Protein AF-0000000074493208 (afdb_homodimer)

Radius of gyration: 39.37 Å; Cα contacts (8 Å, |Δi|>4): 1127; chains: 2; bounding box: 110×113×107 Å

Organism: Spizellomyces punctatus (strain DAOM BR117) (NCBI:txid645134)

Sequence (1084 aa):
MPPMPVRPSSTSETPRVLSRLRLLETAEYGIGSDDWRLSAVFHRPGEMASHRLLVVFRGLTVCLAHPQCSKESNLWAALLGIAERLALVKQGESWKSSIPRNSNCDSLRQDKHSGKQSGVVPPSKSPRSPVLPPELLPHIFKFLPEQSDIHTCALVCRLWHRCAIPILYRTPNLLSVESTRCFLSLINQGANRTLWPYAEFVRRIHFPLPINGSLRGDNNNGCEMLRTAYTSLFRLVVLDRERSEGAAAHQLFFDLSARCSNLEAIEESFGMNNSAGLLTQTVLQNLLRSCRNVATLTYQVGIPPAQLTGACTLLLEFFEGEGQPIWRGISSDVIRGARSRVLEKCRMTLNRLSTCMFLEAQYLALSAQRLLDQYALMYYRGFAGATDLNLDFVVRAAEKEAKHPSIGVESKAPADADSIALVLQAVRLLFHQPMSHSMPEQPIIVTSFPTRAFLETALGIFPPSGINSETVELISEIIEQYERLDADQPEVDLWFRWFRDIVVWQRAGIEMEGVKELLRKSMARMEVFRGMQRRFGMVFIDMPPMPVRPSSTSETPRVLSRLRLLETAEYGIGSDDWRLSAVFHRPGEMASHRLLVVFRGLTVCLAHPQCSKESNLWAALLGIAERLALVKQGESWKSSIPRNSNCDSLRQDKHSGKQSGVVPPSKSPRSPVLPPELLPHIFKFLPEQSDIHTCALVCRLWHRCAIPILYRTPNLLSVESTRCFLSLINQGANRTLWPYAEFVRRIHFPLPINGSLRGDNNNGCEMLRTAYTSLFRLVVLDRERSEGAAAHQLFFDLSARCSNLEAIEESFGMNNSAGLLTQTVLQNLLRSCRNVATLTYQVGIPPAQLTGACTLLLEFFEGEGQPIWRGISSDVIRGARSRVLEKCRMTLNRLSTCMFLEAQYLALSAQRLLDQYALMYYRGFAGATDLNLDFVVRAAEKEAKHPSIGVESKAPADADSIALVLQAVRLLFHQPMSHSMPEQPIIVTSFPTRAFLETALGIFPPSGINSETVELISEIIEQYERLDADQPEVDLWFRWFRDIVVWQRAGIEMEGVKELLRKSMARMEVFRGMQRRFGMVFID

Solvent-accessible surface area (backbone atoms only — not comparable to full-atom values): 61295 Å² total; per-residue (Å²): 134,80,82,77,80,79,74,77,84,69,70,63,59,56,56,51,53,46,48,57,47,42,49,50,56,72,44,83,62,58,74,62,89,89,81,66,66,74,52,70,82,62,60,60,80,64,80,73,37,56,58,50,47,48,52,51,49,49,51,51,41,55,52,59,32,41,88,82,52,86,58,55,68,58,55,46,26,51,51,47,48,51,30,34,53,54,38,31,53,72,69,68,42,78,78,66,82,64,70,70,80,67,72,66,65,57,55,78,71,50,69,71,62,74,81,71,72,72,73,72,70,72,76,76,84,68,88,79,63,90,70,69,58,75,80,50,49,47,59,56,55,69,69,49,87,46,71,67,56,41,51,55,45,33,67,73,43,71,70,42,24,67,44,28,50,52,59,58,36,23,54,37,73,31,47,34,52,66,52,42,51,52,50,51,52,55,47,66,58,40,56,88,76,38,98,53,58,57,32,60,37,23,32,34,40,36,25,32,55,36,86,70,42,38,71,87,44,74,63,48,78,54,36,60,70,49,34,76,36,44,31,18,62,56,35,41,50,55,62,50,49,76,72,56,81,59,70,42,50,63,62,66,48,37,49,46,32,60,47,20,75,50,52,70,44,58,44,63,59,83,38,78,84,38,59,65,30,41,33,50,39,51,41,48,38,52,30,41,54,41,26,33,56,49,37,52,48,25,63,71,38,72,44,59,68,62,46,47,57,50,13,42,52,45,50,51,58,62,58,71,44,85,80,40,79,84,41,68,92,55,58,68,66,43,49,52,45,24,37,55,53,48,51,52,54,40,40,53,52,49,25,49,46,47,48,25,33,51,35,45,44,49,48,50,50,53,46,49,46,44,37,48,34,39,52,50,37,48,50,52,50,43,46,54,44,45,74,72,55,63,62,66,58,55,53,51,51,50,52,52,43,68,74,49,71,82,67,79,70,78,49,97,52,58,49,51,57,50,49,52,52,50,51,52,51,48,50,40,65,56,58,60,65,81,70,72,86,71,77,93,74,74,79,76,74,75,73,72,73,71,51,69,72,53,48,60,58,47,50,72,35,72,72,51,70,84,73,48,72,66,59,40,52,52,45,51,50,51,51,53,54,48,70,70,42,90,56,89,50,72,70,58,49,52,52,51,52,42,50,48,39,52,43,26,46,54,48,38,53,57,53,48,50,56,53,52,49,50,52,52,51,47,51,52,41,54,45,51,56,51,47,48,27,65,74,68,72,45,88,46,81,126,134,80,82,77,81,81,75,78,82,71,72,62,60,57,55,50,52,47,51,56,46,43,46,49,58,72,42,90,61,59,75,63,88,88,79,66,66,70,52,68,83,62,61,56,80,73,76,71,39,54,57,53,48,48,51,51,48,50,52,51,41,56,53,59,32,42,86,84,52,88,57,53,68,58,53,46,24,51,50,48,47,50,30,33,53,53,38,31,52,73,70,68,42,78,78,66,81,64,70,70,82,67,72,66,64,57,57,77,72,49,69,69,64,72,79,74,70,73,74,73,72,75,76,74,86,68,89,80,62,90,69,68,55,76,80,49,49,45,60,56,55,68,68,49,87,46,68,67,56,42,51,55,44,32,67,71,44,71,68,41,22,66,44,29,49,53,59,60,35,24,55,39,74,31,51,32,52,66,51,43,51,50,51,51,53,55,46,65,58,40,54,88,74,38,98,54,57,57,32,60,37,22,31,33,39,36,26,38,64,65,27,82,41,37,73,87,41,74,62,54,77,56,36,61,68,49,23,66,37,46,33,19,63,57,34,42,50,55,62,50,51,76,72,55,81,61,68,42,50,65,62,65,49,37,50,46,33,60,48,20,73,49,53,70,42,58,44,63,56,82,34,81,84,38,59,64,31,43,33,49,38,51,40,46,39,53,30,40,53,42,26,32,55,47,37,52,49,26,63,70,37,71,43,60,68,62,45,46,55,48,14,42,52,45,49,49,59,63,58,71,45,86,80,41,80,82,41,67,92,56,60,67,66,41,50,53,45,24,39,56,52,49,52,52,53,41,39,53,51,49,24,50,48,47,50,26,34,51,35,45,44,49,49,51,50,55,46,48,48,43,38,48,35,41,52,48,37,49,49,54,48,45,45,54,43,45,74,73,54,64,62,65,59,57,53,52,52,51,51,51,43,67,74,50,70,82,66,77,69,77,49,95,52,58,48,50,57,50,49,51,50,50,52,52,51,48,51,40,65,57,61,57,66,82,70,72,85,70,78,93,74,78,76,81,76,77,70,73,75,74,49,70,70,54,48,60,56,48,50,73,39,72,73,52,72,84,73,49,72,66,59,42,51,52,45,52,51,52,51,54,55,48,71,70,41,87,54,90,49,68,70,59,50,52,51,51,53,44,51,48,38,52,44,26,49,53,50,38,50,58,53,48,49,56,53,51,49,48,51,51,51,47,51,52,39,52,44,51,56,52,48,48,26,64,74,68,72,45,89,41,84,123

Structure (mmCIF, N/CA/C/O backbone):
data_AF-0000000074493208-model_v1
#
loop_
_entity.id
_entity.type
_entity.pdbx_description
1 polymer 'F-box domain-containing protein'
#
loop_
_atom_site.group_PDB
_atom_site.id
_atom_site.type_symbol
_atom_site.label_atom_id
_atom_site.label_alt_id
_atom_site.label_comp_id
_atom_site.label_asym_id
_atom_site.label_entity_id
_atom_site.label_seq_id
_atom_site.pdbx_PDB_ins_code
_atom_site.Cartn_x
_atom_site.Cartn_y
_atom_site.Cartn_z
_atom_site.occupancy
_atom_site.B_iso_or_equiv
_atom_site.auth_seq_id
_atom_site.auth_comp_id
_atom_site.auth_asym_id
_atom_site.auth_atom_id
_atom_site.pdbx_PDB_model_num
ATOM 1 N N . MET A 1 1 ? 62.969 -53.781 -17.5 1 23.3 1 MET A N 1
ATOM 2 C CA . MET A 1 1 ? 61.906 -54.219 -18.406 1 23.3 1 MET A CA 1
ATOM 3 C C . MET A 1 1 ? 60.594 -53.438 -18.141 1 23.3 1 MET A C 1
ATOM 5 O O . MET A 1 1 ? 60.125 -53.406 -17.016 1 23.3 1 MET A O 1
ATOM 9 N N . PRO A 1 2 ? 60.281 -52.344 -18.906 1 29.97 2 PRO A N 1
ATOM 10 C CA . PRO A 1 2 ? 59.375 -51.25 -18.625 1 29.97 2 PRO A CA 1
ATOM 11 C C . PRO A 1 2 ? 57.906 -51.688 -18.625 1 29.97 2 PRO A C 1
ATOM 13 O O . PRO A 1 2 ? 57.531 -52.594 -19.344 1 29.97 2 PRO A O 1
ATOM 16 N N . PRO A 1 3 ? 57.25 -51.688 -17.391 1 29.77 3 PRO A N 1
ATOM 17 C CA . PRO A 1 3 ? 55.969 -52.375 -17.203 1 29.77 3 PRO A CA 1
ATOM 18 C C . PRO A 1 3 ? 54.906 -51.969 -18.219 1 29.77 3 PRO A C 1
ATOM 20 O O . PRO A 1 3 ? 54.969 -50.844 -18.781 1 29.77 3 PRO A O 1
ATOM 23 N N . MET A 1 4 ? 54.438 -52.938 -19.062 1 26.2 4 MET A N 1
ATOM 24 C CA . MET A 1 4 ? 53.531 -52.844 -20.203 1 26.2 4 MET A CA 1
ATOM 25 C C . MET A 1 4 ? 52.281 -52.031 -19.859 1 26.2 4 MET A C 1
ATOM 27 O O . MET A 1 4 ? 51.781 -52.125 -18.75 1 26.2 4 MET A O 1
ATOM 31 N N . PRO A 1 5 ? 51.938 -50.938 -20.641 1 25.73 5 PRO A N 1
ATOM 32 C CA . PRO A 1 5 ? 50.875 -49.938 -20.531 1 25.73 5 PRO A CA 1
ATOM 33 C C . PRO A 1 5 ? 49.469 -50.562 -20.547 1 25.73 5 PRO A C 1
ATOM 35 O O . PRO A 1 5 ? 49.188 -51.438 -21.359 1 25.73 5 PRO A O 1
ATOM 38 N N . VAL A 1 6 ? 48.906 -50.938 -19.359 1 26.91 6 VAL A N 1
ATOM 39 C CA . VAL A 1 6 ? 47.594 -51.562 -19.172 1 26.91 6 VAL A CA 1
ATOM 40 C C . VAL A 1 6 ? 46.562 -50.781 -19.984 1 26.91 6 VAL A C 1
ATOM 42 O O . VAL A 1 6 ? 46.375 -49.562 -19.797 1 26.91 6 VAL A O 1
ATOM 45 N N . ARG A 1 7 ? 46.344 -51.219 -21.297 1 28.06 7 ARG A N 1
ATOM 46 C CA . ARG A 1 7 ? 45.375 -50.656 -22.25 1 28.06 7 ARG A CA 1
ATOM 47 C C . ARG A 1 7 ? 43.969 -50.594 -21.625 1 28.06 7 ARG A C 1
ATOM 49 O O . ARG A 1 7 ? 43.469 -51.594 -21.094 1 28.06 7 ARG A O 1
ATOM 56 N N . PRO A 1 8 ? 43.5 -49.406 -21.141 1 27.19 8 PRO A N 1
ATOM 57 C CA . PRO A 1 8 ? 42.219 -49.156 -20.438 1 27.19 8 PRO A CA 1
ATOM 58 C C . PRO A 1 8 ? 41.031 -49.719 -21.203 1 27.19 8 PRO A C 1
ATOM 60 O O . PRO A 1 8 ? 40.812 -49.375 -22.359 1 27.19 8 PRO A O 1
ATOM 63 N N . SER A 1 9 ? 40.719 -51.125 -21.141 1 26.72 9 SER A N 1
ATOM 64 C CA . SER A 1 9 ? 39.562 -51.812 -21.703 1 26.72 9 SER A CA 1
ATOM 65 C C . SER A 1 9 ? 38.281 -51.062 -21.406 1 26.72 9 SER A C 1
ATOM 67 O O . SER A 1 9 ? 37.719 -51.156 -20.312 1 26.72 9 SER A O 1
ATOM 69 N N . SER A 1 10 ? 38.156 -49.719 -21.625 1 29.19 10 SER A N 1
ATOM 70 C CA . SER A 1 10 ? 37.25 -48.625 -21.406 1 29.19 10 SER A CA 1
ATOM 71 C C . SER A 1 10 ? 35.906 -48.875 -22.047 1 29.19 10 SER A C 1
ATOM 73 O O . SER A 1 10 ? 34.938 -48.125 -21.875 1 29.19 10 SER A O 1
ATOM 75 N N . THR A 1 11 ? 35.812 -49.656 -23.203 1 32.41 11 THR A N 1
ATOM 76 C CA . THR A 1 11 ? 34.688 -49.688 -24.141 1 32.41 11 THR A CA 1
ATOM 77 C C . THR A 1 11 ? 33.5 -50.469 -23.562 1 32.41 11 THR A C 1
ATOM 79 O O . THR A 1 11 ? 32.406 -50.469 -24.109 1 32.41 11 THR A O 1
ATOM 82 N N . SER A 1 12 ? 33.781 -51.469 -22.672 1 32.22 12 SER A N 1
ATOM 83 C CA . SER A 1 12 ? 32.812 -52.531 -22.375 1 32.22 12 SER A CA 1
ATOM 84 C C . SER A 1 12 ? 31.672 -52 -21.516 1 32.22 12 SER A C 1
ATOM 86 O O . SER A 1 12 ? 30.688 -52.719 -21.281 1 32.22 12 SER A O 1
ATOM 88 N N . GLU A 1 13 ? 31.969 -51 -20.828 1 31.94 13 GLU A N 1
ATOM 89 C CA . GLU A 1 13 ? 30.984 -50.656 -19.812 1 31.94 13 GLU A CA 1
ATOM 90 C C . GLU A 1 13 ? 29.734 -50.062 -20.438 1 31.94 13 GLU A C 1
ATOM 92 O O . GLU A 1 13 ? 28.641 -50.125 -19.875 1 31.94 13 GLU A O 1
ATOM 97 N N . THR A 1 14 ? 29.891 -49.594 -21.688 1 34.44 14 THR A N 1
ATOM 98 C CA . THR A 1 14 ? 28.75 -48.969 -22.344 1 34.44 14 THR A CA 1
ATOM 99 C C . THR A 1 14 ? 27.688 -50 -22.703 1 34.44 14 THR A C 1
ATOM 101 O O . THR A 1 14 ? 26.5 -49.812 -22.484 1 34.44 14 THR A O 1
ATOM 104 N N . PRO A 1 15 ? 28.188 -51.094 -23.266 1 35.28 15 PRO A N 1
ATOM 105 C CA . PRO A 1 15 ? 27.172 -52.062 -23.656 1 35.28 15 PRO A CA 1
ATOM 106 C C . PRO A 1 15 ? 26.422 -52.656 -22.469 1 35.28 15 PRO A C 1
ATOM 108 O O . PRO A 1 15 ? 25.219 -52.938 -22.562 1 35.28 15 PRO A O 1
ATOM 111 N N . ARG A 1 16 ? 27.109 -52.812 -21.297 1 37.69 16 ARG A N 1
ATOM 112 C CA . ARG A 1 16 ? 26.453 -53.406 -20.141 1 37.69 16 ARG A CA 1
ATOM 113 C C . ARG A 1 16 ? 25.375 -52.5 -19.594 1 37.69 16 ARG A C 1
ATOM 115 O O . ARG A 1 16 ? 24.297 -52.938 -19.203 1 37.69 16 ARG A O 1
ATOM 122 N N . VAL A 1 17 ? 25.672 -51.25 -19.562 1 37.97 17 VAL A N 1
ATOM 123 C CA . VAL A 1 17 ? 24.656 -50.281 -19.141 1 37.97 17 VAL A CA 1
ATOM 124 C C . VAL A 1 17 ? 23.484 -50.312 -20.125 1 37.97 17 VAL A C 1
ATOM 126 O O . VAL A 1 17 ? 22.328 -50.344 -19.719 1 37.97 17 VAL A O 1
ATOM 129 N N . LEU A 1 18 ? 23.859 -50.406 -21.406 1 38.97 18 LEU A N 1
ATOM 130 C CA . LEU A 1 18 ? 22.828 -50.469 -22.438 1 38.97 18 LEU A CA 1
ATOM 131 C C . LEU A 1 18 ? 22.062 -51.812 -22.375 1 38.97 18 LEU A C 1
ATOM 133 O O . LEU A 1 18 ? 20.859 -51.844 -22.578 1 38.97 18 LEU A O 1
ATOM 137 N N . SER A 1 19 ? 22.781 -52.938 -22.188 1 38.69 19 SER A N 1
ATOM 138 C CA . SER A 1 19 ? 22.078 -54.188 -22.031 1 38.69 19 SER A CA 1
ATOM 139 C C . SER A 1 19 ? 21.188 -54.188 -20.797 1 38.69 19 SER A C 1
ATOM 141 O O . SER A 1 19 ? 20.078 -54.719 -20.828 1 38.69 19 SER A O 1
ATOM 143 N N . ARG A 1 20 ? 21.672 -53.594 -19.656 1 39.19 20 ARG A N 1
ATOM 144 C CA . ARG A 1 20 ? 20.844 -53.469 -18.469 1 39.19 20 ARG A CA 1
ATOM 145 C C . ARG A 1 20 ? 19.734 -52.469 -18.672 1 39.19 20 ARG A C 1
ATOM 147 O O . ARG A 1 20 ? 18.625 -52.594 -18.125 1 39.19 20 ARG A O 1
ATOM 154 N N . LEU A 1 21 ? 19.984 -51.531 -19.562 1 40.94 21 LEU A N 1
ATOM 155 C CA . LEU A 1 21 ? 18.922 -50.656 -20.016 1 40.94 21 LEU A CA 1
ATOM 156 C C . LEU A 1 21 ? 18.016 -51.375 -21.016 1 40.94 21 LEU A C 1
ATOM 158 O O . LEU A 1 21 ? 16.797 -51.125 -21.047 1 40.94 21 LEU A O 1
ATOM 162 N N . ARG A 1 22 ? 18.453 -52.188 -21.969 1 40.09 22 ARG A N 1
ATOM 163 C CA . ARG A 1 22 ? 17.625 -53.062 -22.781 1 40.09 22 ARG A CA 1
ATOM 164 C C . ARG A 1 22 ? 16.812 -54 -21.922 1 40.09 22 ARG A C 1
ATOM 166 O O . ARG A 1 22 ? 15.672 -54.344 -22.266 1 40.09 22 ARG A O 1
ATOM 173 N N . LEU A 1 23 ? 17.391 -54.656 -20.891 1 35.56 23 LEU A N 1
ATOM 174 C CA . LEU A 1 23 ? 16.594 -55.438 -19.938 1 35.56 23 LEU A CA 1
ATOM 175 C C . LEU A 1 23 ? 15.562 -54.531 -19.234 1 35.56 23 LEU A C 1
ATOM 177 O O . LEU A 1 23 ? 14.516 -55 -18.797 1 35.56 23 LEU A O 1
ATOM 181 N N . LEU A 1 24 ? 15.836 -53.344 -19.062 1 35.69 24 LEU A N 1
ATOM 182 C CA . LEU A 1 24 ? 14.75 -52.406 -18.75 1 35.69 24 LEU A CA 1
ATOM 183 C C . LEU A 1 24 ? 13.75 -52.344 -19.906 1 35.69 24 LEU A C 1
ATOM 185 O O . LEU A 1 24 ? 12.555 -52.125 -19.672 1 35.69 24 LEU A O 1
ATOM 189 N N . GLU A 1 25 ? 14.055 -52.438 -21.141 1 36.03 25 GLU A N 1
ATOM 190 C CA . GLU A 1 25 ? 13.133 -52.531 -22.281 1 36.03 25 GLU A CA 1
ATOM 191 C C . GLU A 1 25 ? 12.438 -53.906 -22.312 1 36.03 25 GLU A C 1
ATOM 193 O O . GLU A 1 25 ? 11.234 -53.969 -22.562 1 36.03 25 GLU A O 1
ATOM 198 N N . THR A 1 26 ? 13.016 -55.156 -22.625 1 33.78 26 THR A N 1
ATOM 199 C CA . THR A 1 26 ? 12.422 -56.469 -22.828 1 33.78 26 THR A CA 1
ATOM 200 C C . THR A 1 26 ? 11.875 -57.031 -21.516 1 33.78 26 THR A C 1
ATOM 202 O O . THR A 1 26 ? 11.117 -58 -21.516 1 33.78 26 THR A O 1
ATOM 205 N N . ALA A 1 27 ? 12.508 -57.188 -20.438 1 28.61 27 ALA A N 1
ATOM 206 C CA . ALA A 1 27 ? 11.609 -57.562 -19.359 1 28.61 27 ALA A CA 1
ATOM 207 C C . ALA A 1 27 ? 10.391 -56.656 -19.297 1 28.61 27 ALA A C 1
ATOM 209 O O . ALA A 1 27 ? 10.438 -55.531 -19.797 1 28.61 27 ALA A O 1
ATOM 210 N N . GLU A 1 28 ? 9.094 -57.156 -18.703 1 26 28 GLU A N 1
ATOM 211 C CA . GLU A 1 28 ? 7.75 -56.656 -18.422 1 26 28 GLU A CA 1
ATOM 212 C C . GLU A 1 28 ? 7.781 -55.219 -17.922 1 26 28 GLU A C 1
ATOM 214 O O . GLU A 1 28 ? 6.777 -54.688 -17.422 1 26 28 GLU A O 1
ATOM 219 N N . TYR A 1 29 ? 8.875 -54.562 -17.797 1 26.98 29 TYR A N 1
ATOM 220 C CA . TYR A 1 29 ? 8.469 -53.219 -17.375 1 26.98 29 TYR A CA 1
ATOM 221 C C . TYR A 1 29 ? 7.848 -52.438 -18.547 1 26.98 29 TYR A C 1
ATOM 223 O O . TYR A 1 29 ? 8.555 -52.031 -19.469 1 26.98 29 TYR A O 1
ATOM 231 N N . GLY A 1 30 ? 6.703 -52.906 -19.172 1 27.19 30 GLY A N 1
ATOM 232 C CA . GLY A 1 30 ? 5.527 -52.375 -19.844 1 27.19 30 GLY A CA 1
ATOM 233 C C . GLY A 1 30 ? 5.297 -50.875 -19.562 1 27.19 30 GLY A C 1
ATOM 234 O O . GLY A 1 30 ? 4.531 -50.531 -18.656 1 27.19 30 GLY A O 1
ATOM 235 N N . ILE A 1 31 ? 6.125 -50.062 -19.531 1 29.72 31 ILE A N 1
ATOM 236 C CA . ILE A 1 31 ? 5.691 -48.688 -19.547 1 29.72 31 ILE A CA 1
ATOM 237 C C . ILE A 1 31 ? 4.699 -48.469 -20.688 1 29.72 31 ILE A C 1
ATOM 239 O O . ILE A 1 31 ? 5.035 -47.812 -21.688 1 29.72 31 ILE A O 1
ATOM 243 N N . GLY A 1 32 ? 4.07 -49.406 -21.375 1 28.58 32 GLY A N 1
ATOM 244 C CA . GLY A 1 32 ? 2.852 -49.188 -22.125 1 28.58 32 GLY A CA 1
ATOM 245 C C . GLY A 1 32 ? 1.868 -48.281 -21.422 1 28.58 32 GLY A C 1
ATOM 246 O O . GLY A 1 32 ? 2.15 -47.781 -20.328 1 28.58 32 GLY A O 1
ATOM 247 N N . SER A 1 33 ? 0.493 -48.531 -21.609 1 29.3 33 SER A N 1
ATOM 248 C CA . SER A 1 33 ? -0.659 -47.781 -21.141 1 29.3 33 SER A CA 1
ATOM 249 C C . SER A 1 33 ? -0.493 -47.344 -19.672 1 29.3 33 SER A C 1
ATOM 251 O O . SER A 1 33 ? -0.602 -46.188 -19.344 1 29.3 33 SER A O 1
ATOM 253 N N . ASP A 1 34 ? -1.362 -48.156 -18.688 1 27.84 34 ASP A N 1
ATOM 254 C CA . ASP A 1 34 ? -1.93 -47.75 -17.406 1 27.84 34 ASP A CA 1
ATOM 255 C C . ASP A 1 34 ? -0.835 -47.531 -16.359 1 27.84 34 ASP A C 1
ATOM 257 O O . ASP A 1 34 ? -0.794 -46.5 -15.688 1 27.84 34 ASP A O 1
ATOM 261 N N . ASP A 1 35 ? -0.387 -48.781 -15.422 1 27.06 35 ASP A N 1
ATOM 262 C CA . ASP A 1 35 ? 0.113 -48.875 -14.055 1 27.06 35 ASP A CA 1
ATOM 263 C C . ASP A 1 35 ? 1.636 -48.75 -14.016 1 27.06 35 ASP A C 1
ATOM 265 O O . ASP A 1 35 ? 2.336 -49.781 -14.016 1 27.06 35 ASP A O 1
ATOM 269 N N . TRP A 1 36 ? 2.346 -48.281 -14.695 1 32.28 36 TRP A N 1
ATOM 270 C CA . TRP A 1 36 ? 3.766 -48.062 -14.445 1 32.28 36 TRP A CA 1
ATOM 271 C C . TRP A 1 36 ? 4.016 -47.75 -12.977 1 32.28 36 TRP A C 1
ATOM 273 O O . TRP A 1 36 ? 4.184 -46.562 -12.617 1 32.28 36 TRP A O 1
ATOM 283 N N . ARG A 1 37 ? 3.809 -48.656 -12.039 1 33.62 37 ARG A N 1
ATOM 284 C CA . ARG A 1 37 ? 4.047 -48.469 -10.609 1 33.62 37 ARG A CA 1
ATOM 285 C C . ARG A 1 37 ? 5.539 -48.375 -10.312 1 33.62 37 ARG A C 1
ATOM 287 O O . ARG A 1 37 ? 6.254 -49.375 -10.406 1 33.62 37 ARG A O 1
ATOM 294 N N . LEU A 1 38 ? 6.465 -47.438 -10.57 1 34.94 38 LEU A N 1
ATOM 295 C CA . LEU A 1 38 ? 7.621 -46.938 -9.844 1 34.94 38 LEU A CA 1
ATOM 296 C C . LEU A 1 38 ? 7.613 -47.438 -8.398 1 34.94 38 LEU A C 1
ATOM 298 O O . LEU A 1 38 ? 8.516 -47.094 -7.617 1 34.94 38 LEU A O 1
ATOM 302 N N . SER A 1 39 ? 6.656 -48.125 -7.945 1 32.78 39 SER A N 1
ATOM 303 C CA . SER A 1 39 ? 6.441 -48.656 -6.605 1 32.78 39 SER A CA 1
ATOM 304 C C . SER A 1 39 ? 7.508 -49.688 -6.25 1 32.78 39 SER A C 1
ATOM 306 O O . SER A 1 39 ? 7.906 -49.781 -5.086 1 32.78 39 SER A O 1
ATOM 308 N N . ALA A 1 40 ? 7.871 -50.562 -7.133 1 33.44 40 ALA A N 1
ATOM 309 C CA . ALA A 1 40 ? 8.727 -51.656 -6.703 1 33.44 40 ALA A CA 1
ATOM 310 C C . ALA A 1 40 ? 10.148 -51.156 -6.426 1 33.44 40 ALA A C 1
ATOM 312 O O . ALA A 1 40 ? 10.859 -51.75 -5.594 1 33.44 40 ALA A O 1
ATOM 313 N N . VAL A 1 41 ? 10.789 -50.406 -7.238 1 36.81 41 VAL A N 1
ATOM 314 C CA . VAL A 1 41 ? 12.109 -49.906 -6.902 1 36.81 41 VAL A CA 1
ATOM 315 C C . VAL A 1 41 ? 12.055 -49.156 -5.566 1 36.81 41 VAL A C 1
ATOM 317 O O . VAL A 1 41 ? 13.039 -49.125 -4.82 1 36.81 41 VAL A O 1
ATOM 320 N N . PHE A 1 42 ? 10.938 -48.5 -5.262 1 37.56 42 PHE A N 1
ATOM 321 C CA . PHE A 1 42 ? 10.789 -47.562 -4.145 1 37.56 42 PHE A CA 1
ATOM 322 C C . PHE A 1 42 ? 10.484 -48.312 -2.854 1 37.56 42 PHE A C 1
ATOM 324 O O . PHE A 1 42 ? 10.391 -47.719 -1.786 1 37.56 42 PHE A O 1
ATOM 331 N N . HIS A 1 43 ? 10.07 -49.5 -2.967 1 34.03 43 HIS A N 1
ATOM 332 C CA . HIS A 1 43 ? 9.602 -50.031 -1.695 1 34.03 43 HIS A CA 1
ATOM 333 C C . HIS A 1 43 ? 10.766 -50.281 -0.744 1 34.03 43 HIS A C 1
ATOM 335 O O . HIS A 1 43 ? 10.562 -50.688 0.404 1 34.03 43 HIS A O 1
ATOM 341 N N . ARG A 1 44 ? 12.07 -50.781 -1.25 1 33.69 44 ARG A N 1
ATOM 342 C CA . ARG A 1 44 ? 12.875 -51.188 -0.111 1 33.69 44 ARG A CA 1
ATOM 343 C C . ARG A 1 44 ? 13.555 -50 0.551 1 33.69 44 ARG A C 1
ATOM 345 O O . ARG A 1 44 ? 14.211 -49.188 -0.121 1 33.69 44 ARG A O 1
ATOM 352 N N . PRO A 1 45 ? 13.359 -49.656 1.778 1 38.41 45 PRO A N 1
ATOM 353 C CA . PRO A 1 45 ? 13.734 -48.531 2.615 1 38.41 45 PRO A CA 1
ATOM 354 C C . PRO A 1 45 ? 15.242 -48.25 2.596 1 38.41 45 PRO A C 1
ATOM 356 O O . PRO A 1 45 ? 15.664 -47.125 2.816 1 38.41 45 PRO A O 1
ATOM 359 N N . GLY A 1 46 ? 16.219 -49.188 3.111 1 37.38 46 GLY A N 1
ATOM 360 C CA . GLY A 1 46 ? 17.484 -49 3.795 1 37.38 46 GLY A CA 1
ATOM 361 C C . GLY A 1 46 ? 18.562 -48.406 2.898 1 37.38 46 GLY A C 1
ATOM 362 O O . GLY A 1 46 ? 18.281 -48.031 1.761 1 37.38 46 GLY A O 1
ATOM 363 N N . GLU A 1 47 ? 19.984 -48.531 3.344 1 44.09 47 GLU A N 1
ATOM 364 C CA . GLU A 1 47 ? 21.328 -48.219 2.848 1 44.09 47 GLU A CA 1
ATOM 365 C C . GLU A 1 47 ? 21.484 -48.625 1.388 1 44.09 47 GLU A C 1
ATOM 367 O O . GLU A 1 47 ? 22.109 -47.906 0.603 1 44.09 47 GLU A O 1
ATOM 372 N N . MET A 1 48 ? 21.094 -49.812 1.128 1 44.09 48 MET A N 1
ATOM 373 C CA . MET A 1 48 ? 21.203 -50.469 -0.16 1 44.09 48 MET A CA 1
ATOM 374 C C . MET A 1 48 ? 20.359 -49.781 -1.219 1 44.09 48 MET A C 1
ATOM 376 O O . MET A 1 48 ? 20.578 -49.969 -2.416 1 44.09 48 MET A O 1
ATOM 380 N N . ALA A 1 49 ? 19.469 -48.812 -0.71 1 56.97 49 ALA A N 1
ATOM 381 C CA . ALA A 1 49 ? 18.453 -48.156 -1.513 1 56.97 49 ALA A CA 1
ATOM 382 C C . ALA A 1 49 ? 19.016 -46.938 -2.227 1 56.97 49 ALA A C 1
ATOM 384 O O . ALA A 1 49 ? 18.719 -46.688 -3.404 1 56.97 49 ALA A O 1
ATOM 385 N N . SER A 1 50 ? 20.078 -46.406 -1.516 1 66.75 50 SER A N 1
ATOM 386 C CA . SER A 1 50 ? 20.656 -45.219 -2.121 1 66.75 50 SER A CA 1
ATOM 387 C C . SER A 1 50 ? 21.562 -45.562 -3.289 1 66.75 50 SER A C 1
ATOM 389 O O . SER A 1 50 ? 21.547 -44.906 -4.328 1 66.75 50 SER A O 1
ATOM 391 N N . HIS A 1 51 ? 22.328 -46.688 -3.062 1 70.19 51 HIS A N 1
ATOM 392 C CA . HIS A 1 51 ? 23.25 -47.094 -4.117 1 70.19 51 HIS A CA 1
ATOM 393 C C . HIS A 1 51 ? 22.5 -47.531 -5.363 1 70.19 51 HIS A C 1
ATOM 395 O O . HIS A 1 51 ? 22.875 -47.188 -6.484 1 70.19 51 HIS A O 1
ATOM 401 N N . ARG A 1 52 ? 21.422 -48.219 -5.082 1 71.44 52 ARG A N 1
ATOM 402 C CA . ARG A 1 52 ? 20.609 -48.656 -6.211 1 71.44 52 ARG A CA 1
ATOM 403 C C . ARG A 1 52 ? 20 -47.5 -6.953 1 71.44 52 ARG A C 1
ATOM 405 O O . ARG A 1 52 ? 19.953 -47.469 -8.188 1 71.44 52 ARG A O 1
ATOM 412 N N . LEU A 1 53 ? 19.625 -46.562 -6.152 1 77.5 53 LEU A N 1
ATOM 413 C CA . LEU A 1 53 ? 19.031 -45.375 -6.758 1 77.5 53 LEU A CA 1
ATOM 414 C C . LEU A 1 53 ? 20.047 -44.625 -7.617 1 77.5 53 LEU A C 1
ATOM 416 O O . LEU A 1 53 ? 19.703 -44.125 -8.688 1 77.5 53 LEU A O 1
ATOM 420 N N . LEU A 1 54 ? 21.281 -44.688 -7.207 1 79.69 54 LEU A N 1
ATOM 421 C CA . LEU A 1 54 ? 22.328 -43.969 -7.934 1 79.69 54 LEU A CA 1
ATOM 422 C C . LEU A 1 54 ? 22.641 -44.688 -9.25 1 79.69 54 LEU A C 1
ATOM 424 O O . LEU A 1 54 ? 22.906 -44.031 -10.258 1 79.69 54 LEU A O 1
ATOM 428 N N . VAL A 1 55 ? 22.547 -45.938 -9.219 1 75.56 55 VAL A N 1
ATOM 429 C CA . VAL A 1 55 ? 22.828 -46.719 -10.422 1 75.56 55 VAL A CA 1
ATOM 430 C C . VAL A 1 55 ? 21.734 -46.469 -11.461 1 75.56 55 VAL A C 1
ATOM 432 O O . VAL A 1 55 ? 22.031 -46.281 -12.648 1 75.56 55 VAL A O 1
ATOM 435 N N . VAL A 1 56 ? 20.531 -46.5 -10.945 1 77.62 56 VAL A N 1
ATOM 436 C CA . VAL A 1 56 ? 19.406 -46.219 -11.844 1 77.62 56 VAL A CA 1
ATOM 437 C C . VAL A 1 56 ? 19.5 -44.812 -12.391 1 77.62 56 VAL A C 1
ATOM 439 O O . VAL A 1 56 ? 19.234 -44.562 -13.578 1 77.62 56 VAL A O 1
ATOM 442 N N . PHE A 1 57 ? 19.922 -43.938 -11.531 1 86.44 57 PHE A N 1
ATOM 443 C CA . PHE A 1 57 ? 20.062 -42.562 -11.922 1 86.44 57 PHE A CA 1
ATOM 444 C C . PHE A 1 57 ? 21.094 -42.406 -13.031 1 86.44 57 PHE A C 1
ATOM 446 O O . PHE A 1 57 ? 20.859 -41.656 -14 1 86.44 57 PHE A O 1
ATOM 453 N N . ARG A 1 58 ? 22.156 -43.094 -12.922 1 82.75 58 ARG A N 1
ATOM 454 C CA . ARG A 1 58 ? 23.203 -43.062 -13.938 1 82.75 58 ARG A CA 1
ATOM 455 C C . ARG A 1 58 ? 22.703 -43.625 -15.266 1 82.75 58 ARG A C 1
ATOM 457 O O . ARG A 1 58 ? 22.953 -43.031 -16.312 1 82.75 58 ARG A O 1
ATOM 464 N N . GLY A 1 59 ? 21.938 -44.656 -15.117 1 80 59 GLY A N 1
ATOM 465 C CA . GLY A 1 59 ? 21.375 -45.281 -16.312 1 80 59 GLY A CA 1
ATOM 466 C C . GLY A 1 59 ? 20.406 -44.344 -17.047 1 80 59 GLY A C 1
ATOM 467 O O . GLY A 1 59 ? 20.453 -44.25 -18.281 1 80 59 GLY A O 1
ATOM 468 N N . LEU A 1 60 ? 19.562 -43.75 -16.266 1 83.44 60 LEU A N 1
ATOM 469 C CA . LEU A 1 60 ? 18.578 -42.844 -16.844 1 83.44 60 LEU A CA 1
ATOM 470 C C . LEU A 1 60 ? 19.266 -41.656 -17.516 1 83.44 60 LEU A C 1
ATOM 472 O O . LEU A 1 60 ? 18.797 -41.156 -18.531 1 83.44 60 LEU A O 1
ATOM 476 N N . THR A 1 61 ? 20.375 -41.219 -16.984 1 84.38 61 THR A N 1
ATOM 477 C CA . THR A 1 61 ? 21.109 -40.094 -17.531 1 84.38 61 THR A CA 1
ATOM 478 C C . THR A 1 61 ? 21.688 -40.438 -18.906 1 84.38 61 THR A C 1
ATOM 480 O O . THR A 1 61 ? 21.672 -39.594 -19.812 1 84.38 61 THR A O 1
ATOM 483 N N . VAL A 1 62 ? 22.125 -41.594 -19.062 1 80.5 62 VAL A N 1
ATOM 484 C CA . VAL A 1 62 ? 22.672 -42.062 -20.328 1 80.5 62 VAL A CA 1
ATOM 485 C C . VAL A 1 62 ? 21.562 -42.094 -21.391 1 80.5 62 VAL A C 1
ATOM 487 O O . VAL A 1 62 ? 21.766 -41.719 -22.531 1 80.5 62 VAL A O 1
ATOM 490 N N . CYS A 1 63 ? 20.406 -42.531 -20.922 1 78.44 63 CYS A N 1
ATOM 491 C CA . CYS A 1 63 ? 19.266 -42.594 -21.828 1 78.44 63 CYS A CA 1
ATOM 492 C C . CYS A 1 63 ? 18.828 -41.188 -22.266 1 78.44 63 CYS A C 1
ATOM 494 O O . CYS A 1 63 ? 18.422 -41 -23.422 1 78.44 63 CYS A O 1
ATOM 496 N N . LEU A 1 64 ? 18.938 -40.281 -21.391 1 83.38 64 LEU A N 1
ATOM 497 C CA . LEU A 1 64 ? 18.5 -38.938 -21.672 1 83.38 64 LEU A CA 1
ATOM 498 C C . LEU A 1 64 ? 19.406 -38.281 -22.703 1 83.38 64 LEU A C 1
ATOM 500 O O . LEU A 1 64 ? 18.969 -37.438 -23.484 1 83.38 64 LEU A O 1
ATOM 504 N N . ALA A 1 65 ? 20.625 -38.625 -22.734 1 81.06 65 ALA A N 1
ATOM 505 C CA . ALA A 1 65 ? 21.609 -38 -23.625 1 81.06 65 ALA A CA 1
ATOM 506 C C . ALA A 1 65 ? 21.422 -38.531 -25.062 1 81.06 65 ALA A C 1
ATOM 508 O O . ALA A 1 65 ? 21.922 -37.906 -26.016 1 81.06 65 ALA A O 1
ATOM 509 N N . HIS A 1 66 ? 20.641 -39.562 -25.203 1 73.12 66 HIS A N 1
ATOM 510 C CA . HIS A 1 66 ? 20.453 -40.125 -26.531 1 73.12 66 HIS A CA 1
ATOM 511 C C . HIS A 1 66 ? 19.469 -39.312 -27.359 1 73.12 66 HIS A C 1
ATOM 513 O O . HIS A 1 66 ? 18.406 -38.938 -26.859 1 73.12 66 HIS A O 1
ATOM 519 N N . PRO A 1 67 ? 19.844 -38.781 -28.531 1 63.69 67 PRO A N 1
ATOM 520 C CA . PRO A 1 67 ? 19 -37.906 -29.375 1 63.69 67 PRO A CA 1
ATOM 521 C C . PRO A 1 67 ? 17.672 -38.562 -29.75 1 63.69 67 PRO A C 1
ATOM 523 O O . PRO A 1 67 ? 16.672 -37.875 -29.953 1 63.69 67 PRO A O 1
ATOM 526 N N . GLN A 1 68 ? 17.531 -39.906 -30 1 59.38 68 GLN A N 1
ATOM 527 C CA . GLN A 1 68 ? 16.328 -40.594 -30.484 1 59.38 68 GLN A CA 1
ATOM 528 C C . GLN A 1 68 ? 15.414 -40.969 -29.344 1 59.38 68 GLN A C 1
ATOM 530 O O . GLN A 1 68 ? 14.672 -41.969 -29.453 1 59.38 68 GLN A O 1
ATOM 535 N N . CYS A 1 69 ? 15.5 -40.219 -28.312 1 56.28 69 CYS A N 1
ATOM 536 C CA . CYS A 1 69 ? 14.641 -40.656 -27.203 1 56.28 69 CYS A CA 1
ATOM 537 C C . CYS A 1 69 ? 13.195 -40.25 -27.453 1 56.28 69 CYS A C 1
ATOM 539 O O . CYS A 1 69 ? 12.883 -39.062 -27.516 1 56.28 69 CYS A O 1
ATOM 541 N N . SER A 1 70 ? 12.305 -41.156 -28.094 1 54.88 70 SER A N 1
ATOM 542 C CA . SER A 1 70 ? 10.914 -40.906 -28.469 1 54.88 70 SER A CA 1
ATOM 543 C C . SER A 1 70 ? 10.07 -40.562 -27.25 1 54.88 70 SER A C 1
ATOM 545 O O . SER A 1 70 ? 9.031 -39.906 -27.359 1 54.88 70 SER A O 1
ATOM 547 N N . LYS A 1 71 ? 10.516 -41.031 -26.016 1 66.75 71 LYS A N 1
ATOM 548 C CA . LYS A 1 71 ? 9.664 -40.781 -24.859 1 66.75 71 LYS A CA 1
ATOM 549 C C . LYS A 1 71 ? 10.375 -39.969 -23.797 1 66.75 71 LYS A C 1
ATOM 551 O O . LYS A 1 71 ? 10.516 -40.375 -22.656 1 66.75 71 LYS A O 1
ATOM 556 N N . GLU A 1 72 ? 10.734 -38.781 -24.094 1 73.62 72 GLU A N 1
ATOM 557 C CA . GLU A 1 72 ? 11.516 -37.875 -23.266 1 73.62 72 GLU A CA 1
ATOM 558 C C . GLU A 1 72 ? 10.742 -37.5 -22 1 73.62 72 GLU A C 1
ATOM 560 O O . GLU A 1 72 ? 11.328 -37.375 -20.922 1 73.62 72 GLU A O 1
ATOM 565 N N . SER A 1 73 ? 9.445 -37.469 -22.109 1 73.81 73 SER A N 1
ATOM 566 C CA . SER A 1 73 ? 8.633 -37.062 -20.969 1 73.81 73 SER A CA 1
ATOM 567 C C . SER A 1 73 ? 8.656 -38.094 -19.859 1 73.81 73 SER A C 1
ATOM 569 O O . SER A 1 73 ? 8.734 -37.781 -18.688 1 73.81 73 SER A O 1
ATOM 571 N N . ASN A 1 74 ? 8.672 -39.281 -20.281 1 72.62 74 ASN A N 1
ATOM 572 C CA . ASN A 1 74 ? 8.703 -40.344 -19.297 1 72.62 74 ASN A CA 1
ATOM 573 C C . ASN A 1 74 ? 10.062 -40.469 -18.625 1 72.62 74 ASN A C 1
ATOM 575 O O . ASN A 1 74 ? 10.156 -40.75 -17.438 1 72.62 74 ASN A O 1
ATOM 579 N N . LEU A 1 75 ? 11.07 -40.281 -19.422 1 78.12 75 LEU A N 1
ATOM 580 C CA . LEU A 1 75 ? 12.422 -40.344 -18.875 1 78.12 75 LEU A CA 1
ATOM 581 C C . LEU A 1 75 ? 12.641 -39.219 -17.859 1 78.12 75 LEU A C 1
ATOM 583 O O . LEU A 1 75 ? 13.25 -39.469 -16.812 1 78.12 75 LEU A O 1
ATOM 587 N N . TRP A 1 76 ? 12.062 -38.156 -18.188 1 82.38 76 TRP A N 1
ATOM 588 C CA . TRP A 1 76 ? 12.195 -37.031 -17.266 1 82.38 76 TRP A CA 1
ATOM 589 C C . TRP A 1 76 ? 11.461 -37.281 -15.961 1 82.38 76 TRP A C 1
ATOM 591 O O . TRP A 1 76 ? 11.984 -37 -14.883 1 82.38 76 TRP A O 1
ATOM 601 N N . ALA A 1 77 ? 10.312 -37.781 -16.078 1 80.25 77 ALA A N 1
ATOM 602 C CA . ALA A 1 77 ? 9.531 -38.094 -14.883 1 80.25 77 ALA A CA 1
ATOM 603 C C . ALA A 1 77 ? 10.273 -39.062 -13.984 1 80.25 77 ALA A C 1
ATOM 605 O O . ALA A 1 77 ? 10.281 -38.906 -12.766 1 80.25 77 ALA A O 1
ATOM 606 N N . ALA A 1 78 ? 10.922 -40 -14.625 1 80.31 78 ALA A N 1
ATOM 607 C CA . ALA A 1 78 ? 11.672 -41 -13.875 1 80.31 78 ALA A CA 1
ATOM 608 C C . ALA A 1 78 ? 12.891 -40.375 -13.203 1 80.31 78 ALA A C 1
ATOM 610 O O . ALA A 1 78 ? 13.188 -40.656 -12.047 1 80.31 78 ALA A O 1
ATOM 611 N N . LEU A 1 79 ? 13.562 -39.594 -13.961 1 85.56 79 LEU A N 1
ATOM 612 C CA . LEU A 1 79 ? 14.758 -38.938 -13.438 1 85.56 79 LEU A CA 1
ATOM 613 C C . LEU A 1 79 ? 14.406 -38.062 -12.242 1 85.56 79 LEU A C 1
ATOM 615 O O . LEU A 1 79 ? 15.102 -38.094 -11.219 1 85.56 79 LEU A O 1
ATOM 619 N N . LEU A 1 80 ? 13.336 -37.375 -12.383 1 87.56 80 LEU A N 1
ATOM 620 C CA . LEU A 1 80 ? 12.898 -36.5 -11.312 1 87.56 80 LEU A CA 1
ATOM 621 C C . LEU A 1 80 ? 12.461 -37.312 -10.086 1 87.56 80 LEU A C 1
ATOM 623 O O . LEU A 1 80 ? 12.688 -36.875 -8.953 1 87.56 80 LEU A O 1
ATOM 627 N N . GLY A 1 81 ? 11.812 -38.344 -10.32 1 83.19 81 GLY A N 1
ATOM 628 C CA . GLY A 1 81 ? 11.391 -39.188 -9.219 1 83.19 81 GLY A CA 1
ATOM 629 C C . GLY A 1 81 ? 12.547 -39.75 -8.406 1 83.19 81 GLY A C 1
ATOM 630 O O . GLY A 1 81 ? 12.484 -39.75 -7.172 1 83.19 81 GLY A O 1
ATOM 631 N N . ILE A 1 82 ? 13.555 -40.125 -9.07 1 83.81 82 ILE A N 1
ATOM 632 C CA . ILE A 1 82 ? 14.734 -40.625 -8.391 1 83.81 82 ILE A CA 1
ATOM 633 C C . ILE A 1 82 ? 15.438 -39.5 -7.645 1 83.81 82 ILE A C 1
ATOM 635 O O . ILE A 1 82 ? 15.891 -39.688 -6.512 1 83.81 82 ILE A O 1
ATOM 639 N N . ALA A 1 83 ? 15.539 -38.375 -8.312 1 87.56 83 ALA A N 1
ATOM 640 C CA . ALA A 1 83 ? 16.172 -37.25 -7.68 1 87.56 83 ALA A CA 1
ATOM 641 C C . ALA A 1 83 ? 15.445 -36.844 -6.402 1 87.56 83 ALA A C 1
ATOM 643 O O . ALA A 1 83 ? 16.078 -36.438 -5.418 1 87.56 83 ALA A O 1
ATOM 644 N N . GLU A 1 84 ? 14.148 -36.875 -6.426 1 86.69 84 GLU A N 1
ATOM 645 C CA . GLU A 1 84 ? 13.352 -36.562 -5.246 1 86.69 84 GLU A CA 1
ATOM 646 C C . GLU A 1 84 ? 13.695 -37.469 -4.086 1 86.69 84 GLU A C 1
ATOM 648 O O . GLU A 1 84 ? 13.852 -37.031 -2.947 1 86.69 84 GLU A O 1
ATOM 653 N N . ARG A 1 85 ? 13.82 -38.688 -4.352 1 81.12 85 ARG A N 1
ATOM 654 C CA . ARG A 1 85 ? 14.125 -39.688 -3.324 1 81.12 85 ARG A CA 1
ATOM 655 C C . ARG A 1 85 ? 15.531 -39.469 -2.771 1 81.12 85 ARG A C 1
ATOM 657 O O . ARG A 1 85 ? 15.75 -39.562 -1.562 1 81.12 85 ARG A O 1
ATOM 664 N N . LEU A 1 86 ? 16.391 -39.25 -3.68 1 83.06 86 LEU A N 1
ATOM 665 C CA . LEU A 1 86 ? 17.766 -39 -3.254 1 83.06 86 LEU A CA 1
ATOM 666 C C . LEU A 1 86 ? 17.844 -37.75 -2.398 1 83.06 86 LEU A C 1
ATOM 668 O O . LEU A 1 86 ? 18.609 -37.688 -1.437 1 83.06 86 LEU A O 1
ATOM 672 N N . ALA A 1 87 ? 17.062 -36.719 -2.754 1 85.88 87 ALA A N 1
ATOM 673 C CA . ALA A 1 87 ? 17.047 -35.469 -1.991 1 85.88 87 ALA A CA 1
ATOM 674 C C . ALA A 1 87 ? 16.484 -35.719 -0.588 1 85.88 87 ALA A C 1
ATOM 676 O O . ALA A 1 87 ? 16.984 -35.125 0.383 1 85.88 87 ALA A O 1
ATOM 677 N N . LEU A 1 88 ? 15.477 -36.5 -0.469 1 81.06 88 LEU A N 1
ATOM 678 C CA . LEU A 1 88 ? 14.875 -36.781 0.824 1 81.06 88 LEU A CA 1
ATOM 679 C C . LEU A 1 88 ? 15.852 -37.562 1.715 1 81.06 88 LEU A C 1
ATOM 681 O O . LEU A 1 88 ? 15.938 -37.281 2.918 1 81.06 88 LEU A O 1
ATOM 685 N N . VAL A 1 89 ? 16.578 -38.438 1.086 1 76.81 89 VAL A N 1
ATOM 686 C CA . VAL A 1 89 ? 17.578 -39.188 1.818 1 76.81 89 VAL A CA 1
ATOM 687 C C . VAL A 1 89 ? 18.672 -38.281 2.33 1 76.81 89 VAL A C 1
ATOM 689 O O . VAL A 1 89 ? 19.141 -38.406 3.461 1 76.81 89 VAL A O 1
ATOM 692 N N . LYS A 1 90 ? 19.031 -37.375 1.537 1 78.25 90 LYS A N 1
ATOM 693 C CA . LYS A 1 90 ? 20.062 -36.406 1.928 1 78.25 90 LYS A CA 1
ATOM 694 C C . LYS A 1 90 ? 19.594 -35.562 3.107 1 78.25 90 LYS A C 1
ATOM 696 O O . LYS A 1 90 ? 20.391 -35.188 3.967 1 78.25 90 LYS A O 1
ATOM 701 N N . GLN A 1 91 ? 18.312 -35.25 3.168 1 74.19 91 GLN A N 1
ATOM 702 C CA . GLN A 1 91 ? 17.75 -34.438 4.238 1 74.19 91 GLN A CA 1
ATOM 703 C C . GLN A 1 91 ? 17.438 -35.281 5.469 1 74.19 91 GLN A C 1
ATOM 705 O O . GLN A 1 91 ? 17.078 -34.719 6.52 1 74.19 91 GLN A O 1
ATOM 710 N N . GLY A 1 92 ? 17.672 -36.469 5.441 1 65.12 92 GLY A N 1
ATOM 711 C CA . GLY A 1 92 ? 17.406 -37.344 6.57 1 65.12 92 GLY A CA 1
ATOM 712 C C . GLY A 1 92 ? 15.953 -37.75 6.703 1 65.12 92 GLY A C 1
ATOM 713 O O . GLY A 1 92 ? 15.516 -38.188 7.77 1 65.12 92 GLY A O 1
ATOM 714 N N . GLU A 1 93 ? 15.172 -37.344 5.789 1 60.41 93 GLU A N 1
ATOM 715 C CA . GLU A 1 93 ? 13.742 -37.625 5.887 1 60.41 93 GLU A CA 1
ATOM 716 C C . GLU A 1 93 ? 13.406 -39 5.293 1 60.41 93 GLU A C 1
ATOM 718 O O . GLU A 1 93 ? 14.062 -39.438 4.359 1 60.41 93 GLU A O 1
ATOM 723 N N . SER A 1 94 ? 12.711 -39.781 6.102 1 50.66 94 SER A N 1
ATOM 724 C CA . SER A 1 94 ? 12.227 -41.062 5.594 1 50.66 94 SER A CA 1
ATOM 725 C C . SER A 1 94 ? 11.211 -40.875 4.477 1 50.66 94 SER A C 1
ATOM 727 O O . SER A 1 94 ? 10.352 -40 4.559 1 50.66 94 SER A O 1
ATOM 729 N N . TRP A 1 95 ? 11.586 -41.156 3.35 1 46.09 95 TRP A N 1
ATOM 730 C CA . TRP A 1 95 ? 10.688 -41.062 2.201 1 46.09 95 TRP A CA 1
ATOM 731 C C . TRP A 1 95 ? 9.43 -41.875 2.428 1 46.09 95 TRP A C 1
ATOM 733 O O . TRP A 1 95 ? 9.508 -43.094 2.656 1 46.09 95 TRP A O 1
ATOM 743 N N . LYS A 1 96 ? 8.43 -41.406 3.199 1 42.25 96 LYS A N 1
ATOM 744 C CA . LYS A 1 96 ? 7.148 -42.125 3.176 1 42.25 96 LYS A CA 1
ATOM 745 C C . LYS A 1 96 ? 6.43 -41.906 1.846 1 42.25 96 LYS A C 1
ATOM 747 O O . LYS A 1 96 ? 6.359 -40.781 1.344 1 42.25 96 LYS A O 1
ATOM 752 N N . SER A 1 97 ? 6.508 -42.75 0.937 1 37.44 97 SER A N 1
ATOM 753 C CA . SER A 1 97 ? 5.695 -42.688 -0.276 1 37.44 97 SER A CA 1
ATOM 754 C C . SER A 1 97 ? 4.293 -42.188 0.017 1 37.44 97 SER A C 1
ATOM 756 O O . SER A 1 97 ? 3.461 -42.906 0.571 1 37.44 97 SER A O 1
ATOM 758 N N . SER A 1 98 ? 4.188 -41.188 0.743 1 34.78 98 SER A N 1
ATOM 759 C CA . SER A 1 98 ? 2.807 -40.844 1.057 1 34.78 98 SER A CA 1
ATOM 760 C C . SER A 1 98 ? 1.995 -40.594 -0.212 1 34.78 98 SER A C 1
ATOM 762 O O . SER A 1 98 ? 0.872 -40.094 -0.151 1 34.78 98 SER A O 1
ATOM 764 N N . ILE A 1 99 ? 2.617 -40.375 -1.302 1 35.31 99 ILE A N 1
ATOM 765 C CA . ILE A 1 99 ? 1.598 -40.094 -2.303 1 35.31 99 ILE A CA 1
ATOM 766 C C . ILE A 1 99 ? 0.653 -41.281 -2.443 1 35.31 99 ILE A C 1
ATOM 768 O O . ILE A 1 99 ? 1.079 -42.375 -2.811 1 35.31 99 ILE A O 1
ATOM 772 N N . PRO A 1 100 ? -0.369 -41.469 -1.888 1 30.67 100 PRO A N 1
ATOM 773 C CA . PRO A 1 100 ? -1.331 -42.469 -2.312 1 30.67 100 PRO A CA 1
ATOM 774 C C . PRO A 1 100 ? -1.47 -42.562 -3.83 1 30.67 100 PRO A C 1
ATOM 776 O O . PRO A 1 100 ? -1.396 -41.531 -4.52 1 30.67 100 PRO A O 1
ATOM 779 N N . ARG A 1 101 ? -0.983 -43.625 -4.543 1 32.09 101 ARG A N 1
ATOM 780 C CA . ARG A 1 101 ? -1.37 -43.969 -5.914 1 32.09 101 ARG A CA 1
ATOM 781 C C . ARG A 1 101 ? -2.816 -43.562 -6.184 1 32.09 101 ARG A C 1
ATOM 783 O O . ARG A 1 101 ? -3.746 -44.281 -5.809 1 32.09 101 ARG A O 1
ATOM 790 N N . ASN A 1 102 ? -3.23 -42.438 -5.91 1 29.8 102 ASN A N 1
ATOM 791 C CA . ASN A 1 102 ? -4.598 -42.281 -6.395 1 29.8 102 ASN A CA 1
ATOM 792 C C . ASN A 1 102 ? -4.723 -42.688 -7.859 1 29.8 102 ASN A C 1
ATOM 794 O O . ASN A 1 102 ? -4.059 -42.125 -8.727 1 29.8 102 ASN A O 1
ATOM 798 N N . SER A 1 103 ? -4.93 -44 -8.227 1 29 103 SER A N 1
ATOM 799 C CA . SER A 1 103 ? -5.418 -44.688 -9.43 1 29 103 SER A CA 1
ATOM 800 C C . SER A 1 103 ? -6.23 -43.719 -10.305 1 29 103 SER A C 1
ATOM 802 O O . SER A 1 103 ? -6.43 -43.969 -11.492 1 29 103 SER A O 1
ATOM 804 N N . ASN A 1 104 ? -6.902 -42.781 -9.672 1 28.08 104 ASN A N 1
ATOM 805 C CA . ASN A 1 104 ? -7.973 -42.094 -10.398 1 28.08 104 ASN A CA 1
ATOM 806 C C . ASN A 1 104 ? -7.43 -41.062 -11.367 1 28.08 104 ASN A C 1
ATOM 808 O O . ASN A 1 104 ? -8.195 -40.281 -11.961 1 28.08 104 ASN A O 1
ATOM 812 N N . CYS A 1 105 ? -6.172 -40.75 -11.398 1 29.67 105 CYS A N 1
ATOM 813 C CA . CYS A 1 105 ? -5.867 -39.812 -12.477 1 29.67 105 CYS A CA 1
ATOM 814 C C . CYS A 1 105 ? -6.031 -40.469 -13.836 1 29.67 105 CYS A C 1
ATOM 816 O O . CYS A 1 105 ? -5.645 -39.906 -14.859 1 29.67 105 CYS A O 1
ATOM 818 N N . ASP A 1 106 ? -6.207 -41.75 -13.945 1 28.36 106 ASP A N 1
ATOM 819 C CA . ASP A 1 106 ? -6.605 -42.406 -15.188 1 28.36 106 ASP A CA 1
ATOM 820 C C . ASP A 1 106 ? -7.754 -41.656 -15.852 1 28.36 106 ASP A C 1
ATOM 822 O O . ASP A 1 106 ? -8.055 -41.875 -17.031 1 28.36 106 ASP A O 1
ATOM 826 N N . SER A 1 107 ? -8.586 -40.969 -15.016 1 29.8 107 SER A N 1
ATOM 827 C CA . SER A 1 107 ? -9.781 -40.344 -15.602 1 29.8 107 SER A CA 1
ATOM 828 C C . SER A 1 107 ? -9.422 -39.156 -16.469 1 29.8 107 SER A C 1
ATOM 830 O O . SER A 1 107 ? -10.281 -38.594 -17.141 1 29.8 107 SER A O 1
ATOM 832 N N . LEU A 1 108 ? -8.203 -38.438 -16.25 1 31.23 108 LEU A N 1
ATOM 833 C CA . LEU A 1 108 ? -8.016 -37.406 -17.25 1 31.23 108 LEU A CA 1
ATOM 834 C C . LEU A 1 108 ? -7.844 -38 -18.641 1 31.23 108 LEU A C 1
ATOM 836 O O . LEU A 1 108 ? -7.977 -37.312 -19.641 1 31.23 108 LEU A O 1
ATOM 840 N N . ARG A 1 109 ? -7.207 -39.219 -18.828 1 28.56 109 ARG A N 1
ATOM 841 C CA . ARG A 1 109 ? -7.109 -39.812 -20.156 1 28.56 109 ARG A CA 1
ATOM 842 C C . ARG A 1 109 ? -8.484 -40.219 -20.672 1 28.56 109 ARG A C 1
ATOM 844 O O . ARG A 1 109 ? -8.766 -40.094 -21.859 1 28.56 109 ARG A O 1
ATOM 851 N N . GLN A 1 110 ? -9.156 -41.219 -19.859 1 27.64 110 GLN A N 1
ATOM 852 C CA . GLN A 1 110 ? -10.18 -42.031 -20.484 1 27.64 110 GLN A CA 1
ATOM 853 C C . GLN A 1 110 ? -11.414 -41.219 -20.844 1 27.64 110 GLN A C 1
ATOM 855 O O . GLN A 1 110 ? -12.398 -41.75 -21.359 1 27.64 110 GLN A O 1
ATOM 860 N N . ASP A 1 111 ? -11.555 -40.062 -20.344 1 28.81 111 ASP A N 1
ATOM 861 C CA . ASP A 1 111 ? -12.969 -39.75 -20.578 1 28.81 111 ASP A CA 1
ATOM 862 C C . ASP A 1 111 ? -13.289 -39.75 -22.078 1 28.81 111 ASP A C 1
ATOM 864 O O . ASP A 1 111 ? -13.492 -38.719 -22.672 1 28.81 111 ASP A O 1
ATOM 868 N N . LYS A 1 112 ? -12.461 -40.469 -22.938 1 30.12 112 LYS A N 1
ATOM 869 C CA . LYS A 1 112 ? -13.336 -40.688 -24.094 1 30.12 112 LYS A CA 1
ATOM 870 C C . LYS A 1 112 ? -14.555 -41.531 -23.703 1 30.12 112 LYS A C 1
ATOM 872 O O . LYS A 1 112 ? -14.664 -42.688 -24.047 1 30.12 112 LYS A O 1
ATOM 877 N N . HIS A 1 113 ? -14.906 -41.625 -22.375 1 24.84 113 HIS A N 1
ATOM 878 C CA . HIS A 1 113 ? -16.078 -42.438 -22.141 1 24.84 113 HIS A CA 1
ATOM 879 C C . HIS A 1 113 ? -17.172 -42.188 -23.172 1 24.84 113 HIS A C 1
ATOM 881 O O . HIS A 1 113 ? -17.312 -41.031 -23.641 1 24.84 113 HIS A O 1
ATOM 887 N N . SER A 1 114 ? -17.547 -43.188 -23.859 1 25.84 114 SER A N 1
ATOM 888 C CA . SER A 1 114 ? -18.828 -43.531 -24.469 1 25.84 114 SER A CA 1
ATOM 889 C C . SER A 1 114 ? -19.984 -43.062 -23.609 1 25.84 114 SER A C 1
ATOM 891 O O . SER A 1 114 ? -19.953 -43.188 -22.375 1 25.84 114 SER A O 1
ATOM 893 N N . GLY A 1 115 ? -20.688 -42.031 -23.953 1 26.11 115 GLY A N 1
ATOM 894 C CA . GLY A 1 115 ? -21.984 -41.5 -23.562 1 26.11 115 GLY A CA 1
ATOM 895 C C . GLY A 1 115 ? -22.922 -42.562 -23.031 1 26.11 115 GLY A C 1
ATOM 896 O O . GLY A 1 115 ? -24.016 -42.781 -23.578 1 26.11 115 GLY A O 1
ATOM 897 N N . LYS A 1 116 ? -22.312 -43.719 -22.531 1 27.34 116 LYS A N 1
ATOM 898 C CA . LYS A 1 116 ? -23.453 -44.562 -22.203 1 27.34 116 LYS A CA 1
ATOM 899 C C . LYS A 1 116 ? -24.359 -43.875 -21.188 1 27.34 116 LYS A C 1
ATOM 901 O O . LYS A 1 116 ? -23.875 -43.25 -20.234 1 27.34 116 LYS A O 1
ATOM 906 N N . GLN A 1 117 ? -25.625 -43.656 -21.578 1 26.05 117 GLN A N 1
ATOM 907 C CA . GLN A 1 117 ? -26.922 -43.312 -21 1 26.05 117 GLN A CA 1
ATOM 908 C C . GLN A 1 117 ? -27.125 -44 -19.672 1 26.05 117 GLN A C 1
ATOM 910 O O . GLN A 1 117 ? -27.266 -45.25 -19.609 1 26.05 117 GLN A O 1
ATOM 915 N N . SER A 1 118 ? -26.25 -43.844 -18.688 1 27.38 118 SER A N 1
ATOM 916 C CA . SER A 1 118 ? -26.672 -44.406 -17.422 1 27.38 118 SER A CA 1
ATOM 917 C C . SER A 1 118 ? -28.203 -44.375 -17.297 1 27.38 118 SER A C 1
ATOM 919 O O . SER A 1 118 ? -28.828 -43.375 -17.594 1 27.38 118 SER A O 1
ATOM 921 N N . GLY A 1 119 ? -28.844 -45.469 -17.438 1 26.2 119 GLY A N 1
ATOM 922 C CA . GLY A 1 119 ? -30.25 -45.781 -17.297 1 26.2 119 GLY A CA 1
ATOM 923 C C . GLY A 1 119 ? -30.891 -45.156 -16.078 1 26.2 119 GLY A C 1
ATOM 924 O O . GLY A 1 119 ? -30.344 -45.219 -14.984 1 26.2 119 GLY A O 1
ATOM 925 N N . VAL A 1 120 ? -31.484 -43.906 -16.281 1 29.06 120 VAL A N 1
ATOM 926 C CA . VAL A 1 120 ? -32.5 -43.344 -15.406 1 29.06 120 VAL A CA 1
ATOM 927 C C . VAL A 1 120 ? -33.281 -44.469 -14.727 1 29.06 120 VAL A C 1
ATOM 929 O O . VAL A 1 120 ? -33.875 -45.312 -15.391 1 29.06 120 VAL A O 1
ATOM 932 N N . VAL A 1 121 ? -32.688 -45.031 -13.703 1 29.34 121 VAL A N 1
ATOM 933 C CA . VAL A 1 121 ? -33.562 -45.906 -12.93 1 29.34 121 VAL A CA 1
ATOM 934 C C . VAL A 1 121 ? -34.969 -45.312 -12.898 1 29.34 121 VAL A C 1
ATOM 936 O O . VAL A 1 121 ? -35.125 -44.125 -12.68 1 29.34 121 VAL A O 1
ATOM 939 N N . PRO A 1 122 ? -35.906 -45.875 -13.547 1 29.81 122 PRO A N 1
ATOM 940 C CA . PRO A 1 122 ? -37.312 -45.438 -13.57 1 29.81 122 PRO A CA 1
ATOM 941 C C . PRO A 1 122 ? -37.844 -45.125 -12.188 1 29.81 122 PRO A C 1
ATOM 943 O O . PRO A 1 122 ? -37.5 -45.781 -11.203 1 29.81 122 PRO A O 1
ATOM 946 N N . PRO A 1 123 ? -38.094 -43.781 -11.906 1 30.97 123 PRO A N 1
ATOM 947 C CA . PRO A 1 123 ? -38.781 -43.375 -10.672 1 30.97 123 PRO A CA 1
ATOM 948 C C . PRO A 1 123 ? -39.844 -44.375 -10.234 1 30.97 123 PRO A C 1
ATOM 950 O O . PRO A 1 123 ? -40.594 -44.906 -11.078 1 30.97 123 PRO A O 1
ATOM 953 N N . SER A 1 124 ? -39.562 -45.188 -9.398 1 30.03 124 SER A N 1
ATOM 954 C CA . SER A 1 124 ? -40.719 -45.906 -8.836 1 30.03 124 SER A CA 1
ATOM 955 C C . SER A 1 124 ? -41.875 -44.938 -8.562 1 30.03 124 SER A C 1
ATOM 957 O O . SER A 1 124 ? -41.656 -43.75 -8.344 1 30.03 124 SER A O 1
ATOM 959 N N . LYS A 1 125 ? -43.219 -45.25 -8.859 1 31.73 125 LYS A N 1
ATOM 960 C CA . LYS A 1 125 ? -44.562 -44.688 -8.906 1 31.73 125 LYS A CA 1
ATOM 961 C C . LYS A 1 125 ? -44.906 -44.031 -7.578 1 31.73 125 LYS A C 1
ATOM 963 O O . LYS A 1 125 ? -45.75 -44.562 -6.832 1 31.73 125 LYS A O 1
ATOM 968 N N . SER A 1 126 ? -44.062 -43.625 -6.645 1 32.19 126 SER A N 1
ATOM 969 C CA . SER A 1 126 ? -44.844 -43.25 -5.465 1 32.19 126 SER A CA 1
ATOM 970 C C . SER A 1 126 ? -45.781 -42.094 -5.77 1 32.19 126 SER A C 1
ATOM 972 O O . SER A 1 126 ? -45.562 -41.344 -6.738 1 32.19 126 SER A O 1
ATOM 974 N N . PRO A 1 127 ? -46.938 -41.719 -5.023 1 35.16 127 PRO A N 1
ATOM 975 C CA . PRO A 1 127 ? -48.062 -40.812 -5.219 1 35.16 127 PRO A CA 1
ATOM 976 C C . PRO A 1 127 ? -47.594 -39.375 -5.551 1 35.16 127 PRO A C 1
ATOM 978 O O . PRO A 1 127 ? -46.531 -38.969 -5.121 1 35.16 127 PRO A O 1
ATOM 981 N N . ARG A 1 128 ? -48.188 -38.688 -6.652 1 34.94 128 ARG A N 1
ATOM 982 C CA . ARG A 1 128 ? -48.031 -37.625 -7.637 1 34.94 128 ARG A CA 1
ATOM 983 C C . ARG A 1 128 ? -48.031 -36.25 -6.961 1 34.94 128 ARG A C 1
ATOM 985 O O . ARG A 1 128 ? -49.094 -35.656 -6.734 1 34.94 128 ARG A O 1
ATOM 992 N N . SER A 1 129 ? -47.562 -35.969 -5.773 1 37.09 129 SER A N 1
ATOM 993 C CA . SER A 1 129 ? -47.594 -34.5 -5.551 1 37.09 129 SER A CA 1
ATOM 994 C C . SER A 1 129 ? -47.094 -33.75 -6.781 1 37.09 129 SER A C 1
ATOM 996 O O . SER A 1 129 ? -46.344 -34.312 -7.59 1 37.09 129 SER A O 1
ATOM 998 N N . PRO A 1 130 ? -47.719 -32.656 -7.352 1 40.69 130 PRO A N 1
ATOM 999 C CA . PRO A 1 130 ? -47.312 -31.969 -8.578 1 40.69 130 PRO A CA 1
ATOM 1000 C C . PRO A 1 130 ? -45.812 -31.828 -8.703 1 40.69 130 PRO A C 1
ATOM 1002 O O . PRO A 1 130 ? -45.156 -31.203 -7.859 1 40.69 130 PRO A O 1
ATOM 1005 N N . VAL A 1 131 ? -45.094 -32.875 -8.953 1 46.72 131 VAL A N 1
ATOM 1006 C CA . VAL A 1 131 ? -43.656 -33 -9.148 1 46.72 131 VAL A CA 1
ATOM 1007 C C . VAL A 1 131 ? -43.156 -31.969 -10.164 1 46.72 131 VAL A C 1
ATOM 1009 O O . VAL A 1 131 ? -43.594 -31.969 -11.312 1 46.72 131 VAL A O 1
ATOM 1012 N N . LEU A 1 132 ? -42.938 -30.688 -9.75 1 54.91 132 LEU A N 1
ATOM 1013 C CA . LEU A 1 132 ? -42.25 -29.781 -10.656 1 54.91 132 LEU A CA 1
ATOM 1014 C C . LEU A 1 132 ? -41.188 -30.531 -11.484 1 54.91 132 LEU A C 1
ATOM 1016 O O . LEU A 1 132 ? -40.531 -31.422 -10.969 1 54.91 132 LEU A O 1
ATOM 1020 N N . PRO A 1 133 ? -41.406 -30.406 -12.844 1 61.56 133 PRO A N 1
ATOM 1021 C CA . PRO A 1 133 ? -40.344 -31.031 -13.656 1 61.56 133 PRO A CA 1
ATOM 1022 C C . PRO A 1 133 ? -38.969 -30.797 -13.086 1 61.56 133 PRO A C 1
ATOM 1024 O O . PRO A 1 133 ? -38.625 -29.672 -12.711 1 61.56 133 PRO A O 1
ATOM 1027 N N . PRO A 1 134 ? -38.375 -31.922 -12.727 1 64.88 134 PRO A N 1
ATOM 1028 C CA . PRO A 1 134 ? -37.031 -31.859 -12.133 1 64.88 134 PRO A CA 1
ATOM 1029 C C . PRO A 1 134 ? -36.094 -30.859 -12.836 1 64.88 134 PRO A C 1
ATOM 1031 O O . PRO A 1 134 ? -35.156 -30.344 -12.227 1 64.88 134 PRO A O 1
ATOM 1034 N N . GLU A 1 135 ? -36.562 -30.484 -14.102 1 69.88 135 GLU A N 1
ATOM 1035 C CA . GLU A 1 135 ? -35.719 -29.594 -14.883 1 69.88 135 GLU A CA 1
ATOM 1036 C C . GLU A 1 135 ? -35.844 -28.156 -14.383 1 69.88 135 GLU A C 1
ATOM 1038 O O . GLU A 1 135 ? -34.938 -27.344 -14.594 1 69.88 135 GLU A O 1
ATOM 1043 N N . LEU A 1 136 ? -36.969 -27.938 -13.672 1 74.31 136 LEU A N 1
ATOM 1044 C CA . LEU A 1 136 ? -37.219 -26.562 -13.273 1 74.31 136 LEU A CA 1
ATOM 1045 C C . LEU A 1 136 ? -36.625 -26.266 -11.906 1 74.31 136 LEU A C 1
ATOM 1047 O O . LEU A 1 136 ? -36.406 -25.109 -11.547 1 74.31 136 LEU A O 1
ATOM 1051 N N . LEU A 1 137 ? -36.438 -27.297 -11.211 1 75.56 137 LEU A N 1
ATOM 1052 C CA . LEU A 1 137 ? -36.031 -27.141 -9.82 1 75.56 137 LEU A CA 1
ATOM 1053 C C . LEU A 1 137 ? -34.719 -26.391 -9.727 1 75.56 137 LEU A C 1
ATOM 1055 O O . LEU A 1 137 ? -34.594 -25.438 -8.961 1 75.56 137 LEU A O 1
ATOM 1059 N N . PRO A 1 138 ? -33.75 -26.719 -10.578 1 78.5 138 PRO A N 1
ATOM 1060 C CA . PRO A 1 138 ? -32.469 -25.984 -10.508 1 78.5 138 PRO A CA 1
ATOM 1061 C C . PRO A 1 138 ? -32.656 -24.5 -10.781 1 78.5 138 PRO A C 1
ATOM 1063 O O . PRO A 1 138 ? -31.969 -23.672 -10.172 1 78.5 138 PRO A O 1
ATOM 1066 N N . HIS A 1 139 ? -33.594 -24.188 -11.531 1 78.69 139 HIS A N 1
ATOM 1067 C CA . HIS A 1 139 ? -33.844 -22.797 -11.867 1 78.69 139 HIS A CA 1
ATOM 1068 C C . HIS A 1 139 ? -34.469 -22.047 -10.688 1 78.69 139 HIS A C 1
ATOM 1070 O O . HIS A 1 139 ? -34.125 -20.875 -10.445 1 78.69 139 HIS A O 1
ATOM 1076 N N . ILE A 1 140 ? -35.312 -22.75 -10.062 1 78.81 140 ILE A N 1
ATOM 1077 C CA . ILE A 1 140 ? -35.969 -22.156 -8.906 1 78.81 140 ILE A CA 1
ATOM 1078 C C . ILE A 1 140 ? -34.969 -21.938 -7.785 1 78.81 140 ILE A C 1
ATOM 1080 O O . ILE A 1 140 ? -34.969 -20.891 -7.141 1 78.81 140 ILE A O 1
ATOM 1084 N N . PHE A 1 141 ? -34.156 -22.891 -7.617 1 83.62 141 PHE A N 1
ATOM 1085 C CA . PHE A 1 141 ? -33.219 -22.844 -6.508 1 83.62 141 PHE A CA 1
ATOM 1086 C C . PHE A 1 141 ? -32.188 -21.75 -6.723 1 83.62 141 PHE A C 1
ATOM 1088 O O . PHE A 1 141 ? -31.641 -21.203 -5.758 1 83.62 141 PHE A O 1
ATOM 1095 N N . LYS A 1 142 ? -31.969 -21.312 -7.957 1 79.38 142 LYS A N 1
ATOM 1096 C CA . LYS A 1 142 ? -31 -20.281 -8.289 1 79.38 142 LYS A CA 1
ATOM 1097 C C . LYS A 1 142 ? -31.469 -18.906 -7.785 1 79.38 142 LYS A C 1
ATOM 1099 O O . LYS A 1 142 ? -30.656 -18 -7.602 1 79.38 142 LYS A O 1
ATOM 1104 N N . PHE A 1 143 ? -32.719 -18.859 -7.477 1 78.12 143 PHE A N 1
ATOM 1105 C CA . PHE A 1 143 ? -33.281 -17.578 -7.074 1 78.12 143 PHE A CA 1
ATOM 1106 C C . PHE A 1 143 ? -33.312 -17.453 -5.559 1 78.12 143 PHE A C 1
ATOM 1108 O O . PHE A 1 143 ? -33.656 -16.406 -5.023 1 78.12 143 PHE A O 1
ATOM 1115 N N . LEU A 1 144 ? -32.875 -18.5 -4.973 1 77.56 144 LEU A N 1
ATOM 1116 C CA . LEU A 1 144 ? -32.812 -18.406 -3.518 1 77.56 144 LEU A CA 1
ATOM 1117 C C . LEU A 1 144 ? -31.609 -17.578 -3.086 1 77.56 144 LEU A C 1
ATOM 1119 O O . LEU A 1 144 ? -30.484 -17.844 -3.533 1 77.56 144 LEU A O 1
ATOM 1123 N N . PRO A 1 145 ? -31.75 -16.594 -2.334 1 75.19 145 PRO A N 1
ATOM 1124 C CA . PRO A 1 145 ? -30.719 -15.602 -2.049 1 75.19 145 PRO A CA 1
ATOM 1125 C C . PRO A 1 145 ? -29.609 -16.156 -1.153 1 75.19 145 PRO A C 1
ATOM 1127 O O . PRO A 1 145 ? -28.438 -15.773 -1.306 1 75.19 145 PRO A O 1
ATOM 1130 N N . GLU A 1 146 ? -30.031 -17.016 -0.158 1 82.12 146 GLU A N 1
ATOM 1131 C CA . GLU A 1 146 ? -29.047 -17.453 0.827 1 82.12 146 GLU A CA 1
ATOM 1132 C C . GLU A 1 146 ? -28.703 -18.922 0.641 1 82.12 146 GLU A C 1
ATOM 1134 O O . GLU A 1 146 ? -29.578 -19.734 0.317 1 82.12 146 GLU A O 1
ATOM 1139 N N . GLN A 1 147 ? -27.516 -19.25 0.828 1 84.5 147 GLN A N 1
ATOM 1140 C CA . GLN A 1 147 ? -27.047 -20.625 0.746 1 84.5 147 GLN A CA 1
ATOM 1141 C C . GLN A 1 147 ? -27.75 -21.516 1.765 1 84.5 147 GLN A C 1
ATOM 1143 O O . GLN A 1 147 ? -27.984 -22.703 1.511 1 84.5 147 GLN A O 1
ATOM 1148 N N . SER A 1 148 ? -28.094 -20.875 2.84 1 85.06 148 SER A N 1
ATOM 1149 C CA . SER A 1 148 ? -28.797 -21.625 3.877 1 85.06 148 SER A CA 1
ATOM 1150 C C . SER A 1 148 ? -30.156 -22.125 3.373 1 85.06 148 SER A C 1
ATOM 1152 O O . SER A 1 148 ? -30.578 -23.219 3.734 1 85.06 148 SER A O 1
ATOM 1154 N N . ASP A 1 149 ? -30.734 -21.359 2.518 1 86.69 149 ASP A N 1
ATOM 1155 C CA . ASP A 1 149 ? -32.031 -21.75 1.947 1 86.69 149 ASP A CA 1
ATOM 1156 C C . ASP A 1 149 ? -31.859 -22.938 0.997 1 86.69 149 ASP A C 1
ATOM 1158 O O . ASP A 1 149 ? -32.688 -23.859 1.001 1 86.69 149 ASP A O 1
ATOM 1162 N N . ILE A 1 150 ? -30.844 -22.922 0.256 1 88.56 150 ILE A N 1
ATOM 1163 C CA . ILE A 1 150 ? -30.594 -24 -0.686 1 88.56 150 ILE A CA 1
ATOM 1164 C C . ILE A 1 150 ? -30.266 -25.281 0.079 1 88.56 150 ILE A C 1
ATOM 1166 O O . ILE A 1 150 ? -30.672 -26.375 -0.322 1 88.56 150 ILE A O 1
ATOM 1170 N N . HIS A 1 151 ? -29.594 -25.109 1.131 1 89.31 151 HIS A N 1
ATOM 1171 C CA . HIS A 1 151 ? -29.266 -26.25 1.984 1 89.31 151 HIS A CA 1
ATOM 1172 C C . HIS A 1 151 ? -30.531 -26.891 2.551 1 89.31 151 HIS A C 1
ATOM 1174 O O . HIS A 1 151 ? -30.641 -28.125 2.582 1 89.31 151 HIS A O 1
ATOM 1180 N N . THR A 1 152 ? -31.344 -26.062 2.961 1 88.62 152 THR A N 1
ATOM 1181 C CA . THR A 1 152 ? -32.625 -26.562 3.496 1 88.62 152 THR A CA 1
ATOM 1182 C C . THR A 1 152 ? -33.375 -27.312 2.424 1 88.62 152 THR A C 1
ATOM 1184 O O . THR A 1 152 ? -34.031 -28.344 2.713 1 88.62 152 THR A O 1
ATOM 1187 N N . CYS A 1 153 ? -33.312 -26.859 1.271 1 87.31 153 CYS A N 1
ATOM 1188 C CA . CYS A 1 153 ? -33.969 -27.516 0.154 1 87.31 153 CYS A CA 1
ATOM 1189 C C . CYS A 1 153 ? -33.375 -28.875 -0.121 1 87.31 153 CYS A C 1
ATOM 1191 O O . CYS A 1 153 ? -34.062 -29.828 -0.472 1 87.31 153 CYS A O 1
ATOM 1193 N N . ALA A 1 154 ? -32.062 -29.016 0.077 1 89.38 154 ALA A N 1
ATOM 1194 C CA . ALA A 1 154 ? -31.328 -30.25 -0.194 1 89.38 154 ALA A CA 1
ATOM 1195 C C . ALA A 1 154 ? -31.734 -31.359 0.783 1 89.38 154 ALA A C 1
ATOM 1197 O O . ALA A 1 154 ? -31.562 -32.531 0.501 1 89.38 154 ALA A O 1
ATOM 1198 N N . LEU A 1 155 ? -32.406 -30.922 1.841 1 89.81 155 LEU A N 1
ATOM 1199 C CA . LEU A 1 155 ? -32.719 -31.875 2.895 1 89.81 155 LEU A CA 1
ATOM 1200 C C . LEU A 1 155 ? -34.156 -32.375 2.762 1 89.81 155 LEU A C 1
ATOM 1202 O O . LEU A 1 155 ? -34.625 -33.188 3.555 1 89.81 155 LEU A O 1
ATOM 1206 N N . VAL A 1 156 ? -34.906 -32 1.812 1 86.88 156 VAL A N 1
ATOM 1207 C CA . VAL A 1 156 ? -36.344 -32.281 1.702 1 86.88 156 VAL A CA 1
ATOM 1208 C C . VAL A 1 156 ? -36.531 -33.688 1.161 1 86.88 156 VAL A C 1
ATOM 1210 O O . VAL A 1 156 ? -37.25 -34.5 1.78 1 86.88 156 VAL A O 1
ATOM 1213 N N . CYS A 1 157 ? -35.938 -34 -0.036 1 87 157 CYS A N 1
ATOM 1214 C CA . CYS A 1 157 ? -36.062 -35.312 -0.663 1 87 157 CYS A CA 1
ATOM 1215 C C . CYS A 1 157 ? -34.906 -35.594 -1.618 1 87 157 CYS A C 1
ATOM 1217 O O . CYS A 1 157 ? -34.062 -34.719 -1.821 1 87 157 CYS A O 1
ATOM 1219 N N . ARG A 1 158 ? -34.969 -36.75 -2.17 1 85.94 158 ARG A N 1
ATOM 1220 C CA . ARG A 1 158 ? -33.844 -37.156 -3.004 1 85.94 158 ARG A CA 1
ATOM 1221 C C . ARG A 1 158 ? -33.781 -36.312 -4.277 1 85.94 158 ARG A C 1
ATOM 1223 O O . ARG A 1 158 ? -32.688 -35.969 -4.715 1 85.94 158 ARG A O 1
ATOM 1230 N N . LEU A 1 159 ? -34.812 -36.031 -4.832 1 84.56 159 LEU A N 1
ATOM 1231 C CA . LEU A 1 159 ? -34.844 -35.219 -6.059 1 84.56 159 LEU A CA 1
ATOM 1232 C C . LEU A 1 159 ? -34.312 -33.812 -5.809 1 84.56 159 LEU A C 1
ATOM 1234 O O . LEU A 1 159 ? -33.5 -33.312 -6.578 1 84.56 159 LEU A O 1
ATOM 1238 N N . TRP A 1 160 ? -34.781 -33.25 -4.77 1 86.56 160 TRP A N 1
ATOM 1239 C CA . TRP A 1 160 ? -34.344 -31.906 -4.41 1 86.56 160 TRP A CA 1
ATOM 1240 C C . TRP A 1 160 ? -32.875 -31.891 -4.07 1 86.56 160 TRP A C 1
ATOM 1242 O O . TRP A 1 160 ? -32.156 -30.953 -4.402 1 86.56 160 TRP A O 1
ATOM 1252 N N . HIS A 1 161 ? -32.531 -32.906 -3.506 1 88.75 161 HIS A N 1
ATOM 1253 C CA . HIS A 1 161 ? -31.141 -33.031 -3.143 1 88.75 161 HIS A CA 1
ATOM 1254 C C . HIS A 1 161 ? -30.25 -33.031 -4.379 1 88.75 161 HIS A C 1
ATOM 1256 O O . HIS A 1 161 ? -29.25 -32.312 -4.434 1 88.75 161 HIS A O 1
ATOM 1262 N N . ARG A 1 162 ? -30.609 -33.75 -5.32 1 87.56 162 ARG A N 1
ATOM 1263 C CA . ARG A 1 162 ? -29.844 -33.875 -6.559 1 87.56 162 ARG A CA 1
ATOM 1264 C C . ARG A 1 162 ? -29.766 -32.562 -7.297 1 87.56 162 ARG A C 1
ATOM 1266 O O . ARG A 1 162 ? -28.766 -32.25 -7.934 1 87.56 162 ARG A O 1
ATOM 1273 N N . CYS A 1 163 ? -30.781 -31.828 -7.113 1 86.81 163 CYS A N 1
ATOM 1274 C CA . CYS A 1 163 ? -30.844 -30.547 -7.824 1 86.81 163 CYS A CA 1
ATOM 1275 C C . CYS A 1 163 ? -30.141 -29.453 -7.031 1 86.81 163 CYS A C 1
ATOM 1277 O O . CYS A 1 163 ? -29.594 -28.516 -7.617 1 86.81 163 CYS A O 1
ATOM 1279 N N . ALA A 1 164 ? -30.109 -29.578 -5.777 1 89.06 164 ALA A N 1
ATOM 1280 C CA . ALA A 1 164 ? -29.625 -28.5 -4.902 1 89.06 164 ALA A CA 1
ATOM 1281 C C . ALA A 1 164 ? -28.109 -28.562 -4.742 1 89.06 164 ALA A C 1
ATOM 1283 O O . ALA A 1 164 ? -27.453 -27.531 -4.617 1 89.06 164 ALA A O 1
ATOM 1284 N N . ILE A 1 165 ? -27.547 -29.766 -4.797 1 89.44 165 ILE A N 1
ATOM 1285 C CA . ILE A 1 165 ? -26.156 -29.969 -4.434 1 89.44 165 ILE A CA 1
ATOM 1286 C C . ILE A 1 165 ? -25.25 -29.25 -5.438 1 89.44 165 ILE A C 1
ATOM 1288 O O . ILE A 1 165 ? -24.359 -28.5 -5.047 1 89.44 165 ILE A O 1
ATOM 1292 N N . PRO A 1 166 ? -25.516 -29.359 -6.762 1 89.94 166 PRO A N 1
ATOM 1293 C CA . PRO A 1 166 ? -24.656 -28.656 -7.707 1 89.94 166 PRO A CA 1
ATOM 1294 C C . PRO A 1 166 ? -24.734 -27.141 -7.543 1 89.94 166 PRO A C 1
ATOM 1296 O O . PRO A 1 166 ? -23.734 -26.438 -7.762 1 89.94 166 PRO A O 1
ATOM 1299 N N . ILE A 1 167 ? -25.812 -26.703 -7.043 1 89.56 167 ILE A N 1
ATOM 1300 C CA . ILE A 1 167 ? -26.016 -25.266 -6.867 1 89.56 167 ILE A CA 1
ATOM 1301 C C . ILE A 1 167 ? -25.297 -24.797 -5.605 1 89.56 167 ILE A C 1
ATOM 1303 O O . ILE A 1 167 ? -24.656 -23.734 -5.594 1 89.56 167 ILE A O 1
ATOM 1307 N N . LEU A 1 168 ? -25.422 -25.594 -4.621 1 89 168 LEU A N 1
ATOM 1308 C CA . LEU A 1 168 ? -24.844 -25.25 -3.328 1 89 168 LEU A CA 1
ATOM 1309 C C . LEU A 1 168 ? -23.312 -25.172 -3.428 1 89 168 LEU A C 1
ATOM 1311 O O . LEU A 1 168 ? -22.703 -24.328 -2.779 1 89 168 LEU A O 1
ATOM 1315 N N . TYR A 1 169 ? -22.75 -25.984 -4.285 1 91.75 169 TYR A N 1
ATOM 1316 C CA . TYR A 1 169 ? -21.297 -26.078 -4.309 1 91.75 169 TYR A CA 1
ATOM 1317 C C . TYR A 1 169 ? -20.719 -25.312 -5.496 1 91.75 169 TYR A C 1
ATOM 1319 O O . TYR A 1 169 ? -19.5 -25.266 -5.684 1 91.75 169 TYR A O 1
ATOM 1327 N N . ARG A 1 170 ? -21.516 -24.688 -6.195 1 91.81 170 ARG A N 1
ATOM 1328 C CA . ARG A 1 170 ? -21.047 -23.922 -7.348 1 91.81 170 ARG A CA 1
ATOM 1329 C C . ARG A 1 170 ? -20.234 -22.719 -6.902 1 91.81 170 ARG A C 1
ATOM 1331 O O . ARG A 1 170 ? -19.219 -22.391 -7.523 1 91.81 170 ARG A O 1
ATOM 1338 N N . THR A 1 171 ? -20.688 -22.047 -5.852 1 92.12 171 THR A N 1
ATOM 1339 C CA . THR A 1 171 ? -20 -20.891 -5.301 1 92.12 171 THR A CA 1
ATOM 1340 C C . THR A 1 171 ? -19.984 -20.938 -3.775 1 92.12 171 THR A C 1
ATOM 1342 O O . THR A 1 171 ? -20.594 -20.109 -3.111 1 92.12 171 THR A O 1
ATOM 1345 N N . PRO A 1 172 ? -19.203 -21.812 -3.25 1 91.19 172 PRO A N 1
ATOM 1346 C CA . PRO A 1 172 ? -19.172 -21.922 -1.789 1 91.19 172 PRO A CA 1
ATOM 1347 C C . PRO A 1 172 ? -18.625 -20.672 -1.12 1 91.19 172 PRO A C 1
ATOM 1349 O O . PRO A 1 172 ? -17.688 -20.047 -1.636 1 91.19 172 PRO A O 1
ATOM 1352 N N . ASN A 1 173 ? -19.281 -20.297 -0.008 1 89.25 173 ASN A N 1
ATOM 1353 C CA . ASN A 1 173 ? -18.828 -19.203 0.848 1 89.25 173 ASN A CA 1
ATOM 1354 C C . ASN A 1 173 ? -18.094 -19.719 2.082 1 89.25 173 ASN A C 1
ATOM 1356 O O . ASN A 1 173 ? -18.719 -20.297 2.98 1 89.25 173 ASN A O 1
ATOM 1360 N N . LEU A 1 174 ? -16.859 -19.453 2.146 1 90.5 174 LEU A N 1
ATOM 1361 C CA . LEU A 1 174 ? -16.047 -19.984 3.232 1 90.5 174 LEU A CA 1
ATOM 1362 C C . LEU A 1 174 ? -15.742 -18.906 4.273 1 90.5 174 LEU A C 1
ATOM 1364 O O . LEU A 1 174 ? -14.75 -18.188 4.164 1 90.5 174 LEU A O 1
ATOM 1368 N N . LEU A 1 175 ? -16.453 -18.875 5.352 1 84.94 175 LEU A N 1
ATOM 1369 C CA . LEU A 1 175 ? -16.547 -17.766 6.297 1 84.94 175 LEU A CA 1
ATOM 1370 C C . LEU A 1 175 ? -15.438 -17.859 7.344 1 84.94 175 LEU A C 1
ATOM 1372 O O . LEU A 1 175 ? -15.141 -16.875 8.031 1 84.94 175 LEU A O 1
ATOM 1376 N N . SER A 1 176 ? -14.898 -19.062 7.535 1 87.12 176 SER A N 1
ATOM 1377 C CA . SER A 1 176 ? -13.914 -19.25 8.594 1 87.12 176 SER A CA 1
ATOM 1378 C C . SER A 1 176 ? -12.82 -20.219 8.156 1 87.12 176 SER A C 1
ATOM 1380 O O . SER A 1 176 ? -12.961 -20.906 7.145 1 87.12 176 SER A O 1
ATOM 1382 N N . VAL A 1 177 ? -11.82 -20.188 8.961 1 88.5 177 VAL A N 1
ATOM 1383 C CA . VAL A 1 177 ? -10.711 -21.109 8.727 1 88.5 177 VAL A CA 1
ATOM 1384 C C . VAL A 1 177 ? -11.203 -22.562 8.859 1 88.5 177 VAL A C 1
ATOM 1386 O O . VAL A 1 177 ? -10.797 -23.422 8.086 1 88.5 177 VAL A O 1
ATOM 1389 N N . GLU A 1 178 ? -12.094 -22.719 9.758 1 88.19 178 GLU A N 1
ATOM 1390 C CA . GLU A 1 178 ? -12.641 -24.062 9.992 1 88.19 178 GLU A CA 1
ATOM 1391 C C . GLU A 1 178 ? -13.453 -24.531 8.797 1 88.19 178 GLU A C 1
ATOM 1393 O O . GLU A 1 178 ? -13.312 -25.672 8.359 1 88.19 178 GLU A O 1
ATOM 1398 N N . SER A 1 179 ? -14.266 -23.672 8.336 1 89.69 179 SER A N 1
ATOM 1399 C CA . SER A 1 179 ? -15.07 -24.047 7.176 1 89.69 179 SER A CA 1
ATOM 1400 C C . SER A 1 179 ? -14.195 -24.312 5.957 1 89.69 179 SER A C 1
ATOM 1402 O O . SER A 1 179 ? -14.492 -25.219 5.164 1 89.69 179 SER A O 1
ATOM 1404 N N . THR A 1 180 ? -13.125 -23.594 5.852 1 90.94 180 THR A N 1
ATOM 1405 C CA . THR A 1 180 ? -12.203 -23.797 4.738 1 90.94 180 THR A CA 1
ATOM 1406 C C . THR A 1 180 ? -11.508 -25.156 4.848 1 90.94 180 THR A C 1
ATOM 1408 O O . THR A 1 180 ? -11.383 -25.875 3.857 1 90.94 180 THR A O 1
ATOM 1411 N N . ARG A 1 181 ? -11.141 -25.484 5.98 1 91.12 181 ARG A N 1
ATOM 1412 C CA . ARG A 1 181 ? -10.477 -26.766 6.199 1 91.12 181 ARG A CA 1
ATOM 1413 C C . ARG A 1 181 ? -11.422 -27.922 5.918 1 91.12 181 ARG A C 1
ATOM 1415 O O . ARG A 1 181 ? -11.016 -28.922 5.324 1 91.12 181 ARG A O 1
ATOM 1422 N N . CYS A 1 182 ? -12.609 -27.766 6.281 1 91.75 182 CYS A N 1
ATOM 1423 C CA . CYS A 1 182 ? -13.617 -28.781 6.016 1 91.75 182 CYS A CA 1
ATOM 1424 C C . CYS A 1 182 ? -13.836 -28.953 4.516 1 91.75 182 CYS A C 1
ATOM 1426 O O . CYS A 1 182 ? -13.93 -30.078 4.02 1 91.75 182 CYS A O 1
ATOM 1428 N N . PHE A 1 183 ? -13.922 -27.844 3.889 1 93.38 183 PHE A N 1
ATOM 1429 C CA . PHE A 1 183 ? -14.117 -27.875 2.443 1 93.38 183 PHE A CA 1
ATOM 1430 C C . PHE A 1 183 ? -12.945 -28.562 1.752 1 93.38 183 PHE A C 1
ATOM 1432 O O . PHE A 1 183 ? -13.141 -29.391 0.863 1 93.38 183 PHE A O 1
ATOM 1439 N N . LEU A 1 184 ? -11.734 -28.234 2.189 1 91.06 184 LEU A N 1
ATOM 1440 C CA . LEU A 1 184 ? -10.539 -28.828 1.606 1 91.06 184 LEU A CA 1
ATOM 1441 C C . LEU A 1 184 ? -10.492 -30.328 1.854 1 91.06 184 LEU A C 1
ATOM 1443 O O . LEU A 1 184 ? -10.109 -31.094 0.971 1 91.06 184 LEU A O 1
ATOM 1447 N N . SER A 1 185 ? -10.898 -30.688 3.012 1 91 185 SER A N 1
ATOM 1448 C CA . SER A 1 185 ? -10.945 -32.125 3.334 1 91 185 SER A CA 1
ATOM 1449 C C . SER A 1 185 ? -11.93 -32.844 2.43 1 91 185 SER A C 1
ATOM 1451 O O . SER A 1 185 ? -11.664 -33.969 2.004 1 91 185 SER A O 1
ATOM 1453 N N . LEU A 1 186 ? -12.953 -32.188 2.146 1 90.38 186 LEU A N 1
ATOM 1454 C CA . LEU A 1 186 ? -13.984 -32.781 1.3 1 90.38 186 LEU A CA 1
ATOM 1455 C C . LEU A 1 186 ? -13.477 -32.969 -0.124 1 90.38 186 LEU A C 1
ATOM 1457 O O . LEU A 1 186 ? -13.625 -34.062 -0.698 1 90.38 186 LEU A O 1
ATOM 1461 N N . ILE A 1 187 ? -12.836 -31.984 -0.686 1 89.25 187 ILE A N 1
ATOM 1462 C CA . ILE A 1 187 ? -12.453 -32.062 -2.094 1 89.25 187 ILE A CA 1
ATOM 1463 C C . ILE A 1 187 ? -11.266 -33 -2.26 1 89.25 187 ILE A C 1
ATOM 1465 O O . ILE A 1 187 ? -11.055 -33.562 -3.336 1 89.25 187 ILE A O 1
ATOM 1469 N N . ASN A 1 188 ? -10.555 -33.188 -1.184 1 87.19 188 ASN A N 1
ATOM 1470 C CA . ASN A 1 188 ? -9.375 -34.062 -1.258 1 87.19 188 ASN A CA 1
ATOM 1471 C C . ASN A 1 188 ? -9.734 -35.531 -1.073 1 87.19 188 ASN A C 1
ATOM 1473 O O . ASN A 1 188 ? -8.914 -36.406 -1.333 1 87.19 188 ASN A O 1
ATOM 1477 N N . GLN A 1 189 ? -10.883 -35.844 -0.535 1 82.94 189 GLN A N 1
ATOM 1478 C CA . GLN A 1 189 ? -11.312 -37.219 -0.37 1 82.94 189 GLN A CA 1
ATOM 1479 C C . GLN A 1 189 ? -11.516 -37.906 -1.723 1 82.94 189 GLN A C 1
ATOM 1481 O O . GLN A 1 189 ? -11.398 -39.125 -1.836 1 82.94 189 GLN A O 1
ATOM 1486 N N . GLY A 1 190 ? -11.477 -37.312 -2.783 1 71.88 190 GLY A N 1
ATOM 1487 C CA . GLY A 1 190 ? -11.641 -37.875 -4.113 1 71.88 190 GLY A CA 1
ATOM 1488 C C . GLY A 1 190 ? -13.086 -38.156 -4.473 1 71.88 190 GLY A C 1
ATOM 1489 O O . GLY A 1 190 ? -13.93 -38.344 -3.588 1 71.88 190 GLY A O 1
ATOM 1490 N N . ALA A 1 191 ? -13.422 -38.219 -5.641 1 71.25 191 ALA A N 1
ATOM 1491 C CA . ALA A 1 191 ? -14.773 -38.375 -6.16 1 71.25 191 ALA A CA 1
ATOM 1492 C C . ALA A 1 191 ? -15.328 -39.75 -5.812 1 71.25 191 ALA A C 1
ATOM 1494 O O . ALA A 1 191 ? -16.547 -39.938 -5.66 1 71.25 191 ALA A O 1
ATOM 1495 N N . ASN A 1 192 ? -14.414 -40.688 -5.574 1 72.38 192 ASN A N 1
ATOM 1496 C CA . ASN A 1 192 ? -14.859 -42.062 -5.359 1 72.38 192 ASN A CA 1
ATOM 1497 C C . ASN A 1 192 ? -15.312 -42.312 -3.92 1 72.38 192 ASN A C 1
ATOM 1499 O O . ASN A 1 192 ? -15.961 -43.312 -3.617 1 72.38 192 ASN A O 1
ATOM 1503 N N . ARG A 1 193 ? -15.086 -41.406 -3.098 1 78.19 193 ARG A N 1
ATOM 1504 C CA . ARG A 1 193 ? -15.391 -41.594 -1.684 1 78.19 193 ARG A CA 1
ATOM 1505 C C . ARG A 1 193 ? -16.547 -40.688 -1.257 1 78.19 193 ARG A C 1
ATOM 1507 O O . ARG A 1 193 ? -16.953 -40.688 -0.097 1 78.19 193 ARG A O 1
ATOM 1514 N N . THR A 1 194 ? -16.953 -39.875 -2.264 1 83 194 THR A N 1
ATOM 1515 C CA . THR A 1 194 ? -18.047 -38.969 -1.934 1 83 194 THR A CA 1
ATOM 1516 C C . THR A 1 194 ? -19.297 -39.281 -2.744 1 83 194 THR A C 1
ATOM 1518 O O . THR A 1 194 ? -19.203 -39.938 -3.783 1 83 194 THR A O 1
ATOM 1521 N N . LEU A 1 195 ? -20.391 -39 -2.242 1 82.44 195 LEU A N 1
ATOM 1522 C CA . LEU A 1 195 ? -21.672 -39.281 -2.898 1 82.44 195 LEU A CA 1
ATOM 1523 C C . LEU A 1 195 ? -21.75 -38.531 -4.23 1 82.44 195 LEU A C 1
ATOM 1525 O O . LEU A 1 195 ? -22.359 -39.031 -5.184 1 82.44 195 LEU A O 1
ATOM 1529 N N . TRP A 1 196 ? -21.156 -37.344 -4.227 1 87.06 196 TRP A N 1
ATOM 1530 C CA . TRP A 1 196 ? -21.156 -36.469 -5.406 1 87.06 196 TRP A CA 1
ATOM 1531 C C . TRP A 1 196 ? -19.75 -36 -5.707 1 87.06 196 TRP A C 1
ATOM 1533 O O . TRP A 1 196 ? -18.891 -35.938 -4.816 1 87.06 196 TRP A O 1
ATOM 1543 N N . PRO A 1 197 ? -19.5 -35.781 -6.934 1 88.44 197 PRO A N 1
ATOM 1544 C CA . PRO A 1 197 ? -18.219 -35.125 -7.25 1 88.44 197 PRO A CA 1
ATOM 1545 C C . PRO A 1 197 ? -18.234 -33.656 -6.887 1 88.44 197 PRO A C 1
ATOM 1547 O O . PRO A 1 197 ? -18.203 -32.781 -7.777 1 88.44 197 PRO A O 1
ATOM 1550 N N . TYR A 1 198 ? -18.219 -33.344 -5.695 1 90.62 198 TYR A N 1
ATOM 1551 C CA . TYR A 1 198 ? -18.359 -32 -5.16 1 90.62 198 TYR A CA 1
ATOM 1552 C C . TYR A 1 198 ? -17.359 -31.047 -5.797 1 90.62 198 TYR A C 1
ATOM 1554 O O . TYR A 1 198 ? -17.719 -29.906 -6.16 1 90.62 198 TYR A O 1
ATOM 1562 N N . ALA A 1 199 ? -16.141 -31.422 -5.961 1 91.62 199 ALA A N 1
ATOM 1563 C CA . ALA A 1 199 ? -15.055 -30.594 -6.465 1 91.62 199 ALA A CA 1
ATOM 1564 C C . ALA A 1 199 ? -15.328 -30.125 -7.887 1 91.62 199 ALA A C 1
ATOM 1566 O O . ALA A 1 199 ? -14.961 -29.016 -8.266 1 91.62 199 ALA A O 1
ATOM 1567 N N . GLU A 1 200 ? -16.016 -30.906 -8.609 1 90.75 200 GLU A N 1
ATOM 1568 C CA . GLU A 1 200 ? -16.281 -30.594 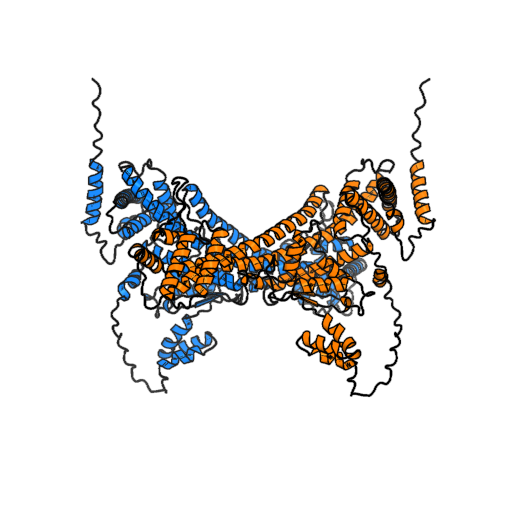-10.008 1 90.75 200 GLU A CA 1
ATOM 1569 C C . GLU A 1 200 ? -17.375 -29.547 -10.141 1 90.75 200 GLU A C 1
ATOM 1571 O O . GLU A 1 200 ? -17.516 -28.906 -11.188 1 90.75 200 GLU A O 1
ATOM 1576 N N . PHE A 1 201 ? -18.172 -29.406 -9.055 1 92.56 201 PHE A N 1
ATOM 1577 C CA . PHE A 1 201 ? -19.281 -28.453 -9.109 1 92.56 201 PHE A CA 1
ATOM 1578 C C . PHE A 1 201 ? -18.797 -27.047 -8.867 1 92.56 201 PHE A C 1
ATOM 1580 O O . PHE A 1 201 ? -19.484 -26.078 -9.188 1 92.56 201 PHE A O 1
ATOM 1587 N N . VAL A 1 202 ? -17.625 -26.922 -8.32 1 94.56 202 VAL A N 1
ATOM 1588 C CA . VAL A 1 202 ? -17.125 -25.625 -7.859 1 94.56 202 VAL A CA 1
ATOM 1589 C C . VAL A 1 202 ? -16.672 -24.781 -9.047 1 94.56 202 VAL A C 1
ATOM 1591 O O . VAL A 1 202 ? -15.883 -25.25 -9.875 1 94.56 202 VAL A O 1
ATOM 1594 N N . ARG A 1 203 ? -17.188 -23.578 -9.109 1 94.62 203 ARG A N 1
ATOM 1595 C CA . ARG A 1 203 ? -16.781 -22.656 -10.156 1 94.62 203 ARG A CA 1
ATOM 1596 C C . ARG A 1 203 ? -16.109 -21.422 -9.57 1 94.62 203 ARG A C 1
ATOM 1598 O O . ARG A 1 203 ? -15.18 -20.859 -10.164 1 94.62 203 ARG A O 1
ATOM 1605 N N . ARG A 1 204 ? -16.641 -21 -8.484 1 94.19 204 ARG A N 1
ATOM 1606 C CA . ARG A 1 204 ? -16.109 -19.844 -7.781 1 94.19 204 ARG A CA 1
ATOM 1607 C C . ARG A 1 204 ? -16.078 -20.078 -6.273 1 94.19 204 ARG A C 1
ATOM 1609 O O . ARG A 1 204 ? -17 -20.688 -5.719 1 94.19 204 ARG A O 1
ATOM 1616 N N . ILE A 1 205 ? -15.07 -19.625 -5.691 1 94.06 205 ILE A N 1
ATOM 1617 C CA . ILE A 1 205 ? -14.984 -19.719 -4.234 1 94.06 205 ILE A CA 1
ATOM 1618 C C . ILE A 1 205 ? -14.898 -18.312 -3.637 1 94.06 205 ILE A C 1
ATOM 1620 O O . ILE A 1 205 ? -14.078 -17.5 -4.062 1 94.06 205 ILE A O 1
ATOM 1624 N N . HIS A 1 206 ? -15.711 -18.078 -2.709 1 92 206 HIS A N 1
ATOM 1625 C CA . HIS A 1 206 ? -15.773 -16.766 -2.074 1 92 206 HIS A CA 1
ATOM 1626 C C . HIS A 1 206 ? -15.258 -16.812 -0.641 1 92 206 HIS A C 1
ATOM 1628 O O . HIS A 1 206 ? -15.711 -17.641 0.156 1 92 206 HIS A O 1
ATOM 1634 N N . PHE A 1 207 ? -14.305 -15.961 -0.375 1 91.75 207 PHE A N 1
ATOM 1635 C CA . PHE A 1 207 ? -13.758 -15.812 0.971 1 91.75 207 PHE A CA 1
ATOM 1636 C C . PHE A 1 207 ? -14.148 -14.461 1.567 1 91.75 207 PHE A C 1
ATOM 1638 O O . PHE A 1 207 ? -13.5 -13.453 1.308 1 91.75 207 PHE A O 1
ATOM 1645 N N . PRO A 1 208 ? -15.102 -14.422 2.436 1 86.94 208 PRO A N 1
ATOM 1646 C CA . PRO A 1 208 ? -15.547 -13.172 3.045 1 86.94 208 PRO A CA 1
ATOM 1647 C C . PRO A 1 208 ? -14.688 -12.75 4.234 1 86.94 208 PRO A C 1
ATOM 1649 O O . PRO A 1 208 ? -13.766 -13.469 4.621 1 86.94 208 PRO A O 1
ATOM 1652 N N . LEU A 1 209 ? -14.969 -11.531 4.738 1 84.56 209 LEU A N 1
ATOM 1653 C CA . LEU A 1 209 ? -14.375 -11.078 5.992 1 84.56 209 LEU A CA 1
ATOM 1654 C C . LEU A 1 209 ? -14.805 -11.969 7.152 1 84.56 209 LEU A C 1
ATOM 1656 O O . LEU A 1 209 ? -15.961 -12.398 7.223 1 84.56 209 LEU A O 1
ATOM 1660 N N . PRO A 1 210 ? -13.805 -12.328 7.961 1 76.5 210 PRO A N 1
ATOM 1661 C CA . PRO A 1 210 ? -14.18 -13.188 9.086 1 76.5 210 PRO A CA 1
ATOM 1662 C C . PRO A 1 210 ? -15.148 -12.508 10.047 1 76.5 210 PRO A C 1
ATOM 1664 O O . PRO A 1 210 ? -15.062 -11.297 10.258 1 76.5 210 PRO A O 1
ATOM 1667 N N . ILE A 1 211 ? -16.031 -13.273 10.547 1 71.94 211 ILE A N 1
ATOM 1668 C CA . ILE A 1 211 ? -17 -12.742 11.492 1 71.94 211 ILE A CA 1
ATOM 1669 C C . ILE A 1 211 ? -16.406 -12.727 12.898 1 71.94 211 ILE A C 1
ATOM 1671 O O . ILE A 1 211 ? -16.672 -11.812 13.68 1 71.94 211 ILE A O 1
ATOM 1675 N N . ASN A 1 212 ? -15.531 -13.758 13.086 1 73.75 212 ASN A N 1
ATOM 1676 C CA . ASN A 1 212 ? -14.922 -13.867 14.406 1 73.75 212 ASN A CA 1
ATOM 1677 C C . ASN A 1 212 ? -13.461 -14.305 14.312 1 73.75 212 ASN A C 1
ATOM 1679 O O . ASN A 1 212 ? -13.039 -14.852 13.289 1 73.75 212 ASN A O 1
ATOM 1683 N N . GLY A 1 213 ? -12.789 -13.852 15.32 1 77.38 213 GLY A N 1
ATOM 1684 C CA . GLY A 1 213 ? -11.422 -14.312 15.43 1 77.38 213 GLY A CA 1
ATOM 1685 C C . GLY A 1 213 ? -10.398 -13.258 15.055 1 77.38 213 GLY A C 1
ATOM 1686 O O . GLY A 1 213 ? -10.727 -12.305 14.344 1 77.38 213 GLY A O 1
ATOM 1687 N N . SER A 1 214 ? -9.242 -13.438 15.711 1 82.88 214 SER A N 1
ATOM 1688 C CA . SER A 1 214 ? -8.102 -12.594 15.367 1 82.88 214 SER A CA 1
ATOM 1689 C C . SER A 1 214 ? -7.18 -13.281 14.367 1 82.88 214 SER A C 1
ATOM 1691 O O . SER A 1 214 ? -7.461 -14.398 13.922 1 82.88 214 SER A O 1
ATOM 1693 N N . LEU A 1 215 ? -6.266 -12.68 13.891 1 83.44 215 LEU A N 1
ATOM 1694 C CA . LEU A 1 215 ? -5.328 -13.211 12.906 1 83.44 215 LEU A CA 1
ATOM 1695 C C . LEU A 1 215 ? -4.605 -14.438 13.453 1 83.44 215 LEU A C 1
ATOM 1697 O O . LEU A 1 215 ? -4.293 -15.367 12.703 1 83.44 215 LEU A O 1
ATOM 1701 N N . ARG A 1 216 ? -4.344 -14.453 14.828 1 76.81 216 ARG A N 1
ATOM 1702 C CA . ARG A 1 216 ? -3.551 -15.539 15.391 1 76.81 216 ARG A CA 1
ATOM 1703 C C . ARG A 1 216 ? -4.355 -16.328 16.422 1 76.81 216 ARG A C 1
ATOM 1705 O O . ARG A 1 216 ? -3.865 -17.328 16.969 1 76.81 216 ARG A O 1
ATOM 1712 N N . GLY A 1 217 ? -5.484 -15.852 16.672 1 72.31 217 GLY A N 1
ATOM 1713 C CA . GLY A 1 217 ? -6.223 -16.562 17.703 1 72.31 217 GLY A CA 1
ATOM 1714 C C . GLY A 1 217 ? -7.719 -16.312 17.641 1 72.31 217 GLY A C 1
ATOM 1715 O O . GLY A 1 217 ? -8.227 -15.781 16.656 1 72.31 217 GLY A O 1
ATOM 1716 N N . ASP A 1 218 ? -8.266 -16.812 18.688 1 66.88 218 ASP A N 1
ATOM 1717 C CA . ASP A 1 218 ? -9.719 -16.734 18.75 1 66.88 218 ASP A CA 1
ATOM 1718 C C . ASP A 1 218 ? -10.172 -15.492 19.516 1 66.88 218 ASP A C 1
ATOM 1720 O O . ASP A 1 218 ? -11.352 -15.141 19.5 1 66.88 218 ASP A O 1
ATOM 1724 N N . ASN A 1 219 ? -9.266 -14.828 20.031 1 66.06 219 ASN A N 1
ATOM 1725 C CA . ASN A 1 219 ? -9.656 -13.672 20.844 1 66.06 219 ASN A CA 1
ATOM 1726 C C . ASN A 1 219 ? -9.82 -12.422 19.984 1 66.06 219 ASN A C 1
ATOM 1728 O O . ASN A 1 219 ? -8.898 -12.031 19.266 1 66.06 219 ASN A O 1
ATOM 1732 N N . ASN A 1 220 ? -11.062 -11.898 19.984 1 65.06 220 ASN A N 1
ATOM 1733 C CA . ASN A 1 220 ? -11.43 -10.727 19.203 1 65.06 220 ASN A CA 1
ATOM 1734 C C . ASN A 1 220 ? -11.188 -9.43 19.969 1 65.06 220 ASN A C 1
ATOM 1736 O O . ASN A 1 220 ? -11.445 -8.344 19.453 1 65.06 220 ASN A O 1
ATOM 1740 N N . ASN A 1 221 ? -10.672 -9.531 21.078 1 66.06 221 ASN A N 1
ATOM 1741 C CA . ASN A 1 221 ? -10.656 -8.305 21.875 1 66.06 221 ASN A CA 1
ATOM 1742 C C . ASN A 1 221 ? -9.594 -7.328 21.359 1 66.06 221 ASN A C 1
ATOM 1744 O O . ASN A 1 221 ? -8.414 -7.672 21.297 1 66.06 221 ASN A O 1
ATOM 1748 N N . GLY A 1 222 ? -10.109 -6.133 20.938 1 64.44 222 GLY A N 1
ATOM 1749 C CA . GLY A 1 222 ? -9.281 -4.969 20.641 1 64.44 222 GLY A CA 1
ATOM 1750 C C . GLY A 1 222 ? -8.766 -4.957 19.219 1 64.44 222 GLY A C 1
ATOM 1751 O O . GLY A 1 222 ? -8.094 -4.008 18.797 1 64.44 222 GLY A O 1
ATOM 1752 N N . CYS A 1 223 ? -9.102 -6.023 18.516 1 75 223 CYS A N 1
ATOM 1753 C CA . CYS A 1 223 ? -8.562 -6.043 17.156 1 75 223 CYS A CA 1
ATOM 1754 C C . CYS A 1 223 ? -9.688 -6.031 16.125 1 75 223 CYS A C 1
ATOM 1756 O O . CYS A 1 223 ? -9.531 -6.543 15.016 1 75 223 CYS A O 1
ATOM 1758 N N . GLU A 1 224 ? -10.781 -5.5 16.531 1 79 224 GLU A N 1
ATOM 1759 C CA . GLU A 1 224 ? -11.953 -5.508 15.672 1 79 224 GLU A CA 1
ATOM 1760 C C . GLU A 1 224 ? -11.688 -4.75 14.375 1 79 224 GLU A C 1
ATOM 1762 O O . GLU A 1 224 ? -12.172 -5.141 13.305 1 79 224 GLU A O 1
ATOM 1767 N N . MET A 1 225 ? -10.914 -3.791 14.523 1 80.62 225 MET A N 1
ATOM 1768 C CA . MET A 1 225 ? -10.633 -2.959 13.352 1 80.62 225 MET A CA 1
ATOM 1769 C C . MET A 1 225 ? -9.805 -3.725 12.328 1 80.62 225 MET A C 1
ATOM 1771 O O . MET A 1 225 ? -9.961 -3.523 11.125 1 80.62 225 MET A O 1
ATOM 1775 N N . LEU A 1 226 ? -9.008 -4.582 12.852 1 86.69 226 LEU A N 1
ATOM 1776 C CA . LEU A 1 226 ? -8.164 -5.359 11.945 1 86.69 226 LEU A CA 1
ATOM 1777 C C . LEU A 1 226 ? -8.984 -6.422 11.219 1 86.69 226 LEU A C 1
ATOM 1779 O O . LEU A 1 226 ? -8.68 -6.77 10.07 1 86.69 226 LEU A O 1
ATOM 1783 N N . ARG A 1 227 ? -10.031 -6.789 11.82 1 84 227 ARG A N 1
ATOM 1784 C CA . ARG A 1 227 ? -10.852 -7.863 11.266 1 84 227 ARG A CA 1
ATOM 1785 C C . ARG A 1 227 ? -11.508 -7.434 9.961 1 84 227 ARG A C 1
ATOM 1787 O O . ARG A 1 227 ? -11.852 -8.273 9.125 1 84 227 ARG A O 1
ATOM 1794 N N . THR A 1 228 ? -11.555 -6.223 9.773 1 82.56 228 THR A N 1
ATOM 1795 C CA . THR A 1 228 ? -12.211 -5.695 8.586 1 82.56 228 THR A CA 1
ATOM 1796 C C . THR A 1 228 ? -11.242 -5.652 7.406 1 82.56 228 THR A C 1
ATOM 1798 O O . THR A 1 228 ? -11.633 -5.324 6.285 1 82.56 228 THR A O 1
ATOM 1801 N N . ALA A 1 229 ? -10.047 -6.098 7.688 1 86.38 229 ALA A N 1
ATOM 1802 C CA . ALA A 1 229 ? -9.039 -5.863 6.656 1 86.38 229 ALA A CA 1
ATOM 1803 C C . ALA A 1 229 ? -8.43 -7.176 6.172 1 86.38 229 ALA A C 1
ATOM 1805 O O . ALA A 1 229 ? -7.492 -7.176 5.371 1 86.38 229 ALA A O 1
ATOM 1806 N N . TYR A 1 230 ? -8.891 -8.273 6.66 1 87.94 230 TYR A N 1
ATOM 1807 C CA . TYR A 1 230 ? -8.359 -9.539 6.16 1 87.94 230 TYR A CA 1
ATOM 1808 C C . TYR A 1 230 ? -9.477 -10.555 5.965 1 87.94 230 TYR A C 1
ATOM 1810 O O . TYR A 1 230 ? -10.531 -10.453 6.59 1 87.94 230 TYR A O 1
ATOM 1818 N N . THR A 1 231 ? -9.219 -11.5 5.145 1 90.5 231 THR A N 1
ATOM 1819 C CA . THR A 1 231 ? -10.195 -12.539 4.848 1 90.5 231 THR A CA 1
ATOM 1820 C C . THR A 1 231 ? -9.82 -13.852 5.543 1 90.5 231 THR A C 1
ATOM 1822 O O . THR A 1 231 ? -8.727 -13.977 6.09 1 90.5 231 THR A O 1
ATOM 1825 N N . SER A 1 232 ? -10.758 -14.789 5.488 1 89.75 232 SER A N 1
ATOM 1826 C CA . SER A 1 232 ? -10.508 -16.109 6.035 1 89.75 232 SER A CA 1
ATOM 1827 C C . SER A 1 232 ? -9.375 -16.812 5.301 1 89.75 232 SER A C 1
ATOM 1829 O O . SER A 1 232 ? -8.625 -17.594 5.898 1 89.75 232 SER A O 1
ATOM 1831 N N . LEU A 1 233 ? -9.195 -16.531 4.047 1 91.81 233 LEU A N 1
ATOM 1832 C CA . LEU A 1 233 ? -8.109 -17.109 3.266 1 91.81 233 LEU A CA 1
ATOM 1833 C C . LEU A 1 233 ? -6.75 -16.656 3.797 1 91.81 233 LEU A C 1
ATOM 1835 O O . LEU A 1 233 ? -5.867 -17.484 4.039 1 91.81 233 LEU A O 1
ATOM 1839 N N . PHE A 1 234 ? -6.672 -15.336 3.957 1 92.44 234 PHE A N 1
ATOM 1840 C CA . PHE A 1 234 ? -5.422 -14.781 4.465 1 92.44 234 PHE A CA 1
ATOM 1841 C C . PHE A 1 234 ? -5.121 -15.32 5.859 1 92.44 234 PHE A C 1
ATOM 1843 O O . PHE A 1 234 ? -3.979 -15.672 6.164 1 92.44 234 PHE A O 1
ATOM 1850 N N . ARG A 1 235 ? -6.094 -15.359 6.672 1 89.69 235 ARG A N 1
ATOM 1851 C CA . ARG A 1 235 ? -5.926 -15.875 8.023 1 89.69 235 ARG A CA 1
ATOM 1852 C C . ARG A 1 235 ? -5.434 -17.312 8.008 1 89.69 235 ARG A C 1
ATOM 1854 O O . ARG A 1 235 ? -4.551 -17.688 8.789 1 89.69 235 ARG A O 1
ATOM 1861 N N . LEU A 1 236 ? -5.961 -18.109 7.141 1 89.81 236 LEU A N 1
ATOM 1862 C CA . LEU A 1 236 ? -5.551 -19.5 7.02 1 89.81 236 LEU A CA 1
ATOM 1863 C C . LEU A 1 236 ? -4.074 -19.609 6.645 1 89.81 236 LEU A C 1
ATOM 1865 O O . LEU A 1 236 ? -3.338 -20.406 7.219 1 89.81 236 LEU A O 1
ATOM 1869 N N . VAL A 1 237 ? -3.676 -18.828 5.699 1 90 237 VAL A N 1
ATOM 1870 C CA . VAL A 1 237 ? -2.295 -18.859 5.23 1 90 237 VAL A CA 1
ATOM 1871 C C . VAL A 1 237 ? -1.357 -18.422 6.352 1 90 237 VAL A C 1
ATOM 1873 O O . VAL A 1 237 ? -0.282 -19 6.535 1 90 237 VAL A O 1
ATOM 1876 N N . VAL A 1 238 ? -1.785 -17.469 7.094 1 88.31 238 VAL A N 1
ATOM 1877 C CA . VAL A 1 238 ? -0.981 -16.984 8.203 1 88.31 238 VAL A CA 1
ATOM 1878 C C . VAL A 1 238 ? -0.802 -18.094 9.242 1 88.31 238 VAL A C 1
ATOM 1880 O O . VAL A 1 238 ? 0.308 -18.312 9.727 1 88.31 238 VAL A O 1
ATOM 1883 N N . LEU A 1 239 ? -1.799 -18.734 9.539 1 85.75 239 LEU A N 1
ATOM 1884 C CA . LEU A 1 239 ? -1.771 -19.781 10.562 1 85.75 239 LEU A CA 1
ATOM 1885 C C . LEU A 1 239 ? -0.956 -20.984 10.094 1 85.75 239 LEU A C 1
ATOM 1887 O O . LEU A 1 239 ? -0.192 -21.547 10.875 1 85.75 239 LEU A O 1
ATOM 1891 N N . ASP A 1 240 ? -1.021 -21.328 8.797 1 84.69 240 ASP A N 1
ATOM 1892 C CA . ASP A 1 240 ? -0.371 -22.516 8.273 1 84.69 240 ASP A CA 1
ATOM 1893 C C . ASP A 1 240 ? 1.109 -22.266 7.996 1 84.69 240 ASP A C 1
ATOM 1895 O O . ASP A 1 240 ? 1.939 -23.156 8.156 1 84.69 240 ASP A O 1
ATOM 1899 N N . ARG A 1 241 ? 1.441 -21.188 7.445 1 77.75 241 ARG A N 1
ATOM 1900 C CA . ARG A 1 241 ? 2.805 -20.922 6.992 1 77.75 241 ARG A CA 1
ATOM 1901 C C . ARG A 1 241 ? 3.744 -20.734 8.18 1 77.75 241 ARG A C 1
ATOM 1903 O O . ARG A 1 241 ? 4.961 -20.891 8.047 1 77.75 241 ARG A O 1
ATOM 1910 N N . GLU A 1 242 ? 3.215 -20.438 9.172 1 67 242 GLU A N 1
ATOM 1911 C CA . GLU A 1 242 ? 4.066 -20.406 10.359 1 67 242 GLU A CA 1
ATOM 1912 C C . GLU A 1 242 ? 4.727 -21.766 10.586 1 67 242 GLU A C 1
ATOM 1914 O O . GLU A 1 242 ? 5.863 -21.844 11.055 1 67 242 GLU A O 1
ATOM 1919 N N . ARG A 1 243 ? 4.258 -22.75 9.898 1 63.41 243 ARG A N 1
ATOM 1920 C CA . ARG A 1 243 ? 4.699 -24.109 10.195 1 63.41 243 ARG A CA 1
ATOM 1921 C C . ARG A 1 243 ? 5.426 -24.734 9.008 1 63.41 243 ARG A C 1
ATOM 1923 O O . ARG A 1 243 ? 6.109 -25.75 9.148 1 63.41 243 ARG A O 1
ATOM 1930 N N . SER A 1 244 ? 5.289 -24.125 7.93 1 67.56 244 SER A N 1
ATOM 1931 C CA . SER A 1 244 ? 5.805 -24.781 6.73 1 67.56 244 SER A CA 1
ATOM 1932 C C . SER A 1 244 ? 7.094 -24.125 6.254 1 67.56 244 SER A C 1
ATOM 1934 O O . SER A 1 244 ? 7.234 -22.906 6.316 1 67.56 244 SER A O 1
ATOM 1936 N N . GLU A 1 245 ? 8.062 -24.906 5.973 1 64.88 245 GLU A N 1
ATOM 1937 C CA . GLU A 1 245 ? 9.367 -24.375 5.566 1 64.88 245 GLU A CA 1
ATOM 1938 C C . GLU A 1 245 ? 9.609 -24.594 4.074 1 64.88 245 GLU A C 1
ATOM 1940 O O . GLU A 1 245 ? 10.562 -24.062 3.508 1 64.88 245 GLU A O 1
ATOM 1945 N N . GLY A 1 246 ? 8.82 -25.141 3.346 1 72.5 246 GLY A N 1
ATOM 1946 C CA . GLY A 1 246 ? 9.156 -25.484 1.974 1 72.5 246 GLY A CA 1
ATOM 1947 C C . GLY A 1 246 ? 8.992 -24.328 1.009 1 72.5 246 GLY A C 1
ATOM 1948 O O . GLY A 1 246 ? 8.203 -23.406 1.261 1 72.5 246 GLY A O 1
ATOM 1949 N N . ALA A 1 247 ? 9.914 -24.312 -0.008 1 79.44 247 ALA A N 1
ATOM 1950 C CA . ALA A 1 247 ? 9.891 -23.266 -1.025 1 79.44 247 ALA A CA 1
ATOM 1951 C C . ALA A 1 247 ? 8.812 -23.531 -2.07 1 79.44 247 ALA A C 1
ATOM 1953 O O . ALA A 1 247 ? 9.117 -23.922 -3.201 1 79.44 247 ALA A O 1
ATOM 1954 N N . ALA A 1 248 ? 7.613 -23.547 -1.765 1 86.5 248 ALA A N 1
ATOM 1955 C CA . ALA A 1 248 ? 6.461 -23.719 -2.645 1 86.5 248 ALA A CA 1
ATOM 1956 C C . ALA A 1 248 ? 5.285 -22.859 -2.18 1 86.5 248 ALA A C 1
ATOM 1958 O O . ALA A 1 248 ? 5.25 -22.406 -1.03 1 86.5 248 ALA A O 1
ATOM 1959 N N . ALA A 1 249 ? 4.398 -22.578 -3.107 1 90.31 249 ALA A N 1
ATOM 1960 C CA . ALA A 1 249 ? 3.168 -21.891 -2.734 1 90.31 249 ALA A CA 1
ATOM 1961 C C . ALA A 1 249 ? 2.352 -22.719 -1.747 1 90.31 249 ALA A C 1
ATOM 1963 O O . ALA A 1 249 ? 2.633 -23.906 -1.539 1 90.31 249 ALA A O 1
ATOM 1964 N N . HIS A 1 250 ? 1.478 -22.109 -1.063 1 90.12 250 HIS A N 1
ATOM 1965 C CA . HIS A 1 250 ? 0.64 -22.797 -0.088 1 90.12 250 HIS A CA 1
ATOM 1966 C C . HIS A 1 250 ? -0.134 -23.938 -0.735 1 90.12 250 HIS A C 1
ATOM 1968 O O . HIS A 1 250 ? -0.657 -23.781 -1.842 1 90.12 250 HIS A O 1
ATOM 1974 N N . GLN A 1 251 ? -0.239 -25 -0.07 1 88.12 251 GLN A N 1
ATOM 1975 C CA . GLN A 1 251 ? -0.818 -26.234 -0.581 1 88.12 251 GLN A CA 1
ATOM 1976 C C . GLN A 1 251 ? -2.273 -26.031 -0.993 1 88.12 251 GLN A C 1
ATOM 1978 O O . GLN A 1 251 ? -2.762 -26.688 -1.912 1 88.12 251 GLN A O 1
ATOM 1983 N N . LEU A 1 252 ? -2.893 -25.156 -0.33 1 91.25 252 LEU A N 1
ATOM 1984 C CA . LEU A 1 252 ? -4.301 -24.891 -0.611 1 91.25 252 LEU A CA 1
ATOM 1985 C C . LEU A 1 252 ? -4.504 -24.547 -2.082 1 91.25 252 LEU A C 1
ATOM 1987 O O . LEU A 1 252 ? -5.465 -25.016 -2.703 1 91.25 252 LEU A O 1
ATOM 1991 N N . PHE A 1 253 ? -3.617 -23.828 -2.684 1 93.06 253 PHE A N 1
ATOM 1992 C CA . PHE A 1 253 ? -3.787 -23.375 -4.062 1 93.06 253 PHE A CA 1
ATOM 1993 C C . PHE A 1 253 ? -3.561 -24.531 -5.035 1 93.06 253 PHE A C 1
ATOM 1995 O O . PHE A 1 253 ? -4.223 -24.609 -6.07 1 93.06 253 PHE A O 1
ATOM 2002 N N . PHE A 1 254 ? -2.652 -25.344 -4.637 1 91.06 254 PHE A N 1
ATOM 2003 C CA . PHE A 1 254 ? -2.432 -26.531 -5.461 1 91.06 254 PHE A CA 1
ATOM 2004 C C . PHE A 1 254 ? -3.627 -27.469 -5.391 1 91.06 254 PHE A C 1
ATOM 2006 O O . PHE A 1 254 ? -4.07 -28 -6.414 1 91.06 254 PHE A O 1
ATOM 2013 N N . ASP A 1 255 ? -4.145 -27.656 -4.172 1 89.56 255 ASP A N 1
ATOM 2014 C CA . ASP A 1 255 ? -5.289 -28.531 -3.971 1 89.56 255 ASP A CA 1
ATOM 2015 C C . ASP A 1 255 ? -6.508 -28.047 -4.75 1 89.56 255 ASP A C 1
ATOM 2017 O O . ASP A 1 255 ? -7.172 -28.828 -5.434 1 89.56 255 ASP A O 1
ATOM 2021 N N . LEU A 1 256 ? -6.73 -26.797 -4.66 1 92.19 256 LEU A N 1
ATOM 2022 C CA . LEU A 1 256 ? -7.871 -26.219 -5.355 1 92.19 256 LEU A CA 1
ATOM 2023 C C . LEU A 1 256 ? -7.719 -26.359 -6.867 1 92.19 256 LEU A C 1
ATOM 2025 O O . LEU A 1 256 ? -8.68 -26.703 -7.562 1 92.19 256 LEU A O 1
ATOM 2029 N N . SER A 1 257 ? -6.523 -26.156 -7.336 1 90.5 257 SER A N 1
ATOM 2030 C CA . SER A 1 257 ? -6.266 -26.188 -8.773 1 90.5 257 SER A CA 1
ATOM 2031 C C . SER A 1 257 ? -6.312 -27.609 -9.312 1 90.5 257 SER A C 1
ATOM 2033 O O . SER A 1 257 ? -6.746 -27.844 -10.438 1 90.5 257 SER A O 1
ATOM 2035 N N . ALA A 1 258 ? -5.918 -28.5 -8.516 1 87.62 258 ALA A N 1
ATOM 2036 C CA . ALA A 1 258 ? -5.832 -29.891 -8.953 1 87.62 258 ALA A CA 1
ATOM 2037 C C . ALA A 1 258 ? -7.195 -30.578 -8.883 1 87.62 258 ALA A C 1
ATOM 2039 O O . ALA A 1 258 ? -7.547 -31.375 -9.758 1 87.62 258 ALA A O 1
ATOM 2040 N N . ARG A 1 259 ? -7.918 -30.234 -7.867 1 88 259 ARG A N 1
ATOM 2041 C CA . ARG A 1 259 ? -9.133 -31 -7.586 1 88 259 ARG A CA 1
ATOM 2042 C C . ARG A 1 259 ? -10.359 -30.328 -8.195 1 88 259 ARG A C 1
ATOM 2044 O O . ARG A 1 259 ? -11.297 -31.016 -8.617 1 88 259 ARG A O 1
ATOM 2051 N N . CYS A 1 260 ? -10.328 -29.047 -8.141 1 92 260 CYS A N 1
ATOM 2052 C CA . CYS A 1 260 ? -11.453 -28.312 -8.727 1 92 260 CYS A CA 1
ATOM 2053 C C . CYS A 1 260 ? -11.172 -27.953 -10.172 1 92 260 CYS A C 1
ATOM 2055 O O . CYS A 1 260 ? -10.797 -26.812 -10.469 1 92 260 CYS A O 1
ATOM 2057 N N . SER A 1 261 ? -11.461 -28.766 -11.07 1 87.5 261 SER A N 1
ATOM 2058 C CA . SER A 1 261 ? -11.102 -28.641 -12.477 1 87.5 261 SER A CA 1
ATOM 2059 C C . SER A 1 261 ? -11.844 -27.469 -13.125 1 87.5 261 SER A C 1
ATOM 2061 O O . SER A 1 261 ? -11.344 -26.859 -14.078 1 87.5 261 SER A O 1
ATOM 2063 N N . ASN A 1 262 ? -13.016 -27.141 -12.523 1 91.75 262 ASN A N 1
ATOM 2064 C CA . ASN A 1 262 ? -13.836 -26.109 -13.141 1 91.75 262 ASN A CA 1
ATOM 2065 C C . ASN A 1 262 ? -13.727 -24.781 -12.391 1 91.75 262 ASN A C 1
ATOM 2067 O O . ASN A 1 262 ? -14.477 -23.844 -12.664 1 91.75 262 ASN A O 1
ATOM 2071 N N . LEU A 1 263 ? -12.852 -24.766 -11.5 1 93.75 263 LEU A N 1
ATOM 2072 C CA . LEU A 1 263 ? -12.703 -23.547 -10.719 1 93.75 263 LEU A CA 1
ATOM 2073 C C . LEU A 1 263 ? -12.195 -22.406 -11.594 1 93.75 263 LEU A C 1
ATOM 2075 O O . LEU A 1 263 ? -11.156 -22.516 -12.234 1 93.75 263 LEU A O 1
ATOM 2079 N N . GLU A 1 264 ? -12.938 -21.344 -11.586 1 90.5 264 GLU A N 1
ATOM 2080 C CA . GLU A 1 264 ? -12.625 -20.219 -12.445 1 90.5 264 GLU A CA 1
ATOM 2081 C C . GLU A 1 264 ? -12.016 -19.062 -11.641 1 90.5 264 GLU A C 1
ATOM 2083 O O . GLU A 1 264 ? -11.164 -18.328 -12.148 1 90.5 264 GLU A O 1
ATOM 2088 N N . ALA A 1 265 ? -12.539 -18.906 -10.453 1 91.5 265 ALA A N 1
ATOM 2089 C CA . ALA A 1 265 ? -12.07 -17.719 -9.742 1 91.5 265 ALA A CA 1
ATOM 2090 C C . ALA A 1 265 ? -12.156 -17.906 -8.234 1 91.5 265 ALA A C 1
ATOM 2092 O O . ALA A 1 265 ? -13 -18.656 -7.746 1 91.5 265 ALA A O 1
ATOM 2093 N N . ILE A 1 266 ? -11.242 -17.281 -7.574 1 91.44 266 ILE A N 1
ATOM 2094 C CA . ILE A 1 266 ? -11.281 -17.062 -6.133 1 91.44 266 ILE A CA 1
ATOM 2095 C C . ILE A 1 266 ? -11.57 -15.594 -5.84 1 91.44 266 ILE A C 1
ATOM 2097 O O . ILE A 1 266 ? -10.906 -14.703 -6.375 1 91.44 266 ILE A O 1
ATOM 2101 N N . GLU A 1 267 ? -12.586 -15.367 -5.02 1 89.25 267 GLU A N 1
ATOM 2102 C CA . GLU A 1 267 ? -13.008 -13.992 -4.746 1 89.25 267 GLU A CA 1
ATOM 2103 C C . GLU A 1 267 ? -12.898 -13.672 -3.258 1 89.25 267 GLU A C 1
ATOM 2105 O O . GLU A 1 267 ? -13.172 -14.523 -2.412 1 89.25 267 GLU A O 1
ATOM 2110 N N . GLU A 1 268 ? -12.461 -12.406 -3.002 1 88.94 268 GLU A N 1
ATOM 2111 C CA . GLU A 1 268 ? -12.414 -11.898 -1.636 1 88.94 268 GLU A CA 1
ATOM 2112 C C . GLU A 1 268 ? -13.328 -10.68 -1.471 1 88.94 268 GLU A C 1
ATOM 2114 O O . GLU A 1 268 ? -13.602 -9.969 -2.439 1 88.94 268 GLU A O 1
ATOM 2119 N N . SER A 1 269 ? -13.938 -10.422 -0.253 1 77.5 269 SER A N 1
ATOM 2120 C CA . SER A 1 269 ? -14.906 -9.367 0.028 1 77.5 269 SER A CA 1
ATOM 2121 C C . SER A 1 269 ? -14.258 -7.992 -0.019 1 77.5 269 SER A C 1
ATOM 2123 O O . SER A 1 269 ? -14.938 -6.973 0.084 1 77.5 269 SER A O 1
ATOM 2125 N N . PHE A 1 270 ? -12.992 -7.688 0.038 1 68 270 PHE A N 1
ATOM 2126 C CA . PHE A 1 270 ? -12.508 -6.312 0.113 1 68 270 PHE A CA 1
ATOM 2127 C C . PHE A 1 270 ? -12.82 -5.559 -1.172 1 68 270 PHE A C 1
ATOM 2129 O O . PHE A 1 270 ? -12.523 -4.367 -1.286 1 68 270 PHE A O 1
ATOM 2136 N N . GLY A 1 271 ? -14 -5.977 -1.997 1 55.47 271 GLY A N 1
ATOM 2137 C CA . GLY A 1 271 ? -14.773 -5.301 -3.025 1 55.47 271 GLY A CA 1
ATOM 2138 C C . GLY A 1 271 ? -13.961 -4.98 -4.27 1 55.47 271 GLY A C 1
ATOM 2139 O O . GLY A 1 271 ? -12.789 -4.605 -4.172 1 55.47 271 GLY A O 1
ATOM 2140 N N . MET A 1 272 ? -14.414 -5.391 -5.379 1 55.19 272 MET A N 1
ATOM 2141 C CA . MET A 1 272 ? -14.062 -5.172 -6.777 1 55.19 272 MET A CA 1
ATOM 2142 C C . MET A 1 272 ? -14.117 -3.688 -7.125 1 55.19 272 MET A C 1
ATOM 2144 O O . MET A 1 272 ? -13.633 -3.275 -8.18 1 55.19 272 MET A O 1
ATOM 2148 N N . ASN A 1 273 ? -14.469 -2.939 -6.008 1 60.41 273 ASN A N 1
ATOM 2149 C CA . ASN A 1 273 ? -14.758 -1.587 -6.473 1 60.41 273 ASN A CA 1
ATOM 2150 C C . ASN A 1 273 ? -13.578 -0.649 -6.23 1 60.41 273 ASN A C 1
ATOM 2152 O O . ASN A 1 273 ? -13.688 0.559 -6.449 1 60.41 273 ASN A O 1
ATOM 2156 N N . ASN A 1 274 ? -12.461 -1.283 -5.742 1 73.44 274 ASN A N 1
ATOM 2157 C CA . ASN A 1 274 ? -11.281 -0.433 -5.617 1 73.44 274 ASN A CA 1
ATOM 2158 C C . ASN A 1 274 ? -10.055 -1.083 -6.254 1 73.44 274 ASN A C 1
ATOM 2160 O O . ASN A 1 274 ? -10.07 -2.271 -6.574 1 73.44 274 ASN A O 1
ATOM 2164 N N . SER A 1 275 ? -9.156 -0.255 -6.555 1 75.12 275 SER A N 1
ATOM 2165 C CA . SER A 1 275 ? -7.969 -0.709 -7.273 1 75.12 275 SER A CA 1
ATOM 2166 C C . SER A 1 275 ? -7.25 -1.814 -6.508 1 75.12 275 SER A C 1
ATOM 2168 O O . SER A 1 275 ? -6.781 -2.785 -7.102 1 75.12 275 SER A O 1
ATOM 2170 N N . ALA A 1 276 ? -7.316 -1.674 -5.211 1 80.38 276 ALA A N 1
ATOM 2171 C CA . ALA A 1 276 ? -6.633 -2.678 -4.398 1 80.38 276 ALA A CA 1
ATOM 2172 C C . ALA A 1 276 ? -7.363 -4.02 -4.457 1 80.38 276 ALA A C 1
ATOM 2174 O O . ALA A 1 276 ? -6.727 -5.074 -4.523 1 80.38 276 ALA A O 1
ATOM 2175 N N . GLY A 1 277 ? -8.648 -3.904 -4.473 1 84.44 277 GLY A N 1
ATOM 2176 C CA . GLY A 1 277 ? -9.445 -5.113 -4.582 1 84.44 277 GLY A CA 1
ATOM 2177 C C . GLY A 1 277 ? -9.297 -5.801 -5.926 1 84.44 277 GLY A C 1
ATOM 2178 O O . GLY A 1 277 ? -9.148 -7.023 -5.992 1 84.44 277 GLY A O 1
ATOM 2179 N N . LEU A 1 278 ? -9.305 -5.051 -6.926 1 85.88 278 LEU A N 1
ATOM 2180 C CA . LEU A 1 278 ? -9.156 -5.594 -8.273 1 85.88 278 LEU A CA 1
ATOM 2181 C C . LEU A 1 278 ? -7.785 -6.227 -8.453 1 85.88 278 LEU A C 1
ATOM 2183 O O . LEU A 1 278 ? -7.66 -7.273 -9.094 1 85.88 278 LEU A O 1
ATOM 2187 N N . LEU A 1 279 ? -6.848 -5.539 -7.973 1 89.56 279 LEU A N 1
ATOM 2188 C CA . LEU A 1 279 ? -5.488 -6.059 -8.062 1 89.56 279 LEU A CA 1
ATOM 2189 C C . LEU A 1 279 ? -5.367 -7.395 -7.336 1 89.56 279 LEU A C 1
ATOM 2191 O O . LEU A 1 279 ? -4.789 -8.344 -7.863 1 89.56 279 LEU A O 1
ATOM 2195 N N . THR A 1 280 ? -5.926 -7.461 -6.148 1 90.94 280 THR A N 1
ATOM 2196 C CA . THR A 1 280 ? -5.879 -8.688 -5.367 1 90.94 280 THR A CA 1
ATOM 2197 C C . THR A 1 280 ? -6.551 -9.836 -6.117 1 90.94 280 THR A C 1
ATOM 2199 O O . THR A 1 280 ? -6.02 -10.945 -6.18 1 90.94 280 THR A O 1
ATOM 2202 N N . GLN A 1 281 ? -7.633 -9.547 -6.719 1 90.44 281 GLN A N 1
ATOM 2203 C CA . GLN A 1 281 ? -8.359 -10.562 -7.477 1 90.44 281 GLN A CA 1
ATOM 2204 C C . GLN A 1 281 ? -7.543 -11.039 -8.68 1 90.44 281 GLN A C 1
ATOM 2206 O O . GLN A 1 281 ? -7.5 -12.234 -8.969 1 90.44 281 GLN A O 1
ATOM 2211 N N . THR A 1 282 ? -6.961 -10.102 -9.312 1 90.75 282 THR A N 1
ATOM 2212 C CA . THR A 1 282 ? -6.16 -10.438 -10.484 1 90.75 282 THR A CA 1
ATOM 2213 C C . THR A 1 282 ? -4.973 -11.312 -10.094 1 90.75 282 THR A C 1
ATOM 2215 O O . THR A 1 282 ? -4.656 -12.289 -10.773 1 90.75 282 THR A O 1
ATOM 2218 N N . VAL A 1 283 ? -4.355 -10.992 -9.023 1 93.12 283 VAL A N 1
ATOM 2219 C CA . VAL A 1 283 ? -3.205 -11.758 -8.539 1 93.12 283 VAL A CA 1
ATOM 2220 C C . VAL A 1 283 ? -3.643 -13.164 -8.164 1 93.12 283 VAL A C 1
ATOM 2222 O O . VAL A 1 283 ? -2.979 -14.148 -8.508 1 93.12 283 VAL A O 1
ATOM 2225 N N . LEU A 1 284 ? -4.777 -13.273 -7.551 1 93.5 284 LEU A N 1
ATOM 2226 C CA . LEU A 1 284 ? -5.281 -14.578 -7.129 1 93.5 284 LEU A CA 1
ATOM 2227 C C . LEU A 1 284 ? -5.625 -15.445 -8.336 1 93.5 284 LEU A C 1
ATOM 2229 O O . LEU A 1 284 ? -5.363 -16.656 -8.336 1 93.5 284 LEU A O 1
ATOM 2233 N N . GLN A 1 285 ? -6.148 -14.82 -9.305 1 92.25 285 GLN A N 1
ATOM 2234 C CA . GLN A 1 285 ? -6.484 -15.562 -10.508 1 92.25 285 GLN A CA 1
ATOM 2235 C C . GLN A 1 285 ? -5.227 -16.062 -11.219 1 92.25 285 GLN A C 1
ATOM 2237 O O . GLN A 1 285 ? -5.184 -17.203 -11.695 1 92.25 285 GLN A O 1
ATOM 2242 N N . ASN A 1 286 ? -4.258 -15.203 -11.289 1 92.44 286 ASN A N 1
ATOM 2243 C CA . ASN A 1 286 ? -2.996 -15.609 -11.891 1 92.44 286 ASN A CA 1
ATOM 2244 C C . ASN A 1 286 ? -2.309 -16.703 -11.078 1 92.44 286 ASN A C 1
ATOM 2246 O O . ASN A 1 286 ? -1.663 -17.594 -11.633 1 92.44 286 ASN A O 1
ATOM 2250 N N . LEU A 1 287 ? -2.455 -16.594 -9.805 1 93.94 287 LEU A N 1
ATOM 2251 C CA . LEU A 1 287 ? -1.896 -17.625 -8.922 1 93.94 287 LEU A CA 1
ATOM 2252 C C . LEU A 1 287 ? -2.559 -18.969 -9.164 1 93.94 287 LEU A C 1
ATOM 2254 O O . LEU A 1 287 ? -1.875 -19.984 -9.281 1 93.94 287 LEU A O 1
ATOM 2258 N N . LEU A 1 288 ? -3.854 -18.969 -9.32 1 93.06 288 LEU A N 1
ATOM 2259 C CA . LEU A 1 288 ? -4.594 -20.188 -9.578 1 93.06 288 LEU A CA 1
ATOM 2260 C C . LEU A 1 288 ? -4.172 -20.812 -10.914 1 93.06 288 LEU A C 1
ATOM 2262 O O . LEU A 1 288 ? -3.951 -22.016 -11 1 93.06 288 LEU A O 1
ATOM 2266 N N . ARG A 1 289 ? -4.027 -20 -11.812 1 89.12 289 ARG A N 1
ATOM 2267 C CA . ARG A 1 289 ? -3.627 -20.469 -13.133 1 89.12 289 ARG A CA 1
ATOM 2268 C C . ARG A 1 289 ? -2.221 -21.062 -13.102 1 89.12 289 ARG A C 1
ATOM 2270 O O . ARG A 1 289 ? -1.969 -22.109 -13.695 1 89.12 289 ARG A O 1
ATOM 2277 N N . SER A 1 290 ? -1.353 -20.375 -12.461 1 90.31 290 SER A N 1
ATOM 2278 C CA . SER A 1 290 ? 0.024 -20.844 -12.352 1 90.31 290 SER A CA 1
ATOM 2279 C C . SER A 1 290 ? 0.102 -22.141 -11.57 1 90.31 290 SER A C 1
ATOM 2281 O O . SER A 1 290 ? 0.881 -23.031 -11.914 1 90.31 290 SER A O 1
ATOM 2283 N N . CYS A 1 291 ? -0.666 -22.25 -10.555 1 92.69 291 CYS A N 1
ATOM 2284 C CA . CYS A 1 291 ? -0.67 -23.469 -9.75 1 92.69 291 CYS A CA 1
ATOM 2285 C C . CYS A 1 291 ? -1.272 -24.641 -10.523 1 92.69 291 CYS A C 1
ATOM 2287 O O . CYS A 1 291 ? -0.885 -25.797 -10.32 1 92.69 291 CYS A O 1
ATOM 2289 N N . ARG A 1 292 ? -2.184 -24.359 -11.367 1 90.19 292 ARG A N 1
ATOM 2290 C CA . ARG A 1 292 ? -2.758 -25.391 -12.211 1 90.19 292 ARG A CA 1
ATOM 2291 C C . ARG A 1 292 ? -1.707 -25.984 -13.156 1 90.19 292 ARG A C 1
ATOM 2293 O O . ARG A 1 292 ? -1.67 -27.188 -13.375 1 90.19 292 ARG A O 1
ATOM 2300 N N . ASN A 1 293 ? -0.882 -25.109 -13.633 1 87.19 293 ASN A N 1
ATOM 2301 C CA . ASN A 1 293 ? 0.207 -25.547 -14.492 1 87.19 293 ASN A CA 1
ATOM 2302 C C . ASN A 1 293 ? 1.176 -26.469 -13.734 1 87.19 293 ASN A C 1
ATOM 2304 O O . ASN A 1 293 ? 1.626 -27.469 -14.266 1 87.19 293 ASN A O 1
ATOM 2308 N N . VAL A 1 294 ? 1.41 -26.125 -12.539 1 89.69 294 VAL A N 1
ATOM 2309 C CA . VAL A 1 294 ? 2.324 -26.922 -11.727 1 89.69 294 VAL A CA 1
ATOM 2310 C C . VAL A 1 294 ? 1.65 -28.234 -11.32 1 89.69 294 VAL A C 1
ATOM 2312 O O . VAL A 1 294 ? 2.299 -29.281 -11.258 1 89.69 294 VAL A O 1
ATOM 2315 N N . ALA A 1 295 ? 0.413 -28.109 -11.055 1 86.44 295 ALA A N 1
ATOM 2316 C CA . ALA A 1 295 ? -0.329 -29.312 -10.68 1 86.44 295 ALA A CA 1
ATOM 2317 C C . ALA A 1 295 ? -0.337 -30.328 -11.82 1 86.44 295 ALA A C 1
ATOM 2319 O O . ALA A 1 295 ? -0.239 -31.531 -11.578 1 86.44 295 ALA A O 1
ATOM 2320 N N . THR A 1 296 ? -0.396 -29.844 -12.984 1 83.69 296 THR A N 1
ATOM 2321 C CA . THR A 1 296 ? -0.336 -30.734 -14.141 1 83.69 296 THR A CA 1
ATOM 2322 C C . THR A 1 296 ? 1.03 -31.406 -14.234 1 83.69 296 THR A C 1
ATOM 2324 O O . THR A 1 296 ? 1.121 -32.594 -14.516 1 83.69 296 THR A O 1
ATOM 2327 N N . LEU A 1 297 ? 1.977 -30.625 -13.953 1 82.81 297 LEU A N 1
ATOM 2328 C CA . LEU A 1 297 ? 3.334 -31.156 -13.969 1 82.81 297 LEU A CA 1
ATOM 2329 C C . LEU A 1 297 ? 3.523 -32.188 -12.867 1 82.81 297 LEU A C 1
ATOM 2331 O O . LEU A 1 297 ? 4.094 -33.25 -13.102 1 82.81 297 LEU A O 1
ATOM 2335 N N . THR A 1 298 ? 3.076 -31.875 -11.758 1 84.94 298 THR A N 1
ATOM 2336 C CA . THR A 1 298 ? 3.211 -32.75 -10.602 1 84.94 298 THR A CA 1
ATOM 2337 C C . THR A 1 298 ? 2.463 -34.062 -10.82 1 84.94 298 THR A C 1
ATOM 2339 O O . THR A 1 298 ? 2.902 -35.125 -10.367 1 84.94 298 THR A O 1
ATOM 2342 N N . TYR A 1 299 ? 1.426 -33.938 -11.492 1 76.38 299 TYR A N 1
ATOM 2343 C CA . TYR A 1 299 ? 0.661 -35.125 -11.805 1 76.38 299 TYR A CA 1
ATOM 2344 C C . TYR A 1 299 ? 1.421 -36.031 -12.789 1 76.38 299 TYR A C 1
ATOM 2346 O O . TYR A 1 299 ? 1.429 -37.25 -12.648 1 76.38 299 TYR A O 1
ATOM 2354 N N . GLN A 1 300 ? 2.102 -35.406 -13.672 1 73.25 300 GLN A N 1
ATOM 2355 C CA . GLN A 1 300 ? 2.846 -36.156 -14.688 1 73.25 300 GLN A CA 1
ATOM 2356 C C . GLN A 1 300 ? 4.082 -36.812 -14.094 1 73.25 300 GLN A C 1
ATOM 2358 O O . GLN A 1 300 ? 4.422 -37.938 -14.445 1 73.25 300 GLN A O 1
ATOM 2363 N N . VAL A 1 301 ? 4.629 -36.156 -13.141 1 78.19 301 VAL A N 1
ATOM 2364 C CA . VAL A 1 301 ? 5.895 -36.625 -12.602 1 78.19 301 VAL A CA 1
ATOM 2365 C C . VAL A 1 301 ? 5.645 -37.406 -11.305 1 78.19 301 VAL A C 1
ATOM 2367 O O . VAL A 1 301 ? 6.484 -38.219 -10.875 1 78.19 301 VAL A O 1
ATOM 2370 N N . GLY A 1 302 ? 4.516 -37.25 -10.695 1 78 302 GLY A N 1
ATOM 2371 C CA . GLY A 1 302 ? 4.168 -37.969 -9.477 1 78 302 GLY A CA 1
ATOM 2372 C C . GLY A 1 302 ? 4.895 -37.438 -8.25 1 78 302 GLY A C 1
ATOM 2373 O O . GLY A 1 302 ? 5.285 -38.219 -7.371 1 78 302 GLY A O 1
ATOM 2374 N N . ILE A 1 303 ? 5.371 -36.219 -8.273 1 85.31 303 ILE A N 1
ATOM 2375 C CA . ILE A 1 303 ? 6.078 -35.594 -7.172 1 85.31 303 ILE A CA 1
ATOM 2376 C C . ILE A 1 303 ? 5.289 -34.375 -6.676 1 85.31 303 ILE A C 1
ATOM 2378 O O . ILE A 1 303 ? 4.871 -33.531 -7.477 1 85.31 303 ILE A O 1
ATOM 2382 N N . PRO A 1 304 ? 5.094 -34.375 -5.355 1 84.12 304 PRO A N 1
ATOM 2383 C CA . PRO A 1 304 ? 4.414 -33.188 -4.836 1 84.12 304 PRO A CA 1
ATOM 2384 C C . PRO A 1 304 ? 5.191 -31.891 -5.09 1 84.12 304 PRO A C 1
ATOM 2386 O O . PRO A 1 304 ? 6.426 -31.906 -5.145 1 84.12 304 PRO A O 1
ATOM 2389 N N . PRO A 1 305 ? 4.469 -30.844 -5.246 1 86.38 305 PRO A N 1
ATOM 2390 C CA . PRO A 1 305 ? 5.109 -29.562 -5.555 1 86.38 305 PRO A CA 1
ATOM 2391 C C . PRO A 1 305 ? 6.141 -29.156 -4.504 1 86.38 305 PRO A C 1
ATOM 2393 O O . PRO A 1 305 ? 7.176 -28.578 -4.848 1 86.38 305 PRO A O 1
ATOM 2396 N N . ALA A 1 306 ? 5.926 -29.484 -3.309 1 82.56 306 ALA A N 1
ATOM 2397 C CA . ALA A 1 306 ? 6.82 -29.094 -2.225 1 82.56 306 ALA A CA 1
ATOM 2398 C C . ALA A 1 306 ? 8.188 -29.75 -2.369 1 82.56 306 ALA A C 1
ATOM 2400 O O . ALA A 1 306 ? 9.188 -29.234 -1.877 1 82.56 306 ALA A O 1
ATOM 2401 N N . GLN A 1 307 ? 8.258 -30.797 -3.104 1 87.62 307 GLN A N 1
ATOM 2402 C CA . GLN A 1 307 ? 9.492 -31.562 -3.199 1 87.62 307 GLN A CA 1
ATOM 2403 C C . GLN A 1 307 ? 10.195 -31.312 -4.531 1 87.62 307 GLN A C 1
ATOM 2405 O O . GLN A 1 307 ? 11.336 -31.734 -4.723 1 87.62 307 GLN A O 1
ATOM 2410 N N . LEU A 1 308 ? 9.516 -30.656 -5.367 1 89.62 308 LEU A N 1
ATOM 2411 C CA . LEU A 1 308 ? 10.055 -30.438 -6.703 1 89.62 308 LEU A CA 1
ATOM 2412 C C . LEU A 1 308 ? 11.297 -29.547 -6.648 1 89.62 308 LEU A C 1
ATOM 2414 O O . LEU A 1 308 ? 12.242 -29.75 -7.41 1 89.62 308 LEU A O 1
ATOM 2418 N N . THR A 1 309 ? 11.234 -28.594 -5.766 1 89.12 309 THR A N 1
ATOM 2419 C CA . THR A 1 309 ? 12.383 -27.703 -5.656 1 89.12 309 THR A CA 1
ATOM 2420 C C . THR A 1 309 ? 13.617 -28.469 -5.191 1 89.12 309 THR A C 1
ATOM 2422 O O . THR A 1 309 ? 14.719 -28.281 -5.719 1 89.12 309 THR A O 1
ATOM 2425 N N . GLY A 1 310 ? 13.414 -29.297 -4.262 1 88.69 310 GLY A N 1
ATOM 2426 C CA . GLY A 1 310 ? 14.523 -30.109 -3.775 1 88.69 310 GLY A CA 1
ATOM 2427 C C . GLY A 1 310 ? 15.062 -31.062 -4.82 1 88.69 310 GLY A C 1
ATOM 2428 O O . GLY A 1 310 ? 16.281 -31.25 -4.93 1 88.69 310 GLY A O 1
ATOM 2429 N N . ALA A 1 311 ? 14.219 -31.641 -5.598 1 91.19 311 ALA A N 1
ATOM 2430 C CA . ALA A 1 311 ? 14.617 -32.562 -6.656 1 91.19 311 ALA A CA 1
ATOM 2431 C C . ALA A 1 311 ? 15.43 -31.859 -7.73 1 91.19 311 ALA A C 1
ATOM 2433 O O . ALA A 1 311 ? 16.453 -32.375 -8.18 1 91.19 311 ALA A O 1
ATOM 2434 N N . CYS A 1 312 ? 14.953 -30.703 -8.086 1 92.5 312 CYS A N 1
ATOM 2435 C CA . CYS A 1 312 ? 15.672 -29.938 -9.102 1 92.5 312 CYS A CA 1
ATOM 2436 C C . CYS A 1 312 ? 17.047 -29.5 -8.594 1 92.5 312 CYS A C 1
ATOM 2438 O O . CYS A 1 312 ? 18.016 -29.531 -9.336 1 92.5 312 CYS A O 1
ATOM 2440 N N . THR A 1 313 ? 17.094 -29.109 -7.352 1 91 313 THR A N 1
ATOM 2441 C CA . THR A 1 313 ? 18.359 -28.688 -6.77 1 91 313 THR A CA 1
ATOM 2442 C C . THR A 1 313 ? 19.375 -29.828 -6.789 1 91 313 THR A C 1
ATOM 2444 O O . THR A 1 313 ? 20.531 -29.609 -7.129 1 91 313 THR A O 1
ATOM 2447 N N . LEU A 1 314 ? 18.938 -30.953 -6.469 1 91.31 314 LEU A N 1
ATOM 2448 C CA . LEU A 1 314 ? 19.828 -32.125 -6.461 1 91.31 314 LEU A CA 1
ATOM 2449 C C . LEU A 1 314 ? 20.312 -32.438 -7.871 1 91.31 314 LEU A C 1
ATOM 2451 O O . LEU A 1 314 ? 21.484 -32.781 -8.07 1 91.31 314 LEU A O 1
ATOM 2455 N N . LEU A 1 315 ? 19.406 -32.406 -8.797 1 92.38 315 LEU A N 1
ATOM 2456 C CA . LEU A 1 315 ? 19.766 -32.656 -10.188 1 92.38 315 LEU A CA 1
ATOM 2457 C C . LEU A 1 315 ? 20.828 -31.672 -10.664 1 92.38 315 LEU A C 1
ATOM 2459 O O . LEU A 1 315 ? 21.812 -32.062 -11.289 1 92.38 315 LEU A O 1
ATOM 2463 N N . LEU A 1 316 ? 20.578 -30.453 -10.32 1 92.19 316 LEU A N 1
ATOM 2464 C CA . LEU A 1 316 ? 21.516 -29.422 -10.742 1 92.19 316 LEU A CA 1
ATOM 2465 C C . LEU A 1 316 ? 22.875 -29.609 -10.07 1 92.19 316 LEU A C 1
ATOM 2467 O O . LEU A 1 316 ? 23.906 -29.359 -10.68 1 92.19 316 LEU A O 1
ATOM 2471 N N . GLU A 1 317 ? 22.859 -30.078 -8.883 1 90.81 317 GLU A N 1
ATOM 2472 C CA . GLU A 1 317 ? 24.094 -30.344 -8.164 1 90.81 317 GLU A CA 1
ATOM 2473 C C . GLU A 1 317 ? 24.859 -31.5 -8.805 1 90.81 317 GLU A C 1
ATOM 2475 O O . GLU A 1 317 ? 26.094 -31.453 -8.914 1 90.81 317 GLU A O 1
ATOM 2480 N N . PHE A 1 318 ? 24.188 -32.5 -9.25 1 90.06 318 PHE A N 1
ATOM 2481 C CA . PHE A 1 318 ? 24.797 -33.656 -9.859 1 90.06 318 PHE A CA 1
ATOM 2482 C C . PHE A 1 318 ? 25.469 -33.312 -11.188 1 90.06 318 PHE A C 1
ATOM 2484 O O . PHE A 1 318 ? 26.484 -33.906 -11.562 1 90.06 318 PHE A O 1
ATOM 2491 N N . PHE A 1 319 ? 24.906 -32.281 -11.812 1 91.31 319 PHE A N 1
ATOM 2492 C CA . PHE A 1 319 ? 25.406 -31.984 -13.156 1 91.31 319 PHE A CA 1
ATOM 2493 C C . PHE A 1 319 ? 26.266 -30.719 -13.141 1 91.31 319 PHE A C 1
ATOM 2495 O O . PHE A 1 319 ? 26.531 -30.141 -14.188 1 91.31 319 PHE A O 1
ATOM 2502 N N . GLU A 1 320 ? 26.562 -30.156 -12.016 1 86.19 320 GLU A N 1
ATOM 2503 C CA . GLU A 1 320 ? 27.438 -28.984 -11.898 1 86.19 320 GLU A CA 1
ATOM 2504 C C . GLU A 1 320 ? 28.828 -29.297 -12.438 1 86.19 320 GLU A C 1
ATOM 2506 O O . GLU A 1 320 ? 29.516 -28.406 -12.953 1 86.19 320 GLU A O 1
ATOM 2511 N N . GLY A 1 321 ? 29.281 -30.609 -12.328 1 79.69 321 GLY A N 1
ATOM 2512 C CA . GLY A 1 321 ? 30.625 -30.953 -12.773 1 79.69 321 GLY A CA 1
ATOM 2513 C C . GLY A 1 321 ? 30.703 -32.312 -13.453 1 79.69 321 GLY A C 1
ATOM 2514 O O . GLY A 1 321 ? 30 -33.25 -13.062 1 79.69 321 GLY A O 1
ATOM 2515 N N . GLU A 1 322 ? 31.453 -32.344 -14.531 1 76.81 322 GLU A N 1
ATOM 2516 C CA . GLU A 1 322 ? 31.625 -33.594 -15.266 1 76.81 322 GLU A CA 1
ATOM 2517 C C . GLU A 1 322 ? 32.5 -34.594 -14.484 1 76.81 322 GLU A C 1
ATOM 2519 O O . GLU A 1 322 ? 32.438 -35.781 -14.695 1 76.81 322 GLU A O 1
ATOM 2524 N N . GLY A 1 323 ? 33.219 -34 -13.5 1 74.31 323 GLY A N 1
ATOM 2525 C CA . GLY A 1 323 ? 34.156 -34.844 -12.789 1 74.31 323 GLY A CA 1
ATOM 2526 C C . GLY A 1 323 ? 33.625 -35.406 -11.492 1 74.31 323 GLY A C 1
ATOM 2527 O O . GLY A 1 323 ? 34.344 -35.969 -10.688 1 74.31 323 GLY A O 1
ATOM 2528 N N . GLN A 1 324 ? 32.406 -35.375 -11.328 1 82.25 324 GLN A N 1
ATOM 2529 C CA . GLN A 1 324 ? 31.812 -35.906 -10.102 1 82.25 324 GLN A CA 1
ATOM 2530 C C . GLN A 1 324 ? 31.906 -37.438 -10.047 1 82.25 324 GLN A C 1
ATOM 2532 O O . GLN A 1 324 ? 31.844 -38.094 -11.078 1 82.25 324 GLN A O 1
ATOM 2537 N N . PRO A 1 325 ? 32.094 -38 -8.859 1 80.94 325 PRO A N 1
ATOM 2538 C CA . PRO A 1 325 ? 32.25 -39.438 -8.703 1 80.94 325 PRO A CA 1
ATOM 2539 C C . PRO A 1 325 ? 31.062 -40.219 -9.25 1 80.94 325 PRO A C 1
ATOM 2541 O O . PRO A 1 325 ? 31.219 -41.375 -9.695 1 80.94 325 PRO A O 1
ATOM 2544 N N . ILE A 1 326 ? 29.969 -39.594 -9.336 1 81.75 326 ILE A N 1
ATOM 2545 C CA . ILE A 1 326 ? 28.766 -40.281 -9.766 1 81.75 326 ILE A CA 1
ATOM 2546 C C . ILE A 1 326 ? 28.828 -40.594 -11.266 1 81.75 326 ILE A C 1
ATOM 2548 O O . ILE A 1 326 ? 28.172 -41.5 -11.758 1 81.75 326 ILE A O 1
ATOM 2552 N N . TRP A 1 327 ? 29.719 -39.938 -11.93 1 85.44 327 TRP A N 1
ATOM 2553 C CA . TRP A 1 327 ? 29.75 -40.062 -13.383 1 85.44 327 TRP A CA 1
ATOM 2554 C C . TRP A 1 327 ? 30.953 -40.875 -13.828 1 85.44 327 TRP A C 1
ATOM 2556 O O . TRP A 1 327 ? 31.281 -40.906 -15.023 1 85.44 327 TRP A O 1
ATOM 2566 N N . ARG A 1 328 ? 31.547 -41.531 -12.883 1 79.75 328 ARG A N 1
ATOM 2567 C CA . ARG A 1 328 ? 32.688 -42.375 -13.242 1 79.75 328 ARG A CA 1
ATOM 2568 C C . ARG A 1 328 ? 32.281 -43.438 -14.25 1 79.75 328 ARG A C 1
ATOM 2570 O O . ARG A 1 328 ? 31.281 -44.125 -14.062 1 79.75 328 ARG A O 1
ATOM 2577 N N . GLY A 1 329 ? 32.938 -43.531 -15.383 1 75.25 329 GLY A N 1
ATOM 2578 C CA . GLY A 1 329 ? 32.688 -44.562 -16.375 1 75.25 329 GLY A CA 1
ATOM 2579 C C . GLY A 1 329 ? 31.797 -44.094 -17.5 1 75.25 329 GLY A C 1
ATOM 2580 O O . GLY A 1 329 ? 31.547 -44.844 -18.453 1 75.25 329 GLY A O 1
ATOM 2581 N N . ILE A 1 330 ? 31.266 -42.938 -17.359 1 82.56 330 ILE A N 1
ATOM 2582 C CA . ILE A 1 330 ? 30.391 -42.375 -18.391 1 82.56 330 ILE A CA 1
ATOM 2583 C C . ILE A 1 330 ? 31.141 -41.312 -19.188 1 82.56 330 ILE A C 1
ATOM 2585 O O . ILE A 1 330 ? 31.875 -40.5 -18.609 1 82.56 330 ILE A O 1
ATOM 2589 N N . SER A 1 331 ? 30.938 -41.375 -20.547 1 82.81 331 SER A N 1
ATOM 2590 C CA . SER A 1 331 ? 31.641 -40.438 -21.422 1 82.81 331 SER A CA 1
ATOM 2591 C C . SER A 1 331 ? 31.219 -39 -21.141 1 82.81 331 SER A C 1
ATOM 2593 O O . SER A 1 331 ? 30.062 -38.75 -20.828 1 82.81 331 SER A O 1
ATOM 2595 N N . SER A 1 332 ? 32.188 -38.125 -21.344 1 83.56 332 SER A N 1
ATOM 2596 C CA . SER A 1 332 ? 31.938 -36.688 -21.094 1 83.56 332 SER A CA 1
ATOM 2597 C C . SER A 1 332 ? 30.922 -36.156 -22.078 1 83.56 332 SER A C 1
ATOM 2599 O O . SER A 1 332 ? 30.172 -35.219 -21.766 1 83.56 332 SER A O 1
ATOM 2601 N N . ASP A 1 333 ? 30.859 -36.719 -23.219 1 85.31 333 ASP A N 1
ATOM 2602 C CA . ASP A 1 333 ? 29.922 -36.25 -24.234 1 85.31 333 ASP A CA 1
ATOM 2603 C C . ASP A 1 333 ? 28.484 -36.562 -23.844 1 85.31 333 ASP A C 1
ATOM 2605 O O . ASP A 1 333 ? 27.578 -35.75 -24.078 1 85.31 333 ASP A O 1
ATOM 2609 N N . VAL A 1 334 ? 28.344 -37.719 -23.25 1 83.06 334 VAL A N 1
ATOM 2610 C CA . VAL A 1 334 ? 27.031 -38.125 -22.812 1 83.06 334 VAL A CA 1
ATOM 2611 C C . VAL A 1 334 ? 26.562 -37.25 -21.656 1 83.06 334 VAL A C 1
ATOM 2613 O O . VAL A 1 334 ? 25.406 -36.844 -21.609 1 83.06 334 VAL A O 1
ATOM 2616 N N . ILE A 1 335 ? 27.484 -36.906 -20.797 1 86.5 335 ILE A N 1
ATOM 2617 C CA . ILE A 1 335 ? 27.156 -36.094 -19.641 1 86.5 335 ILE A CA 1
ATOM 2618 C C . ILE A 1 335 ? 26.797 -34.688 -20.094 1 86.5 335 ILE A C 1
ATOM 2620 O O . ILE A 1 335 ? 25.844 -34.062 -19.578 1 86.5 335 ILE A O 1
ATOM 2624 N N . ARG A 1 336 ? 27.531 -34.219 -21.031 1 88.62 336 ARG A N 1
ATOM 2625 C CA . ARG A 1 336 ? 27.25 -32.875 -21.547 1 88.62 336 ARG A CA 1
ATOM 2626 C C . ARG A 1 336 ? 25.891 -32.812 -22.234 1 88.62 336 ARG A C 1
ATOM 2628 O O . ARG A 1 336 ? 25.156 -31.844 -22.094 1 88.62 336 ARG A O 1
ATOM 2635 N N . GLY A 1 337 ? 25.594 -33.875 -22.984 1 85.94 337 GLY A N 1
ATOM 2636 C CA . GLY A 1 337 ? 24.281 -33.938 -23.625 1 85.94 337 GLY A CA 1
ATOM 2637 C C . GLY A 1 337 ? 23.141 -34 -22.625 1 85.94 337 GLY A C 1
ATOM 2638 O O . GLY A 1 337 ? 22.125 -33.344 -22.797 1 85.94 337 GLY A O 1
ATOM 2639 N N . ALA A 1 338 ? 23.312 -34.812 -21.625 1 87.06 338 ALA A N 1
ATOM 2640 C CA . ALA A 1 338 ? 22.281 -34.938 -20.594 1 87.06 338 ALA A CA 1
ATOM 2641 C C . ALA A 1 338 ? 22.156 -33.656 -19.781 1 87.06 338 ALA A C 1
ATOM 2643 O O . ALA A 1 338 ? 21.062 -33.281 -19.391 1 87.06 338 ALA A O 1
ATOM 2644 N N . ARG A 1 339 ? 23.297 -33.062 -19.5 1 89.88 339 ARG A N 1
ATOM 2645 C CA . ARG A 1 339 ? 23.312 -31.828 -18.719 1 89.88 339 ARG A CA 1
ATOM 2646 C C . ARG A 1 339 ? 22.484 -30.75 -19.375 1 89.88 339 ARG A C 1
ATOM 2648 O O . ARG A 1 339 ? 21.703 -30.047 -18.719 1 89.88 339 ARG A O 1
ATOM 2655 N N . SER A 1 340 ? 22.625 -30.562 -20.641 1 87.06 340 SER A N 1
ATOM 2656 C CA . SER A 1 340 ? 21.891 -29.531 -21.359 1 87.06 340 SER A CA 1
ATOM 2657 C C . SER A 1 340 ? 20.375 -29.75 -21.25 1 87.06 340 SER A C 1
ATOM 2659 O O . SER A 1 340 ? 19.625 -28.797 -21.031 1 87.06 340 SER A O 1
ATOM 2661 N N . ARG A 1 341 ? 19.984 -30.984 -21.312 1 86.06 341 ARG A N 1
ATOM 2662 C CA . ARG A 1 341 ? 18.562 -31.312 -21.234 1 86.06 341 ARG A CA 1
ATOM 2663 C C . ARG A 1 341 ? 18.047 -31.125 -19.812 1 86.06 341 ARG A C 1
ATOM 2665 O O . ARG A 1 341 ? 16.938 -30.609 -19.609 1 86.06 341 ARG A O 1
ATOM 2672 N N . VAL A 1 342 ? 18.828 -31.547 -18.875 1 89.81 342 VAL A N 1
ATOM 2673 C CA . VAL A 1 342 ? 18.438 -31.422 -17.469 1 89.81 342 VAL A CA 1
ATOM 2674 C C . VAL A 1 342 ? 18.344 -29.938 -17.078 1 89.81 342 VAL A C 1
ATOM 2676 O O . VAL A 1 342 ? 17.422 -29.531 -16.375 1 89.81 342 VAL A O 1
ATOM 2679 N N . LEU A 1 343 ? 19.312 -29.156 -17.531 1 89.31 343 LEU A N 1
ATOM 2680 C CA . LEU A 1 343 ? 19.297 -27.734 -17.234 1 89.31 343 LEU A CA 1
ATOM 2681 C C . LEU A 1 343 ? 18.062 -27.062 -17.797 1 89.31 343 LEU A C 1
ATOM 2683 O O . LEU A 1 343 ? 17.453 -26.219 -17.141 1 89.31 343 LEU A O 1
ATOM 2687 N N . GLU A 1 344 ? 17.703 -27.484 -18.938 1 85.19 344 GLU A N 1
ATOM 2688 C CA . GLU A 1 344 ? 16.531 -26.891 -19.578 1 85.19 344 GLU A CA 1
ATOM 2689 C C . GLU A 1 344 ? 15.25 -27.266 -18.844 1 85.19 344 GLU A C 1
ATOM 2691 O O . GLU A 1 344 ? 14.398 -26.422 -18.578 1 85.19 344 GLU A O 1
ATOM 2696 N N . LYS A 1 345 ? 15.117 -28.547 -18.516 1 87.19 345 LYS A N 1
ATOM 2697 C CA . LYS A 1 345 ? 13.914 -29.016 -17.844 1 87.19 345 LYS A CA 1
ATOM 2698 C C . LYS A 1 345 ? 13.828 -28.453 -16.422 1 87.19 345 LYS A C 1
ATOM 2700 O O . LYS A 1 345 ? 12.742 -28.125 -15.938 1 87.19 345 LYS A O 1
ATOM 2705 N N . CYS A 1 346 ? 14.969 -28.391 -15.75 1 90.88 346 CYS A N 1
ATOM 2706 C CA . CYS A 1 346 ? 14.992 -27.812 -14.422 1 90.88 346 CYS A CA 1
ATOM 2707 C C . CYS A 1 346 ? 14.656 -26.328 -14.469 1 90.88 346 CYS A C 1
ATOM 2709 O O . CYS A 1 346 ? 13.945 -25.812 -13.609 1 90.88 346 CYS A O 1
ATOM 2711 N N . ARG A 1 347 ? 15.188 -25.656 -15.453 1 88.69 347 ARG A N 1
ATOM 2712 C CA . ARG A 1 347 ? 14.891 -24.25 -15.617 1 88.69 347 ARG A CA 1
ATOM 2713 C C . ARG A 1 347 ? 13.391 -24 -15.758 1 88.69 347 ARG A C 1
ATOM 2715 O O . ARG A 1 347 ? 12.836 -23.109 -15.117 1 88.69 347 ARG A O 1
ATOM 2722 N N . MET A 1 348 ? 12.734 -24.812 -16.531 1 84.88 348 MET A N 1
ATOM 2723 C CA . MET A 1 348 ? 11.297 -24.672 -16.766 1 84.88 348 MET A CA 1
ATOM 2724 C C . MET A 1 348 ? 10.508 -24.969 -15.508 1 84.88 348 MET A C 1
ATOM 2726 O O . MET A 1 348 ? 9.555 -24.266 -15.18 1 84.88 348 MET A O 1
ATOM 2730 N N . THR A 1 349 ? 10.914 -26.016 -14.836 1 88.56 349 THR A N 1
ATOM 2731 C CA . THR A 1 349 ? 10.219 -26.422 -13.617 1 88.56 349 THR A CA 1
ATOM 2732 C C . THR A 1 349 ? 10.375 -25.359 -12.531 1 88.56 349 THR A C 1
ATOM 2734 O O . THR A 1 349 ? 9.406 -24.984 -11.883 1 88.56 349 THR A O 1
ATOM 2737 N N . LEU A 1 350 ? 11.586 -24.891 -12.406 1 89.56 350 LEU A N 1
ATOM 2738 C CA . LEU A 1 350 ? 11.859 -23.891 -11.383 1 89.56 350 LEU A CA 1
ATOM 2739 C C . LEU A 1 350 ? 11.18 -22.562 -11.719 1 89.56 350 LEU A C 1
ATOM 2741 O O . LEU A 1 350 ? 10.766 -21.828 -10.82 1 89.56 350 LEU A O 1
ATOM 2745 N N . ASN A 1 351 ? 11.094 -22.266 -12.961 1 87.56 351 ASN A N 1
ATOM 2746 C CA . ASN A 1 351 ? 10.375 -21.062 -13.383 1 87.56 351 ASN A CA 1
ATOM 2747 C C . ASN A 1 351 ? 8.906 -21.109 -12.977 1 87.56 351 ASN A C 1
ATOM 2749 O O . ASN A 1 351 ? 8.359 -20.125 -12.484 1 87.56 351 ASN A O 1
ATOM 2753 N N . ARG A 1 352 ? 8.312 -22.266 -13.195 1 88.19 352 ARG A N 1
ATOM 2754 C CA . ARG A 1 352 ? 6.91 -22.422 -12.828 1 88.19 352 ARG A CA 1
ATOM 2755 C C . ARG A 1 352 ? 6.719 -22.328 -11.32 1 88.19 352 ARG A C 1
ATOM 2757 O O . ARG A 1 352 ? 5.785 -21.688 -10.844 1 88.19 352 ARG A O 1
ATOM 2764 N N . LEU A 1 353 ? 7.617 -22.938 -10.625 1 90.44 353 LEU A N 1
ATOM 2765 C CA . LEU A 1 353 ? 7.527 -22.938 -9.164 1 90.44 353 LEU A CA 1
ATOM 2766 C C . LEU A 1 353 ? 7.762 -21.547 -8.609 1 90.44 353 LEU A C 1
ATOM 2768 O O . LEU A 1 353 ? 7.051 -21.109 -7.699 1 90.44 353 LEU A O 1
ATOM 2772 N N . SER A 1 354 ? 8.758 -20.906 -9.141 1 90.44 354 SER A N 1
ATOM 2773 C CA . SER A 1 354 ? 9.07 -19.562 -8.664 1 90.44 354 SER A CA 1
ATOM 2774 C C . SER A 1 354 ? 7.941 -18.594 -8.977 1 90.44 354 SER A C 1
ATOM 2776 O O . SER A 1 354 ? 7.66 -17.688 -8.188 1 90.44 354 SER A O 1
ATOM 2778 N N . THR A 1 355 ? 7.301 -18.766 -10.133 1 89.5 355 THR A N 1
ATOM 2779 C CA . THR A 1 355 ? 6.18 -17.922 -10.5 1 89.5 355 THR A CA 1
ATOM 2780 C C . THR A 1 355 ? 5.039 -18.062 -9.492 1 89.5 355 THR A C 1
ATOM 2782 O O . THR A 1 355 ? 4.449 -17.062 -9.07 1 89.5 355 THR A O 1
ATOM 2785 N N . CYS A 1 356 ? 4.73 -19.25 -9.086 1 91.69 356 CYS A N 1
ATOM 2786 C CA . CYS A 1 356 ? 3.711 -19.484 -8.07 1 91.69 356 CYS A CA 1
ATOM 2787 C C . CYS A 1 356 ? 4.086 -18.797 -6.762 1 91.69 356 CYS A C 1
ATOM 2789 O O . CYS A 1 356 ? 3.25 -18.156 -6.133 1 91.69 356 CYS A O 1
ATOM 2791 N N . MET A 1 357 ? 5.297 -18.922 -6.441 1 91.06 357 MET A N 1
ATOM 2792 C CA . MET A 1 357 ? 5.777 -18.375 -5.18 1 91.06 357 MET A CA 1
ATOM 2793 C C . MET A 1 357 ? 5.715 -16.844 -5.199 1 91.06 357 MET A C 1
ATOM 2795 O O . MET A 1 357 ? 5.344 -16.219 -4.199 1 91.06 357 MET A O 1
ATOM 2799 N N . PHE A 1 358 ? 6.078 -16.281 -6.285 1 89.94 358 PHE A N 1
ATOM 2800 C CA . PHE A 1 358 ? 6.078 -14.82 -6.402 1 89.94 358 PHE A CA 1
ATOM 2801 C C . PHE A 1 358 ? 4.652 -14.273 -6.359 1 89.94 358 PHE A C 1
ATOM 2803 O O . PHE A 1 358 ? 4.395 -13.242 -5.738 1 89.94 358 PHE A O 1
ATOM 2810 N N . LEU A 1 359 ? 3.785 -14.961 -7.047 1 92.88 359 LEU A N 1
ATOM 2811 C CA . LEU A 1 359 ? 2.391 -14.531 -7.047 1 92.88 359 LEU A CA 1
ATOM 2812 C C . LEU A 1 359 ? 1.78 -14.672 -5.656 1 92.88 359 LEU A C 1
ATOM 2814 O O . LEU A 1 359 ? 1.005 -13.812 -5.227 1 92.88 359 LEU A O 1
ATOM 2818 N N . GLU A 1 360 ? 2.125 -15.711 -4.965 1 93.62 360 GLU A N 1
ATOM 2819 C CA . GLU A 1 360 ? 1.659 -15.859 -3.59 1 93.62 360 GLU A CA 1
ATOM 2820 C C . GLU A 1 360 ? 2.207 -14.742 -2.701 1 93.62 360 GLU A C 1
ATOM 2822 O O . GLU A 1 360 ? 1.475 -14.172 -1.893 1 93.62 360 GLU A O 1
ATOM 2827 N N . ALA A 1 361 ? 3.492 -14.5 -2.846 1 91.81 361 ALA A N 1
ATOM 2828 C CA . ALA A 1 361 ? 4.113 -13.43 -2.068 1 91.81 361 ALA A CA 1
ATOM 2829 C C . ALA A 1 361 ? 3.432 -12.094 -2.334 1 91.81 361 ALA A C 1
ATOM 2831 O O . ALA A 1 361 ? 3.262 -11.281 -1.42 1 91.81 361 ALA A O 1
ATOM 2832 N N . GLN A 1 362 ? 3.094 -11.898 -3.578 1 91.75 362 GLN A N 1
ATOM 2833 C CA . GLN A 1 362 ? 2.389 -10.672 -3.924 1 91.75 362 GLN A CA 1
ATOM 2834 C C . GLN A 1 362 ? 1.018 -10.617 -3.258 1 91.75 362 GLN A C 1
ATOM 2836 O O . GLN A 1 362 ? 0.6 -9.562 -2.768 1 91.75 362 GLN A O 1
ATOM 2841 N N . TYR A 1 363 ? 0.304 -11.695 -3.227 1 94.5 363 TYR A N 1
ATOM 2842 C CA . TYR A 1 363 ? -0.979 -11.766 -2.539 1 94.5 363 TYR A CA 1
ATOM 2843 C C . TYR A 1 363 ? -0.825 -11.438 -1.059 1 94.5 363 TYR A C 1
ATOM 2845 O O . TYR A 1 363 ? -1.605 -10.664 -0.504 1 94.5 363 TYR A O 1
ATOM 2853 N N . LEU A 1 364 ? 0.157 -12 -0.492 1 93.38 364 LEU A N 1
ATOM 2854 C CA . LEU A 1 364 ? 0.396 -11.781 0.93 1 93.38 364 LEU A CA 1
ATOM 2855 C C . LEU A 1 364 ? 0.75 -10.328 1.201 1 93.38 364 LEU A C 1
ATOM 2857 O O . LEU A 1 364 ? 0.302 -9.75 2.195 1 93.38 364 LEU A O 1
ATOM 2861 N N . ALA A 1 365 ? 1.553 -9.766 0.347 1 92.12 365 ALA A N 1
ATOM 2862 C CA . ALA A 1 365 ? 1.949 -8.375 0.499 1 92.12 365 ALA A CA 1
ATOM 2863 C C . ALA A 1 365 ? 0.742 -7.445 0.39 1 92.12 365 ALA A C 1
ATOM 2865 O O . ALA A 1 365 ? 0.619 -6.48 1.152 1 92.12 365 ALA A O 1
ATOM 2866 N N . LEU A 1 366 ? -0.122 -7.723 -0.526 1 91.56 366 LEU A N 1
ATOM 2867 C CA . LEU A 1 366 ? -1.322 -6.91 -0.707 1 91.56 366 LEU A CA 1
ATOM 2868 C C . LEU A 1 366 ? -2.24 -7.023 0.506 1 91.56 366 LEU A C 1
ATOM 2870 O O . LEU A 1 366 ? -2.805 -6.023 0.957 1 91.56 366 LEU A O 1
ATOM 2874 N N . SER A 1 367 ? -2.406 -8.211 1.004 1 91.62 367 SER A N 1
ATOM 2875 C CA . SER A 1 367 ? -3.225 -8.414 2.193 1 91.62 367 SER A CA 1
ATOM 2876 C C . SER A 1 367 ? -2.619 -7.727 3.412 1 91.62 367 SER A C 1
ATOM 2878 O O . SER A 1 367 ? -3.334 -7.113 4.203 1 91.62 367 SER A O 1
ATOM 2880 N N . ALA A 1 368 ? -1.329 -7.828 3.539 1 91.56 368 ALA A N 1
ATOM 2881 C CA . ALA A 1 368 ? -0.629 -7.18 4.645 1 91.56 368 ALA A CA 1
ATOM 2882 C C . ALA A 1 368 ? -0.768 -5.664 4.566 1 91.56 368 ALA A C 1
A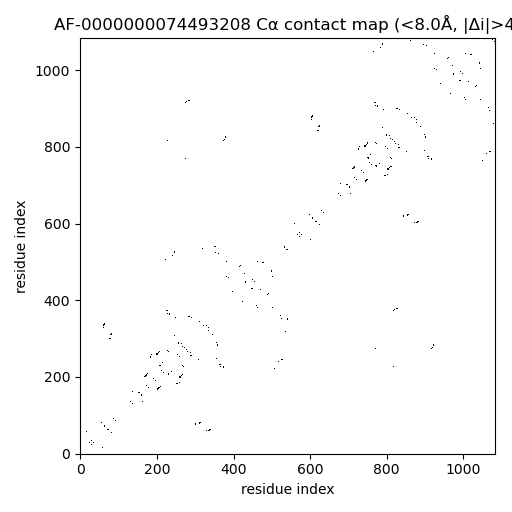TOM 2884 O O . ALA A 1 368 ? -0.848 -4.988 5.594 1 91.56 368 ALA A O 1
ATOM 2885 N N . GLN A 1 369 ? -0.769 -5.195 3.369 1 89.56 369 GLN A N 1
ATOM 2886 C CA . GLN A 1 369 ? -0.907 -3.754 3.184 1 89.56 369 GLN A CA 1
ATOM 2887 C C . GLN A 1 369 ? -2.252 -3.258 3.707 1 89.56 369 GLN A C 1
ATOM 2889 O O . GLN A 1 369 ? -2.334 -2.188 4.312 1 89.56 369 GLN A O 1
ATOM 2894 N N . ARG A 1 370 ? -3.264 -3.963 3.467 1 89.25 370 ARG A N 1
ATOM 2895 C CA . ARG A 1 370 ? -4.574 -3.588 3.984 1 89.25 370 ARG A CA 1
ATOM 2896 C C . ARG A 1 370 ? -4.57 -3.551 5.512 1 89.25 370 ARG A C 1
ATOM 2898 O O . ARG A 1 370 ? -5.184 -2.67 6.117 1 89.25 370 ARG A O 1
ATOM 2905 N N . LEU A 1 371 ? -3.936 -4.508 6.082 1 90.88 371 LEU A N 1
ATOM 2906 C CA . LEU A 1 371 ? -3.826 -4.551 7.539 1 90.88 371 LEU A CA 1
ATOM 2907 C C . LEU A 1 371 ? -3.012 -3.369 8.055 1 90.88 371 LEU A C 1
ATOM 2909 O O . LEU A 1 371 ? -3.361 -2.766 9.07 1 90.88 371 LEU A O 1
ATOM 2913 N N . LEU A 1 372 ? -1.96 -3.07 7.348 1 89.81 372 LEU A N 1
ATOM 2914 C CA . LEU A 1 372 ? -1.104 -1.956 7.738 1 89.81 372 LEU A CA 1
ATOM 2915 C C . LEU A 1 372 ? -1.859 -0.634 7.656 1 89.81 372 LEU A C 1
ATOM 2917 O O . LEU A 1 372 ? -1.637 0.265 8.469 1 89.81 372 LEU A O 1
ATOM 2921 N N . ASP A 1 373 ? -2.721 -0.536 6.652 1 89.88 373 ASP A N 1
ATOM 2922 C CA . ASP A 1 373 ? -3.555 0.657 6.551 1 89.88 373 ASP A CA 1
ATOM 2923 C C . ASP A 1 373 ? -4.426 0.828 7.793 1 89.88 373 ASP A C 1
ATOM 2925 O O . ASP A 1 373 ? -4.566 1.938 8.312 1 89.88 373 ASP A O 1
ATOM 2929 N N . GLN A 1 374 ? -4.984 -0.259 8.234 1 90.88 374 GLN A N 1
ATOM 2930 C CA . GLN A 1 374 ? -5.805 -0.204 9.438 1 90.88 374 GLN A CA 1
ATOM 2931 C C . GLN A 1 374 ? -4.961 0.132 10.664 1 90.88 374 GLN A C 1
ATOM 2933 O O . GLN A 1 374 ? -5.383 0.911 11.516 1 90.88 374 GLN A O 1
ATOM 2938 N N . TYR A 1 375 ? -3.854 -0.47 10.695 1 91.12 375 TYR A N 1
ATOM 2939 C CA . TYR A 1 375 ? -2.951 -0.213 11.812 1 91.12 375 TYR A CA 1
ATOM 2940 C C . TYR A 1 375 ? -2.529 1.251 11.852 1 91.12 375 TYR A C 1
ATOM 2942 O O . TYR A 1 375 ? -2.52 1.876 12.914 1 91.12 375 TYR A O 1
ATOM 2950 N N . ALA A 1 376 ? -2.24 1.802 10.719 1 90.19 376 ALA A N 1
ATOM 2951 C CA . ALA A 1 376 ? -1.874 3.211 10.617 1 90.19 376 ALA A CA 1
ATOM 2952 C C . ALA A 1 376 ? -3.041 4.113 11.016 1 90.19 376 ALA A C 1
ATOM 2954 O O . ALA A 1 376 ? -2.848 5.148 11.648 1 90.19 376 ALA A O 1
ATOM 2955 N N . LEU A 1 377 ? -4.211 3.688 10.609 1 91 377 LEU A N 1
ATOM 2956 C CA . LEU A 1 377 ? -5.402 4.441 10.992 1 91 377 LEU A CA 1
ATOM 2957 C C . LEU A 1 377 ? -5.535 4.52 12.508 1 91 377 LEU A C 1
ATOM 2959 O O . LEU A 1 377 ? -5.855 5.578 13.047 1 91 377 LEU A O 1
ATOM 2963 N N . MET A 1 378 ? -5.305 3.418 13.133 1 91 378 MET A N 1
ATOM 2964 C CA . MET A 1 378 ? -5.348 3.393 14.594 1 91 378 MET A CA 1
ATOM 2965 C C . MET A 1 378 ? -4.301 4.332 15.188 1 91 378 MET A C 1
ATOM 2967 O O . MET A 1 378 ? -4.57 5.031 16.172 1 91 378 MET A O 1
ATOM 2971 N N . TYR A 1 379 ? -3.154 4.359 14.555 1 90.44 379 TYR A N 1
ATOM 2972 C CA . TYR A 1 379 ? -2.076 5.23 15.008 1 90.44 379 TYR A CA 1
ATOM 2973 C C . TYR A 1 379 ? -2.488 6.695 14.93 1 90.44 379 TYR A C 1
ATOM 2975 O O . TYR A 1 379 ? -2.352 7.438 15.906 1 90.44 379 TYR A O 1
ATOM 2983 N N . TYR A 1 380 ? -3 7.102 13.805 1 89.69 380 TYR A N 1
ATOM 2984 C CA . TYR A 1 380 ? -3.307 8.516 13.594 1 89.69 380 TYR A CA 1
ATOM 2985 C C . TYR A 1 380 ? -4.527 8.938 14.398 1 89.69 380 TYR A C 1
ATOM 2987 O O . TYR A 1 380 ? -4.645 10.094 14.805 1 89.69 380 TYR A O 1
ATOM 2995 N N . ARG A 1 381 ? -5.406 7.969 14.641 1 88.38 381 ARG A N 1
ATOM 2996 C CA . ARG A 1 381 ? -6.523 8.25 15.539 1 88.38 381 ARG A CA 1
ATOM 2997 C C . ARG A 1 381 ? -6.031 8.516 16.953 1 88.38 381 ARG A C 1
ATOM 2999 O O . ARG A 1 381 ? -6.484 9.453 17.609 1 88.38 381 ARG A O 1
ATOM 3006 N N . GLY A 1 382 ? -5.152 7.617 17.406 1 89.31 382 GLY A N 1
ATOM 3007 C CA . GLY A 1 382 ? -4.555 7.828 18.719 1 89.31 382 GLY A CA 1
ATOM 3008 C C . GLY A 1 382 ? -3.758 9.117 18.812 1 89.31 382 GLY A C 1
ATOM 3009 O O . GLY A 1 382 ? -3.855 9.844 19.797 1 89.31 382 GLY A O 1
ATOM 3010 N N . PHE A 1 383 ? -3.072 9.406 17.766 1 87.75 383 PHE A N 1
ATOM 3011 C CA . PHE A 1 383 ? -2.27 10.625 17.703 1 87.75 383 PHE A CA 1
ATOM 3012 C C . PHE A 1 383 ? -3.156 11.859 17.766 1 87.75 383 PHE A C 1
ATOM 3014 O O . PHE A 1 383 ? -2.875 12.789 18.531 1 87.75 383 PHE A O 1
ATOM 3021 N N . ALA A 1 384 ? -4.207 11.891 17.031 1 85.5 384 ALA A N 1
ATOM 3022 C CA . ALA A 1 384 ? -5.129 13.023 17 1 85.5 384 ALA A CA 1
ATOM 3023 C C . ALA A 1 384 ? -5.926 13.133 18.297 1 85.5 384 ALA A C 1
ATOM 3025 O O . ALA A 1 384 ? -6.281 14.234 18.719 1 85.5 384 ALA A O 1
ATOM 3026 N N . GLY A 1 385 ? -6.219 11.984 18.875 1 87.94 385 GLY A N 1
ATOM 3027 C CA . GLY A 1 385 ? -7.027 11.969 20.078 1 87.94 385 GLY A CA 1
ATOM 3028 C C . GLY A 1 385 ? -6.371 12.688 21.25 1 87.94 385 GLY A C 1
ATOM 3029 O O . GLY A 1 385 ? -7.059 13.258 22.094 1 87.94 385 GLY A O 1
ATOM 3030 N N . ALA A 1 386 ? -5.098 12.758 21.281 1 87.31 386 ALA A N 1
ATOM 3031 C CA . ALA A 1 386 ? -4.363 13.406 22.359 1 87.31 386 ALA A CA 1
ATOM 3032 C C . ALA A 1 386 ? -4.566 14.914 22.344 1 87.31 386 ALA A C 1
ATOM 3034 O O . ALA A 1 386 ? -4.551 15.57 23.391 1 87.31 386 ALA A O 1
ATOM 3035 N N . THR A 1 387 ? -4.762 15.445 21.188 1 80.06 387 THR A N 1
ATOM 3036 C CA . THR A 1 387 ? -4.898 16.891 21.047 1 80.06 387 THR A CA 1
ATOM 3037 C C . THR A 1 387 ? -6.242 17.359 21.594 1 80.06 387 THR A C 1
ATOM 3039 O O . THR A 1 387 ? -6.406 18.531 21.922 1 80.06 387 THR A O 1
ATOM 3042 N N . ASP A 1 388 ? -7.219 16.484 21.688 1 84.12 388 ASP A N 1
ATOM 3043 C CA . ASP A 1 388 ? -8.562 16.828 22.125 1 84.12 388 ASP A CA 1
ATOM 3044 C C . ASP A 1 388 ? -8.688 16.75 23.656 1 84.12 388 ASP A C 1
ATOM 3046 O O . ASP A 1 388 ? -9.695 17.156 24.219 1 84.12 388 ASP A O 1
ATOM 3050 N N . LEU A 1 389 ? -7.641 16.266 24.266 1 91.56 389 LEU A N 1
ATOM 3051 C CA . LEU A 1 389 ? -7.703 16.062 25.703 1 91.56 389 LEU A CA 1
ATOM 3052 C C . LEU A 1 389 ? -7.516 17.375 26.453 1 91.56 389 LEU A C 1
ATOM 3054 O O . LEU A 1 389 ? -6.715 18.219 26.047 1 91.56 389 LEU A O 1
ATOM 3058 N N . ASN A 1 390 ? -8.352 17.547 27.438 1 91.25 390 ASN A N 1
ATOM 3059 C CA . ASN A 1 390 ? -8.242 18.719 28.297 1 91.25 390 ASN A CA 1
ATOM 3060 C C . ASN A 1 390 ? -7.273 18.484 29.453 1 91.25 390 ASN A C 1
ATOM 3062 O O . ASN A 1 390 ? -7.648 17.891 30.469 1 91.25 390 ASN A O 1
ATOM 3066 N N . LEU A 1 391 ? -6.168 19.062 29.422 1 91.06 391 LEU A N 1
ATOM 3067 C CA . LEU A 1 391 ? -5.117 18.844 30.406 1 91.06 391 LEU A CA 1
ATOM 3068 C C . LEU A 1 391 ? -5.449 19.562 31.719 1 91.06 391 LEU A C 1
ATOM 3070 O O . LEU A 1 391 ? -5.164 19.047 32.781 1 91.06 391 LEU A O 1
ATOM 3074 N N . ASP A 1 392 ? -6.113 20.672 31.562 1 91.88 392 ASP A N 1
ATOM 3075 C CA . ASP A 1 392 ? -6.449 21.438 32.781 1 91.88 392 ASP A CA 1
ATOM 3076 C C . ASP A 1 392 ? -7.418 20.656 33.656 1 91.88 392 ASP A C 1
ATOM 3078 O O . ASP A 1 392 ? -7.367 20.75 34.875 1 91.88 392 ASP A O 1
ATOM 3082 N N . PHE A 1 393 ? -8.156 19.891 33 1 92.56 393 PHE A N 1
ATOM 3083 C CA . PHE A 1 393 ? -9.141 19.094 33.719 1 92.56 393 PHE A CA 1
ATOM 3084 C C . PHE A 1 393 ? -8.461 18.094 34.656 1 92.56 393 PHE A C 1
ATOM 3086 O O . PHE A 1 393 ? -8.797 18.031 35.812 1 92.56 393 PHE A O 1
ATOM 3093 N N . VAL A 1 394 ? -7.469 17.406 34.156 1 92.19 394 VAL A N 1
ATOM 3094 C CA . VAL A 1 394 ? -6.828 16.344 34.938 1 92.19 394 VAL A CA 1
ATOM 3095 C C . VAL A 1 394 ? -5.875 16.953 35.969 1 92.19 394 VAL A C 1
ATOM 3097 O O . VAL A 1 394 ? -5.738 16.453 37.094 1 92.19 394 VAL A O 1
ATOM 3100 N N . VAL A 1 395 ? -5.273 18.078 35.625 1 91.56 395 VAL A N 1
ATOM 3101 C CA . VAL A 1 395 ? -4.34 18.719 36.562 1 91.56 395 VAL A CA 1
ATOM 3102 C C . VAL A 1 395 ? -5.105 19.297 37.75 1 91.56 395 VAL A C 1
ATOM 3104 O O . VAL A 1 395 ? -4.684 19.125 38.875 1 91.56 395 VAL A O 1
ATOM 3107 N N . ARG A 1 396 ? -6.23 19.875 37.469 1 91 396 ARG A N 1
ATOM 3108 C CA . ARG A 1 396 ? -7.059 20.406 38.531 1 91 396 ARG A CA 1
ATOM 3109 C C . ARG A 1 396 ? -7.594 19.297 39.438 1 91 396 ARG A C 1
ATOM 3111 O O . ARG A 1 396 ? -7.641 19.438 40.656 1 91 396 ARG A O 1
ATOM 3118 N N . ALA A 1 397 ? -8.008 18.25 38.781 1 91.31 397 ALA A N 1
ATOM 3119 C CA . ALA A 1 397 ? -8.539 17.109 39.562 1 91.31 397 ALA A CA 1
ATOM 3120 C C . ALA A 1 397 ? -7.461 16.5 40.438 1 91.31 397 ALA A C 1
ATOM 3122 O O . ALA A 1 397 ? -7.742 16.094 41.562 1 91.31 397 ALA A O 1
ATOM 3123 N N . ALA A 1 398 ? -6.25 16.469 39.969 1 90.12 398 ALA A N 1
ATOM 3124 C CA . ALA A 1 398 ? -5.137 15.922 40.75 1 90.12 398 ALA A CA 1
ATOM 3125 C C . ALA A 1 398 ? -4.777 16.828 41.906 1 90.12 398 ALA A C 1
ATOM 3127 O O . ALA A 1 398 ? -4.441 16.359 43 1 90.12 398 ALA A O 1
ATOM 3128 N N . GLU A 1 399 ? -4.844 18.125 41.688 1 87.88 399 GLU A N 1
ATOM 3129 C CA . GLU A 1 399 ? -4.574 19.078 42.75 1 87.88 399 GLU A CA 1
ATOM 3130 C C . GLU A 1 399 ? -5.629 18.984 43.844 1 87.88 399 GLU A C 1
ATOM 3132 O O . GLU A 1 399 ? -5.305 19.078 45.031 1 87.88 399 GLU A O 1
ATOM 3137 N N . LYS A 1 400 ? -6.812 18.781 43.469 1 85.5 400 LYS A N 1
ATOM 3138 C CA . LYS A 1 400 ? -7.898 18.641 44.406 1 85.5 400 LYS A CA 1
ATOM 3139 C C . LYS A 1 400 ? -7.738 17.359 45.25 1 85.5 400 LYS A C 1
ATOM 3141 O O . LYS A 1 400 ? -8.008 17.359 46.438 1 85.5 400 LYS A O 1
ATOM 3146 N N . GLU A 1 401 ? -7.328 16.359 44.562 1 83.62 401 GLU A N 1
ATOM 3147 C CA . GLU A 1 401 ? -7.109 15.086 45.25 1 83.62 401 GLU A CA 1
ATOM 3148 C C . GLU A 1 401 ? -5.977 15.195 46.25 1 83.62 401 GLU A C 1
ATOM 3150 O O . GLU A 1 401 ? -6.039 14.594 47.344 1 83.62 401 GLU A O 1
ATOM 3155 N N . ALA A 1 402 ? -4.906 15.875 45.906 1 80.81 402 ALA A N 1
ATOM 3156 C CA . ALA A 1 402 ? -3.75 16.031 46.781 1 80.81 402 ALA A CA 1
ATOM 3157 C C . ALA A 1 402 ? -4.105 16.859 48.031 1 80.81 402 ALA A C 1
ATOM 3159 O O . ALA A 1 402 ? -3.594 16.609 49.125 1 80.81 402 ALA A O 1
ATOM 3160 N N . LYS A 1 403 ? -4.91 17.844 47.875 1 79.75 403 LYS A N 1
ATOM 3161 C CA . LYS A 1 403 ? -5.312 18.688 49 1 79.75 403 LYS A CA 1
ATOM 3162 C C . LYS A 1 403 ? -6.281 17.969 49.906 1 79.75 403 LYS A C 1
ATOM 3164 O O . LYS A 1 403 ? -6.301 18.203 51.125 1 79.75 403 LYS A O 1
ATOM 3169 N N . HIS A 1 404 ? -7.121 17.188 49.406 1 69.56 404 HIS A N 1
ATOM 3170 C CA . HIS A 1 404 ? -8.109 16.5 50.219 1 69.56 404 HIS A CA 1
ATOM 3171 C C . HIS A 1 404 ? -7.965 14.992 50.125 1 69.56 404 HIS A C 1
ATOM 3173 O O . HIS A 1 404 ? -8.758 14.336 49.438 1 69.56 404 HIS A O 1
ATOM 3179 N N . PRO A 1 405 ? -6.734 14.422 50.531 1 57 405 PRO A N 1
ATOM 3180 C CA . PRO A 1 405 ? -6.57 12.977 50.375 1 57 405 PRO A CA 1
ATOM 3181 C C . PRO A 1 405 ? -7.762 12.188 50.938 1 57 405 PRO A C 1
ATOM 3183 O O . PRO A 1 405 ? -8.055 11.094 50.438 1 57 405 PRO A O 1
ATOM 3186 N N . SER A 1 406 ? -8.062 12.133 52.25 1 46.16 406 SER A N 1
ATOM 3187 C CA . SER A 1 406 ? -8.93 11.281 53.062 1 46.16 406 SER A CA 1
ATOM 3188 C C . SER A 1 406 ? -10.391 11.445 52.656 1 46.16 406 SER A C 1
ATOM 3190 O O . SER A 1 406 ? -11.266 10.766 53.188 1 46.16 406 SER A O 1
ATOM 3192 N N . ILE A 1 407 ? -11.031 12.766 52.5 1 40.97 407 ILE A N 1
ATOM 3193 C CA . ILE A 1 407 ? -12.422 12.984 52.875 1 40.97 407 ILE A CA 1
ATOM 3194 C C . ILE A 1 407 ? -13.336 12.305 51.844 1 40.97 407 ILE A C 1
ATOM 3196 O O . ILE A 1 407 ? -13.109 12.398 50.656 1 40.97 407 ILE A O 1
ATOM 3200 N N . GLY A 1 408 ? -14.156 11.344 52.281 1 39.88 408 GLY A N 1
ATOM 3201 C CA . GLY A 1 408 ? -15.414 10.812 51.781 1 39.88 408 GLY A CA 1
ATOM 3202 C C . GLY A 1 408 ? -16.188 11.812 50.969 1 39.88 408 GLY A C 1
ATOM 3203 O O . GLY A 1 408 ? -16.812 12.727 51.5 1 39.88 408 GLY A O 1
ATOM 3204 N N . VAL A 1 409 ? -15.688 12.266 50 1 39.09 409 VAL A N 1
ATOM 3205 C CA . VAL A 1 409 ? -16.438 13.211 49.188 1 39.09 409 VAL A CA 1
ATOM 3206 C C . VAL A 1 409 ? -17.891 12.773 49.094 1 39.09 409 VAL A C 1
ATOM 3208 O O . VAL A 1 409 ? -18.188 11.711 48.531 1 39.09 409 VAL A O 1
ATOM 3211 N N . GLU A 1 410 ? -18.609 13.094 49.938 1 42.31 410 GLU A N 1
ATOM 3212 C CA . GLU A 1 410 ? -20.062 13.117 49.812 1 42.31 410 GLU A CA 1
ATOM 3213 C C . GLU A 1 410 ? -20.5 13.766 48.5 1 42.31 410 GLU A C 1
ATOM 3215 O O . GLU A 1 410 ? -20.75 14.969 48.469 1 42.31 410 GLU A O 1
ATOM 3220 N N . SER A 1 411 ? -19.781 13.742 47.562 1 41.53 411 SER A N 1
ATOM 3221 C CA . SER A 1 411 ? -20.344 14.367 46.375 1 41.53 411 SER A CA 1
ATOM 3222 C C . SER A 1 411 ? -21.641 13.688 45.969 1 41.53 411 SER A C 1
ATOM 3224 O O . SER A 1 411 ? -21.828 12.492 46.188 1 41.53 411 SER A O 1
ATOM 3226 N N . LYS A 1 412 ? -22.562 14.383 45.75 1 50.19 412 LYS A N 1
ATOM 3227 C CA . LYS A 1 412 ? -23.922 14.078 45.312 1 50.19 412 LYS A CA 1
ATOM 3228 C C . LYS A 1 412 ? -23.922 13.07 44.156 1 50.19 412 LYS A C 1
ATOM 3230 O O . LYS A 1 412 ? -24.969 12.484 43.844 1 50.19 412 LYS A O 1
ATOM 3235 N N . ALA A 1 413 ? -22.75 13.016 43.438 1 60.84 413 ALA A N 1
ATOM 3236 C CA . ALA A 1 413 ? -22.797 11.984 42.406 1 60.84 413 ALA A CA 1
ATOM 3237 C C . ALA A 1 413 ? -21.562 11.094 42.469 1 60.84 413 ALA A C 1
ATOM 3239 O O . ALA A 1 413 ? -20.562 11.359 41.781 1 60.84 413 ALA A O 1
ATOM 3240 N N . PRO A 1 414 ? -21.375 10.188 43.312 1 68.25 414 PRO A N 1
ATOM 3241 C CA . PRO A 1 414 ? -20.266 9.273 43.594 1 68.25 414 PRO A CA 1
ATOM 3242 C C . PRO A 1 414 ? -19.688 8.641 42.344 1 68.25 414 PRO A C 1
ATOM 3244 O O . PRO A 1 414 ? -18.469 8.43 42.281 1 68.25 414 PRO A O 1
ATOM 3247 N N . ALA A 1 415 ? -20.516 8.594 41.375 1 73.31 415 ALA A N 1
ATOM 3248 C CA . ALA A 1 415 ? -20.047 7.957 40.156 1 73.31 415 ALA A CA 1
ATOM 3249 C C . ALA A 1 415 ? -19.078 8.859 39.406 1 73.31 415 ALA A C 1
ATOM 3251 O O . ALA A 1 415 ? -18.094 8.375 38.844 1 73.31 415 ALA A O 1
ATOM 3252 N N . ASP A 1 416 ? -19.312 10.07 39.562 1 77.12 416 ASP A N 1
ATOM 3253 C CA . ASP A 1 416 ? -18.453 11.016 38.844 1 77.12 416 ASP A CA 1
ATOM 3254 C C . ASP A 1 416 ? -17.094 11.117 39.531 1 77.12 416 ASP A C 1
ATOM 3256 O O . ASP A 1 416 ? -16.062 11.188 38.844 1 77.12 416 ASP A O 1
ATOM 3260 N N . ALA A 1 417 ? -17.172 11.109 40.812 1 79.44 417 ALA A N 1
ATOM 3261 C CA . ALA A 1 417 ? -15.906 11.164 41.562 1 79.44 417 ALA A CA 1
ATOM 3262 C C . ALA A 1 417 ? -15.07 9.914 41.281 1 79.44 417 ALA A C 1
ATOM 3264 O O . ALA A 1 417 ? -13.852 10.008 41.125 1 79.44 417 ALA A O 1
ATOM 3265 N N . ASP A 1 418 ? -15.82 8.906 41.188 1 85.88 418 ASP A N 1
ATOM 3266 C CA . ASP A 1 418 ? -15.117 7.652 40.938 1 85.88 418 ASP A CA 1
ATOM 3267 C C . ASP A 1 418 ? -14.516 7.633 39.531 1 85.88 418 ASP A C 1
ATOM 3269 O O . ASP A 1 418 ? -13.406 7.129 39.344 1 85.88 418 ASP A O 1
ATOM 3273 N N . SER A 1 419 ? -15.234 8.234 38.594 1 90.5 419 SER A N 1
ATOM 3274 C CA . SER A 1 419 ? -14.75 8.242 37.219 1 90.5 419 SER A CA 1
ATOM 3275 C C . SER A 1 419 ? -13.492 9.102 37.094 1 90.5 419 SER A C 1
ATOM 3277 O O . SER A 1 419 ? -12.562 8.742 36.375 1 90.5 419 SER A O 1
ATOM 3279 N N . ILE A 1 420 ? -13.477 10.164 37.812 1 91.56 420 ILE A N 1
ATOM 3280 C CA . ILE A 1 420 ? -12.312 11.047 37.781 1 91.56 420 ILE A CA 1
ATOM 3281 C C . ILE A 1 420 ? -11.117 10.352 38.438 1 91.56 420 ILE A C 1
ATOM 3283 O O . ILE A 1 420 ? -9.992 10.461 37.969 1 91.56 420 ILE A O 1
ATOM 3287 N N . ALA A 1 421 ? -11.414 9.648 39.469 1 90.81 421 ALA A N 1
ATOM 3288 C CA . ALA A 1 421 ? -10.352 8.906 40.156 1 90.81 421 ALA A CA 1
ATOM 3289 C C . ALA A 1 421 ? -9.734 7.863 39.219 1 90.81 421 ALA A C 1
ATOM 3291 O O . ALA A 1 421 ? -8.523 7.629 39.281 1 90.81 421 ALA A O 1
ATOM 3292 N N . LEU A 1 422 ? -10.57 7.309 38.438 1 93.31 422 LEU A N 1
ATOM 3293 C CA . LEU A 1 422 ? -10.094 6.301 37.5 1 93.31 422 LEU A CA 1
ATOM 3294 C C . LEU A 1 422 ? -9.203 6.93 36.438 1 93.31 422 LEU A C 1
ATOM 3296 O O . LEU A 1 422 ? -8.211 6.336 36.031 1 93.31 422 LEU A O 1
ATOM 3300 N N . VAL A 1 423 ? -9.602 8.094 35.969 1 94.44 423 VAL A N 1
ATOM 3301 C CA . VAL A 1 423 ? -8.797 8.797 34.969 1 94.44 423 VAL A CA 1
ATOM 3302 C C . VAL A 1 423 ? -7.41 9.086 35.562 1 94.44 423 VAL A C 1
ATOM 3304 O O . VAL A 1 423 ? -6.395 8.883 34.906 1 94.44 423 VAL A O 1
ATOM 3307 N N . LEU A 1 424 ? -7.41 9.555 36.812 1 92.44 424 LEU A N 1
ATOM 3308 C CA . LEU A 1 424 ? -6.148 9.906 37.438 1 92.44 424 LEU A CA 1
ATOM 3309 C C . LEU A 1 424 ? -5.277 8.672 37.625 1 92.44 424 LEU A C 1
ATOM 3311 O O . LEU A 1 424 ? -4.059 8.734 37.469 1 92.44 424 LEU A O 1
ATOM 3315 N N . GLN A 1 425 ? -5.93 7.621 37.969 1 91 425 GLN A N 1
ATOM 3316 C CA . GLN A 1 425 ? -5.199 6.367 38.125 1 91 425 GLN A CA 1
ATOM 3317 C C . GLN A 1 425 ? -4.559 5.93 36.812 1 91 425 GLN A C 1
ATOM 3319 O O . GLN A 1 425 ? -3.398 5.516 36.781 1 91 425 GLN A O 1
ATOM 3324 N N . ALA A 1 426 ? -5.293 6.008 35.719 1 92.88 426 ALA A N 1
ATOM 3325 C CA . ALA A 1 426 ? -4.797 5.613 34.406 1 92.88 426 ALA A CA 1
ATOM 3326 C C . ALA A 1 426 ? -3.643 6.512 33.969 1 92.88 426 ALA A C 1
ATOM 3328 O O . ALA A 1 426 ? -2.648 6.035 33.406 1 92.88 426 ALA A O 1
ATOM 3329 N N . VAL A 1 427 ? -3.764 7.781 34.219 1 92 427 VAL A N 1
ATOM 3330 C CA . VAL A 1 427 ? -2.734 8.734 33.812 1 92 427 VAL A CA 1
ATOM 3331 C C . VAL A 1 427 ? -1.451 8.469 34.594 1 92 427 VAL A C 1
ATOM 3333 O O . VAL A 1 427 ? -0.353 8.523 34.062 1 92 427 VAL A O 1
ATOM 3336 N N . ARG A 1 428 ? -1.591 8.156 35.875 1 89.06 428 ARG A N 1
ATOM 3337 C CA . ARG A 1 428 ? -0.432 7.836 36.719 1 89.06 428 ARG A CA 1
ATOM 3338 C C . ARG A 1 428 ? 0.279 6.586 36.188 1 89.06 428 ARG A C 1
ATOM 3340 O O . ARG A 1 428 ? 1.511 6.523 36.188 1 89.06 428 ARG A O 1
ATOM 3347 N N . LEU A 1 429 ? -0.542 5.676 35.812 1 87.44 429 LEU A N 1
ATOM 3348 C CA . LEU A 1 429 ? 0.012 4.422 35.312 1 87.44 429 LEU A CA 1
ATOM 3349 C C . LEU A 1 429 ? 0.742 4.625 34 1 87.44 429 LEU A C 1
ATOM 3351 O O . LEU A 1 429 ? 1.811 4.051 33.781 1 87.44 429 LEU A O 1
ATOM 3355 N N . LEU A 1 430 ? 0.225 5.453 33.094 1 88.88 430 LEU A N 1
ATOM 3356 C CA . LEU A 1 430 ? 0.753 5.645 31.75 1 88.88 430 LEU A CA 1
ATOM 3357 C C . LEU A 1 430 ? 2.025 6.484 31.781 1 88.88 430 LEU A C 1
ATOM 3359 O O . LEU A 1 430 ? 2.955 6.242 31 1 88.88 430 LEU A O 1
ATOM 3363 N N . PHE A 1 431 ? 2.051 7.484 32.531 1 85.12 431 PHE A N 1
ATOM 3364 C CA . PHE A 1 431 ? 3.146 8.445 32.5 1 85.12 431 PHE A CA 1
ATOM 3365 C C . PHE A 1 431 ? 3.979 8.367 33.781 1 85.12 431 PHE A C 1
ATOM 3367 O O . PHE A 1 431 ? 4.469 9.391 34.25 1 85.12 431 PHE A O 1
ATOM 3374 N N . HIS A 1 432 ? 4.199 7.094 34.219 1 72 432 HIS A N 1
ATOM 3375 C CA . HIS A 1 432 ? 4.984 6.922 35.438 1 7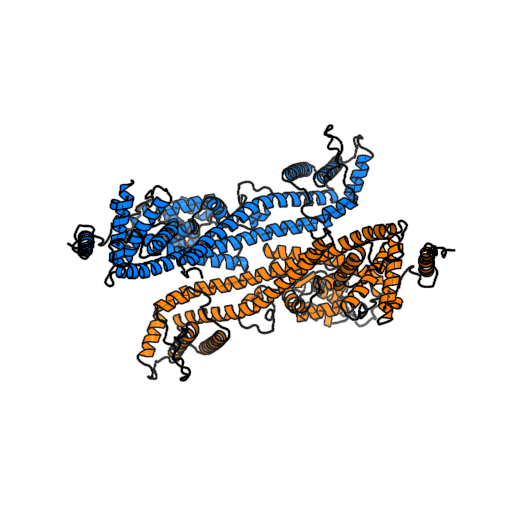2 432 HIS A CA 1
ATOM 3376 C C . HIS A 1 432 ? 6.422 7.387 35.219 1 72 432 HIS A C 1
ATOM 3378 O O . HIS A 1 432 ? 7.047 7.055 34.219 1 72 432 HIS A O 1
ATOM 3384 N N . GLN A 1 433 ? 6.82 8.586 35.594 1 53.88 433 GLN A N 1
ATOM 3385 C CA . GLN A 1 433 ? 8.195 9.078 35.594 1 53.88 433 GLN A CA 1
ATOM 3386 C C . GLN A 1 433 ? 9.047 8.273 36.594 1 53.88 433 GLN A C 1
ATOM 3388 O O . GLN A 1 433 ? 8.633 8.016 37.719 1 53.88 433 GLN A O 1
ATOM 3393 N N . PRO A 1 434 ? 10.008 7.504 35.969 1 44.75 434 PRO A N 1
ATOM 3394 C CA . PRO A 1 434 ? 10.891 6.879 36.969 1 44.75 434 PRO A CA 1
ATOM 3395 C C . PRO A 1 434 ? 11.305 7.84 38.062 1 44.75 434 PRO A C 1
ATOM 3397 O O . PRO A 1 434 ? 11.625 9 37.812 1 44.75 434 PRO A O 1
ATOM 3400 N N . MET A 1 435 ? 10.703 7.82 39.25 1 38.72 435 MET A N 1
ATOM 3401 C CA . MET A 1 435 ? 11.305 8.586 40.312 1 38.72 435 MET A CA 1
ATOM 3402 C C . MET A 1 435 ? 12.812 8.352 40.375 1 38.72 435 MET A C 1
ATOM 3404 O O . MET A 1 435 ? 13.289 7.258 40.062 1 38.72 435 MET A O 1
ATOM 3408 N N . SER A 1 436 ? 13.516 9.445 40.375 1 35.97 436 SER A N 1
ATOM 3409 C CA . SER A 1 436 ? 14.93 9.375 40.688 1 35.97 436 SER A CA 1
ATOM 3410 C C . SER A 1 436 ? 15.219 8.258 41.688 1 35.97 436 SER A C 1
ATOM 3412 O O . SER A 1 436 ? 14.312 7.801 42.406 1 35.97 436 SER A O 1
ATOM 3414 N N . HIS A 1 437 ? 16.5 8.078 42.062 1 35.47 437 HIS A N 1
ATOM 3415 C CA . HIS A 1 437 ? 17.312 7.137 42.844 1 35.47 437 HIS A CA 1
ATOM 3416 C C . HIS A 1 437 ? 16.781 6.996 44.281 1 35.47 437 HIS A C 1
ATOM 3418 O O . HIS A 1 437 ? 17.438 7.426 45.219 1 35.47 437 HIS A O 1
ATOM 3424 N N . SER A 1 438 ? 15.531 7.262 44.719 1 33.03 438 SER A N 1
ATOM 3425 C CA . SER A 1 438 ? 15.648 7.016 46.156 1 33.03 438 SER A CA 1
ATOM 3426 C C . SER A 1 438 ? 16.094 5.586 46.438 1 33.03 438 SER A C 1
ATOM 3428 O O . SER A 1 438 ? 15.984 4.711 45.562 1 33.03 438 SER A O 1
ATOM 3430 N N . MET A 1 439 ? 16.594 5.324 47.812 1 35.03 439 MET A N 1
ATOM 3431 C CA . MET A 1 439 ? 17.141 4.137 48.469 1 35.03 439 MET A CA 1
ATOM 3432 C C . MET A 1 439 ? 16.266 2.92 48.188 1 35.03 439 MET A C 1
ATOM 3434 O O . MET A 1 439 ? 15.055 3.053 48 1 35.03 439 MET A O 1
ATOM 3438 N N . PRO A 1 440 ? 16.859 1.633 48.156 1 37.53 440 PRO A N 1
ATOM 3439 C CA . PRO A 1 440 ? 16.422 0.257 47.906 1 37.53 440 PRO A CA 1
ATOM 3440 C C . PRO A 1 440 ? 15.07 -0.056 48.531 1 37.53 440 PRO A C 1
ATOM 3442 O O . PRO A 1 440 ? 14.398 -1.005 48.125 1 37.53 440 PRO A O 1
ATOM 3445 N N . GLU A 1 441 ? 14.875 0.323 49.906 1 37.5 441 GLU A N 1
ATOM 3446 C CA . GLU A 1 441 ? 13.992 -0.441 50.781 1 37.5 441 GLU A CA 1
ATOM 3447 C C . GLU A 1 441 ? 12.531 -0.244 50.375 1 37.5 441 GLU A C 1
ATOM 3449 O O . GLU A 1 441 ? 11.695 -1.117 50.625 1 37.5 441 GLU A O 1
ATOM 3454 N N . GLN A 1 442 ? 11.93 1.016 50.719 1 36.97 442 GLN A N 1
ATOM 3455 C CA . GLN A 1 442 ? 10.477 1.005 50.844 1 36.97 442 GLN A CA 1
ATOM 3456 C C . GLN A 1 442 ? 9.805 1.034 49.469 1 36.97 442 GLN A C 1
ATOM 3458 O O . GLN A 1 442 ? 10.195 1.811 48.594 1 36.97 442 GLN A O 1
ATOM 3463 N N . PRO A 1 443 ? 9.07 0.017 49.125 1 36.16 443 PRO A N 1
ATOM 3464 C CA . PRO A 1 443 ? 8.305 -0.233 47.906 1 36.16 443 PRO A CA 1
ATOM 3465 C C . PRO A 1 443 ? 7.484 0.977 47.438 1 36.16 443 PRO A C 1
ATOM 3467 O O . PRO A 1 443 ? 6.727 0.892 46.469 1 36.16 443 PRO A O 1
ATOM 3470 N N . ILE A 1 444 ? 7.301 2.082 48.375 1 40.75 444 ILE A N 1
ATOM 3471 C CA . ILE A 1 444 ? 6.055 2.811 48.156 1 40.75 444 ILE A CA 1
ATOM 3472 C C . ILE A 1 444 ? 6.062 3.459 46.781 1 40.75 444 ILE A C 1
ATOM 3474 O O . ILE A 1 444 ? 6.93 4.281 46.5 1 40.75 444 ILE A O 1
ATOM 3478 N N . ILE A 1 445 ? 5.52 2.941 45.719 1 41.41 445 ILE A N 1
ATOM 3479 C CA . ILE A 1 445 ? 5.188 3.395 44.375 1 41.41 445 ILE A CA 1
ATOM 3480 C C . ILE A 1 445 ? 4.484 4.75 44.438 1 41.41 445 ILE A C 1
ATOM 3482 O O . ILE A 1 445 ? 3.264 4.812 44.594 1 41.41 445 ILE A O 1
ATOM 3486 N N . VAL A 1 446 ? 4.488 5.602 45.5 1 47.09 446 VAL A N 1
ATOM 3487 C CA . VAL A 1 446 ? 3.607 6.766 45.438 1 47.09 446 VAL A CA 1
ATOM 3488 C C . VAL A 1 446 ? 3.895 7.566 44.156 1 47.09 446 VAL A C 1
ATOM 3490 O O . VAL A 1 446 ? 4.988 8.109 44 1 47.09 446 VAL A O 1
ATOM 3493 N N . THR A 1 447 ? 3.51 7.215 42.969 1 54.47 447 THR A N 1
ATOM 3494 C CA . THR A 1 447 ? 3.867 7.812 41.688 1 54.47 447 THR A CA 1
ATOM 3495 C C . THR A 1 447 ? 3.297 9.227 41.562 1 54.47 447 THR A C 1
ATOM 3497 O O . THR A 1 447 ? 2.105 9.438 41.812 1 54.47 447 THR A O 1
ATOM 3500 N N . SER A 1 448 ? 3.934 10.367 41.938 1 70 448 SER A N 1
ATOM 3501 C CA . SER A 1 448 ? 3.566 11.758 41.719 1 70 448 SER A CA 1
ATOM 3502 C C . SER A 1 448 ? 2.959 11.945 40.344 1 70 448 SER A C 1
ATOM 3504 O O . SER A 1 448 ? 3.289 11.211 39.406 1 70 448 SER A O 1
ATOM 3506 N N . PHE A 1 449 ? 1.722 12.727 40.5 1 84.44 449 PHE A N 1
ATOM 3507 C CA . PHE A 1 449 ? 1.054 13.039 39.25 1 84.44 449 PHE A CA 1
ATOM 3508 C C . PHE A 1 449 ? 1.94 13.906 38.375 1 84.44 449 PHE A C 1
ATOM 3510 O O . PHE A 1 449 ? 2.605 14.82 38.844 1 84.44 449 PHE A O 1
ATOM 3517 N N . PRO A 1 450 ? 2.037 13.602 37.188 1 83.88 450 PRO A N 1
ATOM 3518 C CA . PRO A 1 450 ? 2.898 14.359 36.281 1 83.88 450 PRO A CA 1
ATOM 3519 C C . PRO A 1 450 ? 2.488 15.82 36.125 1 83.88 450 PRO A C 1
ATOM 3521 O O . PRO A 1 450 ? 1.318 16.156 36.344 1 83.88 450 PRO A O 1
ATOM 3524 N N . THR A 1 451 ? 3.455 16.609 35.906 1 84.38 451 THR A N 1
ATOM 3525 C CA . THR A 1 451 ? 3.213 18.047 35.719 1 84.38 451 THR A CA 1
ATOM 3526 C C . THR A 1 451 ? 2.52 18.312 34.406 1 84.38 451 THR A C 1
ATOM 3528 O O . THR A 1 451 ? 2.521 17.469 33.5 1 84.38 451 THR A O 1
ATOM 3531 N N . ARG A 1 452 ? 1.882 19.469 34.344 1 84.75 452 ARG A N 1
ATOM 3532 C CA . ARG A 1 452 ? 1.207 19.859 33.094 1 84.75 452 ARG A CA 1
ATOM 3533 C C . ARG A 1 452 ? 2.186 19.906 31.938 1 84.75 452 ARG A C 1
ATOM 3535 O O . ARG A 1 452 ? 1.871 19.453 30.828 1 84.75 452 ARG A O 1
ATOM 3542 N N . ALA A 1 453 ? 3.342 20.484 32.188 1 75.38 453 ALA A N 1
ATOM 3543 C CA . ALA A 1 453 ? 4.352 20.609 31.156 1 75.38 453 ALA A CA 1
ATOM 3544 C C . ALA A 1 453 ? 4.789 19.234 30.641 1 75.38 453 ALA A C 1
ATOM 3546 O O . ALA A 1 453 ? 4.953 19.047 29.438 1 75.38 453 ALA A O 1
ATOM 3547 N N . PHE A 1 454 ? 4.914 18.359 31.531 1 78.12 454 PHE A N 1
ATOM 3548 C CA . PHE A 1 454 ? 5.305 17.016 31.156 1 78.12 454 PHE A CA 1
ATOM 3549 C C . PHE A 1 454 ? 4.215 16.344 30.328 1 78.12 454 PHE A C 1
ATOM 3551 O O . PHE A 1 454 ? 4.508 15.719 29.297 1 78.12 454 PHE A O 1
ATOM 3558 N N . LEU A 1 455 ? 3 16.5 30.734 1 86 455 LEU A N 1
ATOM 3559 C CA . LEU A 1 455 ? 1.883 15.875 30.031 1 86 455 LEU A CA 1
ATOM 3560 C C . LEU A 1 455 ? 1.716 16.438 28.641 1 86 455 LEU A C 1
ATOM 3562 O O . LEU A 1 455 ? 1.392 15.711 27.703 1 86 455 LEU A O 1
ATOM 3566 N N . GLU A 1 456 ? 1.965 17.672 28.531 1 79.38 456 GLU A N 1
ATOM 3567 C CA . GLU A 1 456 ? 1.869 18.312 27.219 1 79.38 456 GLU A CA 1
ATOM 3568 C C . GLU A 1 456 ? 2.869 17.719 26.234 1 79.38 456 GLU A C 1
ATOM 3570 O O . GLU A 1 456 ? 2.545 17.5 25.062 1 79.38 456 GLU A O 1
ATOM 3575 N N . THR A 1 457 ? 4.051 17.422 26.719 1 72.38 457 THR A N 1
ATOM 3576 C CA . THR A 1 457 ? 5.09 16.828 25.875 1 72.38 457 THR A CA 1
ATOM 3577 C C . THR A 1 457 ? 4.82 15.352 25.641 1 72.38 457 THR A C 1
ATOM 3579 O O . THR A 1 457 ? 4.957 14.859 24.531 1 72.38 457 THR A O 1
ATOM 3582 N N . ALA A 1 458 ? 4.438 14.727 26.672 1 79.31 458 ALA A N 1
ATOM 3583 C CA . ALA A 1 458 ? 4.246 13.281 26.609 1 79.31 458 ALA A CA 1
ATOM 3584 C C . ALA A 1 458 ? 3.074 12.922 25.703 1 79.31 458 ALA A C 1
ATOM 3586 O O . ALA A 1 458 ? 3.094 11.883 25.031 1 79.31 458 ALA A O 1
ATOM 3587 N N . LEU A 1 459 ? 2.068 13.789 25.656 1 84.94 459 LEU A N 1
ATOM 3588 C CA . LEU A 1 459 ? 0.878 13.523 24.859 1 84.94 459 LEU A CA 1
ATOM 3589 C C . LEU A 1 459 ? 1.145 13.797 23.391 1 84.94 459 LEU A C 1
ATOM 3591 O O . LEU A 1 459 ? 0.363 13.391 22.531 1 84.94 459 LEU A O 1
ATOM 3595 N N . GLY A 1 460 ? 2.27 14.414 23.125 1 76.06 460 GLY A N 1
ATOM 3596 C CA . GLY A 1 460 ? 2.629 14.68 21.734 1 76.06 460 GLY A CA 1
ATOM 3597 C C . GLY A 1 460 ? 3.213 13.461 21.031 1 76.06 460 GLY A C 1
ATOM 3598 O O . GLY A 1 460 ? 3.404 13.477 19.812 1 76.06 460 GLY A O 1
ATOM 3599 N N . ILE A 1 461 ? 3.43 12.414 21.875 1 77.31 461 ILE A N 1
ATOM 3600 C CA . ILE A 1 461 ? 4.016 11.195 21.344 1 77.31 461 ILE A CA 1
ATOM 3601 C C . ILE A 1 461 ? 3.012 10.047 21.453 1 77.31 461 ILE A C 1
ATOM 3603 O O . ILE A 1 461 ? 2.371 9.883 22.5 1 77.31 461 ILE A O 1
ATOM 3607 N N . PHE A 1 462 ? 2.842 9.391 20.391 1 85.81 462 PHE A N 1
ATOM 3608 C CA . PHE A 1 462 ? 1.969 8.227 20.438 1 85.81 462 PHE A CA 1
ATOM 3609 C C . PHE A 1 462 ? 2.691 6.988 19.922 1 85.81 462 PHE A C 1
ATOM 3611 O O . PHE A 1 462 ? 3.262 7.004 18.828 1 85.81 462 PHE A O 1
ATOM 3618 N N . PRO A 1 463 ? 2.6 5.844 20.516 1 83.31 463 PRO A N 1
ATOM 3619 C CA . PRO A 1 463 ? 2.064 5.672 21.875 1 83.31 463 PRO A CA 1
ATOM 3620 C C . PRO A 1 463 ? 2.98 6.25 22.953 1 83.31 463 PRO A C 1
ATOM 3622 O O . PRO A 1 463 ? 4.168 6.469 22.703 1 83.31 463 PRO A O 1
ATOM 3625 N N . PRO A 1 464 ? 2.268 6.551 24.109 1 82.5 464 PRO A N 1
ATOM 3626 C CA . PRO A 1 464 ? 3.115 7.121 25.156 1 82.5 464 PRO A CA 1
ATOM 3627 C C . PRO A 1 464 ? 4.336 6.258 25.469 1 82.5 464 PRO A C 1
ATOM 3629 O O . PRO A 1 464 ? 4.262 5.027 25.391 1 82.5 464 PRO A O 1
ATOM 3632 N N . SER A 1 465 ? 5.41 6.926 25.688 1 73.5 465 SER A N 1
ATOM 3633 C CA . SER A 1 465 ? 6.68 6.242 25.906 1 73.5 465 SER A CA 1
ATOM 3634 C C . SER A 1 465 ? 6.594 5.297 27.109 1 73.5 465 SER A C 1
ATOM 3636 O O . SER A 1 465 ? 5.957 5.613 28.109 1 73.5 465 SER A O 1
ATOM 3638 N N . GLY A 1 466 ? 7.094 4.238 27.031 1 68.69 466 GLY A N 1
ATOM 3639 C CA . GLY A 1 466 ? 7.234 3.33 28.156 1 68.69 466 GLY A CA 1
ATOM 3640 C C . GLY A 1 466 ? 6.062 2.379 28.297 1 68.69 466 GLY A C 1
ATOM 3641 O O . GLY A 1 466 ? 5.953 1.673 29.312 1 68.69 466 GLY A O 1
ATOM 3642 N N . ILE A 1 467 ? 5.141 2.395 27.391 1 78.06 467 ILE A N 1
ATOM 3643 C CA . ILE A 1 467 ? 3.975 1.522 27.484 1 78.06 467 ILE A CA 1
ATOM 3644 C C . ILE A 1 467 ? 4.395 0.072 27.266 1 78.06 467 ILE A C 1
ATOM 3646 O O . ILE A 1 467 ? 5.152 -0.225 26.344 1 78.06 467 ILE A O 1
ATOM 3650 N N . ASN A 1 468 ? 4.125 -0.793 28.25 1 79 468 ASN A N 1
ATOM 3651 C CA . ASN A 1 468 ? 4.363 -2.229 28.125 1 79 468 ASN A CA 1
ATOM 3652 C C . ASN A 1 468 ? 3.064 -3.021 28.219 1 79 468 ASN A C 1
ATOM 3654 O O . ASN A 1 468 ? 1.987 -2.443 28.375 1 79 468 ASN A O 1
ATOM 3658 N N . SER A 1 469 ? 3.125 -4.285 28.094 1 81.25 469 SER A N 1
ATOM 3659 C CA . SER A 1 469 ? 1.947 -5.141 28.016 1 81.25 469 SER A CA 1
ATOM 3660 C C . SER A 1 469 ? 1.21 -5.176 29.359 1 81.25 469 SER A C 1
ATOM 3662 O O . SER A 1 469 ? -0.021 -5.223 29.391 1 81.25 469 SER A O 1
ATOM 3664 N N . GLU A 1 470 ? 1.939 -5.102 30.406 1 84.06 470 GLU A N 1
ATOM 3665 C CA . GLU A 1 470 ? 1.322 -5.141 31.719 1 84.06 470 GLU A CA 1
ATOM 3666 C C . GLU A 1 470 ? 0.508 -3.875 31.984 1 84.06 470 GLU A C 1
ATOM 3668 O O . GLU A 1 470 ? -0.614 -3.949 32.5 1 84.06 470 GLU A O 1
ATOM 3673 N N . THR A 1 471 ? 1.113 -2.758 31.672 1 87.5 471 THR A N 1
ATOM 3674 C CA . THR A 1 471 ? 0.415 -1.491 31.859 1 87.5 471 THR A CA 1
ATOM 3675 C C . THR A 1 471 ? -0.867 -1.453 31.031 1 87.5 471 THR A C 1
ATOM 3677 O O . THR A 1 471 ? -1.891 -0.94 31.484 1 87.5 471 THR A O 1
ATOM 3680 N N . VAL A 1 472 ? -0.81 -2.014 29.906 1 88.81 472 VAL A N 1
ATOM 3681 C CA . VAL A 1 472 ? -1.959 -1.989 29.016 1 88.81 472 VAL A CA 1
ATOM 3682 C C . VAL A 1 472 ? -3.078 -2.859 29.578 1 88.81 472 VAL A C 1
ATOM 3684 O O . VAL A 1 472 ? -4.258 -2.514 29.469 1 88.81 472 VAL A O 1
ATOM 3687 N N . GLU A 1 473 ? -2.709 -3.941 30.156 1 88.88 473 GLU A N 1
ATOM 3688 C CA . GLU A 1 473 ? -3.723 -4.793 30.766 1 88.88 473 GLU A CA 1
ATOM 3689 C C . GLU A 1 473 ? -4.379 -4.098 31.953 1 88.88 473 GLU A C 1
ATOM 3691 O O . GLU A 1 473 ? -5.586 -4.227 32.156 1 88.88 473 GLU A O 1
ATOM 3696 N N . LEU A 1 474 ? -3.562 -3.41 32.688 1 91.88 474 LEU A N 1
ATOM 3697 C CA . LEU A 1 474 ? -4.109 -2.666 33.844 1 91.88 474 LEU A CA 1
ATOM 3698 C C . LEU A 1 474 ? -5.051 -1.568 33.344 1 91.88 474 LEU A C 1
ATOM 3700 O O . LEU A 1 474 ? -6.109 -1.351 33.938 1 91.88 474 LEU A O 1
ATOM 3704 N N . ILE A 1 475 ? -4.664 -0.951 32.281 1 93.19 475 ILE A N 1
ATOM 3705 C CA . ILE A 1 475 ? -5.512 0.095 31.734 1 93.19 475 ILE A CA 1
ATOM 3706 C C . ILE A 1 475 ? -6.812 -0.517 31.219 1 93.19 475 ILE A C 1
ATOM 3708 O O . ILE A 1 475 ? -7.887 0.075 31.359 1 93.19 475 ILE A O 1
ATOM 3712 N N . SER A 1 476 ? -6.703 -1.639 30.609 1 91.94 476 SER A N 1
ATOM 3713 C CA . SER A 1 476 ? -7.891 -2.328 30.109 1 91.94 476 SER A CA 1
ATOM 3714 C C . SER A 1 476 ? -8.859 -2.641 31.25 1 91.94 476 SER A C 1
ATOM 3716 O O . SER A 1 476 ? -10.078 -2.525 31.078 1 91.94 476 SER A O 1
ATOM 3718 N N . GLU A 1 477 ? -8.305 -2.998 32.375 1 93 477 GLU A N 1
ATOM 3719 C CA . GLU A 1 477 ? -9.133 -3.258 33.531 1 93 477 GLU A CA 1
ATOM 3720 C C . GLU A 1 477 ? -9.812 -1.981 34.031 1 93 477 GLU A C 1
ATOM 3722 O O . GLU A 1 477 ? -10.977 -2.006 34.438 1 93 477 GLU A O 1
ATOM 3727 N N . ILE A 1 478 ? -9.07 -0.913 34 1 94.38 478 ILE A N 1
ATOM 3728 C CA . ILE A 1 478 ? -9.609 0.372 34.438 1 94.38 478 ILE A CA 1
ATOM 3729 C C . ILE A 1 478 ? -10.742 0.788 33.5 1 94.38 478 ILE A C 1
ATOM 3731 O O . ILE A 1 478 ? -11.758 1.326 33.938 1 94.38 478 ILE A O 1
ATOM 3735 N N . ILE A 1 479 ? -10.594 0.541 32.25 1 93.81 479 ILE A N 1
ATOM 3736 C CA . ILE A 1 479 ? -11.625 0.867 31.25 1 93.81 479 ILE A CA 1
ATOM 3737 C C . ILE A 1 479 ? -12.883 0.058 31.547 1 93.81 479 ILE A C 1
ATOM 3739 O O . ILE A 1 479 ? -14 0.585 31.469 1 93.81 479 ILE A O 1
ATOM 3743 N N . GLU A 1 480 ? -12.664 -1.163 31.859 1 91.5 480 GLU A N 1
ATOM 3744 C CA . GLU A 1 480 ? -13.812 -2.012 32.188 1 91.5 480 GLU A CA 1
ATOM 3745 C C . GLU A 1 480 ? -14.547 -1.509 33.438 1 91.5 480 GLU A C 1
ATOM 3747 O O . GLU A 1 480 ? -15.773 -1.551 33.5 1 91.5 480 GLU A O 1
ATOM 3752 N N . GLN A 1 481 ? -13.789 -1.086 34.406 1 92.31 481 GLN A N 1
ATOM 3753 C CA . GLN A 1 481 ? -14.383 -0.524 35.625 1 92.31 481 GLN A CA 1
ATOM 3754 C C . GLN A 1 481 ? -15.195 0.729 35.281 1 92.31 481 GLN A C 1
ATOM 3756 O O . GLN A 1 481 ? -16.281 0.925 35.844 1 92.31 481 GLN A O 1
ATOM 3761 N N . TYR A 1 482 ? -14.656 1.521 34.406 1 93.56 482 TYR A N 1
ATOM 3762 C CA . TYR A 1 482 ? -15.352 2.74 34 1 93.56 482 TYR A CA 1
ATOM 3763 C C . TYR A 1 482 ? -16.656 2.416 33.312 1 93.56 482 TYR A C 1
ATOM 3765 O O . TYR A 1 482 ? -17.672 3.082 33.531 1 93.56 482 TYR A O 1
ATOM 3773 N N . GLU A 1 483 ? -16.578 1.446 32.406 1 90.38 483 GLU A N 1
ATOM 3774 C CA . GLU A 1 483 ? -17.766 1.079 31.656 1 90.38 483 GLU A CA 1
ATOM 3775 C C . GLU A 1 483 ? -18.875 0.583 32.562 1 90.38 483 GLU A C 1
ATOM 3777 O O . GLU A 1 483 ? -20.062 0.699 32.25 1 90.38 483 GLU A O 1
ATOM 3782 N N . ARG A 1 484 ? -18.438 0.174 33.719 1 89.75 484 ARG A N 1
ATOM 3783 C CA . ARG A 1 484 ? -19.422 -0.295 34.688 1 89.75 484 ARG A CA 1
ATOM 3784 C C . ARG A 1 484 ? -20.031 0.87 35.469 1 89.75 484 ARG A C 1
ATOM 3786 O O . ARG A 1 484 ? -21.094 0.742 36.062 1 89.75 484 ARG A O 1
ATOM 3793 N N . LEU A 1 485 ? -19.266 1.938 35.25 1 86.56 485 LEU A N 1
ATOM 3794 C CA . LEU A 1 485 ? -19.734 3.109 36 1 86.56 485 LEU A CA 1
ATOM 3795 C C . LEU A 1 485 ? -20.734 3.902 35.156 1 86.56 485 LEU A C 1
ATOM 3797 O O . LEU A 1 485 ? -20.625 3.957 33.938 1 86.56 485 LEU A O 1
ATOM 3801 N N . ASP A 1 486 ? -21.859 4.25 35.5 1 76.44 486 ASP A N 1
ATOM 3802 C CA . ASP A 1 486 ? -22.844 5.078 34.812 1 76.44 486 ASP A CA 1
ATOM 3803 C C . ASP A 1 486 ? -22.5 6.559 34.938 1 76.44 486 ASP A C 1
ATOM 3805 O O . ASP A 1 486 ? -23.234 7.316 35.562 1 76.44 486 ASP A O 1
ATOM 3809 N N . ALA A 1 487 ? -21.234 6.895 34.469 1 76.88 487 ALA A N 1
ATOM 3810 C CA . ALA A 1 487 ? -20.844 8.297 34.594 1 76.88 487 ALA A CA 1
ATOM 3811 C C . ALA A 1 487 ? -21.062 9.055 33.281 1 76.88 487 ALA A C 1
ATOM 3813 O O . ALA A 1 487 ? -21.016 8.469 32.219 1 76.88 487 ALA A O 1
ATOM 3814 N N . ASP A 1 488 ? -21.5 10.281 33.344 1 79 488 ASP A N 1
ATOM 3815 C CA . ASP A 1 488 ? -21.844 11.086 32.156 1 79 488 ASP A CA 1
ATOM 3816 C C . ASP A 1 488 ? -21 12.359 32.125 1 79 488 ASP A C 1
ATOM 3818 O O . ASP A 1 488 ? -21.531 13.469 32.125 1 79 488 ASP A O 1
ATOM 3822 N N . GLN A 1 489 ? -19.719 12.297 32.219 1 87.5 489 GLN A N 1
ATOM 3823 C CA . GLN A 1 489 ? -18.875 13.469 32.062 1 87.5 489 GLN A CA 1
ATOM 3824 C C . GLN A 1 489 ? -18.141 13.438 30.719 1 87.5 489 GLN A C 1
ATOM 3826 O O . GLN A 1 489 ? -17.328 12.547 30.469 1 87.5 489 GLN A O 1
ATOM 3831 N N . PRO A 1 490 ? -18.375 14.414 29.938 1 90.81 490 PRO A N 1
ATOM 3832 C CA . PRO A 1 490 ? -17.812 14.406 28.594 1 90.81 490 PRO A CA 1
ATOM 3833 C C . PRO A 1 490 ? -16.281 14.414 28.594 1 90.81 490 PRO A C 1
ATOM 3835 O O . PRO A 1 490 ? -15.656 13.758 27.75 1 90.81 490 PRO A O 1
ATOM 3838 N N . GLU A 1 491 ? -15.719 15.148 29.531 1 91.94 491 GLU A N 1
ATOM 3839 C CA . GLU A 1 491 ? -14.266 15.203 29.578 1 91.94 491 GLU A CA 1
ATOM 3840 C C . GLU A 1 491 ? -13.672 13.844 29.938 1 91.94 491 GLU A C 1
ATOM 3842 O O . GLU A 1 491 ? -12.633 13.453 29.391 1 91.94 491 GLU A O 1
ATOM 3847 N N . VAL A 1 492 ? -14.328 13.195 30.812 1 93.62 492 VAL A N 1
ATOM 3848 C CA . VAL A 1 492 ? -13.875 11.867 31.234 1 93.62 492 VAL A CA 1
ATOM 3849 C C . VAL A 1 492 ? -14.023 10.883 30.078 1 93.62 492 VAL A C 1
ATOM 3851 O O . VAL A 1 492 ? -13.156 10.039 29.859 1 93.62 492 VAL A O 1
ATOM 3854 N N . ASP A 1 493 ? -15.078 11.055 29.359 1 93.88 493 ASP A N 1
ATOM 3855 C CA . ASP A 1 493 ? -15.312 10.188 28.203 1 93.88 493 ASP A CA 1
ATOM 3856 C C . ASP A 1 493 ? -14.195 10.328 27.172 1 93.88 493 ASP A C 1
ATOM 3858 O O . ASP A 1 493 ? -13.789 9.344 26.562 1 93.88 493 ASP A O 1
ATOM 3862 N N . LEU A 1 494 ? -13.695 11.523 26.969 1 94.62 494 LEU A N 1
ATOM 3863 C CA . LEU A 1 494 ? -12.625 11.773 26 1 94.62 494 LEU A CA 1
ATOM 3864 C C . LEU A 1 494 ? -11.344 11.07 26.438 1 94.62 494 LEU A C 1
ATOM 3866 O O . LEU A 1 494 ? -10.633 10.492 25.609 1 94.62 494 LEU A O 1
ATOM 3870 N N . TRP A 1 495 ? -11.102 11.125 27.719 1 95.06 495 TRP A N 1
ATOM 3871 C CA . TRP A 1 495 ? -9.906 10.461 28.219 1 95.06 495 TRP A CA 1
ATOM 3872 C C . TRP A 1 495 ? -10.008 8.953 28.047 1 95.06 495 TRP A C 1
ATOM 3874 O O . TRP A 1 495 ? -9.055 8.305 27.609 1 95.06 495 TRP A O 1
ATOM 3884 N N . PHE A 1 496 ? -11.102 8.422 28.359 1 94.88 496 PHE A N 1
ATOM 3885 C CA . PHE A 1 496 ? -11.25 6.973 28.281 1 94.88 496 PHE A CA 1
ATOM 3886 C C . PHE A 1 496 ? -11.297 6.512 26.828 1 94.88 496 PHE A C 1
ATOM 3888 O O . PHE A 1 496 ? -10.836 5.414 26.5 1 94.88 496 PHE A O 1
ATOM 3895 N N . ARG A 1 497 ? -11.805 7.32 25.953 1 93.94 497 ARG A N 1
ATOM 3896 C CA . ARG A 1 497 ? -11.695 7.012 24.531 1 93.94 497 ARG A CA 1
ATOM 3897 C C . ARG A 1 497 ? -10.242 6.91 24.109 1 93.94 497 ARG A C 1
ATOM 3899 O O . ARG A 1 497 ? -9.867 6.012 23.344 1 93.94 497 ARG A O 1
ATOM 3906 N N . TRP A 1 498 ? -9.484 7.801 24.594 1 94.94 498 TRP A N 1
ATOM 3907 C CA . TRP A 1 498 ? -8.07 7.801 24.234 1 94.94 498 TRP A CA 1
ATOM 3908 C C . TRP A 1 498 ? -7.355 6.605 24.859 1 94.94 498 TRP A C 1
ATOM 3910 O O . TRP A 1 498 ? -6.48 6.004 24.234 1 94.94 498 TRP A O 1
ATOM 3920 N N . PHE A 1 499 ? -7.734 6.242 26.109 1 94.25 499 PHE A N 1
ATOM 3921 C CA . PHE A 1 499 ? -7.18 5.047 26.734 1 94.25 499 PHE A CA 1
ATOM 3922 C C . PHE A 1 499 ? -7.504 3.809 25.906 1 94.25 499 PHE A C 1
ATOM 3924 O O . PHE A 1 499 ? -6.664 2.924 25.75 1 94.25 499 PHE A O 1
ATOM 3931 N N . ARG A 1 500 ? -8.664 3.805 25.438 1 92.81 500 ARG A N 1
ATOM 3932 C CA . ARG A 1 500 ? -9.078 2.68 24.609 1 92.81 500 ARG A CA 1
ATOM 3933 C C . ARG A 1 500 ? -8.227 2.604 23.344 1 92.81 500 ARG A C 1
ATOM 3935 O O . ARG A 1 500 ? -7.852 1.513 22.906 1 92.81 500 ARG A O 1
ATOM 3942 N N . ASP A 1 501 ? -7.961 3.744 22.766 1 91.94 501 ASP A N 1
ATOM 3943 C CA . ASP A 1 501 ? -7.125 3.775 21.562 1 91.94 501 ASP A CA 1
ATOM 3944 C C . ASP A 1 501 ? -5.738 3.203 21.844 1 91.94 501 ASP A C 1
ATOM 3946 O O . ASP A 1 501 ? -5.145 2.545 20.984 1 91.94 501 ASP A O 1
ATOM 3950 N N . ILE A 1 502 ? -5.234 3.457 23.016 1 92.19 502 ILE A N 1
ATOM 3951 C CA . ILE A 1 502 ? -3.922 2.951 23.391 1 92.19 502 ILE A CA 1
ATOM 3952 C C . ILE A 1 502 ? -3.967 1.428 23.5 1 92.19 502 ILE A C 1
ATOM 3954 O O . ILE A 1 502 ? -3.072 0.738 23 1 92.19 502 ILE A O 1
ATOM 3958 N N . VAL A 1 503 ? -4.996 0.944 24.125 1 91.44 503 VAL A N 1
ATOM 3959 C CA . VAL A 1 503 ? -5.145 -0.496 24.312 1 91.44 503 VAL A CA 1
ATOM 3960 C C . VAL A 1 503 ? -5.277 -1.181 22.953 1 91.44 503 VAL A C 1
ATOM 3962 O O . VAL A 1 503 ? -4.609 -2.184 22.688 1 91.44 503 VAL A O 1
ATOM 3965 N N . VAL A 1 504 ? -6.105 -0.64 22.141 1 90.31 504 VAL A N 1
ATOM 3966 C CA . VAL A 1 504 ? -6.34 -1.202 20.812 1 90.31 504 VAL A CA 1
ATOM 3967 C C . VAL A 1 504 ? -5.043 -1.195 20.016 1 90.31 504 VAL A C 1
ATOM 3969 O O . VAL A 1 504 ? -4.73 -2.166 19.312 1 90.31 504 VAL A O 1
ATOM 3972 N N . TRP A 1 505 ? -4.293 -0.14 20.125 1 90.62 505 TRP A N 1
ATOM 3973 C CA . TRP A 1 505 ? -3.02 -0.021 19.422 1 90.62 505 TRP A CA 1
ATOM 3974 C C . TRP A 1 505 ? -2.059 -1.129 19.844 1 90.62 505 TRP A C 1
ATOM 3976 O O . TRP A 1 505 ? -1.428 -1.767 19 1 90.62 505 TRP A O 1
ATOM 3986 N N . GLN A 1 506 ? -1.97 -1.359 21.094 1 88.81 506 GLN A N 1
ATOM 3987 C CA . GLN A 1 506 ? -1.037 -2.357 21.609 1 88.81 506 GLN A CA 1
ATOM 3988 C C . GLN A 1 506 ? -1.46 -3.766 21.203 1 88.81 506 GLN A C 1
ATOM 3990 O O . GLN A 1 506 ? -0.624 -4.582 20.797 1 88.81 506 GLN A O 1
ATOM 3995 N N . ARG A 1 507 ? -2.662 -4.039 21.297 1 87.25 507 ARG A N 1
ATOM 3996 C CA . ARG A 1 507 ? -3.154 -5.367 20.953 1 87.25 507 ARG A CA 1
ATOM 3997 C C . ARG A 1 507 ? -3.01 -5.625 19.453 1 87.25 507 ARG A C 1
ATOM 3999 O O . ARG A 1 507 ? -2.66 -6.73 19.047 1 87.25 507 ARG A O 1
ATOM 4006 N N . ALA A 1 508 ? -3.336 -4.609 18.656 1 88.88 508 ALA A N 1
ATOM 4007 C CA . ALA A 1 508 ? -3.15 -4.727 17.203 1 88.88 508 ALA A CA 1
ATOM 4008 C C . ALA A 1 508 ? -1.682 -4.941 16.859 1 88.88 508 ALA A C 1
ATOM 4010 O O . ALA A 1 508 ? -1.362 -5.664 15.914 1 88.88 508 ALA A O 1
ATOM 4011 N N . GLY A 1 509 ? -0.815 -4.273 17.688 1 87.31 509 GLY A N 1
ATOM 4012 C CA . GLY A 1 509 ? 0.611 -4.441 17.453 1 87.31 509 GLY A CA 1
ATOM 4013 C C . GLY A 1 509 ? 1.076 -5.875 17.609 1 87.31 509 GLY A C 1
ATOM 4014 O O . GLY A 1 509 ? 1.922 -6.344 16.844 1 87.31 509 GLY A O 1
ATOM 4015 N N . ILE A 1 510 ? 0.492 -6.574 18.422 1 85.56 510 ILE A N 1
ATOM 4016 C CA . ILE A 1 510 ? 0.836 -7.977 18.641 1 85.56 510 ILE A CA 1
ATOM 4017 C C . ILE A 1 510 ? 0.391 -8.812 17.453 1 85.56 510 ILE A C 1
ATOM 4019 O O . ILE A 1 510 ? 1.123 -9.703 17 1 85.56 510 ILE A O 1
ATOM 4023 N N . GLU A 1 511 ? -0.752 -8.531 16.938 1 85.25 511 GLU A N 1
ATOM 4024 C CA . GLU A 1 511 ? -1.254 -9.25 15.773 1 85.25 511 GLU A CA 1
ATOM 4025 C C . GLU A 1 511 ? -0.385 -8.992 14.547 1 85.25 511 GLU A C 1
ATOM 4027 O O . GLU A 1 511 ? -0.154 -9.898 13.742 1 85.25 511 GLU A O 1
ATOM 4032 N N . MET A 1 512 ? 0.094 -7.82 14.445 1 88.44 512 MET A N 1
ATOM 4033 C CA . MET A 1 512 ? 0.876 -7.418 13.281 1 88.44 512 MET A CA 1
ATOM 4034 C C . MET A 1 512 ? 2.238 -8.102 13.273 1 88.44 512 MET A C 1
ATOM 4036 O O . MET A 1 512 ? 2.867 -8.234 12.227 1 88.44 512 MET A O 1
ATOM 4040 N N . GLU A 1 513 ? 2.664 -8.602 14.453 1 85.94 513 GLU A N 1
ATOM 4041 C CA . GLU A 1 513 ? 3.928 -9.328 14.508 1 85.94 513 GLU A CA 1
ATOM 4042 C C . GLU A 1 513 ? 3.857 -10.625 13.703 1 85.94 513 GLU A C 1
ATOM 4044 O O . GLU A 1 513 ? 4.824 -11.008 13.039 1 85.94 513 GLU A O 1
ATOM 4049 N N . GLY A 1 514 ? 2.736 -11.25 13.758 1 83.19 514 GLY A N 1
ATOM 4050 C CA . GLY A 1 514 ? 2.547 -12.453 12.953 1 83.19 514 GLY A CA 1
ATOM 4051 C C . GLY A 1 514 ? 2.604 -12.18 11.461 1 83.19 514 GLY A C 1
ATOM 4052 O O . GLY A 1 514 ? 3.172 -12.977 10.703 1 83.19 514 GLY A O 1
ATOM 4053 N N . VAL A 1 515 ? 2.088 -11.078 11.094 1 87.44 515 VAL A N 1
ATOM 4054 C CA . VAL A 1 515 ? 2.076 -10.703 9.688 1 87.44 515 VAL A CA 1
ATOM 4055 C C . VAL A 1 515 ? 3.496 -10.383 9.227 1 87.44 515 VAL A C 1
ATOM 4057 O O . VAL A 1 515 ? 3.9 -10.766 8.125 1 87.44 515 VAL A O 1
ATOM 4060 N N . LYS A 1 516 ? 4.211 -9.719 10.102 1 87.5 516 LYS A N 1
ATOM 4061 C CA . LYS A 1 516 ? 5.602 -9.398 9.797 1 87.5 516 LYS A CA 1
ATOM 4062 C C . LYS A 1 516 ? 6.426 -10.664 9.602 1 87.5 516 LYS A C 1
ATOM 4064 O O . LYS A 1 516 ? 7.238 -10.75 8.68 1 87.5 516 LYS A O 1
ATOM 4069 N N . GLU A 1 517 ? 6.145 -11.562 10.398 1 86.69 517 GLU A N 1
ATOM 4070 C CA . GLU A 1 517 ? 6.859 -12.836 10.312 1 86.69 517 GLU A CA 1
ATOM 4071 C C . GLU A 1 517 ? 6.512 -13.57 9.023 1 86.69 517 GLU A C 1
ATOM 4073 O O . GLU A 1 517 ? 7.391 -14.156 8.383 1 86.69 517 GLU A O 1
ATOM 4078 N N . LEU A 1 518 ? 5.312 -13.523 8.695 1 87.31 518 LEU A N 1
ATOM 4079 C CA . LEU A 1 518 ? 4.859 -14.164 7.469 1 87.31 518 LEU A CA 1
ATOM 4080 C C . LEU A 1 518 ? 5.547 -13.555 6.254 1 87.31 518 LEU A C 1
ATOM 4082 O O . LEU A 1 518 ? 6 -14.273 5.363 1 87.31 518 LEU A O 1
ATOM 4086 N N . LEU A 1 519 ? 5.641 -12.266 6.207 1 88.38 519 LEU A N 1
ATOM 4087 C CA . LEU A 1 519 ? 6.262 -11.586 5.078 1 88.38 519 LEU A CA 1
ATOM 4088 C C . LEU A 1 519 ? 7.758 -11.875 5.023 1 88.38 519 LEU A C 1
ATOM 4090 O O . LEU A 1 519 ? 8.32 -12.07 3.941 1 88.38 519 LEU A O 1
ATOM 4094 N N . ARG A 1 520 ? 8.344 -11.914 6.223 1 86.62 520 ARG A N 1
ATOM 4095 C CA . ARG A 1 520 ? 9.766 -12.242 6.285 1 86.62 520 ARG A CA 1
ATOM 4096 C C . ARG A 1 520 ? 10.031 -13.641 5.738 1 86.62 520 ARG A C 1
ATOM 4098 O O . ARG A 1 520 ? 10.953 -13.844 4.949 1 86.62 520 ARG A O 1
ATOM 4105 N N . LYS A 1 521 ? 9.25 -14.516 6.062 1 86.75 521 LYS A N 1
ATOM 4106 C CA . LYS A 1 521 ? 9.398 -15.898 5.605 1 86.75 521 LYS A CA 1
ATOM 4107 C C . LYS A 1 521 ? 9.133 -16.016 4.105 1 86.75 521 LYS A C 1
ATOM 4109 O O . LYS A 1 521 ? 9.797 -16.781 3.412 1 86.75 521 LYS A O 1
ATOM 4114 N N . SER A 1 522 ? 8.148 -15.312 3.678 1 86.81 522 SER A N 1
ATOM 4115 C CA . SER A 1 522 ? 7.844 -15.32 2.252 1 86.81 522 SER A CA 1
ATOM 4116 C C . SER A 1 522 ? 9.023 -14.797 1.433 1 86.81 522 SER A C 1
ATOM 4118 O O . SER A 1 522 ? 9.352 -15.352 0.385 1 86.81 522 SER A O 1
ATOM 4120 N N . MET A 1 523 ? 9.656 -13.781 1.92 1 84.94 523 MET A N 1
ATOM 4121 C CA . MET A 1 523 ? 10.82 -13.227 1.233 1 84.94 523 MET A CA 1
ATOM 4122 C C . MET A 1 523 ? 11.984 -14.203 1.262 1 84.94 523 MET A C 1
ATOM 4124 O O . MET A 1 523 ? 12.734 -14.312 0.289 1 84.94 523 MET A O 1
ATOM 4128 N N . ALA A 1 524 ? 12.078 -14.859 2.357 1 85.25 524 ALA A N 1
ATOM 4129 C CA . ALA A 1 524 ? 13.141 -15.852 2.475 1 85.25 524 ALA A CA 1
ATOM 4130 C C . ALA A 1 524 ? 12.953 -16.969 1.457 1 85.25 524 ALA A C 1
ATOM 4132 O O . ALA A 1 524 ? 13.93 -17.469 0.883 1 85.25 524 ALA A O 1
ATOM 4133 N N . ARG A 1 525 ? 11.789 -17.406 1.239 1 86.06 525 ARG A N 1
ATOM 4134 C CA . ARG A 1 525 ? 11.492 -18.453 0.265 1 86.06 525 ARG A CA 1
ATOM 4135 C C . ARG A 1 525 ? 11.82 -17.984 -1.15 1 86.06 525 ARG A C 1
ATOM 4137 O O . ARG A 1 525 ? 12.336 -18.75 -1.959 1 86.06 525 ARG A O 1
ATOM 4144 N N . MET A 1 526 ? 11.492 -16.75 -1.426 1 85.75 526 MET A N 1
ATOM 4145 C CA . MET A 1 526 ? 11.828 -16.203 -2.734 1 85.75 526 MET A CA 1
ATOM 4146 C C . MET A 1 526 ? 13.336 -16.141 -2.936 1 85.75 526 MET A C 1
ATOM 4148 O O . MET A 1 526 ? 13.828 -16.344 -4.047 1 85.75 526 MET A O 1
ATOM 4152 N N . GLU A 1 527 ? 13.969 -15.914 -1.793 1 85.12 527 GLU A N 1
ATOM 4153 C CA . GLU A 1 527 ? 15.43 -15.828 -1.859 1 85.12 527 GLU A CA 1
ATOM 4154 C C . GLU A 1 527 ? 16.047 -17.172 -2.197 1 85.12 527 GLU A C 1
ATOM 4156 O O . GLU A 1 527 ? 17.141 -17.234 -2.771 1 85.12 527 GLU A O 1
ATOM 4161 N N . VAL A 1 528 ? 15.383 -18.203 -1.883 1 86.44 528 VAL A N 1
ATOM 4162 C CA . VAL A 1 528 ? 15.859 -19.531 -2.242 1 86.44 528 VAL A CA 1
ATOM 4163 C C . VAL A 1 528 ? 15.953 -19.656 -3.76 1 86.44 528 VAL A C 1
ATOM 4165 O O . VAL A 1 528 ? 16.953 -20.156 -4.285 1 86.44 528 VAL A O 1
ATOM 4168 N N . PHE A 1 529 ? 15 -19.203 -4.465 1 87.62 529 PHE A N 1
ATOM 4169 C CA . PHE A 1 529 ? 14.992 -19.281 -5.918 1 87.62 529 PHE A CA 1
ATOM 4170 C C . PHE A 1 529 ? 16.047 -18.344 -6.512 1 87.62 529 PHE A C 1
ATOM 4172 O O . PHE A 1 529 ? 16.734 -18.703 -7.473 1 87.62 529 PHE A O 1
ATOM 4179 N N . ARG A 1 530 ? 16.172 -17.203 -5.887 1 86.12 530 ARG A N 1
ATOM 4180 C CA . ARG A 1 530 ? 17.219 -16.297 -6.352 1 86.12 530 ARG A CA 1
ATOM 4181 C C . ARG A 1 530 ? 18.609 -16.875 -6.125 1 86.12 530 ARG A C 1
ATOM 4183 O O . ARG A 1 530 ? 19.5 -16.719 -6.961 1 86.12 530 ARG A O 1
ATOM 4190 N N . GLY A 1 531 ? 18.734 -17.5 -4.973 1 84.62 531 GLY A N 1
ATOM 4191 C CA . GLY A 1 531 ? 19.984 -18.172 -4.676 1 84.62 531 GLY A CA 1
ATOM 4192 C C . GLY A 1 531 ? 20.328 -19.281 -5.664 1 84.62 531 GLY A C 1
ATOM 4193 O O . GLY A 1 531 ? 21.484 -19.438 -6.062 1 84.62 531 GLY A O 1
ATOM 4194 N N . MET A 1 532 ? 19.375 -19.984 -6.094 1 86.75 532 MET A N 1
ATOM 4195 C CA . MET A 1 532 ? 19.562 -21.047 -7.086 1 86.75 532 MET A CA 1
ATOM 4196 C C . MET A 1 532 ? 19.98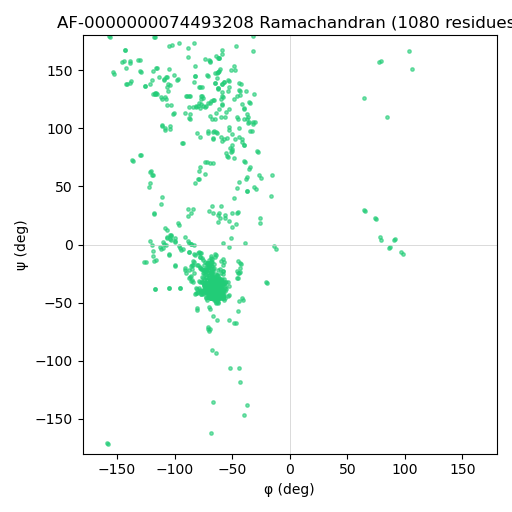4 -20.453 -8.422 1 86.75 532 MET A C 1
ATOM 4198 O O . MET A 1 532 ? 20.875 -21.016 -9.094 1 86.75 532 MET A O 1
ATOM 4202 N N . GLN A 1 533 ? 19.328 -19.359 -8.773 1 87.56 533 GLN A N 1
ATOM 4203 C CA . GLN A 1 533 ? 19.703 -18.688 -10.016 1 87.56 533 GLN A CA 1
ATOM 4204 C C . GLN A 1 533 ? 21.172 -18.266 -9.992 1 87.56 533 GLN A C 1
ATOM 4206 O O . GLN A 1 533 ? 21.891 -18.438 -10.977 1 87.56 533 GLN A O 1
ATOM 4211 N N . ARG A 1 534 ? 21.594 -17.766 -8.883 1 85.69 534 ARG A N 1
ATOM 4212 C CA . ARG A 1 534 ? 22.984 -17.312 -8.742 1 85.69 534 ARG A CA 1
ATOM 4213 C C . ARG A 1 534 ? 23.953 -18.484 -8.719 1 85.69 534 ARG A C 1
ATOM 4215 O O . ARG A 1 534 ? 24.984 -18.453 -9.383 1 85.69 534 ARG A O 1
ATOM 4222 N N . ARG A 1 535 ? 23.609 -19.5 -8.062 1 85.5 535 ARG A N 1
ATOM 4223 C CA . ARG A 1 535 ? 24.5 -20.656 -7.855 1 85.5 535 ARG A CA 1
ATOM 4224 C C . ARG A 1 535 ? 24.703 -21.422 -9.148 1 85.5 535 ARG A C 1
ATOM 4226 O O . ARG A 1 535 ? 25.812 -21.844 -9.461 1 85.5 535 ARG A O 1
ATOM 4233 N N . PHE A 1 536 ? 23.656 -21.547 -9.945 1 87.19 536 PHE A N 1
ATOM 4234 C CA . PHE A 1 536 ? 23.75 -22.422 -11.102 1 87.19 536 PHE A CA 1
ATOM 4235 C C . PHE A 1 536 ? 23.766 -21.609 -12.398 1 87.19 536 PHE A C 1
ATOM 4237 O O . PHE A 1 536 ? 23.734 -22.172 -13.492 1 87.19 536 PHE A O 1
ATOM 4244 N N . GLY A 1 537 ? 23.734 -20.234 -12.258 1 79.19 537 GLY A N 1
ATOM 4245 C CA . GLY A 1 537 ? 23.844 -19.375 -13.422 1 79.19 537 GLY A CA 1
ATOM 4246 C C . GLY A 1 537 ? 22.672 -19.5 -14.383 1 79.19 537 GLY A C 1
ATOM 4247 O O . GLY A 1 537 ? 22.875 -19.547 -15.602 1 79.19 537 GLY A O 1
ATOM 4248 N N . MET A 1 538 ? 21.562 -19.828 -13.875 1 81.31 538 MET A N 1
ATOM 4249 C CA . MET A 1 538 ? 20.359 -19.969 -14.695 1 81.31 538 MET A CA 1
ATOM 4250 C C . MET A 1 538 ? 19.406 -18.797 -14.461 1 81.31 538 MET A C 1
ATOM 4252 O O . MET A 1 538 ? 19.422 -18.188 -13.383 1 81.31 538 MET A O 1
ATOM 4256 N N . VAL A 1 539 ? 18.719 -18.344 -15.492 1 76.25 539 VAL A N 1
ATOM 4257 C CA . VAL A 1 539 ? 17.734 -17.266 -15.375 1 76.25 539 VAL A CA 1
ATOM 4258 C C . VAL A 1 539 ? 16.328 -17.828 -15.523 1 76.25 539 VAL A C 1
ATOM 4260 O O . VAL A 1 539 ? 15.922 -18.219 -16.625 1 76.25 539 VAL A O 1
ATOM 4263 N N . PHE A 1 540 ? 15.766 -18.016 -14.32 1 74.12 540 PHE A N 1
ATOM 4264 C CA . PHE A 1 540 ? 14.406 -18.531 -14.391 1 74.12 540 PHE A CA 1
ATOM 4265 C C . PHE A 1 540 ? 13.445 -17.625 -13.625 1 74.12 540 PHE A C 1
ATOM 4267 O O . PHE A 1 540 ? 12.227 -17.812 -13.672 1 74.12 540 PHE A O 1
ATOM 4274 N N . ILE A 1 541 ? 14.047 -16.688 -12.727 1 69 541 ILE A N 1
ATOM 4275 C CA . ILE A 1 541 ? 13.211 -15.727 -12.008 1 69 541 ILE A CA 1
ATOM 4276 C C . ILE A 1 541 ? 13.094 -14.445 -12.828 1 69 541 ILE A C 1
ATOM 4278 O O . ILE A 1 541 ? 14.102 -13.859 -13.234 1 69 541 ILE A O 1
ATOM 4282 N N . ASP A 1 542 ? 11.969 -14.133 -13.312 1 55.78 542 ASP A N 1
ATOM 4283 C CA . ASP A 1 542 ? 11.797 -12.898 -14.086 1 55.78 542 ASP A CA 1
ATOM 4284 C C . ASP A 1 542 ? 11.492 -11.719 -13.164 1 55.78 542 ASP A C 1
ATOM 4286 O O . ASP A 1 542 ? 10.812 -11.875 -12.148 1 55.78 542 ASP A O 1
ATOM 4290 N N . MET B 1 1 ? 62.469 48.594 35 1 23.66 1 MET B N 1
ATOM 4291 C CA . MET B 1 1 ? 61.188 48.75 35.688 1 23.66 1 MET B CA 1
ATOM 4292 C C . MET B 1 1 ? 60.031 48.25 34.844 1 23.66 1 MET B C 1
ATOM 4294 O O . MET B 1 1 ? 59.844 48.719 33.719 1 23.66 1 MET B O 1
ATOM 4298 N N . PRO B 1 2 ? 59.594 47.031 34.906 1 30.69 2 PRO B N 1
ATOM 4299 C CA . PRO B 1 2 ? 58.875 46.219 33.938 1 30.69 2 PRO B CA 1
ATOM 4300 C C . PRO B 1 2 ? 57.438 46.688 33.75 1 30.69 2 PRO B C 1
ATOM 4302 O O . PRO B 1 2 ? 56.844 47.281 34.656 1 30.69 2 PRO B O 1
ATOM 4305 N N . PRO B 1 3 ? 57 47.062 32.5 1 30.8 3 PRO B N 1
ATOM 4306 C CA . PRO B 1 3 ? 55.781 47.812 32.219 1 30.8 3 PRO B CA 1
ATOM 4307 C C . PRO B 1 3 ? 54.531 47.094 32.719 1 30.8 3 PRO B C 1
ATOM 4309 O O . PRO B 1 3 ? 54.5 45.875 32.875 1 30.8 3 PRO B O 1
ATOM 4312 N N . MET B 1 4 ? 53.719 47.75 33.656 1 26.59 4 MET B N 1
ATOM 4313 C CA . MET B 1 4 ? 52.562 47.344 34.438 1 26.59 4 MET B CA 1
ATOM 4314 C C . MET B 1 4 ? 51.438 46.812 33.562 1 26.59 4 MET B C 1
ATOM 4316 O O . MET B 1 4 ? 51.156 47.406 32.531 1 26.59 4 MET B O 1
ATOM 4320 N N . PRO B 1 5 ? 51.062 45.5 33.625 1 26.86 5 PRO B N 1
ATOM 4321 C CA . PRO B 1 5 ? 50.125 44.812 32.75 1 26.86 5 PRO B CA 1
ATOM 4322 C C . PRO B 1 5 ? 48.75 45.438 32.781 1 26.86 5 PRO B C 1
ATOM 4324 O O . PRO B 1 5 ? 48.281 45.938 33.812 1 26.86 5 PRO B O 1
ATOM 4327 N N . VAL B 1 6 ? 48.312 46.125 31.688 1 27.17 6 VAL B N 1
ATOM 4328 C CA . VAL B 1 6 ? 47.062 46.844 31.438 1 27.17 6 VAL B CA 1
ATOM 4329 C C . VAL B 1 6 ? 45.875 45.938 31.734 1 27.17 6 VAL B C 1
ATOM 4331 O O . VAL B 1 6 ? 45.781 44.844 31.203 1 27.17 6 VAL B O 1
ATOM 4334 N N . ARG B 1 7 ? 45.281 46.094 32.969 1 27.73 7 ARG B N 1
ATOM 4335 C CA . ARG B 1 7 ? 44.094 45.438 33.5 1 27.73 7 ARG B CA 1
ATOM 4336 C C . ARG B 1 7 ? 42.906 45.625 32.562 1 27.73 7 ARG B C 1
ATOM 4338 O O . ARG B 1 7 ? 42.562 46.75 32.219 1 27.73 7 ARG B O 1
ATOM 4345 N N . PRO B 1 8 ? 42.656 44.688 31.594 1 26.94 8 PRO B N 1
ATOM 4346 C CA . PRO B 1 8 ? 41.562 44.812 30.625 1 26.94 8 PRO B CA 1
ATOM 4347 C C . PRO B 1 8 ? 40.219 45.125 31.281 1 26.94 8 PRO B C 1
ATOM 4349 O O . PRO B 1 8 ? 39.875 44.562 32.312 1 26.94 8 PRO B O 1
ATOM 4352 N N . SER B 1 9 ? 39.812 46.531 31.359 1 26.48 9 SER B N 1
ATOM 4353 C CA . SER B 1 9 ? 38.562 47.125 31.797 1 26.48 9 SER B CA 1
ATOM 4354 C C . SER B 1 9 ? 37.344 46.375 31.234 1 26.48 9 SER B C 1
ATOM 4356 O O . SER B 1 9 ? 36.969 46.562 30.078 1 26.48 9 SER B O 1
ATOM 4358 N N . SER B 1 10 ? 37.219 45.125 31.406 1 29.22 10 SER B N 1
ATOM 4359 C CA . SER B 1 10 ? 36.281 44.062 30.953 1 29.22 10 SER B CA 1
ATOM 4360 C C . SER B 1 10 ? 34.844 44.406 31.344 1 29.22 10 SER B C 1
ATOM 4362 O O . SER B 1 10 ? 33.938 43.719 30.922 1 29.22 10 SER B O 1
ATOM 4364 N N . THR B 1 11 ? 34.625 45.156 32.469 1 32.53 11 THR B N 1
ATOM 4365 C CA . THR B 1 11 ? 33.312 45.219 33.156 1 32.53 11 THR B CA 1
ATOM 4366 C C . THR B 1 11 ? 32.375 46.094 32.375 1 32.53 11 THR B C 1
ATOM 4368 O O . THR B 1 11 ? 31.172 46.188 32.688 1 32.53 11 THR B O 1
ATOM 4371 N N . SER B 1 12 ? 32.906 47.125 31.594 1 31.7 12 SER B N 1
ATOM 4372 C CA . SER B 1 12 ? 32.094 48.25 31.125 1 31.7 12 SER B CA 1
ATOM 4373 C C . SER B 1 12 ? 31.156 47.812 30 1 31.7 12 SER B C 1
ATOM 4375 O O . SER B 1 12 ? 30.312 48.594 29.562 1 31.7 12 SER B O 1
ATOM 4377 N N . GLU B 1 13 ? 31.516 46.75 29.391 1 31.52 13 GLU B N 1
ATOM 4378 C CA . GLU B 1 13 ? 30.781 46.531 28.156 1 31.52 13 GLU B CA 1
ATOM 4379 C C . GLU B 1 13 ? 29.359 46.062 28.438 1 31.52 13 GLU B C 1
ATOM 4381 O O . GLU B 1 13 ? 28.453 46.25 27.625 1 31.52 13 GLU B O 1
ATOM 4386 N N . THR B 1 14 ? 29.156 45.594 29.656 1 34.19 14 THR B N 1
ATOM 4387 C CA . THR B 1 14 ? 27.828 45.062 29.969 1 34.19 14 THR B CA 1
ATOM 4388 C C . THR B 1 14 ? 26.812 46.188 30.109 1 34.19 14 THR B C 1
ATOM 4390 O O . THR B 1 14 ? 25.688 46.094 29.594 1 34.19 14 THR B O 1
ATOM 4393 N N . PRO B 1 15 ? 27.234 47.219 30.828 1 34.75 15 PRO B N 1
ATOM 4394 C CA . PRO B 1 15 ? 26.234 48.25 31 1 34.75 15 PRO B CA 1
ATOM 4395 C C . PRO B 1 15 ? 25.875 48.969 29.688 1 34.75 15 PRO B C 1
ATOM 4397 O O . PRO B 1 15 ? 24.734 49.375 29.484 1 34.75 15 PRO B O 1
ATOM 4400 N N . ARG B 1 16 ? 26.859 49.094 28.734 1 36.22 16 ARG B N 1
ATOM 4401 C CA . ARG B 1 16 ? 26.578 49.75 27.469 1 36.22 16 ARG B CA 1
ATOM 4402 C C . ARG B 1 16 ? 25.609 48.938 26.625 1 36.22 16 ARG B C 1
ATOM 4404 O O . ARG B 1 16 ? 24.734 49.5 25.969 1 36.22 16 ARG B O 1
ATOM 4411 N N . VAL B 1 17 ? 25.797 47.656 26.672 1 37.31 17 VAL B N 1
ATOM 4412 C CA . VAL B 1 17 ? 24.828 46.844 25.953 1 37.31 17 VAL B CA 1
ATOM 4413 C C . VAL B 1 17 ? 23.453 47 26.578 1 37.31 17 VAL B C 1
ATOM 4415 O O . VAL B 1 17 ? 22.453 47.156 25.891 1 37.31 17 VAL B O 1
ATOM 4418 N N . LEU B 1 18 ? 23.469 47.062 27.938 1 37.66 18 LEU B N 1
ATOM 4419 C CA . LEU B 1 18 ? 22.203 47.219 28.641 1 37.66 18 LEU B CA 1
ATOM 4420 C C . LEU B 1 18 ? 21.641 48.625 28.406 1 37.66 18 LEU B C 1
ATOM 4422 O O . LEU B 1 18 ? 20.422 48.812 28.266 1 37.66 18 LEU B O 1
ATOM 4426 N N . SER B 1 19 ? 22.484 49.656 28.484 1 36.91 19 SER B N 1
ATOM 4427 C CA . SER B 1 19 ? 22 51 28.203 1 36.91 19 SER B CA 1
ATOM 4428 C C . SER B 1 19 ? 21.5 51.125 26.75 1 36.91 19 SER B C 1
ATOM 4430 O O . SER B 1 19 ? 20.5 51.75 26.484 1 36.91 19 SER B O 1
ATOM 4432 N N . ARG B 1 20 ? 22.219 50.469 25.766 1 37.62 20 ARG B N 1
ATOM 4433 C CA . ARG B 1 20 ? 21.766 50.438 24.391 1 37.62 20 ARG B CA 1
ATOM 4434 C C . ARG B 1 20 ? 20.531 49.562 24.219 1 37.62 20 ARG B C 1
ATOM 4436 O O . ARG B 1 20 ? 19.672 49.812 23.391 1 37.62 20 ARG B O 1
ATOM 4443 N N . LEU B 1 21 ? 20.438 48.625 25.109 1 39.59 21 LEU B N 1
ATOM 4444 C CA . LEU B 1 21 ? 19.188 47.844 25.203 1 39.59 21 LEU B CA 1
ATOM 4445 C C . LEU B 1 21 ? 18.109 48.656 25.922 1 39.59 21 LEU B C 1
ATOM 4447 O O . LEU B 1 21 ? 16.938 48.562 25.578 1 39.59 21 LEU B O 1
ATOM 4451 N N . ARG B 1 22 ? 18.391 49.438 27 1 38.91 22 ARG B N 1
ATOM 4452 C CA . ARG B 1 22 ? 17.453 50.406 27.562 1 38.91 22 ARG B CA 1
ATOM 4453 C C . ARG B 1 22 ? 17.047 51.438 26.531 1 38.91 22 ARG B C 1
ATOM 4455 O O . ARG B 1 22 ? 15.906 51.906 26.531 1 38.91 22 ARG B O 1
ATOM 4462 N N . LEU B 1 23 ? 17.984 52.031 25.734 1 34.03 23 LEU B N 1
ATOM 4463 C CA . LEU B 1 23 ? 17.609 52.875 24.609 1 34.03 23 LEU B CA 1
ATOM 4464 C C . LEU B 1 23 ? 16.75 52.094 23.609 1 34.03 23 LEU B C 1
ATOM 4466 O O . LEU B 1 23 ? 15.938 52.688 22.891 1 34.03 23 LEU B O 1
ATOM 4470 N N . LEU B 1 24 ? 16.938 50.875 23.469 1 34.78 24 LEU B N 1
ATOM 4471 C CA . LEU B 1 24 ? 15.914 50.094 22.797 1 34.78 24 LEU B CA 1
ATOM 4472 C C . LEU B 1 24 ? 14.609 50.094 23.578 1 34.78 24 LEU B C 1
ATOM 4474 O O . LEU B 1 24 ? 13.523 50.031 23 1 34.78 24 LEU B O 1
ATOM 4478 N N . GLU B 1 25 ? 14.508 50.125 24.859 1 35.88 25 GLU B N 1
ATOM 4479 C CA . GLU B 1 25 ? 13.312 50.344 25.656 1 35.88 25 GLU B CA 1
ATOM 4480 C C . GLU B 1 25 ? 12.82 51.781 25.531 1 35.88 25 GLU B C 1
ATOM 4482 O O . GLU B 1 25 ? 11.617 52.031 25.391 1 35.88 25 GLU B O 1
ATOM 4487 N N . THR B 1 26 ? 13.422 52.938 26.109 1 33.34 26 THR B N 1
ATOM 4488 C CA . THR B 1 26 ? 12.984 54.312 26.188 1 33.34 26 THR B CA 1
ATOM 4489 C C . THR B 1 26 ? 13.039 54.969 24.797 1 33.34 26 THR B C 1
ATOM 4491 O O . THR B 1 26 ? 12.539 56.062 24.609 1 33.34 26 THR B O 1
ATOM 4494 N N . ALA B 1 27 ? 14.07 55 24.047 1 28.09 27 ALA B N 1
ATOM 4495 C CA . ALA B 1 27 ? 13.75 55.625 22.766 1 28.09 27 ALA B CA 1
ATOM 4496 C C . ALA B 1 27 ? 12.461 55.062 22.188 1 28.09 27 ALA B C 1
ATOM 4498 O O . ALA B 1 27 ? 12.023 53.969 22.578 1 28.09 27 ALA B O 1
ATOM 4499 N N . GLU B 1 28 ? 11.805 55.719 20.953 1 26.81 28 GLU B N 1
ATOM 4500 C CA . GLU B 1 28 ? 10.695 55.656 20 1 26.81 28 GLU B CA 1
ATOM 4501 C C . GLU B 1 28 ? 10.445 54.219 19.547 1 26.81 28 GLU B C 1
ATOM 4503 O O . GLU B 1 28 ? 9.508 53.938 18.797 1 26.81 28 GLU B O 1
ATOM 4508 N N . TYR B 1 29 ? 11.445 53.25 19.688 1 27.41 29 TYR B N 1
ATOM 4509 C CA . TYR B 1 29 ? 10.922 52 19.188 1 27.41 29 TYR B CA 1
ATOM 4510 C C . TYR B 1 29 ? 10.07 51.312 20.25 1 27.41 29 TYR B C 1
ATOM 4512 O O . TYR B 1 29 ? 10.586 50.75 21.219 1 27.41 29 TYR B O 1
ATOM 4520 N N . GLY B 1 30 ? 9.062 51.906 20.875 1 27.81 30 GLY B N 1
ATOM 4521 C CA . GLY B 1 30 ? 7.844 51.438 21.531 1 27.81 30 GLY B CA 1
ATOM 4522 C C . GLY B 1 30 ? 7.484 50.031 21.188 1 27.81 30 GLY B C 1
ATOM 4523 O O . GLY B 1 30 ? 6.801 49.781 20.188 1 27.81 30 GLY B O 1
ATOM 4524 N N . ILE B 1 31 ? 8.18 49.062 21.391 1 30.69 31 ILE B N 1
ATOM 4525 C CA . ILE B 1 31 ? 7.656 47.688 21.219 1 30.69 31 ILE B CA 1
ATOM 4526 C C . ILE B 1 31 ? 6.344 47.562 21.984 1 30.69 31 ILE B C 1
ATOM 4528 O O . ILE B 1 31 ? 6.281 46.812 22.984 1 30.69 31 ILE B O 1
ATOM 4532 N N . GLY B 1 32 ? 5.664 48.5 22.625 1 28.67 32 GLY B N 1
ATOM 4533 C CA . GLY B 1 32 ? 4.297 48.406 23.094 1 28.67 32 GLY B CA 1
ATOM 4534 C C . GLY B 1 32 ? 3.398 47.625 22.141 1 28.67 32 GLY B C 1
ATOM 4535 O O . GLY B 1 32 ? 3.877 47.031 21.188 1 28.67 32 GLY B O 1
ATOM 4536 N N . SER B 1 33 ? 2.109 48.188 21.938 1 29.19 33 SER B N 1
ATOM 4537 C CA . SER B 1 33 ? 0.945 47.656 21.25 1 29.19 33 SER B CA 1
ATOM 4538 C C . SER B 1 33 ? 1.338 47 19.922 1 29.19 33 SER B C 1
ATOM 4540 O O . SER B 1 33 ? 1.166 45.812 19.734 1 29.19 33 SER B O 1
ATOM 4542 N N . ASP B 1 34 ? 0.696 47.688 18.672 1 27.94 34 ASP B N 1
ATOM 4543 C CA . ASP B 1 34 ? 0.344 47.188 17.344 1 27.94 34 ASP B CA 1
ATOM 4544 C C . ASP B 1 34 ? 1.59 46.75 16.578 1 27.94 34 ASP B C 1
ATOM 4546 O O . ASP B 1 34 ? 1.653 45.656 16.031 1 27.94 34 ASP B O 1
ATOM 4550 N N . ASP B 1 35 ? 2.254 47.844 15.641 1 27.17 35 ASP B N 1
ATOM 4551 C CA . ASP B 1 35 ? 3.084 47.75 14.445 1 27.17 35 ASP B CA 1
ATOM 4552 C C . ASP B 1 35 ? 4.555 47.562 14.805 1 27.17 35 ASP B C 1
ATOM 4554 O O . ASP B 1 35 ? 5.301 48.531 14.961 1 27.17 35 ASP B O 1
ATOM 4558 N N . TRP B 1 36 ? 5.004 47.062 15.68 1 32.78 36 TRP B N 1
ATOM 4559 C CA . TRP B 1 36 ? 6.418 46.75 15.836 1 32.78 36 TRP B CA 1
ATOM 4560 C C . TRP B 1 36 ? 7.043 46.375 14.5 1 32.78 36 TRP B C 1
ATOM 4562 O O . TRP B 1 36 ? 7.254 45.188 14.227 1 32.78 36 TRP B O 1
ATOM 4572 N N . ARG B 1 37 ? 7.129 47.25 13.539 1 33.75 37 ARG B N 1
ATOM 4573 C CA . ARG B 1 37 ? 7.738 47.031 12.234 1 33.75 37 ARG B CA 1
ATOM 4574 C C . ARG B 1 37 ? 9.242 46.812 12.367 1 33.75 37 ARG B C 1
ATOM 4576 O O . ARG B 1 37 ? 9.977 47.781 12.672 1 33.75 37 ARG B O 1
ATOM 4583 N N . LEU B 1 38 ? 9.938 45.812 12.867 1 35.06 38 LEU B N 1
ATOM 4584 C CA . LEU B 1 38 ? 11.219 45.219 12.484 1 35.06 38 LEU B CA 1
ATOM 4585 C C . LEU B 1 38 ? 11.648 45.688 11.102 1 35.06 38 LEU B C 1
ATOM 4587 O O . LEU B 1 38 ? 12.688 45.25 10.594 1 35.06 38 LEU B O 1
ATOM 4591 N N . SER B 1 39 ? 10.914 46.469 10.453 1 32.75 39 SER B N 1
ATOM 4592 C CA . SER B 1 39 ? 11.141 47 9.109 1 32.75 39 SER B CA 1
ATOM 4593 C C . SER B 1 39 ? 12.398 47.844 9.055 1 32.75 39 SER B C 1
ATOM 4595 O O . SER B 1 39 ? 13.094 47.875 8.039 1 32.75 39 SER B O 1
ATOM 4597 N N . ALA B 1 40 ? 12.594 48.688 10.039 1 33.84 40 ALA B N 1
ATOM 4598 C CA . ALA B 1 40 ? 13.68 49.656 9.859 1 33.84 40 ALA B CA 1
ATOM 4599 C C . ALA B 1 40 ? 15.039 49 9.992 1 33.84 40 ALA B C 1
ATOM 4601 O O . ALA B 1 40 ? 16.031 49.438 9.406 1 33.84 40 ALA B O 1
ATOM 4602 N N . VAL B 1 41 ? 15.281 48.188 10.969 1 36.97 41 VAL B N 1
ATOM 4603 C CA . VAL B 1 41 ? 16.578 47.5 11.023 1 36.97 41 VAL B CA 1
ATOM 4604 C C . VAL B 1 41 ? 16.828 46.781 9.695 1 36.97 41 VAL B C 1
ATOM 4606 O O . VAL B 1 41 ? 17.969 46.594 9.297 1 36.97 41 VAL B O 1
ATOM 4609 N N . PHE B 1 42 ? 15.727 46.312 9.055 1 38 42 PHE B N 1
ATOM 4610 C CA . PHE B 1 42 ? 15.789 45.375 7.938 1 38 42 PHE B CA 1
ATOM 4611 C C . PHE B 1 42 ? 16 46.125 6.625 1 38 42 PHE B C 1
ATOM 4613 O O . PHE B 1 42 ? 16.156 45.5 5.57 1 38 42 PHE B O 1
ATOM 4620 N N . HIS B 1 43 ? 15.672 47.344 6.676 1 34.09 43 HIS B N 1
ATOM 4621 C CA . HIS B 1 43 ? 15.648 47.906 5.328 1 34.09 43 HIS B CA 1
ATOM 4622 C C . HIS B 1 43 ? 17.062 48.031 4.762 1 34.09 43 HIS B C 1
ATOM 4624 O O . HIS B 1 43 ? 17.234 48.5 3.631 1 34.09 43 HIS B O 1
ATOM 4630 N N . ARG B 1 44 ? 18.172 48.219 5.676 1 33.81 44 ARG B N 1
ATOM 4631 C CA . ARG B 1 44 ? 19.312 48.562 4.844 1 33.81 44 ARG B CA 1
ATOM 4632 C C . ARG B 1 44 ? 19.969 47.312 4.27 1 33.81 44 ARG B C 1
ATOM 4634 O O . ARG B 1 44 ? 20.125 46.312 4.969 1 33.81 44 ARG B O 1
ATOM 4641 N N . PRO B 1 45 ? 20.422 47.25 3.025 1 37.28 45 PRO B N 1
ATOM 4642 C CA . PRO B 1 45 ? 20.906 46.156 2.207 1 37.28 45 PRO B CA 1
ATOM 4643 C C . PRO B 1 45 ? 22 45.344 2.893 1 37.28 45 PRO B C 1
ATOM 4645 O O . PRO B 1 45 ? 21.906 44.125 3.018 1 37.28 45 PRO B O 1
ATOM 4648 N N . GLY B 1 46 ? 23.453 45.562 2.354 1 38.22 46 GLY B N 1
ATOM 4649 C CA . GLY B 1 46 ? 24.641 44.781 2.061 1 38.22 46 GLY B CA 1
ATOM 4650 C C . GLY B 1 46 ? 25.297 44.188 3.303 1 38.22 46 GLY B C 1
ATOM 4651 O O . GLY B 1 46 ? 24.688 43.406 4.035 1 38.22 46 GLY B O 1
ATOM 4652 N N . GLU B 1 47 ? 26.797 44.312 3.367 1 44.75 47 GLU B N 1
ATOM 4653 C CA . GLU B 1 47 ? 27.875 43.875 4.262 1 44.75 47 GLU B CA 1
ATOM 4654 C C . GLU B 1 47 ? 27.641 44.375 5.684 1 44.75 47 GLU B C 1
ATOM 4656 O O . GLU B 1 47 ? 27.875 43.656 6.652 1 44.75 47 GLU B O 1
ATOM 4661 N N . MET B 1 48 ? 27.344 45.625 5.766 1 43.72 48 MET B N 1
ATOM 4662 C CA . MET B 1 48 ? 27.188 46.375 7.02 1 43.72 48 MET B CA 1
ATOM 4663 C C . MET B 1 48 ? 25.969 45.844 7.793 1 43.72 48 MET B C 1
ATOM 4665 O O . MET B 1 48 ? 25.906 46 9.016 1 43.72 48 MET B O 1
ATOM 4669 N N . ALA B 1 49 ? 25.125 45.094 6.996 1 56.59 49 ALA B N 1
ATOM 4670 C CA . ALA B 1 49 ? 23.828 44.656 7.508 1 56.59 49 ALA B CA 1
ATOM 4671 C C . ALA B 1 49 ? 23.984 43.375 8.336 1 56.59 49 ALA B C 1
ATOM 4673 O O . ALA B 1 49 ? 23.359 43.25 9.398 1 56.59 49 ALA B O 1
ATOM 4674 N N . SER B 1 50 ? 25.109 42.719 7.934 1 67.06 50 SER B N 1
ATOM 4675 C CA . SER B 1 50 ? 25.312 41.469 8.664 1 67.06 50 SER B CA 1
ATOM 4676 C C . SER B 1 50 ? 25.906 41.719 10.047 1 67.06 50 SER B C 1
ATOM 4678 O O . SER B 1 50 ? 25.5 41.094 11.023 1 67.06 50 SER B O 1
ATOM 4680 N N . HIS B 1 51 ? 26.844 42.75 10.062 1 70.5 51 HIS B N 1
ATOM 4681 C CA . HIS B 1 51 ? 27.484 43.031 11.336 1 70.5 51 HIS B CA 1
ATOM 4682 C C . HIS B 1 51 ? 26.484 43.625 12.336 1 70.5 51 HIS B C 1
ATOM 4684 O O . HIS B 1 51 ? 26.484 43.25 13.508 1 70.5 51 HIS B O 1
ATOM 4690 N N . ARG B 1 52 ? 25.641 44.438 11.758 1 71.75 52 ARG B N 1
ATOM 4691 C CA . ARG B 1 52 ? 24.625 45.031 12.625 1 71.75 52 ARG B CA 1
ATOM 4692 C C . ARG B 1 52 ? 23.656 43.969 13.141 1 71.75 52 ARG B C 1
ATOM 4694 O O . ARG B 1 52 ? 23.266 44 14.305 1 71.75 52 ARG B O 1
ATOM 4701 N N . LEU B 1 53 ? 23.406 43.062 12.242 1 77.38 53 LEU B N 1
ATOM 4702 C CA . LEU B 1 53 ? 22.5 42 12.633 1 77.38 53 LEU B CA 1
ATOM 4703 C C . LEU B 1 53 ? 23.109 41.156 13.734 1 77.38 53 LEU B C 1
ATOM 4705 O O . LEU B 1 53 ? 22.406 40.719 14.656 1 77.38 53 LEU B O 1
ATOM 4709 N N . LEU B 1 54 ? 24.406 41.031 13.695 1 80.25 54 LEU B N 1
ATOM 4710 C CA . LEU B 1 54 ? 25.078 40.188 14.688 1 80.25 54 LEU B CA 1
ATOM 4711 C C . LEU B 1 54 ? 25.109 40.875 16.047 1 80.25 54 LEU B C 1
ATOM 4713 O O . LEU B 1 54 ? 24.984 40.219 17.078 1 80.25 54 LEU B O 1
ATOM 4717 N N . VAL B 1 55 ? 25.234 42.125 16 1 76 55 VAL B N 1
ATOM 4718 C CA . VAL B 1 55 ? 25.281 42.875 17.25 1 76 55 VAL B CA 1
ATOM 4719 C C . VAL B 1 55 ? 23.906 42.844 17.922 1 76 55 VAL B C 1
ATOM 4721 O O . VAL B 1 55 ? 23.828 42.656 19.141 1 76 55 VAL B O 1
ATOM 4724 N N . VAL B 1 56 ? 22.906 43 17.094 1 77.81 56 VAL B N 1
ATOM 4725 C CA . VAL B 1 56 ? 21.547 42.938 17.625 1 77.81 56 VAL B CA 1
ATOM 4726 C C . VAL B 1 56 ? 21.266 41.531 18.172 1 77.81 56 VAL B C 1
ATOM 4728 O O . VAL B 1 56 ? 20.656 41.375 19.219 1 77.81 56 VAL B O 1
ATOM 4731 N N . PHE B 1 57 ? 21.781 40.625 17.453 1 86.56 57 PHE B N 1
ATOM 4732 C CA . PHE B 1 57 ? 21.609 39.219 17.844 1 86.56 57 PHE B CA 1
ATOM 4733 C C . PHE B 1 57 ? 22.25 38.969 19.203 1 86.56 57 PHE B C 1
ATOM 4735 O O . PHE B 1 57 ? 21.641 38.312 20.062 1 86.56 57 PHE B O 1
ATOM 4742 N N . ARG B 1 58 ? 23.391 39.469 19.406 1 83.19 58 ARG B N 1
ATOM 4743 C CA . ARG B 1 58 ? 24.094 39.344 20.672 1 83.19 58 ARG B CA 1
ATOM 4744 C C . ARG B 1 58 ? 23.328 40 21.812 1 83.19 58 ARG B C 1
ATOM 4746 O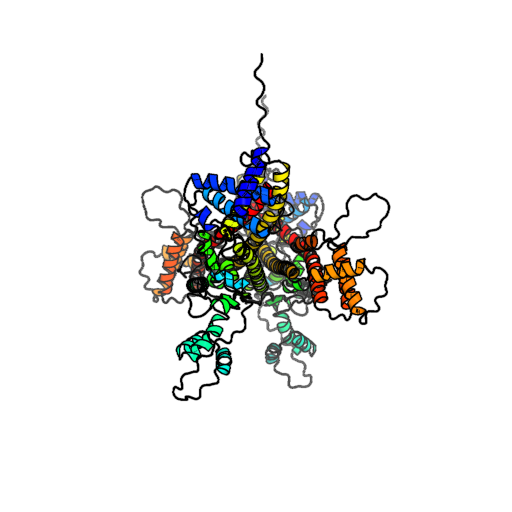 O . ARG B 1 58 ? 23.188 39.406 22.891 1 83.19 58 ARG B O 1
ATOM 4753 N N . GLY B 1 59 ? 22.797 41.125 21.484 1 80.38 59 GLY B N 1
ATOM 4754 C CA . GLY B 1 59 ? 22.016 41.844 22.484 1 80.38 59 GLY B CA 1
ATOM 4755 C C . GLY B 1 59 ? 20.766 41.094 22.891 1 80.38 59 GLY B C 1
ATOM 4756 O O . GLY B 1 59 ? 20.438 41.031 24.078 1 80.38 59 GLY B O 1
ATOM 4757 N N . LEU B 1 60 ? 20.094 40.594 21.906 1 83.5 60 LEU B N 1
ATOM 4758 C CA . LEU B 1 60 ? 18.859 39.844 22.172 1 83.5 60 LEU B CA 1
ATOM 4759 C C . LEU B 1 60 ? 19.141 38.594 22.984 1 83.5 60 LEU B C 1
ATOM 4761 O O . LEU B 1 60 ? 18.328 38.219 23.828 1 83.5 60 LEU B O 1
ATOM 4765 N N . THR B 1 61 ? 20.266 38 22.781 1 84.5 61 THR B N 1
ATOM 4766 C CA . THR B 1 61 ? 20.641 36.812 23.516 1 84.5 61 THR B CA 1
ATOM 4767 C C . THR B 1 61 ? 20.844 37.094 25 1 84.5 61 THR B C 1
ATOM 4769 O O . THR B 1 61 ? 20.453 36.312 25.859 1 84.5 61 THR B O 1
ATOM 4772 N N . VAL B 1 62 ? 21.406 38.188 25.281 1 80.75 62 VAL B N 1
ATOM 4773 C CA . VAL B 1 62 ? 21.625 38.594 26.656 1 80.75 62 VAL B CA 1
ATOM 4774 C C . VAL B 1 62 ? 20.297 38.844 27.359 1 80.75 62 VAL B C 1
ATOM 4776 O O . VAL B 1 62 ? 20.109 38.5 28.516 1 80.75 62 VAL B O 1
ATOM 4779 N N . CYS B 1 63 ? 19.391 39.406 26.578 1 78.88 63 CYS B N 1
ATOM 4780 C CA . CYS B 1 63 ? 18.062 39.688 27.141 1 78.88 63 CYS B CA 1
ATOM 4781 C C . CYS B 1 63 ? 17.328 38.375 27.422 1 78.88 63 CYS B C 1
ATOM 4783 O O . CYS B 1 63 ? 16.594 38.281 28.406 1 78.88 63 CYS B O 1
ATOM 4785 N N . LEU B 1 64 ? 17.516 37.438 26.609 1 83.25 64 LEU B N 1
ATOM 4786 C CA . LEU B 1 64 ? 16.828 36.188 26.734 1 83.25 64 LEU B CA 1
ATOM 4787 C C . LEU B 1 64 ? 17.312 35.438 27.969 1 83.25 64 LEU B C 1
ATOM 4789 O O . LEU B 1 64 ? 16.547 34.688 28.578 1 83.25 64 LEU B O 1
ATOM 4793 N N . ALA B 1 65 ? 18.5 35.625 28.344 1 81.44 65 ALA B N 1
ATOM 4794 C CA . ALA B 1 65 ? 19.094 34.906 29.484 1 81.44 65 ALA B CA 1
ATOM 4795 C C . ALA B 1 65 ? 18.578 35.469 30.812 1 81.44 65 ALA B C 1
ATOM 4797 O O . ALA B 1 65 ? 18.688 34.812 31.844 1 81.44 65 ALA B O 1
ATOM 4798 N N . HIS B 1 66 ? 17.953 36.594 30.75 1 73.19 66 HIS B N 1
ATOM 4799 C CA . HIS B 1 66 ? 17.484 37.219 31.984 1 73.19 66 HIS B CA 1
ATOM 4800 C C . HIS B 1 66 ? 16.172 36.594 32.438 1 73.19 66 HIS B C 1
ATOM 4802 O O . HIS B 1 66 ? 15.25 36.406 31.641 1 73.19 66 HIS B O 1
ATOM 4808 N N . PRO B 1 67 ? 16.094 35.969 33.625 1 64.25 67 PRO B N 1
ATOM 4809 C CA . PRO B 1 67 ? 14.914 35.281 34.156 1 64.25 67 PRO B CA 1
ATOM 4810 C C . PRO B 1 67 ? 13.664 36.156 34.156 1 64.25 67 PRO B C 1
ATOM 4812 O O . PRO B 1 67 ? 12.547 35.625 34.031 1 64.25 67 PRO B O 1
ATOM 4815 N N . GLN B 1 68 ? 13.695 37.5 34.406 1 59.75 68 GLN B N 1
ATOM 4816 C CA . GLN B 1 68 ? 12.531 38.344 34.562 1 59.75 68 GLN B CA 1
ATOM 4817 C C . GLN B 1 68 ? 12.047 38.906 33.25 1 59.75 68 GLN B C 1
ATOM 4819 O O . GLN B 1 68 ? 11.438 39.969 33.188 1 59.75 68 GLN B O 1
ATOM 4824 N N . CYS B 1 69 ? 12.289 38.125 32.25 1 56.66 69 CYS B N 1
ATOM 4825 C CA . CYS B 1 69 ? 11.836 38.688 30.969 1 56.66 69 CYS B CA 1
ATOM 4826 C C . CYS B 1 69 ? 10.344 38.469 30.781 1 56.66 69 CYS B C 1
ATOM 4828 O O . CYS B 1 69 ? 9.875 37.344 30.703 1 56.66 69 CYS B O 1
ATOM 4830 N N . SER B 1 70 ? 9.453 39.5 31.141 1 55.56 70 SER B N 1
ATOM 4831 C CA . SER B 1 70 ? 7.992 39.469 31.078 1 55.56 70 SER B CA 1
ATOM 4832 C C . SER B 1 70 ? 7.5 39.188 29.656 1 55.56 70 SER B C 1
ATOM 4834 O O . SER B 1 70 ? 6.398 38.688 29.469 1 55.56 70 SER B O 1
ATOM 4836 N N . LYS B 1 71 ? 8.328 39.531 28.609 1 68.31 71 LYS B N 1
ATOM 4837 C CA . LYS B 1 71 ? 7.828 39.375 27.25 1 68.31 71 LYS B CA 1
ATOM 4838 C C . LYS B 1 71 ? 8.703 38.438 26.453 1 68.31 71 LYS B C 1
ATOM 4840 O O . LYS B 1 71 ? 9.203 38.781 25.375 1 68.31 71 LYS B O 1
ATOM 4845 N N . GLU B 1 72 ? 8.812 37.219 26.828 1 74.62 72 GLU B N 1
ATOM 4846 C CA . GLU B 1 72 ? 9.672 36.188 26.25 1 74.62 72 GLU B CA 1
ATOM 4847 C C . GLU B 1 72 ? 9.25 35.875 24.812 1 74.62 72 GLU B C 1
ATOM 4849 O O . GLU B 1 72 ? 10.094 35.656 23.953 1 74.62 72 GLU B O 1
ATOM 4854 N N . SER B 1 73 ? 7.973 36 24.562 1 74.31 73 SER B N 1
ATOM 4855 C CA . SER B 1 73 ? 7.469 35.656 23.234 1 74.31 73 SER B CA 1
ATOM 4856 C C . SER B 1 73 ? 7.941 36.688 22.188 1 74.31 73 SER B C 1
ATOM 4858 O O . SER B 1 73 ? 8.305 36.312 21.078 1 74.31 73 SER B O 1
ATOM 4860 N N . ASN B 1 74 ? 8.008 37.844 22.594 1 73.44 74 ASN B N 1
ATOM 4861 C CA . ASN B 1 74 ? 8.453 38.875 21.672 1 73.44 74 ASN B CA 1
ATOM 4862 C C . ASN B 1 74 ? 9.961 38.781 21.422 1 73.44 74 ASN B C 1
ATOM 4864 O O . ASN B 1 74 ? 10.414 39.031 20.312 1 73.44 74 ASN B O 1
ATOM 4868 N N . LEU B 1 75 ? 10.672 38.5 22.484 1 78.44 75 LEU B N 1
ATOM 4869 C CA . LEU B 1 75 ? 12.117 38.375 22.344 1 78.44 75 LEU B CA 1
ATOM 4870 C C . LEU B 1 75 ? 12.461 37.188 21.422 1 78.44 75 LEU B C 1
ATOM 4872 O O . LEU B 1 75 ? 13.367 37.312 20.594 1 78.44 75 LEU B O 1
ATOM 4876 N N . TRP B 1 76 ? 11.664 36.219 21.562 1 82.56 76 TRP B N 1
ATOM 4877 C CA . TRP B 1 76 ? 11.891 35.062 20.719 1 82.56 76 TRP B CA 1
ATOM 4878 C C . TRP B 1 76 ? 11.602 35.375 19.266 1 82.56 76 TRP B C 1
ATOM 4880 O O . TRP B 1 76 ? 12.359 34.969 18.375 1 82.56 76 TRP B O 1
ATOM 4890 N N . ALA B 1 77 ? 10.531 36 19.047 1 80.88 77 ALA B N 1
ATOM 4891 C CA . ALA B 1 77 ? 10.164 36.375 17.688 1 80.88 77 ALA B CA 1
ATOM 4892 C C . ALA B 1 77 ? 11.258 37.219 17.031 1 80.88 77 ALA B C 1
ATOM 4894 O O . ALA B 1 77 ? 11.586 37.031 15.859 1 80.88 77 ALA B O 1
ATOM 4895 N N . ALA B 1 78 ? 11.82 38.094 17.828 1 80.38 78 ALA B N 1
ATOM 4896 C CA . ALA B 1 78 ? 12.875 38.938 17.328 1 80.38 78 ALA B CA 1
ATOM 4897 C C . ALA B 1 78 ? 14.141 38.156 17.031 1 80.38 78 ALA B C 1
ATOM 4899 O O . ALA B 1 78 ? 14.781 38.344 15.992 1 80.38 78 ALA B O 1
ATOM 4900 N N . LEU B 1 79 ? 14.469 37.344 17.953 1 85.44 79 LEU B N 1
ATOM 4901 C CA . LEU B 1 79 ? 15.664 36.5 17.781 1 85.44 79 LEU B CA 1
ATOM 4902 C C . LEU B 1 79 ? 15.547 35.625 16.531 1 85.44 79 LEU B C 1
ATOM 4904 O O . LEU B 1 79 ? 16.484 35.531 15.75 1 85.44 79 LEU B O 1
ATOM 4908 N N . LEU B 1 80 ? 14.391 35.094 16.375 1 87.44 80 LEU B N 1
ATOM 4909 C CA . LEU B 1 80 ? 14.148 34.219 15.234 1 87.44 80 LEU B CA 1
ATOM 4910 C C . LEU B 1 80 ? 14.172 35.031 13.938 1 87.44 80 LEU B C 1
ATOM 4912 O O . LEU B 1 80 ? 14.633 34.531 12.906 1 87.44 80 LEU B O 1
ATOM 4916 N N . GLY B 1 81 ? 13.641 36.156 13.953 1 83.38 81 GLY B N 1
ATOM 4917 C CA . GLY B 1 81 ? 13.656 37 12.781 1 83.38 81 GLY B CA 1
ATOM 4918 C C . GLY B 1 81 ? 15.062 37.375 12.328 1 83.38 81 GLY B C 1
ATOM 4919 O O . GLY B 1 81 ? 15.352 37.344 11.125 1 83.38 81 GLY B O 1
ATOM 4920 N N . ILE B 1 82 ? 15.891 37.625 13.258 1 83.75 82 ILE B N 1
ATOM 4921 C CA . ILE B 1 82 ? 17.266 37.969 12.93 1 83.75 82 ILE B CA 1
ATOM 4922 C C . ILE B 1 82 ? 17.984 36.719 12.414 1 83.75 82 ILE B C 1
ATOM 4924 O O . ILE B 1 82 ? 18.766 36.812 11.453 1 83.75 82 ILE B O 1
ATOM 4928 N N . ALA B 1 83 ? 17.75 35.625 13.086 1 87.56 83 ALA B N 1
ATOM 4929 C CA . ALA B 1 83 ? 18.359 34.375 12.648 1 87.56 83 ALA B CA 1
ATOM 4930 C C . ALA B 1 83 ? 17.969 34.031 11.211 1 87.56 83 ALA B C 1
ATOM 4932 O O . ALA B 1 83 ? 18.781 33.531 10.445 1 87.56 83 ALA B O 1
ATOM 4933 N N . GLU B 1 84 ? 16.734 34.25 10.867 1 86.88 84 GLU B N 1
ATOM 4934 C CA . GLU B 1 84 ? 16.25 34 9.508 1 86.88 84 GLU B CA 1
ATOM 4935 C C . GLU B 1 84 ? 17.047 34.844 8.5 1 86.88 84 GLU B C 1
ATOM 4937 O O . GLU B 1 84 ? 17.453 34.312 7.453 1 86.88 84 GLU B O 1
ATOM 4942 N N . ARG B 1 85 ? 17.25 36.031 8.789 1 81.5 85 ARG B N 1
ATOM 4943 C CA . ARG B 1 85 ? 17.969 36.938 7.895 1 81.5 85 ARG B CA 1
ATOM 4944 C C . ARG B 1 85 ? 19.438 36.531 7.754 1 81.5 85 ARG B C 1
ATOM 4946 O O . ARG B 1 85 ? 19.984 36.562 6.656 1 81.5 85 ARG B O 1
ATOM 4953 N N . LEU B 1 86 ? 19.953 36.219 8.883 1 83.06 86 LEU B N 1
ATOM 4954 C CA . LEU B 1 86 ? 21.344 35.75 8.852 1 83.06 86 LEU B CA 1
ATOM 4955 C C . LEU B 1 86 ? 21.484 34.469 8.047 1 83.06 86 LEU B C 1
ATOM 4957 O O . LEU B 1 86 ? 22.484 34.281 7.34 1 83.06 86 LEU B O 1
ATOM 4961 N N . ALA B 1 87 ? 20.484 33.594 8.164 1 86.19 87 ALA B N 1
ATOM 4962 C CA . ALA B 1 87 ? 20.516 32.344 7.418 1 86.19 87 ALA B CA 1
ATOM 4963 C C . ALA B 1 87 ? 20.406 32.594 5.918 1 86.19 87 ALA B C 1
ATOM 4965 O O . ALA B 1 87 ? 21.062 31.922 5.121 1 86.19 87 ALA B O 1
ATOM 4966 N N . LEU B 1 88 ? 19.594 33.5 5.523 1 81.62 88 LEU B N 1
ATOM 4967 C CA . LEU B 1 88 ? 19.422 33.844 4.113 1 81.62 88 LEU B CA 1
ATOM 4968 C C . LEU B 1 88 ? 20.703 34.406 3.537 1 81.62 88 LEU B C 1
ATOM 4970 O O . LEU B 1 88 ? 21.078 34.094 2.408 1 81.62 88 LEU B O 1
ATOM 4974 N N . VAL B 1 89 ? 21.344 35.25 4.348 1 77.62 89 VAL B N 1
ATOM 4975 C CA . VAL B 1 89 ? 22.609 35.844 3.932 1 77.62 89 VAL B CA 1
ATOM 4976 C C . VAL B 1 89 ? 23.656 34.75 3.74 1 77.62 89 VAL B C 1
ATOM 4978 O O . VAL B 1 89 ? 24.438 34.781 2.785 1 77.62 89 VAL B O 1
ATOM 4981 N N . LYS B 1 90 ? 23.672 33.844 4.598 1 79.12 90 LYS B N 1
ATOM 4982 C CA . LYS B 1 90 ? 24.625 32.75 4.504 1 79.12 90 LYS B CA 1
ATOM 4983 C C . LYS B 1 90 ? 24.391 31.922 3.232 1 79.12 90 LYS B C 1
ATOM 4985 O O . LYS B 1 90 ? 25.344 31.422 2.635 1 79.12 90 LYS B O 1
ATOM 4990 N N . GLN B 1 91 ? 23.141 31.812 2.811 1 75.62 91 GLN B N 1
ATOM 4991 C CA . GLN B 1 91 ? 22.797 31.031 1.622 1 75.62 91 GLN B CA 1
ATOM 4992 C C . GLN B 1 91 ? 22.938 31.875 0.358 1 75.62 91 GLN B C 1
ATOM 4994 O O . GLN B 1 91 ? 22.828 31.359 -0.755 1 75.62 91 GLN B O 1
ATOM 4999 N N . GLY B 1 92 ? 23.312 33.031 0.485 1 66.81 92 GLY B N 1
ATOM 5000 C CA . GLY B 1 92 ? 23.5 33.906 -0.662 1 66.81 92 GLY B CA 1
ATOM 5001 C C . GLY B 1 92 ? 22.188 34.469 -1.193 1 66.81 92 GLY B C 1
ATOM 5002 O O . GLY B 1 92 ? 22.125 34.906 -2.344 1 66.81 92 GLY B O 1
ATOM 5003 N N . GLU B 1 93 ? 21.156 34.219 -0.519 1 62.62 93 GLU B N 1
ATOM 5004 C CA . GLU B 1 93 ? 19.859 34.688 -0.995 1 62.62 93 GLU B CA 1
ATOM 5005 C C . GLU B 1 93 ? 19.562 36.094 -0.471 1 62.62 93 GLU B C 1
ATOM 5007 O O . GLU B 1 93 ? 20.016 36.469 0.611 1 62.62 93 GLU B O 1
ATOM 5012 N N . SER B 1 94 ? 19.219 36.969 -1.413 1 53.25 94 SER B N 1
ATOM 5013 C CA . SER B 1 94 ? 18.812 38.281 -1.004 1 53.25 94 SER B CA 1
ATOM 5014 C C . SER B 1 94 ? 17.5 38.281 -0.244 1 53.25 94 SER B C 1
ATOM 5016 O O . SER B 1 94 ? 16.594 37.5 -0.592 1 53.25 94 SER B O 1
ATOM 5018 N N . TRP B 1 95 ? 17.547 38.5 0.956 1 48.12 95 TRP B N 1
ATOM 5019 C CA . TRP B 1 95 ? 16.344 38.562 1.77 1 48.12 95 TRP B CA 1
ATOM 5020 C C . TRP B 1 95 ? 15.344 39.562 1.194 1 48.12 95 TRP B C 1
ATOM 5022 O O . TRP B 1 95 ? 15.664 40.75 1.046 1 48.12 95 TRP B O 1
ATOM 5032 N N . LYS B 1 96 ? 14.656 39.219 0.117 1 43.19 96 LYS B N 1
ATOM 5033 C CA . LYS B 1 96 ? 13.555 40.125 -0.235 1 43.19 96 LYS B CA 1
ATOM 5034 C C . LYS B 1 96 ? 12.453 40.094 0.82 1 43.19 96 LYS B C 1
ATOM 5036 O O . LYS B 1 96 ? 12.055 39 1.265 1 43.19 96 LYS B O 1
ATOM 5041 N N . SER B 1 97 ? 12.391 40.938 1.731 1 38.91 97 SER B N 1
ATOM 5042 C CA . SER B 1 97 ? 11.258 41.031 2.652 1 38.91 97 SER B CA 1
ATOM 5043 C C . SER B 1 97 ? 9.938 40.75 1.95 1 38.91 97 SER B C 1
ATOM 5045 O O . SER B 1 97 ? 9.43 41.562 1.192 1 38.91 97 SER B O 1
ATOM 5047 N N . SER B 1 98 ? 9.867 39.781 1.193 1 35.31 98 SER B N 1
ATOM 5048 C CA . SER B 1 98 ? 8.586 39.625 0.513 1 35.31 98 SER B CA 1
ATOM 5049 C C . SER B 1 98 ? 7.434 39.531 1.512 1 35.31 98 SER B C 1
ATOM 5051 O O . SER B 1 98 ? 6.316 39.156 1.145 1 35.31 98 SER B O 1
ATOM 5053 N N . ILE B 1 99 ? 7.684 39.312 2.73 1 35.78 99 ILE B N 1
ATOM 5054 C CA . ILE B 1 99 ? 6.402 39.188 3.416 1 35.78 99 ILE B CA 1
ATOM 5055 C C . ILE B 1 99 ? 5.57 40.438 3.209 1 35.78 99 ILE B C 1
ATOM 5057 O O . ILE B 1 99 ? 5.969 41.531 3.621 1 35.78 99 ILE B O 1
ATOM 5061 N N . PRO B 1 100 ? 4.789 40.656 2.34 1 31.25 100 PRO B N 1
ATOM 5062 C CA . PRO B 1 100 ? 3.848 41.75 2.43 1 31.25 100 PRO B CA 1
ATOM 5063 C C . PRO B 1 100 ? 3.299 41.969 3.842 1 31.25 100 PRO B C 1
ATOM 5065 O O . PRO B 1 100 ? 3.072 40.969 4.562 1 31.25 100 PRO B O 1
ATOM 5068 N N . ARG B 1 101 ? 3.646 43.031 4.621 1 32.94 101 ARG B N 1
ATOM 5069 C CA . ARG B 1 101 ? 2.916 43.5 5.801 1 32.94 101 ARG B CA 1
ATOM 5070 C C . ARG B 1 101 ? 1.426 43.188 5.668 1 32.94 101 ARG B C 1
ATOM 5072 O O . ARG B 1 101 ? 0.691 43.938 5.02 1 32.94 101 ARG B O 1
ATOM 5079 N N . ASN B 1 102 ? 1.035 42.094 5.332 1 29.95 102 ASN B N 1
ATOM 5080 C CA . ASN B 1 102 ? -0.42 42.031 5.43 1 29.95 102 ASN B CA 1
ATOM 5081 C C . ASN B 1 102 ? -0.907 42.531 6.793 1 29.95 102 ASN B C 1
ATOM 5083 O O . ASN B 1 102 ? -0.565 41.938 7.82 1 29.95 102 ASN B O 1
ATOM 5087 N N . SER B 1 103 ? -1.071 43.812 7.082 1 28.94 103 SER B N 1
ATOM 5088 C CA . SER B 1 103 ? -1.817 44.562 8.102 1 28.94 103 SER B CA 1
ATOM 5089 C C . SER B 1 103 ? -2.926 43.719 8.703 1 28.94 103 SER B C 1
ATOM 5091 O O . SER B 1 103 ? -3.41 44 9.797 1 28.94 103 SER B O 1
ATOM 5093 N N . ASN B 1 104 ? -3.494 42.844 7.891 1 28.38 104 ASN B N 1
ATOM 5094 C CA . ASN B 1 104 ? -4.789 42.281 8.273 1 28.38 104 ASN B CA 1
ATOM 5095 C C . ASN B 1 104 ? -4.648 41.188 9.328 1 28.38 104 ASN B C 1
ATOM 5097 O O . ASN B 1 104 ? -5.625 40.531 9.68 1 28.38 104 ASN B O 1
ATOM 5101 N N . CYS B 1 105 ? -3.49 40.75 9.688 1 29.81 105 CYS B N 1
ATOM 5102 C CA . CYS B 1 105 ? -3.59 39.812 10.797 1 29.81 105 CYS B CA 1
ATOM 5103 C C . CYS B 1 105 ? -4.027 40.5 12.07 1 29.81 105 CYS B C 1
ATOM 5105 O O . CYS B 1 105 ? -3.996 39.906 13.156 1 29.81 105 CYS B O 1
ATOM 5107 N N . ASP B 1 106 ? -4.055 41.812 12.164 1 28.44 106 ASP B N 1
ATOM 5108 C CA . ASP B 1 106 ? -4.688 42.531 13.266 1 28.44 106 ASP B CA 1
ATOM 5109 C C . ASP B 1 106 ? -6.059 41.938 13.594 1 28.44 106 ASP B C 1
ATOM 5111 O O . ASP B 1 106 ? -6.609 42.188 14.664 1 28.44 106 ASP B O 1
ATOM 5115 N N . SER B 1 107 ? -6.723 41.344 12.547 1 29.98 107 SER B N 1
ATOM 5116 C CA . SER B 1 107 ? -8.094 40.875 12.781 1 29.98 107 SER B CA 1
ATOM 5117 C C . SER B 1 107 ? -8.117 39.625 13.656 1 29.98 107 SER B C 1
ATOM 5119 O O . SER B 1 107 ? -9.188 39.188 14.07 1 29.98 107 SER B O 1
ATOM 5121 N N . LEU B 1 108 ? -6.984 38.781 13.734 1 31.48 108 LEU B N 1
ATOM 5122 C CA . LEU B 1 108 ? -7.176 37.719 14.703 1 31.48 108 LEU B CA 1
ATOM 5123 C C . LEU B 1 108 ? -7.285 38.281 16.125 1 31.48 108 LEU B C 1
ATOM 5125 O O . LEU B 1 108 ? -7.668 37.562 17.047 1 31.48 108 LEU B O 1
ATOM 5129 N N . ARG B 1 109 ? -6.594 39.406 16.5 1 28.86 109 ARG B N 1
ATOM 5130 C CA . ARG B 1 109 ? -6.777 40 17.828 1 28.86 109 ARG B CA 1
ATOM 5131 C C . ARG B 1 109 ? -8.211 40.5 18.016 1 28.86 109 ARG B C 1
ATOM 5133 O O . ARG B 1 109 ? -8.773 40.375 19.094 1 28.86 109 ARG B O 1
ATOM 5140 N N . GLN B 1 110 ? -8.586 41.594 17.125 1 27.42 110 GLN B N 1
ATOM 5141 C CA . GLN B 1 110 ? -9.664 42.5 17.5 1 27.42 110 GLN B CA 1
ATOM 5142 C C . GLN B 1 110 ? -11.016 41.812 17.453 1 27.42 110 GLN B C 1
ATOM 5144 O O . GLN B 1 110 ? -12.055 42.438 17.703 1 27.42 110 GLN B O 1
ATOM 5149 N N . ASP B 1 111 ? -11.148 40.688 16.891 1 28.41 111 ASP B N 1
ATOM 5150 C CA . ASP B 1 111 ? -12.594 40.562 16.766 1 28.41 111 ASP B CA 1
ATOM 5151 C C . ASP B 1 111 ? -13.281 40.562 18.125 1 28.41 111 ASP B C 1
ATOM 5153 O O . ASP B 1 111 ? -13.68 39.5 18.625 1 28.41 111 ASP B O 1
ATOM 5157 N N . LYS B 1 112 ? -12.672 41.219 19.203 1 29.8 112 LYS B N 1
ATOM 5158 C CA . LYS B 1 112 ? -13.82 41.625 20.016 1 29.8 112 LYS B CA 1
ATOM 5159 C C . LYS B 1 112 ? -14.75 42.531 19.25 1 29.8 112 LYS B C 1
ATOM 5161 O O . LYS B 1 112 ? -14.586 43.75 19.281 1 29.8 112 LYS B O 1
ATOM 5166 N N . HIS B 1 113 ? -14.93 42.406 17.938 1 25.33 113 HIS B N 1
ATOM 5167 C CA . HIS B 1 113 ? -15.945 43.25 17.312 1 25.33 113 HIS B CA 1
ATOM 5168 C C . HIS B 1 113 ? -17.141 43.438 18.234 1 25.33 113 HIS B C 1
ATOM 5170 O O . HIS B 1 113 ? -17.625 42.469 18.844 1 25.33 113 HIS B O 1
ATOM 5176 N N . SER B 1 114 ? -17.266 44.531 18.812 1 25.19 114 SER B N 1
ATOM 5177 C CA . SER B 1 114 ? -18.531 45.25 19.016 1 25.19 114 SER B CA 1
ATOM 5178 C C . SER B 1 114 ? -19.5 45 17.875 1 25.19 114 SER B C 1
ATOM 5180 O O . SER B 1 114 ? -19.094 44.969 16.703 1 25.19 114 SER B O 1
ATOM 5182 N N . GLY B 1 115 ? -20.531 44.219 18.031 1 25.88 115 GLY B N 1
ATOM 5183 C CA . GLY B 1 115 ? -21.781 43.969 17.312 1 25.88 115 GLY B CA 1
ATOM 5184 C C . GLY B 1 115 ? -22.25 45.156 16.5 1 25.88 115 GLY B C 1
ATOM 5185 O O . GLY B 1 115 ? -23.438 45.5 16.516 1 25.88 115 GLY B O 1
ATOM 5186 N N . LYS B 1 116 ? -21.312 46.125 16.219 1 27.2 116 LYS B N 1
ATOM 5187 C CA . LYS B 1 116 ? -22.125 47.156 15.562 1 27.2 116 LYS B CA 1
ATOM 5188 C C . LYS B 1 116 ? -22.766 46.625 14.289 1 27.2 116 LYS B C 1
ATOM 5190 O O . LYS B 1 116 ? -22.125 45.906 13.516 1 27.2 116 LYS B O 1
ATOM 5195 N N . GLN B 1 117 ? -24.094 46.594 14.289 1 25.8 117 GLN B N 1
ATOM 5196 C CA . GLN B 1 117 ? -25.188 46.469 13.344 1 25.8 117 GLN B CA 1
ATOM 5197 C C . GLN B 1 117 ? -24.891 47.188 12.039 1 25.8 117 GLN B C 1
ATOM 5199 O O . GLN B 1 117 ? -24.812 48.406 12.008 1 25.8 117 GLN B O 1
ATOM 5204 N N . SER B 1 118 ? -23.828 46.844 11.367 1 27.88 118 SER B N 1
ATOM 5205 C CA . SER B 1 118 ? -23.766 47.469 10.055 1 27.88 118 S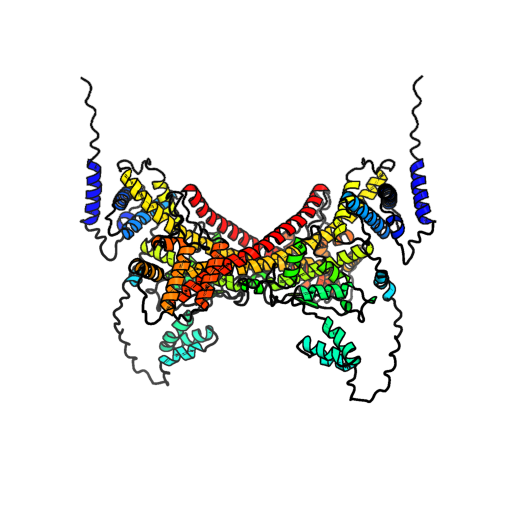ER B CA 1
ATOM 5206 C C . SER B 1 118 ? -25.156 47.688 9.484 1 27.88 118 SER B C 1
ATOM 5208 O O . SER B 1 118 ? -26.016 46.812 9.547 1 27.88 118 SER B O 1
ATOM 5210 N N . GLY B 1 119 ? -25.625 48.844 9.5 1 26.17 119 GLY B N 1
ATOM 5211 C CA . GLY B 1 119 ? -26.859 49.406 8.961 1 26.17 119 GLY B CA 1
ATOM 5212 C C . GLY B 1 119 ? -27.188 48.875 7.57 1 26.17 119 GLY B C 1
ATOM 5213 O O . GLY B 1 119 ? -26.328 48.906 6.676 1 26.17 119 GLY B O 1
ATOM 5214 N N . VAL B 1 120 ? -27.922 47.719 7.512 1 29.02 120 VAL B N 1
ATOM 5215 C CA . VAL B 1 120 ? -28.688 47.312 6.344 1 29.02 120 VAL B CA 1
ATOM 5216 C C . VAL B 1 120 ? -29.141 48.562 5.566 1 29.02 120 VAL B C 1
ATOM 5218 O O . VAL B 1 120 ? -29.812 49.438 6.113 1 29.02 120 VAL B O 1
ATOM 5221 N N . VAL B 1 121 ? -28.219 49.062 4.793 1 29.19 121 VAL B N 1
ATOM 5222 C CA . VAL B 1 121 ? -28.734 50.094 3.879 1 29.19 121 VAL B CA 1
ATOM 5223 C C . VAL B 1 121 ? -30.141 49.688 3.412 1 29.19 121 VAL B C 1
ATOM 5225 O O . VAL B 1 121 ? -30.391 48.531 3.094 1 29.19 121 VAL B O 1
ATOM 5228 N N . PRO B 1 122 ? -31.156 50.375 3.793 1 29.17 122 PRO B N 1
ATOM 5229 C CA . PRO B 1 122 ? -32.562 50.156 3.402 1 29.17 122 PRO B CA 1
ATOM 5230 C C . PRO B 1 122 ? -32.719 49.906 1.903 1 29.17 122 PRO B C 1
ATOM 5232 O O . PRO B 1 122 ? -32.031 50.531 1.097 1 29.17 122 PRO B O 1
ATOM 5235 N N . PRO B 1 123 ? -33.031 48.625 1.51 1 30.84 123 PRO B N 1
ATOM 5236 C CA . PRO B 1 123 ? -33.406 48.312 0.118 1 30.84 123 PRO B CA 1
ATOM 5237 C C . PRO B 1 123 ? -34.156 49.469 -0.544 1 30.84 123 PRO B C 1
ATOM 5239 O O . PRO B 1 123 ? -35.062 50.031 0.072 1 30.84 123 PRO B O 1
ATOM 5242 N N . SER B 1 124 ? -33.562 50.219 -1.243 1 29.89 124 SER B N 1
ATOM 5243 C CA . SER B 1 124 ? -34.406 51.094 -2.074 1 29.89 124 SER B CA 1
ATOM 5244 C C . SER B 1 124 ? -35.562 50.281 -2.703 1 29.89 124 SER B C 1
ATOM 5246 O O . SER B 1 124 ? -35.438 49.094 -2.906 1 29.89 124 SER B O 1
ATOM 5248 N N . LYS B 1 125 ? -36.906 50.781 -2.797 1 31.28 125 LYS B N 1
ATOM 5249 C CA . LYS B 1 125 ? -38.25 50.375 -3.143 1 31.28 125 LYS B CA 1
ATOM 5250 C C . LYS B 1 125 ? -38.312 49.812 -4.551 1 31.28 125 LYS B C 1
ATOM 5252 O O . LYS B 1 125 ? -38.844 50.438 -5.473 1 31.28 125 LYS B O 1
ATOM 5257 N N . SER B 1 126 ? -37.344 49.25 -5.242 1 31.98 126 SER B N 1
ATOM 5258 C CA . SER B 1 126 ? -37.781 49 -6.613 1 31.98 126 SER B CA 1
ATOM 5259 C C . SER B 1 126 ? -38.906 48 -6.648 1 31.98 126 SER B C 1
ATOM 5261 O O . SER B 1 126 ? -39.094 47.219 -5.703 1 31.98 126 SER B O 1
ATOM 5263 N N . PRO B 1 127 ? -39.812 47.781 -7.723 1 34.97 127 PRO B N 1
ATOM 5264 C CA . PRO B 1 127 ? -41.062 47.031 -7.914 1 34.97 127 PRO B CA 1
ATOM 5265 C C . PRO B 1 127 ? -40.969 45.562 -7.508 1 34.97 127 PRO B C 1
ATOM 5267 O O . PRO B 1 127 ? -39.875 45 -7.547 1 34.97 127 PRO B O 1
ATOM 5270 N N . ARG B 1 128 ? -42.031 44.969 -6.746 1 34.94 128 ARG B N 1
ATOM 5271 C CA . ARG B 1 128 ? -42.406 43.906 -5.801 1 34.94 128 ARG B CA 1
ATOM 5272 C C . ARG B 1 128 ? -42.375 42.531 -6.461 1 34.94 128 ARG B C 1
ATOM 5274 O O . ARG B 1 128 ? -43.344 42.094 -7.051 1 34.94 128 ARG B O 1
ATOM 5281 N N . SER B 1 129 ? -41.625 42.156 -7.441 1 36.5 129 SER B N 1
ATOM 5282 C CA . SER B 1 129 ? -41.75 40.719 -7.715 1 36.5 129 SER B CA 1
ATOM 5283 C C . SER B 1 129 ? -41.75 39.906 -6.422 1 36.5 129 SER B C 1
ATOM 5285 O O . SER B 1 129 ? -41.188 40.344 -5.41 1 36.5 129 SER B O 1
ATOM 5287 N N . PRO B 1 130 ? -42.656 38.906 -6.094 1 40.53 130 PRO B N 1
ATOM 5288 C CA . PRO B 1 130 ? -42.719 38.156 -4.832 1 40.53 130 PRO B CA 1
ATOM 5289 C C . PRO B 1 130 ? -41.344 37.812 -4.27 1 40.53 130 PRO B C 1
ATOM 5291 O O . PRO B 1 130 ? -40.594 37.094 -4.91 1 40.53 130 PRO B O 1
ATOM 5294 N N . VAL B 1 131 ? -40.594 38.719 -3.779 1 46.25 131 VAL B N 1
ATOM 5295 C CA . VAL B 1 131 ? -39.25 38.656 -3.18 1 46.25 131 VAL B CA 1
ATOM 5296 C C . VAL B 1 131 ? -39.25 37.594 -2.094 1 46.25 131 VAL B C 1
ATOM 5298 O O . VAL B 1 131 ? -40 37.656 -1.117 1 46.25 131 VAL B O 1
ATOM 5301 N N . LEU B 1 132 ? -39.062 36.25 -2.449 1 54.84 132 LEU B N 1
ATOM 5302 C CA . LEU B 1 132 ? -38.812 35.281 -1.4 1 54.84 132 LEU B CA 1
ATOM 5303 C C . LEU B 1 132 ? -37.969 35.906 -0.292 1 54.84 132 LEU B C 1
ATOM 5305 O O . LEU B 1 132 ? -37.062 36.688 -0.562 1 54.84 132 LEU B O 1
ATOM 5309 N N . PRO B 1 133 ? -38.562 35.844 0.942 1 61.66 133 PRO B N 1
ATOM 5310 C CA . PRO B 1 133 ? -37.719 36.312 2.033 1 61.66 133 PRO B CA 1
ATOM 5311 C C . PRO B 1 133 ? -36.281 35.875 1.889 1 61.66 133 PRO B C 1
ATOM 5313 O O . PRO B 1 133 ? -36 34.688 1.595 1 61.66 133 PRO B O 1
ATOM 5316 N N . PRO B 1 134 ? -35.438 36.906 1.753 1 65 134 PRO B N 1
ATOM 5317 C CA . PRO B 1 134 ? -34 36.625 1.56 1 65 134 PRO B CA 1
ATOM 5318 C C . PRO B 1 134 ? -33.469 35.531 2.479 1 65 134 PRO B C 1
ATOM 5320 O O . PRO B 1 134 ? -32.5 34.875 2.148 1 65 134 PRO B O 1
ATOM 5323 N N . GLU B 1 135 ? -34.312 35.25 3.539 1 69.62 135 GLU B N 1
ATOM 5324 C CA . GLU B 1 135 ? -33.875 34.25 4.508 1 69.62 135 GLU B CA 1
ATOM 5325 C C . GLU B 1 135 ? -34.062 32.844 3.963 1 69.62 135 GLU B C 1
ATOM 5327 O O . GLU B 1 135 ? -33.375 31.891 4.41 1 69.62 135 GLU B O 1
ATOM 5332 N N . LEU B 1 136 ? -34.969 32.781 2.959 1 74.5 136 LEU B N 1
ATOM 5333 C CA . LEU B 1 136 ? -35.312 31.422 2.477 1 74.5 136 LEU B CA 1
ATOM 5334 C C . LEU B 1 136 ? -34.375 31.016 1.332 1 74.5 136 LEU B C 1
ATOM 5336 O O . LEU B 1 136 ? -34.25 29.828 1.034 1 74.5 136 LEU B O 1
ATOM 5340 N N . LEU B 1 137 ? -33.875 32 0.719 1 75.62 137 LEU B N 1
ATOM 5341 C CA . LEU B 1 137 ? -33.125 31.734 -0.5 1 75.62 137 LEU B CA 1
ATOM 5342 C C . LEU B 1 137 ? -31.938 30.812 -0.225 1 75.62 137 LEU B C 1
ATOM 5344 O O . LEU B 1 137 ? -31.75 29.828 -0.936 1 75.62 137 LEU B O 1
ATOM 5348 N N . PRO B 1 138 ? -31.219 31.016 0.872 1 78.56 138 PRO B N 1
ATOM 5349 C CA . PRO B 1 138 ? -30.109 30.109 1.153 1 78.56 138 PRO B CA 1
ATOM 5350 C C . PRO B 1 138 ? -30.562 28.656 1.35 1 78.56 138 PRO B C 1
ATOM 5352 O O . PRO B 1 138 ? -29.875 27.734 0.941 1 78.56 138 PRO B O 1
ATOM 5355 N N . HIS B 1 139 ? -31.719 28.516 1.797 1 78.88 139 HIS B N 1
ATOM 5356 C CA . HIS B 1 139 ? -32.25 27.172 2.021 1 78.88 139 HIS B CA 1
ATOM 5357 C C . HIS B 1 139 ? -32.625 26.5 0.705 1 78.88 139 HIS B C 1
ATOM 5359 O O . HIS B 1 139 ? -32.406 25.297 0.552 1 78.88 139 HIS B O 1
ATOM 5365 N N . ILE B 1 140 ? -33.188 27.312 -0.122 1 79.25 140 ILE B N 1
ATOM 5366 C CA . ILE B 1 140 ? -33.562 26.781 -1.425 1 79.25 140 ILE B CA 1
ATOM 5367 C C . ILE B 1 140 ? -32.312 26.391 -2.211 1 79.25 140 ILE B C 1
ATOM 5369 O O . ILE B 1 140 ? -32.25 25.328 -2.842 1 79.25 140 ILE B O 1
ATOM 5373 N N . PHE B 1 141 ? -31.359 27.219 -2.143 1 83.75 141 PHE B N 1
ATOM 5374 C CA . PHE B 1 141 ? -30.141 27 -2.934 1 83.75 141 PHE B CA 1
ATOM 5375 C C . PHE B 1 141 ? -29.391 25.766 -2.451 1 83.75 141 PHE B C 1
ATOM 5377 O O . PHE B 1 141 ? -28.688 25.125 -3.227 1 83.75 141 PHE B O 1
ATOM 5384 N N . LYS B 1 142 ? -29.594 25.359 -1.216 1 79.5 142 LYS B N 1
ATOM 5385 C CA . LYS B 1 142 ? -28.922 24.203 -0.641 1 79.5 142 LYS B CA 1
ATOM 5386 C C . LYS B 1 142 ? -29.422 22.906 -1.278 1 79.5 142 LYS B C 1
ATOM 5388 O O . LYS B 1 142 ? -28.734 21.875 -1.236 1 79.5 142 LYS B O 1
ATOM 5393 N N . PHE B 1 143 ? -30.531 23.016 -1.917 1 78.31 143 PHE B N 1
ATOM 5394 C CA . PHE B 1 143 ? -31.141 21.812 -2.48 1 78.31 143 PHE B CA 1
ATOM 5395 C C . PHE B 1 143 ? -30.75 21.656 -3.945 1 78.31 143 PHE B C 1
ATOM 5397 O O . PHE B 1 143 ? -31.109 20.656 -4.578 1 78.31 143 PHE B O 1
ATOM 5404 N N . LEU B 1 144 ? -30.047 22.625 -4.371 1 78.12 144 LEU B N 1
ATOM 5405 C CA . LEU B 1 144 ? -29.578 22.469 -5.746 1 78.12 144 LEU B CA 1
ATOM 5406 C C . LEU B 1 144 ? -28.438 21.469 -5.836 1 78.12 144 LEU B C 1
ATOM 5408 O O . LEU B 1 144 ? -27.453 21.578 -5.086 1 78.12 144 LEU B O 1
ATOM 5412 N N . PRO B 1 145 ? -28.516 20.5 -6.621 1 75.62 145 PRO B N 1
ATOM 5413 C CA . PRO B 1 145 ? -27.594 19.359 -6.613 1 75.62 145 PRO B CA 1
ATOM 5414 C C . PRO B 1 145 ? -26.219 19.719 -7.156 1 75.62 145 PRO B C 1
ATOM 5416 O O . PRO B 1 145 ? -25.203 19.203 -6.68 1 75.62 145 PRO B O 1
ATOM 5419 N N . GLU B 1 146 ? -26.219 20.609 -8.219 1 82.25 146 GLU B N 1
ATOM 5420 C CA . GLU B 1 146 ? -24.938 20.875 -8.883 1 82.25 146 GLU B CA 1
ATOM 5421 C C . GLU B 1 146 ? -24.453 22.297 -8.57 1 82.25 146 GLU B C 1
ATOM 5423 O O . GLU B 1 146 ? -25.25 23.234 -8.484 1 82.25 146 GLU B O 1
ATOM 5428 N N . GLN B 1 147 ? -23.234 22.422 -8.398 1 84.81 147 GLN B N 1
ATOM 5429 C CA . GLN B 1 147 ? -22.594 23.719 -8.148 1 84.81 147 GLN B CA 1
ATOM 5430 C C . GLN B 1 147 ? -22.828 24.672 -9.312 1 84.81 147 GLN B C 1
ATOM 5432 O O . GLN B 1 147 ? -22.938 25.891 -9.117 1 84.81 147 GLN B O 1
ATOM 5437 N N . SER B 1 148 ? -22.953 24.078 -10.461 1 85.62 148 SER B N 1
ATOM 5438 C CA . SER B 1 148 ? -23.219 24.891 -11.641 1 85.62 148 SER B CA 1
ATOM 5439 C C . SER B 1 148 ? -24.562 25.594 -11.539 1 85.62 148 SER B C 1
ATOM 5441 O O . SER B 1 148 ? -24.703 26.734 -11.992 1 85.62 148 SER B O 1
ATOM 5443 N N . ASP B 1 149 ? -25.453 24.938 -10.891 1 87.12 149 ASP B N 1
ATOM 5444 C CA . ASP B 1 149 ? -26.781 25.531 -10.711 1 87.12 149 ASP B CA 1
ATOM 5445 C C . ASP B 1 149 ? -26.719 26.703 -9.734 1 87.12 149 ASP B C 1
ATOM 5447 O O . ASP B 1 149 ? -27.359 27.734 -9.953 1 87.12 149 ASP B O 1
ATOM 5451 N N . ILE B 1 150 ? -25.984 26.547 -8.742 1 88.88 150 ILE B N 1
ATOM 5452 C CA . ILE B 1 150 ? -25.844 27.594 -7.746 1 88.88 150 ILE B CA 1
ATOM 5453 C C . ILE B 1 150 ? -25.125 28.797 -8.359 1 88.88 150 ILE B C 1
ATOM 5455 O O . ILE B 1 150 ? -25.469 29.953 -8.07 1 88.88 150 ILE B O 1
ATOM 5459 N N . HIS B 1 151 ? -24.203 28.5 -9.188 1 89.62 151 HIS B N 1
ATOM 5460 C CA . HIS B 1 151 ? -23.469 29.547 -9.891 1 89.62 151 HIS B CA 1
ATOM 5461 C C . HIS B 1 151 ? -24.406 30.359 -10.781 1 89.62 151 HIS B C 1
ATOM 5463 O O . HIS B 1 151 ? -24.312 31.594 -10.828 1 89.62 151 HIS B O 1
ATOM 5469 N N . THR B 1 152 ? -25.203 29.641 -11.414 1 89.19 152 THR B N 1
ATOM 5470 C CA . THR B 1 152 ? -26.172 30.297 -12.281 1 89.19 152 THR B CA 1
ATOM 5471 C C . THR B 1 152 ? -27.094 31.203 -11.461 1 89.19 152 THR B C 1
ATOM 5473 O O . THR B 1 152 ? -27.453 32.281 -11.898 1 89.19 152 THR B O 1
ATOM 5476 N N . CYS B 1 153 ? -27.422 30.766 -10.344 1 87.69 153 CYS B N 1
ATOM 5477 C CA . CYS B 1 153 ? -28.266 31.547 -9.453 1 87.69 153 CYS B CA 1
ATOM 5478 C C . CYS B 1 153 ? -27.562 32.812 -8.984 1 87.69 153 CYS B C 1
ATOM 5480 O O . CYS B 1 153 ? -28.188 33.875 -8.828 1 87.69 153 CYS B O 1
ATOM 5482 N N . ALA B 1 154 ? -26.25 32.719 -8.805 1 89.75 154 ALA B N 1
ATOM 5483 C CA . ALA B 1 154 ? -25.453 33.844 -8.312 1 89.75 154 ALA B CA 1
ATOM 5484 C C . ALA B 1 154 ? -25.406 34.969 -9.344 1 89.75 154 ALA B C 1
ATOM 5486 O O . ALA B 1 154 ? -25.156 36.125 -9 1 89.75 154 ALA B O 1
ATOM 5487 N N . LEU B 1 155 ? -25.781 34.656 -10.555 1 90.38 155 LEU B N 1
ATOM 5488 C CA . LEU B 1 155 ? -25.656 35.625 -11.641 1 90.38 155 LEU B CA 1
ATOM 5489 C C . LEU B 1 155 ? -26.984 36.312 -11.922 1 90.38 155 LEU B C 1
ATOM 5491 O O . LEU B 1 155 ? -27.062 37.156 -12.797 1 90.38 155 LEU B O 1
ATOM 5495 N N . VAL B 1 156 ? -28 36.062 -11.219 1 87.44 156 VAL B N 1
ATOM 5496 C CA . VAL B 1 156 ? -29.344 36.562 -11.523 1 87.44 156 VAL B CA 1
ATOM 5497 C C . VAL B 1 156 ? -29.484 38 -11.039 1 87.44 156 VAL B C 1
ATOM 5499 O O . VAL B 1 156 ? -29.859 38.875 -11.82 1 87.44 156 VAL B O 1
ATOM 5502 N N . CYS B 1 157 ? -29.203 38.25 -9.703 1 87.44 157 CYS B N 1
ATOM 5503 C CA . CYS B 1 157 ? -29.297 39.594 -9.117 1 87.44 157 CYS B CA 1
ATOM 5504 C C . CYS B 1 157 ? -28.438 39.719 -7.867 1 87.44 157 CYS B C 1
ATOM 5506 O O . CYS B 1 157 ? -27.812 38.719 -7.445 1 87.44 157 CYS B O 1
ATOM 5508 N N . ARG B 1 158 ? -28.484 40.875 -7.332 1 86.5 158 ARG B N 1
ATOM 5509 C CA . ARG B 1 158 ? -27.609 41.156 -6.207 1 86.5 158 ARG B CA 1
ATOM 5510 C C . ARG B 1 158 ? -28.016 40.344 -4.98 1 86.5 158 ARG B C 1
ATOM 5512 O O . ARG B 1 158 ? -27.156 39.844 -4.246 1 86.5 158 ARG B O 1
ATOM 5519 N N . LEU B 1 159 ? -29.219 40.219 -4.746 1 84.94 159 LEU B N 1
ATOM 5520 C CA . LEU B 1 159 ? -29.703 39.469 -3.592 1 84.94 159 LEU B CA 1
ATOM 5521 C C . LEU B 1 159 ? -29.344 38 -3.707 1 84.94 159 LEU B C 1
ATOM 5523 O O . LEU B 1 159 ? -28.859 37.375 -2.746 1 84.94 159 LEU B O 1
ATOM 5527 N N . TRP B 1 160 ? -29.578 37.469 -4.852 1 86.94 160 TRP B N 1
ATOM 5528 C CA . TRP B 1 160 ? -29.25 36.062 -5.094 1 86.94 160 TRP B CA 1
ATOM 5529 C C . TRP B 1 160 ? -27.75 35.812 -4.996 1 86.94 160 TRP B C 1
ATOM 5531 O O . TRP B 1 160 ? -27.312 34.781 -4.496 1 86.94 160 TRP B O 1
ATOM 5541 N N . HIS B 1 161 ? -27.141 36.75 -5.438 1 89.12 161 HIS B N 1
ATOM 5542 C CA . HIS B 1 161 ? -25.688 36.656 -5.383 1 89.12 161 HIS B CA 1
ATOM 5543 C C . HIS B 1 161 ? -25.203 36.562 -3.939 1 89.12 161 HIS B C 1
ATOM 5545 O O . HIS B 1 161 ? -24.375 35.719 -3.615 1 89.12 161 HIS B O 1
ATOM 5551 N N . ARG B 1 162 ? -25.703 37.375 -3.131 1 87.75 162 ARG B N 1
ATOM 5552 C CA . ARG B 1 162 ? -25.312 37.406 -1.725 1 87.75 162 ARG B CA 1
ATOM 5553 C C . ARG B 1 162 ? -25.656 36.094 -1.02 1 87.75 162 ARG B C 1
ATOM 5555 O O . ARG B 1 162 ? -24.922 35.656 -0.126 1 87.75 162 ARG B O 1
ATOM 5562 N N . CYS B 1 163 ? -26.656 35.5 -1.496 1 87 163 CYS B N 1
ATOM 5563 C CA . CYS B 1 163 ? -27.109 34.281 -0.858 1 87 163 CYS B CA 1
ATOM 5564 C C . CYS B 1 163 ? -26.375 33.062 -1.428 1 87 163 CYS B C 1
ATOM 5566 O O . CYS B 1 163 ? -26.156 32.094 -0.726 1 87 163 CYS B O 1
ATOM 5568 N N . ALA B 1 164 ? -25.984 33.156 -2.629 1 89.44 164 ALA B N 1
ATOM 5569 C CA . ALA B 1 164 ? -25.422 32 -3.344 1 89.44 164 ALA B CA 1
ATOM 5570 C C . ALA B 1 164 ? -23.938 31.859 -3.057 1 89.44 164 ALA B C 1
ATOM 5572 O O . ALA B 1 164 ? -23.422 30.734 -2.996 1 89.44 164 ALA B O 1
ATOM 5573 N N . ILE B 1 165 ? -23.25 32.938 -2.82 1 89.69 165 ILE B N 1
ATOM 5574 C CA . ILE B 1 165 ? -21.781 32.938 -2.758 1 89.69 165 ILE B CA 1
ATOM 5575 C C . ILE B 1 165 ? -21.328 32.125 -1.548 1 89.69 165 ILE B C 1
ATOM 5577 O O . ILE B 1 165 ? -20.484 31.25 -1.672 1 89.69 165 ILE B O 1
ATOM 5581 N N . PRO B 1 166 ? -21.938 32.312 -0.354 1 90.19 166 PRO B N 1
ATOM 5582 C CA . PRO B 1 166 ? -21.5 31.516 0.789 1 90.19 166 PRO B CA 1
ATOM 5583 C C . PRO B 1 166 ? -21.75 30.016 0.586 1 90.19 166 PRO B C 1
ATOM 5585 O O . PRO B 1 166 ? -20.984 29.188 1.073 1 90.19 166 PRO B O 1
ATOM 5588 N N . ILE B 1 167 ? -22.703 29.75 -0.21 1 89.88 167 ILE B N 1
ATOM 5589 C CA . ILE B 1 167 ? -23.047 28.344 -0.458 1 89.88 167 ILE B CA 1
ATOM 5590 C C . ILE B 1 167 ? -22.078 27.75 -1.468 1 89.88 167 ILE B C 1
ATOM 5592 O O . ILE B 1 167 ? -21.625 26.609 -1.312 1 89.88 167 ILE B O 1
ATOM 5596 N N . LEU B 1 168 ? -21.797 28.531 -2.434 1 89.38 168 LEU B N 1
ATOM 5597 C CA . LEU B 1 168 ? -20.906 28.078 -3.506 1 89.38 168 LEU B CA 1
ATOM 5598 C C . LEU B 1 168 ? -19.516 27.781 -2.971 1 89.38 168 LEU B C 1
ATOM 5600 O O . LEU B 1 168 ? -18.859 26.844 -3.43 1 89.38 168 LEU B O 1
ATOM 5604 N N . TYR B 1 169 ? -19.094 28.516 -1.981 1 92 169 TYR B N 1
ATOM 5605 C CA . TYR B 1 169 ? -17.719 28.406 -1.536 1 92 169 TYR B CA 1
ATOM 5606 C C . TYR B 1 169 ? -17.625 27.609 -0.242 1 92 169 TYR B C 1
ATOM 5608 O O . TYR B 1 169 ? -16.531 27.391 0.292 1 92 169 TYR B O 1
ATOM 5616 N N . ARG B 1 170 ? -18.672 27.109 0.188 1 92 170 ARG B N 1
ATOM 5617 C CA . ARG B 1 170 ? -18.672 26.312 1.411 1 92 170 ARG B CA 1
ATOM 5618 C C . ARG B 1 170 ? -17.938 25 1.21 1 92 170 ARG B C 1
ATOM 5620 O O . ARG B 1 170 ? -17.203 24.547 2.092 1 92 170 ARG B O 1
ATOM 5627 N N . THR B 1 171 ? -18.172 24.375 0.066 1 92.25 171 THR B N 1
ATOM 5628 C CA . THR B 1 171 ? -17.516 23.109 -0.28 1 92.25 171 THR B CA 1
ATOM 5629 C C . THR B 1 171 ? -17.047 23.125 -1.734 1 92.25 171 THR B C 1
ATOM 5631 O O . THR B 1 171 ? -17.562 22.359 -2.559 1 92.25 171 THR B O 1
ATOM 5634 N N . PRO B 1 172 ? -16.031 23.875 -1.989 1 91.12 172 PRO B N 1
ATOM 5635 C CA . PRO B 1 172 ? -15.57 23.938 -3.377 1 91.12 172 PRO B CA 1
ATOM 5636 C C . PRO B 1 172 ? -15.047 22.594 -3.877 1 91.12 172 PRO B C 1
ATOM 5638 O O . PRO B 1 172 ? -14.398 21.859 -3.123 1 91.12 172 PRO B O 1
ATOM 5641 N N . ASN B 1 173 ? -15.398 22.281 -5.141 1 89.19 173 ASN B N 1
ATOM 5642 C CA . ASN B 1 173 ? -14.898 21.109 -5.844 1 89.19 173 ASN B CA 1
ATOM 5643 C C . ASN B 1 173 ? -13.781 21.469 -6.82 1 89.19 173 ASN B C 1
ATOM 5645 O O . ASN B 1 173 ? -14.031 22.094 -7.855 1 89.19 173 ASN B O 1
ATOM 5649 N N . LEU B 1 174 ? -12.625 21.031 -6.523 1 90.12 174 LEU B N 1
ATOM 5650 C CA . LEU B 1 174 ? -11.469 21.406 -7.324 1 90.12 174 LEU B CA 1
ATOM 5651 C C . LEU B 1 174 ? -11.047 20.266 -8.234 1 90.12 174 LEU B C 1
ATOM 5653 O O . LEU B 1 174 ? -10.258 19.406 -7.832 1 90.12 174 LEU B O 1
ATOM 5657 N N . LEU B 1 175 ? -11.367 20.297 -9.5 1 84.31 175 LEU B N 1
ATOM 5658 C CA . LEU B 1 175 ? -11.328 19.188 -10.438 1 84.31 175 LEU B CA 1
ATOM 5659 C C . LEU B 1 175 ? -9.977 19.109 -11.141 1 84.31 175 LEU B C 1
ATOM 5661 O O . LEU B 1 175 ? -9.633 18.094 -11.742 1 84.31 175 LEU B O 1
ATOM 5665 N N . SER B 1 176 ? -9.25 20.219 -11.125 1 86.81 176 SER B N 1
ATOM 5666 C CA . SER B 1 176 ? -7.988 20.266 -11.859 1 86.81 176 SER B CA 1
ATOM 5667 C C . SER B 1 176 ? -6.941 21.078 -11.109 1 86.81 176 SER B C 1
ATOM 5669 O O . SER B 1 176 ? -7.266 21.812 -10.18 1 86.81 176 SER B O 1
ATOM 5671 N N . VAL B 1 177 ? -5.758 20.906 -11.609 1 88.19 177 VAL B N 1
ATOM 5672 C CA . VAL B 1 177 ? -4.648 21.672 -11.047 1 88.19 177 VAL B CA 1
ATOM 5673 C C . VAL B 1 177 ? -4.879 23.156 -11.289 1 88.19 177 VAL B C 1
ATOM 5675 O O . VAL B 1 177 ? -4.594 23.984 -10.414 1 88.19 177 VAL B O 1
ATOM 5678 N N . GLU B 1 178 ? -5.453 23.422 -12.414 1 87.94 178 GLU B N 1
ATOM 5679 C CA . GLU B 1 178 ? -5.719 24.812 -12.766 1 87.94 178 GLU B CA 1
ATOM 5680 C C . GLU B 1 178 ? -6.766 25.438 -11.836 1 87.94 178 GLU B C 1
ATOM 5682 O O . GLU B 1 178 ? -6.594 26.562 -11.359 1 87.94 178 GLU B O 1
ATOM 5687 N N . SER B 1 179 ? -7.773 24.703 -11.633 1 89.31 179 SER B N 1
ATOM 5688 C CA . SER B 1 179 ? -8.82 25.203 -10.742 1 89.31 179 SER B CA 1
ATOM 5689 C C . SER B 1 179 ? -8.297 25.375 -9.32 1 89.31 179 SER B C 1
ATOM 5691 O O . SER B 1 179 ? -8.68 26.312 -8.617 1 89.31 179 SER B O 1
ATOM 5693 N N . THR B 1 180 ? -7.418 24.5 -8.945 1 90.38 180 THR B N 1
ATOM 5694 C CA . THR B 1 180 ? -6.82 24.578 -7.617 1 90.38 180 THR B CA 1
ATOM 5695 C C . THR B 1 180 ? -5.941 25.828 -7.496 1 90.38 180 THR B C 1
ATOM 5697 O O . THR B 1 180 ? -6.008 26.547 -6.496 1 90.38 180 THR B O 1
ATOM 5700 N N . ARG B 1 181 ? -5.219 26.094 -8.469 1 91 181 ARG B N 1
ATOM 5701 C CA . ARG B 1 181 ? -4.348 27.266 -8.469 1 91 181 ARG B CA 1
ATOM 5702 C C . ARG B 1 181 ? -5.164 28.547 -8.445 1 91 181 ARG B C 1
ATOM 5704 O O . ARG B 1 181 ? -4.812 29.5 -7.746 1 91 181 ARG B O 1
ATOM 5711 N N . CYS B 1 182 ? -6.211 28.547 -9.133 1 91.69 182 CYS B N 1
ATOM 5712 C CA . CYS B 1 182 ? -7.098 29.703 -9.148 1 91.69 182 CYS B CA 1
ATOM 5713 C C . CYS B 1 182 ? -7.711 29.953 -7.773 1 91.69 182 CYS B C 1
ATOM 5715 O O . CYS B 1 182 ? -7.781 31.078 -7.309 1 91.69 182 CYS B O 1
ATOM 5717 N N . PHE B 1 183 ? -8.125 28.875 -7.219 1 93.12 183 PHE B N 1
ATOM 5718 C CA . PHE B 1 183 ? -8.719 28.969 -5.887 1 93.12 183 PHE B CA 1
ATOM 5719 C C . PHE B 1 183 ? -7.707 29.5 -4.879 1 93.12 183 PHE B C 1
ATOM 5721 O O . PHE B 1 183 ? -8.023 30.375 -4.07 1 93.12 183 PHE B O 1
ATOM 5728 N N . LEU B 1 184 ? -6.484 29 -4.957 1 91.12 184 LEU B N 1
ATOM 5729 C CA . LEU B 1 184 ? -5.43 29.422 -4.043 1 91.12 184 LEU B CA 1
ATOM 5730 C C . LEU B 1 184 ? -5.102 30.906 -4.246 1 91.12 184 LEU B C 1
ATOM 5732 O O . LEU B 1 184 ? -4.875 31.625 -3.277 1 91.12 184 LEU B O 1
ATOM 5736 N N . SER B 1 185 ? -5.098 31.297 -5.461 1 91 185 SER B N 1
ATOM 5737 C CA . SER B 1 185 ? -4.852 32.688 -5.762 1 91 185 SER B CA 1
ATOM 5738 C C . SER B 1 185 ? -5.938 33.594 -5.172 1 91 185 SER B C 1
ATOM 5740 O O . SER B 1 185 ? -5.652 34.688 -4.668 1 91 185 SER B O 1
ATOM 5742 N N . LEU B 1 186 ? -7.082 33.094 -5.207 1 90.44 186 LEU B N 1
ATOM 5743 C CA . LEU B 1 186 ? -8.219 33.844 -4.688 1 90.44 186 LEU B CA 1
ATOM 5744 C C . LEU B 1 186 ? -8.117 34 -3.174 1 90.44 186 LEU B C 1
ATOM 5746 O O . LEU B 1 186 ? -8.273 35.125 -2.654 1 90.44 186 LEU B O 1
ATOM 5750 N N . ILE B 1 187 ? -7.812 32.938 -2.479 1 89 187 ILE B N 1
ATOM 5751 C CA . ILE B 1 187 ? -7.84 33 -1.021 1 89 187 ILE B CA 1
ATOM 5752 C C . ILE B 1 187 ? -6.625 33.781 -0.514 1 89 187 ILE B C 1
ATOM 5754 O O . ILE B 1 187 ? -6.66 34.344 0.578 1 89 187 ILE B O 1
ATOM 5758 N N . ASN B 1 188 ? -5.621 33.844 -1.348 1 87.19 188 ASN B N 1
ATOM 5759 C CA . ASN B 1 188 ? -4.402 34.531 -0.933 1 87.19 188 ASN B CA 1
ATOM 5760 C C . ASN B 1 188 ? -4.48 36.031 -1.198 1 87.19 188 ASN B C 1
ATOM 5762 O O . ASN B 1 188 ? -3.656 36.812 -0.701 1 87.19 188 ASN B O 1
ATOM 5766 N N . GLN B 1 189 ? -5.363 36.469 -2.047 1 83 189 GLN B N 1
ATOM 5767 C CA . GLN B 1 189 ? -5.531 37.906 -2.314 1 83 189 GLN B CA 1
ATOM 5768 C C . GLN B 1 189 ? -6.012 38.656 -1.069 1 83 189 GLN B C 1
ATOM 5770 O O . GLN B 1 189 ? -5.746 39.844 -0.908 1 83 189 GLN B O 1
ATOM 5775 N N . GLY B 1 190 ? -6.375 38.094 -0.051 1 71.88 190 GLY B N 1
ATOM 5776 C CA . GLY B 1 190 ? -6.828 38.719 1.182 1 71.88 190 GLY B CA 1
ATOM 5777 C C . GLY B 1 190 ? -8.266 39.188 1.111 1 71.88 190 GLY B C 1
ATOM 5778 O O . GLY B 1 190 ? -8.781 39.469 0.027 1 71.88 190 GLY B O 1
ATOM 5779 N N . ALA B 1 191 ? -8.898 39.344 2.139 1 71.38 191 ALA B N 1
ATOM 5780 C CA . ALA B 1 191 ? -10.305 39.719 2.244 1 71.38 191 ALA B CA 1
ATOM 5781 C C . ALA B 1 191 ? -10.531 41.156 1.773 1 71.38 191 ALA B C 1
ATOM 5783 O O . ALA B 1 191 ? -11.617 41.469 1.28 1 71.38 191 ALA B O 1
ATOM 5784 N N . ASN B 1 192 ? -9.461 41.938 1.826 1 72.69 192 ASN B N 1
ATOM 5785 C CA . ASN B 1 192 ? -9.625 43.344 1.513 1 72.69 192 ASN B CA 1
ATOM 5786 C C . ASN B 1 192 ? -9.594 43.594 0.007 1 72.69 192 ASN B C 1
ATOM 5788 O O . ASN B 1 192 ? -9.984 44.656 -0.457 1 72.69 192 ASN B O 1
ATOM 5792 N N . ARG B 1 193 ? -9.289 42.656 -0.717 1 78.56 193 ARG B N 1
ATOM 5793 C CA . ARG B 1 193 ? -9.148 42.844 -2.158 1 78.56 193 ARG B CA 1
ATOM 5794 C C . ARG B 1 193 ? -10.242 42.094 -2.912 1 78.56 193 ARG B C 1
ATOM 5796 O O . ARG B 1 193 ? -10.289 42.125 -4.145 1 78.56 193 ARG B O 1
ATOM 5803 N N . THR B 1 194 ? -11.039 41.406 -2.08 1 83.06 194 THR B N 1
ATOM 5804 C CA . THR B 1 194 ? -12.102 40.625 -2.719 1 83.06 194 THR B CA 1
ATOM 5805 C C . THR B 1 194 ? -13.477 41.156 -2.301 1 83.06 194 THR B C 1
ATOM 5807 O O . THR B 1 194 ? -13.602 41.844 -1.278 1 83.06 194 THR B O 1
ATOM 5810 N N . LEU B 1 195 ? -14.398 41 -3.094 1 83 195 LEU B N 1
ATOM 5811 C CA . LEU B 1 195 ? -15.766 41.469 -2.834 1 83 195 LEU B CA 1
ATOM 5812 C C . LEU B 1 195 ? -16.328 40.781 -1.593 1 83 195 LEU B C 1
ATOM 5814 O O . LEU B 1 195 ? -17.125 41.375 -0.856 1 83 195 LEU B O 1
ATOM 5818 N N . TRP B 1 196 ? -15.938 39.5 -1.433 1 87.44 196 TRP B N 1
ATOM 5819 C CA . TRP B 1 196 ? -16.391 38.688 -0.312 1 87.44 196 TRP B CA 1
ATOM 5820 C C . TRP B 1 196 ? -15.219 38.031 0.382 1 87.44 196 TRP B C 1
ATOM 5822 O O . TRP B 1 196 ? -14.164 37.812 -0.223 1 87.44 196 TRP B O 1
ATOM 5832 N N . PRO B 1 197 ? -15.367 37.844 1.621 1 88.62 197 PRO B N 1
ATOM 5833 C CA . PRO B 1 197 ? -14.352 37 2.283 1 88.62 197 PRO B CA 1
ATOM 5834 C C . PRO B 1 197 ? -14.461 35.531 1.915 1 88.62 197 PRO B C 1
ATOM 5836 O O . PRO B 1 197 ? -14.82 34.719 2.76 1 88.62 197 PRO B O 1
ATOM 5839 N N . TYR B 1 198 ? -14.141 35.188 0.779 1 90.69 198 TYR B N 1
ATOM 5840 C CA . TYR B 1 198 ? -14.32 33.875 0.207 1 90.69 198 TYR B CA 1
ATOM 5841 C C . TYR B 1 198 ? -13.695 32.812 1.097 1 90.69 198 TYR B C 1
ATOM 5843 O O . TYR B 1 198 ? -14.289 31.75 1.33 1 90.69 198 TYR B O 1
ATOM 5851 N N . ALA B 1 199 ? -12.531 33 1.603 1 91.69 199 ALA B N 1
ATOM 5852 C CA . ALA B 1 199 ? -11.758 32.062 2.389 1 91.69 199 ALA B CA 1
ATOM 5853 C C . ALA B 1 199 ? -12.5 31.672 3.666 1 91.69 199 ALA B C 1
ATOM 5855 O O . ALA B 1 199 ? -12.422 30.531 4.113 1 91.69 199 ALA B O 1
ATOM 5856 N N . GLU B 1 200 ? -13.234 32.562 4.18 1 90.81 200 GLU B N 1
ATOM 5857 C CA . GLU B 1 200 ? -13.945 32.344 5.438 1 90.81 200 GLU B CA 1
ATOM 5858 C C . GLU B 1 200 ? -15.172 31.453 5.23 1 90.81 200 GLU B C 1
ATOM 5860 O O . GLU B 1 200 ? -15.68 30.859 6.184 1 90.81 200 GLU B O 1
ATOM 5865 N N . PHE B 1 201 ? -15.641 31.406 3.957 1 92.56 201 PHE B N 1
ATOM 5866 C CA . PHE B 1 201 ? -16.844 30.625 3.672 1 92.56 201 PHE B CA 1
ATOM 5867 C C . PHE B 1 201 ? -16.5 29.141 3.561 1 92.56 201 PHE B C 1
ATOM 5869 O O . PHE B 1 201 ? -17.375 28.281 3.668 1 92.56 201 PHE B O 1
ATOM 5876 N N . VAL B 1 202 ? -15.25 28.828 3.381 1 94.62 202 VAL B N 1
ATOM 5877 C CA . VAL B 1 202 ? -14.836 27.469 3.055 1 94.62 202 VAL B CA 1
ATOM 5878 C C . VAL B 1 202 ? -14.867 26.609 4.312 1 94.62 202 VAL B C 1
ATOM 5880 O O . VAL B 1 202 ? -14.281 26.969 5.336 1 94.62 202 VAL B O 1
ATOM 5883 N N . ARG B 1 203 ? -15.547 25.5 4.203 1 94.69 203 ARG B N 1
ATOM 5884 C CA . ARG B 1 203 ? -15.602 24.547 5.309 1 94.69 203 ARG B CA 1
ATOM 5885 C C . ARG B 1 203 ? -14.977 23.219 4.918 1 94.69 203 ARG B C 1
ATOM 5887 O O . ARG B 1 203 ? -14.344 22.562 5.746 1 94.69 203 ARG B O 1
ATOM 5894 N N . ARG B 1 204 ? -15.219 22.844 3.727 1 94.19 204 ARG B N 1
ATOM 5895 C CA . ARG B 1 204 ? -14.688 21.594 3.186 1 94.19 204 ARG B CA 1
ATOM 5896 C C . ARG B 1 204 ? -14.203 21.781 1.753 1 94.19 204 ARG B C 1
ATOM 5898 O O . ARG B 1 204 ? -14.828 22.5 0.969 1 94.19 204 ARG B O 1
ATOM 5905 N N . ILE B 1 205 ? -13.141 21.203 1.484 1 93.88 205 ILE B N 1
ATOM 5906 C CA . ILE B 1 205 ? -12.633 21.234 0.117 1 93.88 205 ILE B CA 1
ATOM 5907 C C . ILE B 1 205 ? -12.594 19.812 -0.452 1 93.88 205 ILE B C 1
ATOM 5909 O O . ILE B 1 205 ? -12.062 18.906 0.178 1 93.88 205 ILE B O 1
ATOM 5913 N N . HIS B 1 206 ? -13.141 19.672 -1.581 1 91.56 206 HIS B N 1
ATOM 5914 C CA . HIS B 1 206 ? -13.242 18.359 -2.213 1 91.56 206 HIS B CA 1
ATOM 5915 C C . HIS B 1 206 ? -12.359 18.281 -3.457 1 91.56 206 HIS B C 1
ATOM 5917 O O . HIS B 1 206 ? -12.445 19.141 -4.336 1 91.56 206 HIS B O 1
ATOM 5923 N N . PHE B 1 207 ? -11.531 17.25 -3.471 1 90.88 207 PHE B N 1
ATOM 5924 C CA . PHE B 1 207 ? -10.711 16.938 -4.637 1 90.88 207 PHE B CA 1
ATOM 5925 C C . PHE B 1 207 ? -11.188 15.648 -5.297 1 90.88 207 PHE B C 1
ATOM 5927 O O . PHE B 1 207 ? -10.789 14.555 -4.895 1 90.88 207 PHE B O 1
ATOM 5934 N N . PRO B 1 208 ? -11.891 15.688 -6.344 1 83.12 208 PRO B N 1
ATOM 5935 C CA . PRO B 1 208 ? -12.539 14.508 -6.926 1 83.12 208 PRO B CA 1
ATOM 5936 C C . PRO B 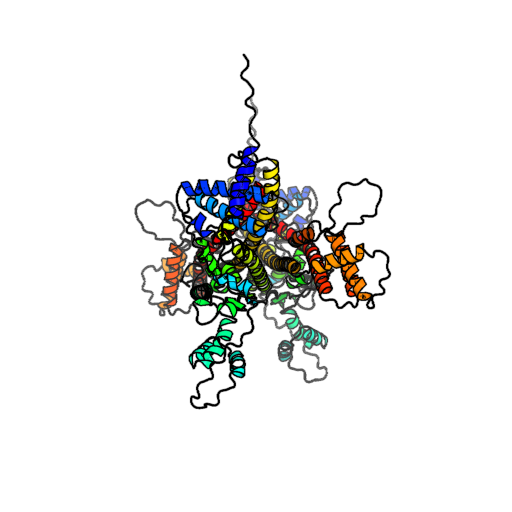1 208 ? -11.633 13.766 -7.91 1 83.12 208 PRO B C 1
ATOM 5938 O O . PRO B 1 208 ? -10.617 14.305 -8.344 1 83.12 208 PRO B O 1
ATOM 5941 N N . LEU B 1 209 ? -11.992 12.438 -8.195 1 78.38 209 LEU B N 1
ATOM 5942 C CA . LEU B 1 209 ? -11.516 11.578 -9.273 1 78.38 209 LEU B CA 1
ATOM 5943 C C . LEU B 1 209 ? -12.57 11.43 -10.359 1 78.38 209 LEU B C 1
ATOM 5945 O O . LEU B 1 209 ? -13.766 11.531 -10.086 1 78.38 209 LEU B O 1
ATOM 5949 N N . PRO B 1 210 ? -12.242 11.211 -11.672 1 69.94 210 PRO B N 1
ATOM 5950 C CA . PRO B 1 210 ? -10.922 11.25 -12.305 1 69.94 210 PRO B CA 1
ATOM 5951 C C . PRO B 1 210 ? -10.477 12.672 -12.656 1 69.94 210 PRO B C 1
ATOM 5953 O O . PRO B 1 210 ? -11.305 13.586 -12.695 1 69.94 210 PRO B O 1
ATOM 5956 N N . ILE B 1 211 ? -9.164 12.914 -12.719 1 74.19 211 ILE B N 1
ATOM 5957 C CA . ILE B 1 211 ? -8.648 14.211 -13.133 1 74.19 211 ILE B CA 1
ATOM 5958 C C . ILE B 1 211 ? -8.203 14.156 -14.594 1 74.19 211 ILE B C 1
ATOM 5960 O O . ILE B 1 211 ? -7.891 13.086 -15.109 1 74.19 211 ILE B O 1
ATOM 5964 N N . ASN B 1 212 ? -8.414 15.273 -15.219 1 72.88 212 ASN B N 1
ATOM 5965 C CA . ASN B 1 212 ? -7.914 15.352 -16.594 1 72.88 212 ASN B CA 1
ATOM 5966 C C . ASN B 1 212 ? -6.402 15.547 -16.625 1 72.88 212 ASN B C 1
ATOM 5968 O O . ASN B 1 212 ? -5.844 16.25 -15.781 1 72.88 212 ASN B O 1
ATOM 5972 N N . GLY B 1 213 ? -5.828 14.789 -17.484 1 75.25 213 GLY B N 1
ATOM 5973 C CA . GLY B 1 213 ? -4.398 14.945 -17.688 1 75.25 213 GLY B CA 1
ATOM 5974 C C . GLY B 1 213 ? -3.582 13.844 -17.031 1 75.25 213 GLY B C 1
ATOM 5975 O O . GLY B 1 213 ? -4.113 13.055 -16.234 1 75.25 213 GLY B O 1
ATOM 5976 N N . SER B 1 214 ? -2.33 13.836 -17.469 1 81.31 214 SER B N 1
ATOM 5977 C CA . SER B 1 214 ? -1.38 12.898 -16.875 1 81.31 214 SER B CA 1
ATOM 5978 C C . SER B 1 214 ? -0.691 13.492 -15.656 1 81.31 214 SER B C 1
ATOM 5980 O O . SER B 1 214 ? -0.915 14.656 -15.32 1 81.31 214 SER B O 1
ATOM 5982 N N . LEU B 1 215 ? -0.03 12.789 -14.938 1 82.5 215 LEU B N 1
ATOM 5983 C CA . LEU B 1 215 ? 0.662 13.227 -13.727 1 82.5 215 LEU B CA 1
ATOM 5984 C C . LEU B 1 215 ? 1.677 14.32 -14.039 1 82.5 215 LEU B C 1
ATOM 5986 O O . LEU B 1 215 ? 1.908 15.211 -13.219 1 82.5 215 LEU B O 1
ATOM 5990 N N . ARG B 1 216 ? 2.295 14.297 -15.281 1 75.81 216 ARG B N 1
ATOM 5991 C CA . ARG B 1 216 ? 3.363 15.234 -15.594 1 75.81 216 ARG B CA 1
ATOM 5992 C C . ARG B 1 216 ? 2.977 16.125 -16.766 1 75.81 216 ARG B C 1
ATOM 5994 O O . ARG B 1 216 ? 3.709 17.062 -17.109 1 75.81 216 ARG B O 1
ATOM 6001 N N . GLY B 1 217 ? 1.936 15.766 -17.344 1 70.81 217 GLY B N 1
ATOM 6002 C CA . GLY B 1 217 ? 1.589 16.562 -18.5 1 70.81 217 GLY B CA 1
ATOM 6003 C C . GLY B 1 217 ? 0.12 16.484 -18.875 1 70.81 217 GLY B C 1
ATOM 6004 O O . GLY B 1 217 ? -0.694 15.984 -18.094 1 70.81 217 GLY B O 1
ATOM 6005 N N . ASP B 1 218 ? -0.057 17.047 -19.969 1 64.81 218 ASP B N 1
ATOM 6006 C CA . ASP B 1 218 ? -1.438 17.125 -20.438 1 64.81 218 ASP B CA 1
ATOM 6007 C C . ASP B 1 218 ? -1.771 15.93 -21.344 1 64.81 218 ASP B C 1
ATOM 6009 O O . ASP B 1 218 ? -2.932 15.734 -21.719 1 64.81 218 ASP B O 1
ATOM 6013 N N . ASN B 1 219 ? -0.819 15.164 -21.578 1 65.31 219 ASN B N 1
ATOM 6014 C CA . ASN B 1 219 ? -1.081 14.07 -22.5 1 65.31 219 ASN B CA 1
ATOM 6015 C C . ASN B 1 219 ? -1.715 12.875 -21.781 1 65.31 219 ASN B C 1
ATOM 6017 O O . ASN B 1 219 ? -1.156 12.359 -20.812 1 65.31 219 ASN B O 1
ATOM 6021 N N . ASN B 1 220 ? -2.951 12.539 -22.203 1 65.19 220 ASN B N 1
ATOM 6022 C CA . ASN B 1 220 ? -3.76 11.484 -21.594 1 65.19 220 ASN B CA 1
ATOM 6023 C C . ASN B 1 220 ? -3.521 10.133 -22.281 1 65.19 220 ASN B C 1
ATOM 6025 O O . ASN B 1 220 ? -4.145 9.133 -21.922 1 65.19 220 ASN B O 1
ATOM 6029 N N . ASN B 1 221 ? -2.629 10.117 -23.125 1 66.19 221 ASN B N 1
ATOM 6030 C CA . ASN B 1 221 ? -2.584 8.875 -23.891 1 66.19 221 ASN B CA 1
ATOM 6031 C C . ASN B 1 221 ? -1.893 7.762 -23.109 1 66.19 221 ASN B C 1
ATOM 6033 O O . ASN B 1 221 ? -0.743 7.91 -22.688 1 66.19 221 ASN B O 1
ATOM 6037 N N . GLY B 1 222 ? -2.684 6.664 -22.859 1 64.38 222 GLY B N 1
ATOM 6038 C CA . GLY B 1 222 ? -2.182 5.395 -22.359 1 64.38 222 GLY B CA 1
ATOM 6039 C C . GLY B 1 222 ? -2.111 5.344 -20.844 1 64.38 222 GLY B C 1
ATOM 6040 O O . GLY B 1 222 ? -1.757 4.316 -20.266 1 64.38 222 GLY B O 1
ATOM 6041 N N . CYS B 1 223 ? -2.465 6.445 -20.219 1 75.19 223 CYS B N 1
ATOM 6042 C CA . CYS B 1 223 ? -2.35 6.422 -18.766 1 75.19 223 CYS B CA 1
ATOM 6043 C C . CYS B 1 223 ? -3.711 6.609 -18.109 1 75.19 223 CYS B C 1
ATOM 6045 O O . CYS B 1 223 ? -3.803 7.137 -17 1 75.19 223 CYS B O 1
ATOM 6047 N N . GLU B 1 224 ? -4.684 6.227 -18.812 1 77.94 224 GLU B N 1
ATOM 6048 C CA . GLU B 1 224 ? -6.043 6.441 -18.328 1 77.94 224 GLU B CA 1
ATOM 6049 C C . GLU B 1 224 ? -6.281 5.723 -17 1 77.94 224 GLU B C 1
ATOM 6051 O O . GLU B 1 224 ? -6.98 6.234 -16.125 1 77.94 224 GLU B O 1
ATOM 6056 N N . MET B 1 225 ? -5.637 4.652 -16.906 1 78.94 225 MET B N 1
ATOM 6057 C CA . MET B 1 225 ? -5.832 3.85 -15.703 1 78.94 225 MET B CA 1
ATOM 6058 C C . MET B 1 225 ? -5.227 4.539 -14.484 1 78.94 225 MET B C 1
ATOM 6060 O O . MET B 1 225 ? -5.742 4.414 -13.375 1 78.94 225 MET B O 1
ATOM 6064 N N . LEU B 1 226 ? -4.219 5.258 -14.766 1 85.56 226 LEU B N 1
ATOM 6065 C CA . LEU B 1 226 ? -3.561 5.949 -13.664 1 85.56 226 LEU B CA 1
ATOM 6066 C C . LEU B 1 226 ? -4.383 7.145 -13.203 1 85.56 226 LEU B C 1
ATOM 6068 O O . LEU B 1 226 ? -4.371 7.492 -12.016 1 85.56 226 LEU B O 1
ATOM 6072 N N . ARG B 1 227 ? -5.168 7.621 -14.078 1 81.94 227 ARG B N 1
ATOM 6073 C CA . ARG B 1 227 ? -5.941 8.82 -13.781 1 81.94 227 ARG B CA 1
ATOM 6074 C C . ARG B 1 227 ? -7.008 8.547 -12.727 1 81.94 227 ARG B C 1
ATOM 6076 O O . ARG B 1 227 ? -7.441 9.453 -12.016 1 81.94 227 ARG B O 1
ATOM 6083 N N . THR B 1 228 ? -7.27 7.348 -12.594 1 80.94 228 THR B N 1
ATOM 6084 C CA . THR B 1 228 ? -8.32 6.965 -11.656 1 80.94 228 THR B CA 1
ATOM 6085 C C . THR B 1 228 ? -7.758 6.781 -10.25 1 80.94 228 THR B C 1
ATOM 6087 O O . THR B 1 228 ? -8.508 6.531 -9.305 1 80.94 228 THR B O 1
ATOM 6090 N N . ALA B 1 229 ? -6.484 7.027 -10.164 1 84.88 229 ALA B N 1
ATOM 6091 C CA . ALA B 1 229 ? -5.871 6.645 -8.898 1 84.88 229 ALA B CA 1
ATOM 6092 C C . ALA B 1 229 ? -5.258 7.855 -8.203 1 84.88 229 ALA B C 1
ATOM 6094 O O . ALA B 1 229 ? -4.668 7.727 -7.125 1 84.88 229 ALA B O 1
ATOM 6095 N N . TYR B 1 230 ? -5.332 8.992 -8.781 1 86.38 230 TYR B N 1
ATOM 6096 C CA . TYR B 1 230 ? -4.77 10.156 -8.102 1 86.38 230 TYR B CA 1
ATOM 6097 C C . TYR B 1 230 ? -5.684 11.367 -8.258 1 86.38 230 TYR B C 1
ATOM 6099 O O . TYR B 1 230 ? -6.434 11.469 -9.227 1 86.38 230 TYR B O 1
ATOM 6107 N N . THR B 1 231 ? -5.586 12.266 -7.379 1 89.5 231 THR B N 1
ATOM 6108 C CA . THR B 1 231 ? -6.418 13.461 -7.367 1 89.5 231 THR B CA 1
ATOM 6109 C C . THR B 1 231 ? -5.641 14.664 -7.895 1 89.5 231 THR B C 1
ATOM 6111 O O . THR B 1 231 ? -4.426 14.586 -8.102 1 89.5 231 THR B O 1
ATOM 6114 N N . SER B 1 232 ? -6.387 15.75 -8.086 1 89.12 232 SER B N 1
ATOM 6115 C CA . SER B 1 232 ? -5.766 17 -8.508 1 89.12 232 SER B CA 1
ATOM 6116 C C . SER B 1 232 ? -4.801 17.531 -7.449 1 89.12 232 SER B C 1
ATOM 6118 O O . SER B 1 232 ? -3.791 18.141 -7.777 1 89.12 232 SER B O 1
ATOM 6120 N N . LEU B 1 233 ? -5.09 17.234 -6.215 1 91.44 233 LEU B N 1
ATOM 6121 C CA . LEU B 1 233 ? -4.211 17.656 -5.125 1 91.44 233 LEU B CA 1
ATOM 6122 C C . LEU B 1 233 ? -2.848 16.984 -5.238 1 91.44 233 LEU B C 1
ATOM 6124 O O . LEU B 1 233 ? -1.813 17.656 -5.18 1 91.44 233 LEU B O 1
ATOM 6128 N N . PHE B 1 234 ? -2.926 15.672 -5.406 1 92.06 234 PHE B N 1
ATOM 6129 C CA . PHE B 1 234 ? -1.683 14.93 -5.543 1 92.06 234 PHE B CA 1
ATOM 6130 C C . PHE B 1 234 ? -0.906 15.383 -6.773 1 92.06 234 PHE B C 1
ATOM 6132 O O . PHE B 1 234 ? 0.313 15.555 -6.715 1 92.06 234 PHE B O 1
ATOM 6139 N N . ARG B 1 235 ? -1.578 15.555 -7.836 1 89.56 235 ARG B N 1
ATOM 6140 C CA . ARG B 1 235 ? -0.935 15.992 -9.07 1 89.56 235 ARG B CA 1
ATOM 6141 C C . ARG B 1 235 ? -0.264 17.344 -8.883 1 89.56 235 ARG B C 1
ATOM 6143 O O . ARG B 1 235 ? 0.852 17.562 -9.359 1 89.56 235 ARG B O 1
ATOM 6150 N N . LEU B 1 236 ? -0.91 18.219 -8.203 1 89.69 236 LEU B N 1
ATOM 6151 C CA . LEU B 1 236 ? -0.351 19.547 -7.945 1 89.69 236 LEU B CA 1
ATOM 6152 C C . LEU B 1 236 ? 0.946 19.438 -7.148 1 89.69 236 LEU B C 1
ATOM 6154 O O . LEU B 1 236 ? 1.928 20.125 -7.461 1 89.69 236 LEU B O 1
ATOM 6158 N N . VAL B 1 237 ? 0.94 18.625 -6.145 1 90.12 237 VAL B N 1
ATOM 6159 C CA . VAL B 1 237 ? 2.117 18.484 -5.297 1 90.12 237 VAL B CA 1
ATOM 6160 C C . VAL B 1 237 ? 3.262 17.875 -6.105 1 90.12 237 VAL B C 1
ATOM 6162 O O . VAL B 1 237 ? 4.418 18.266 -5.953 1 90.12 237 VAL B O 1
ATOM 6165 N N . VAL B 1 238 ? 2.924 16.984 -6.965 1 88.44 238 VAL B N 1
ATOM 6166 C CA . VAL B 1 238 ? 3.936 16.359 -7.812 1 88.44 238 VAL B CA 1
ATOM 6167 C C . VAL B 1 238 ? 4.574 17.422 -8.719 1 88.44 238 VAL B C 1
ATOM 6169 O O . VAL B 1 238 ? 5.797 17.469 -8.852 1 88.44 238 VAL B O 1
ATOM 6172 N N . LEU B 1 239 ? 3.809 18.203 -9.273 1 85.88 239 LEU B N 1
ATOM 6173 C CA . LEU B 1 239 ? 4.289 19.203 -10.219 1 85.88 239 LEU B CA 1
ATOM 6174 C C . LEU B 1 239 ? 5.105 20.281 -9.5 1 85.88 239 LEU B C 1
ATOM 6176 O O . LEU B 1 239 ? 6.148 20.703 -10 1 85.88 239 LEU B O 1
ATOM 6180 N N . ASP B 1 240 ? 4.703 20.656 -8.258 1 85.06 240 ASP B N 1
ATOM 6181 C CA . ASP B 1 240 ? 5.34 21.75 -7.531 1 85.06 240 ASP B CA 1
ATOM 6182 C C . ASP B 1 240 ? 6.621 21.281 -6.844 1 85.06 240 ASP B C 1
ATOM 6184 O O . ASP B 1 240 ? 7.59 22.031 -6.738 1 85.06 240 ASP B O 1
ATOM 6188 N N . ARG B 1 241 ? 6.609 20.156 -6.266 1 78.75 241 ARG B N 1
ATOM 6189 C CA . ARG B 1 241 ? 7.73 19.688 -5.457 1 78.75 241 ARG B CA 1
ATOM 6190 C C . ARG B 1 241 ? 8.938 19.359 -6.332 1 78.75 241 ARG B C 1
ATOM 6192 O O . ARG B 1 241 ? 10.07 19.328 -5.852 1 78.75 241 ARG B O 1
ATOM 6199 N N . GLU B 1 242 ? 8.68 19.141 -7.465 1 69.44 242 GLU B N 1
ATOM 6200 C CA . GLU B 1 242 ? 9.82 18.984 -8.359 1 69.44 242 GLU B CA 1
ATOM 6201 C C . GLU B 1 242 ? 10.688 20.234 -8.375 1 69.44 242 GLU B C 1
ATOM 6203 O O . GLU B 1 242 ? 11.914 20.156 -8.5 1 69.44 242 GLU B O 1
ATOM 6208 N N . ARG B 1 243 ? 10.172 21.297 -7.855 1 65.62 243 ARG B N 1
ATOM 6209 C CA . ARG B 1 243 ? 10.852 22.578 -8 1 65.62 243 ARG B CA 1
ATOM 6210 C C . ARG B 1 243 ? 11.289 23.109 -6.645 1 65.62 243 ARG B C 1
ATOM 6212 O O . ARG B 1 243 ? 12.117 24.031 -6.578 1 65.62 243 ARG B O 1
ATOM 6219 N N . SER B 1 244 ? 10.797 22.547 -5.664 1 69.88 244 SER B N 1
ATOM 6220 C CA . SER B 1 244 ? 11.031 23.156 -4.355 1 69.88 244 SER B CA 1
ATOM 6221 C C . SER B 1 244 ? 12.039 22.328 -3.549 1 69.88 244 SER B C 1
ATOM 6223 O O . SER B 1 244 ? 12.039 21.109 -3.611 1 69.88 244 SER B O 1
ATOM 6225 N N . GLU B 1 245 ? 12.953 23 -2.934 1 65.94 245 GLU B N 1
ATOM 6226 C CA . GLU B 1 245 ? 14 22.312 -2.178 1 65.94 245 GLU B CA 1
ATOM 6227 C C . GLU B 1 245 ? 13.82 22.516 -0.677 1 65.94 245 GLU B C 1
ATOM 6229 O O . GLU B 1 245 ? 14.469 21.844 0.128 1 65.94 245 GLU B O 1
ATOM 6234 N N . GLY B 1 246 ? 12.977 23.188 -0.174 1 73.25 246 GLY B N 1
ATOM 6235 C CA . GLY B 1 246 ? 12.938 23.5 1.246 1 73.25 246 GLY B CA 1
ATOM 6236 C C . GLY B 1 246 ? 12.32 22.391 2.08 1 73.25 246 GLY B C 1
ATOM 6237 O O . GLY B 1 246 ? 11.523 21.594 1.576 1 73.25 246 GLY B O 1
ATOM 6238 N N . ALA B 1 247 ? 12.898 22.25 3.322 1 80.06 247 ALA B N 1
ATOM 6239 C CA . ALA B 1 247 ? 12.406 21.25 4.254 1 80.06 247 ALA B CA 1
ATOM 6240 C C . ALA B 1 247 ? 11.125 21.703 4.934 1 80.06 247 ALA B C 1
ATOM 6242 O O . ALA B 1 247 ? 11.141 22.094 6.105 1 80.06 247 ALA B O 1
ATOM 6243 N N . ALA B 1 248 ? 10.094 21.844 4.309 1 87 248 ALA B N 1
ATOM 6244 C CA . ALA B 1 248 ? 8.773 22.203 4.82 1 87 248 ALA B CA 1
ATOM 6245 C C . ALA B 1 248 ? 7.664 21.516 4.023 1 87 248 ALA B C 1
ATOM 6247 O O . ALA B 1 248 ? 7.887 21.078 2.896 1 87 248 ALA B O 1
ATOM 6248 N N . ALA B 1 249 ? 6.535 21.391 4.668 1 90.62 249 ALA B N 1
ATOM 6249 C CA . ALA B 1 249 ? 5.371 20.875 3.951 1 90.62 249 ALA B CA 1
ATOM 6250 C C . ALA B 1 249 ? 4.988 21.797 2.795 1 90.62 249 ALA B C 1
ATOM 6252 O O . ALA B 1 249 ? 5.477 22.922 2.707 1 90.62 249 ALA B O 1
ATOM 6253 N N . HIS B 1 250 ? 4.27 21.297 1.878 1 90.38 250 HIS B N 1
ATOM 6254 C CA . HIS B 1 250 ? 3.854 22.078 0.719 1 90.38 250 HIS B CA 1
ATOM 6255 C C . HIS B 1 250 ? 3.094 23.328 1.145 1 90.38 250 HIS B C 1
ATOM 6257 O O . HIS B 1 250 ? 2.26 23.281 2.051 1 90.38 250 HIS B O 1
ATOM 6263 N N . GLN B 1 251 ? 3.328 24.391 0.513 1 88.38 251 GLN B N 1
ATOM 6264 C CA . GLN B 1 251 ? 2.805 25.703 0.867 1 88.38 251 GLN B CA 1
ATOM 6265 C C . GLN B 1 251 ? 1.279 25.719 0.836 1 88.38 251 GLN B C 1
ATOM 6267 O O . GLN B 1 251 ? 0.644 26.469 1.59 1 88.38 251 GLN B O 1
ATOM 6272 N N . LEU B 1 252 ? 0.756 24.922 -0.001 1 91.31 252 LEU B N 1
ATOM 6273 C CA . LEU B 1 252 ? -0.694 24.875 -0.148 1 91.31 252 LEU B CA 1
ATOM 6274 C C . LEU B 1 252 ? -1.366 24.578 1.19 1 91.31 252 LEU B C 1
ATOM 6276 O O . LEU B 1 252 ? -2.393 25.172 1.517 1 91.31 252 LEU B O 1
ATOM 6280 N N . PHE B 1 253 ? -0.806 23.75 2.018 1 93.25 253 PHE B N 1
ATOM 6281 C CA . PHE B 1 253 ? -1.431 23.359 3.275 1 93.25 253 PHE B CA 1
ATOM 6282 C C . PHE B 1 253 ? -1.345 24.484 4.297 1 93.25 253 PHE B C 1
ATOM 6284 O O . PHE B 1 253 ? -2.26 24.672 5.102 1 93.25 253 PHE B O 1
ATOM 6291 N N . PHE B 1 254 ? -0.247 25.172 4.195 1 91.19 254 PHE B N 1
ATOM 6292 C CA . PHE B 1 254 ? -0.114 26.328 5.07 1 91.19 254 PHE B CA 1
ATOM 6293 C C . PHE B 1 254 ? -1.093 27.422 4.672 1 91.19 254 PHE B C 1
ATOM 6295 O O . PHE B 1 254 ? -1.737 28.031 5.531 1 91.19 254 PHE B O 1
ATOM 6302 N N . ASP B 1 255 ? -1.208 27.641 3.357 1 89.5 255 ASP B N 1
ATOM 6303 C CA . ASP B 1 255 ? -2.113 28.672 2.852 1 89.5 255 ASP B CA 1
ATOM 6304 C C . ASP B 1 255 ? -3.561 28.359 3.232 1 89.5 255 ASP B C 1
ATOM 6306 O O . ASP B 1 255 ? -4.281 29.25 3.707 1 89.5 255 ASP B O 1
ATOM 6310 N N . LEU B 1 256 ? -3.912 27.156 3.051 1 92.25 256 LEU B N 1
ATOM 6311 C CA . LEU B 1 256 ? -5.277 26.75 3.371 1 92.25 256 LEU B CA 1
ATOM 6312 C C . LEU B 1 256 ? -5.555 26.906 4.863 1 92.25 256 LEU B C 1
ATOM 6314 O O . LEU B 1 256 ? -6.617 27.391 5.254 1 92.25 256 LEU B O 1
ATOM 6318 N N . SER B 1 257 ? -4.598 26.547 5.656 1 90.5 257 SER B N 1
ATOM 6319 C CA . SER B 1 257 ? -4.77 26.578 7.105 1 90.5 257 SER B CA 1
ATOM 6320 C C . SER B 1 257 ? -4.77 28 7.633 1 90.5 257 SER B C 1
ATOM 6322 O O . SER B 1 257 ? -5.48 28.312 8.594 1 90.5 257 SER B O 1
ATOM 6324 N N . ALA B 1 258 ? -4.023 28.812 7.012 1 87.62 258 ALA B N 1
ATOM 6325 C CA . ALA B 1 258 ? -3.877 30.188 7.477 1 87.62 258 ALA B CA 1
ATOM 6326 C C . ALA B 1 258 ? -5.051 31.047 7.02 1 87.62 258 ALA B C 1
ATOM 6328 O O . ALA B 1 258 ? -5.527 31.906 7.766 1 87.62 258 ALA B O 1
ATOM 6329 N N . ARG B 1 259 ? -5.492 30.797 5.832 1 88.06 259 ARG B N 1
ATOM 6330 C CA . ARG B 1 259 ? -6.449 31.703 5.215 1 88.06 259 ARG B CA 1
ATOM 6331 C C . ARG B 1 259 ? -7.883 31.219 5.434 1 88.06 259 ARG B C 1
ATOM 6333 O O . ARG B 1 259 ? -8.797 32.031 5.562 1 88.06 259 ARG B O 1
ATOM 6340 N N . CYS B 1 260 ? -8.016 29.953 5.379 1 92 260 CYS B N 1
ATOM 6341 C CA . CYS B 1 260 ? -9.352 29.391 5.594 1 92 260 CYS B CA 1
ATOM 6342 C C . CYS B 1 260 ? -9.555 29.016 7.059 1 92 260 CYS B C 1
ATOM 6344 O O . CYS B 1 260 ? -9.461 27.844 7.426 1 92 260 CYS B O 1
ATOM 6346 N N . SER B 1 261 ? -9.969 29.891 7.84 1 87.44 261 SER B N 1
ATOM 6347 C CA . SER B 1 261 ? -10.062 29.734 9.289 1 87.44 261 SER B CA 1
ATOM 6348 C C . SER B 1 261 ? -11.117 28.703 9.672 1 87.44 261 SER B C 1
ATOM 6350 O O . SER B 1 261 ? -11.008 28.062 10.719 1 87.44 261 SER B O 1
ATOM 6352 N N . ASN B 1 262 ? -12.102 28.547 8.742 1 91.75 262 ASN B N 1
ATOM 6353 C CA . ASN B 1 262 ? -13.203 27.641 9.086 1 91.75 262 ASN B CA 1
ATOM 6354 C C . ASN B 1 262 ? -13.07 26.297 8.375 1 91.75 262 ASN B C 1
ATOM 6356 O O . ASN B 1 262 ? -13.984 25.484 8.414 1 91.75 262 ASN B O 1
ATOM 6360 N N . LEU B 1 263 ? -11.984 26.141 7.766 1 93.88 263 LEU B N 1
ATOM 6361 C CA . LEU B 1 263 ? -11.789 24.891 7.043 1 93.88 263 LEU B CA 1
ATOM 6362 C C . LEU B 1 263 ? -11.727 23.703 8 1 93.88 263 LEU B C 1
ATOM 6364 O O . LEU B 1 263 ? -10.906 23.703 8.922 1 93.88 263 LEU B O 1
ATOM 6368 N N . GLU B 1 264 ? -12.578 22.766 7.758 1 90.56 264 GLU B N 1
ATOM 6369 C CA . GLU B 1 264 ? -12.688 21.625 8.648 1 90.56 264 GLU B CA 1
ATOM 6370 C C . GLU B 1 264 ? -12.039 20.391 8.031 1 90.56 264 GLU B C 1
ATOM 6372 O O . GLU B 1 264 ? -11.484 19.547 8.75 1 90.56 264 GLU B O 1
ATOM 6377 N N . ALA B 1 265 ? -12.203 20.266 6.746 1 91.5 265 ALA B N 1
ATOM 6378 C CA . ALA B 1 265 ? -11.727 19 6.184 1 91.5 265 ALA B CA 1
ATOM 6379 C C . ALA B 1 265 ? -11.336 19.172 4.715 1 91.5 265 ALA B C 1
ATOM 6381 O O . ALA B 1 265 ? -11.898 20.016 4.012 1 91.5 265 ALA B O 1
ATOM 6382 N N . ILE B 1 266 ? -10.359 18.438 4.34 1 91.38 266 ILE B N 1
ATOM 6383 C CA . ILE B 1 266 ? -10 18.188 2.945 1 91.38 266 ILE B CA 1
ATOM 6384 C C . ILE B 1 266 ? -10.383 16.75 2.564 1 91.38 266 ILE B C 1
ATOM 6386 O O . ILE B 1 266 ? -9.992 15.805 3.242 1 91.38 266 ILE B O 1
ATOM 6390 N N . GLU B 1 267 ? -11.156 16.625 1.507 1 88.88 267 GLU B N 1
ATOM 6391 C CA . GLU B 1 267 ? -11.672 15.32 1.137 1 88.88 267 GLU B CA 1
ATOM 6392 C C . GLU B 1 267 ? -11.234 14.93 -0.272 1 88.88 267 GLU B C 1
ATOM 6394 O O . GLU B 1 267 ? -11.172 15.773 -1.165 1 88.88 267 GLU B O 1
ATOM 6399 N N . GLU B 1 268 ? -10.844 13.633 -0.387 1 87.56 268 GLU B N 1
ATOM 6400 C CA . GLU B 1 268 ? -10.547 13.047 -1.691 1 87.56 268 GLU B CA 1
ATOM 6401 C C . GLU B 1 268 ? -11.555 11.961 -2.051 1 87.56 268 GLU B C 1
ATOM 6403 O O . GLU B 1 268 ? -12.109 11.305 -1.167 1 87.56 268 GLU B O 1
ATOM 6408 N N . SER B 1 269 ? -11.945 11.828 -3.363 1 75 269 SER B N 1
ATOM 6409 C CA . SER B 1 269 ? -12.969 10.898 -3.824 1 75 269 SER B CA 1
ATOM 6410 C C . SER B 1 269 ? -12.508 9.453 -3.674 1 75 269 SER B C 1
ATOM 6412 O O . SER B 1 269 ? -13.25 8.523 -3.994 1 75 269 SER B O 1
ATOM 6414 N N . PHE B 1 270 ? -11.258 9.023 -3.414 1 65 270 PHE B N 1
ATOM 6415 C CA . PHE B 1 270 ? -10.883 7.613 -3.455 1 65 270 PHE B CA 1
ATOM 6416 C C . PHE B 1 270 ? -11.656 6.82 -2.41 1 65 270 PHE B C 1
ATOM 6418 O O . PHE B 1 270 ? -11.586 5.59 -2.385 1 65 270 PHE B O 1
ATOM 6425 N N . GLY B 1 271 ? -12.914 7.223 -1.899 1 55.09 271 GLY B N 1
ATOM 6426 C CA . GLY B 1 271 ? -13.992 6.465 -1.279 1 55.09 271 GLY B CA 1
ATOM 6427 C C . GLY B 1 271 ? -13.797 6.254 0.21 1 55.09 271 GLY B C 1
ATOM 6428 O O . GLY B 1 271 ? -12.781 5.691 0.631 1 55.09 271 GLY B O 1
ATOM 6429 N N . MET B 1 272 ? -14.5 6.82 0.953 1 53.91 272 MET B N 1
ATOM 6430 C CA . MET B 1 272 ? -14.711 6.684 2.391 1 53.91 272 MET B CA 1
ATOM 6431 C C . MET B 1 272 ? -15.031 5.238 2.756 1 53.91 272 MET B C 1
ATOM 6433 O O . MET B 1 272 ? -14.977 4.859 3.928 1 53.91 272 MET B O 1
ATOM 6437 N N . ASN B 1 273 ? -15.078 4.438 1.614 1 59.91 273 ASN B N 1
ATOM 6438 C CA . ASN B 1 273 ? -15.625 3.141 2 1 59.91 273 ASN B CA 1
ATOM 6439 C C . ASN B 1 273 ? -14.523 2.084 2.107 1 59.91 273 ASN B C 1
ATOM 6441 O O . ASN B 1 273 ? -14.812 0.9 2.287 1 59.91 273 ASN B O 1
ATOM 6445 N N . ASN B 1 274 ? -13.234 2.625 1.979 1 73.75 274 ASN B N 1
ATOM 6446 C CA . ASN B 1 274 ? -12.172 1.641 2.182 1 73.75 274 ASN B CA 1
ATOM 6447 C C . ASN B 1 274 ? -11.109 2.152 3.152 1 73.75 274 ASN B C 1
ATOM 6449 O O . ASN B 1 274 ? -11.078 3.34 3.475 1 73.75 274 ASN B O 1
ATOM 6453 N N . SER B 1 275 ? -10.43 1.227 3.684 1 75.44 275 SER B N 1
ATOM 6454 C CA . SER B 1 275 ? -9.453 1.536 4.723 1 75.44 275 SER B CA 1
ATOM 6455 C C . SER B 1 275 ? -8.406 2.527 4.219 1 75.44 275 SER B C 1
ATOM 6457 O O . SER B 1 275 ? -8.016 3.443 4.941 1 75.44 275 SER B O 1
ATOM 6459 N N . ALA B 1 276 ? -8.109 2.389 2.949 1 80.44 276 ALA B N 1
ATOM 6460 C CA . ALA B 1 276 ? -7.102 3.281 2.389 1 80.44 276 ALA B CA 1
ATOM 6461 C C . ALA B 1 276 ? -7.633 4.703 2.262 1 80.44 276 ALA B C 1
ATOM 6463 O O . ALA B 1 276 ? -6.914 5.672 2.523 1 80.44 276 ALA B O 1
ATOM 6464 N N . GLY B 1 277 ? -8.875 4.777 1.916 1 84.5 277 GLY B N 1
ATOM 6465 C CA . GLY B 1 277 ? -9.508 6.082 1.814 1 84.5 277 GLY B CA 1
ATOM 6466 C C . GLY B 1 277 ? -9.664 6.777 3.154 1 84.5 277 GLY B C 1
ATOM 6467 O O . GLY B 1 277 ? -9.367 7.969 3.281 1 84.5 277 GLY B O 1
ATOM 6468 N N . LEU B 1 278 ? -10.055 6.051 4.102 1 85.88 278 LEU B N 1
ATOM 6469 C CA . LEU B 1 278 ? -10.227 6.598 5.445 1 85.88 278 LEU B CA 1
ATOM 6470 C C . LEU B 1 278 ? -8.891 7.043 6.027 1 85.88 278 LEU B C 1
ATOM 6472 O O . LEU B 1 278 ? -8.812 8.07 6.699 1 85.88 278 LEU B O 1
ATOM 6476 N N . LEU B 1 279 ? -7.961 6.23 5.805 1 89.69 279 LEU B N 1
ATOM 6477 C CA . LEU B 1 279 ? -6.629 6.566 6.293 1 89.69 279 LEU B CA 1
ATOM 6478 C C . LEU B 1 279 ? -6.125 7.855 5.648 1 89.69 279 LEU B C 1
ATOM 6480 O O . LEU B 1 279 ? -5.586 8.727 6.336 1 89.69 279 LEU B O 1
ATOM 6484 N N . THR B 1 280 ? -6.309 7.973 4.359 1 90.88 280 THR B N 1
ATOM 6485 C CA . THR B 1 280 ? -5.875 9.172 3.645 1 90.88 280 THR B CA 1
ATOM 6486 C C . THR B 1 280 ? -6.566 10.414 4.195 1 90.88 280 THR B C 1
ATOM 6488 O O . THR B 1 280 ? -5.922 11.438 4.43 1 90.88 280 THR B O 1
ATOM 6491 N N . GLN B 1 281 ? -7.812 10.297 4.465 1 90.44 281 GLN B N 1
ATOM 6492 C CA . GLN B 1 281 ? -8.578 11.414 5.004 1 90.44 281 GLN B CA 1
ATOM 6493 C C . GLN B 1 281 ? -8.086 11.797 6.395 1 90.44 281 GLN B C 1
ATOM 6495 O O . GLN B 1 281 ? -7.957 12.984 6.711 1 90.44 281 GLN B O 1
ATOM 6500 N N . THR B 1 282 ? -7.832 10.805 7.148 1 90.69 282 THR B N 1
ATOM 6501 C CA . THR B 1 282 ? -7.359 11.055 8.508 1 90.69 282 THR B CA 1
ATOM 6502 C C . THR B 1 282 ? -5.996 11.742 8.484 1 90.69 282 THR B C 1
ATOM 6504 O O . THR B 1 282 ? -5.758 12.68 9.25 1 90.69 282 THR B O 1
ATOM 6507 N N . VAL B 1 283 ? -5.156 11.32 7.625 1 93.25 283 VAL B N 1
ATOM 6508 C CA . VAL B 1 283 ? -3.822 11.906 7.512 1 93.25 283 VAL B CA 1
ATOM 6509 C C . VAL B 1 283 ? -3.928 13.352 7.043 1 93.25 283 VAL B C 1
ATOM 6511 O O . VAL B 1 283 ? -3.262 14.234 7.59 1 93.25 283 VAL B O 1
ATOM 6514 N N . LEU B 1 284 ? -4.805 13.609 6.137 1 93.5 284 LEU B N 1
ATOM 6515 C CA . LEU B 1 284 ? -4.984 14.961 5.613 1 93.5 284 LEU B CA 1
ATOM 6516 C C . LEU B 1 284 ? -5.531 15.891 6.688 1 93.5 284 LEU B C 1
ATOM 6518 O O . LEU B 1 284 ? -5.113 17.047 6.781 1 93.5 284 LEU B O 1
ATOM 6522 N N . GLN B 1 285 ? -6.387 15.375 7.449 1 92.19 285 GLN B N 1
ATOM 6523 C CA . GLN B 1 285 ? -6.949 16.188 8.523 1 92.19 285 GLN B CA 1
ATOM 6524 C C . GLN B 1 285 ? -5.895 16.516 9.578 1 92.19 285 GLN B C 1
ATOM 6526 O O . GLN B 1 285 ? -5.832 17.641 10.07 1 92.19 285 GLN B O 1
ATOM 6531 N N . ASN B 1 286 ? -5.125 15.531 9.906 1 92.38 286 ASN B N 1
ATOM 6532 C CA . ASN B 1 286 ? -4.047 15.773 10.859 1 92.38 286 ASN B CA 1
ATOM 6533 C C . ASN B 1 286 ? -3.006 16.734 10.297 1 92.38 286 ASN B C 1
ATOM 6535 O O . ASN B 1 286 ? -2.43 17.531 11.031 1 92.38 286 ASN B O 1
ATOM 6539 N N . LEU B 1 287 ? -2.789 16.625 9.031 1 94.06 287 LEU B N 1
ATOM 6540 C CA . LEU B 1 287 ? -1.862 17.531 8.367 1 94.06 287 LEU B CA 1
ATOM 6541 C C . LEU B 1 287 ? -2.369 18.969 8.43 1 94.06 287 LEU B C 1
ATOM 6543 O O . LEU B 1 287 ? -1.609 19.875 8.758 1 94.06 287 LEU B O 1
ATOM 6547 N N . LEU B 1 288 ? -3.639 19.141 8.203 1 93.19 288 LEU B N 1
ATOM 6548 C CA . LEU B 1 288 ? -4.242 20.469 8.266 1 93.19 288 LEU B CA 1
ATOM 6549 C C . LEU B 1 288 ? -4.141 21.047 9.672 1 93.19 288 LEU B C 1
ATOM 6551 O O . LEU B 1 288 ? -3.789 22.219 9.844 1 93.19 288 LEU B O 1
ATOM 6555 N N . ARG B 1 289 ? -4.375 20.25 10.562 1 89.19 289 ARG B N 1
ATOM 6556 C CA . ARG B 1 289 ? -4.309 20.703 11.953 1 89.19 289 ARG B CA 1
ATOM 6557 C C . ARG B 1 289 ? -2.883 21.078 12.336 1 89.19 289 ARG B C 1
ATOM 6559 O O . ARG B 1 289 ? -2.666 22.094 12.992 1 89.19 289 ARG B O 1
ATOM 6566 N N . SER B 1 290 ? -1.977 20.25 11.953 1 90.38 290 SER B N 1
ATOM 6567 C CA . SER B 1 290 ? -0.575 20.531 12.258 1 90.38 290 SER B CA 1
ATOM 6568 C C . SER B 1 290 ? -0.088 21.781 11.555 1 90.38 290 SER B C 1
ATOM 6570 O O . SER B 1 290 ? 0.674 22.562 12.133 1 90.38 290 SER B O 1
ATOM 6572 N N . CYS B 1 291 ? -0.5 21.969 10.367 1 92.81 291 CYS B N 1
ATOM 6573 C CA . CYS B 1 291 ? -0.102 23.156 9.609 1 92.81 291 CYS B CA 1
ATOM 6574 C C . CYS B 1 291 ? -0.73 24.422 10.203 1 92.81 291 CYS B C 1
ATOM 6576 O O . CYS B 1 291 ? -0.14 25.5 10.141 1 92.81 291 CYS B O 1
ATOM 6578 N N . ARG B 1 292 ? -1.88 24.281 10.727 1 90.38 292 ARG B N 1
ATOM 6579 C CA . ARG B 1 292 ? -2.52 25.422 11.391 1 90.38 292 ARG B CA 1
ATOM 6580 C C . ARG B 1 292 ? -1.716 25.875 12.609 1 90.38 292 ARG B C 1
ATOM 6582 O O . ARG B 1 292 ? -1.575 27.078 12.852 1 90.38 292 ARG B O 1
ATOM 6589 N N . ASN B 1 293 ? -1.195 24.906 13.289 1 87.31 293 ASN B N 1
ATOM 6590 C CA . ASN B 1 293 ? -0.347 25.219 14.43 1 87.31 293 ASN B CA 1
ATOM 6591 C C . ASN B 1 293 ? 0.915 25.969 14.008 1 87.31 293 ASN B C 1
ATOM 6593 O O . ASN B 1 293 ? 1.331 26.922 14.664 1 87.31 293 ASN B O 1
ATOM 6597 N N . VAL B 1 294 ? 1.433 25.578 12.914 1 90 294 VAL B N 1
ATOM 6598 C CA . VAL B 1 294 ? 2.645 26.219 12.414 1 90 294 VAL B CA 1
ATOM 6599 C C . VAL B 1 294 ? 2.305 27.594 11.852 1 90 294 VAL B C 1
ATOM 6601 O O . VAL B 1 294 ? 3.082 28.547 12 1 90 294 VAL B O 1
ATOM 6604 N N . ALA B 1 295 ? 1.196 27.625 11.25 1 86.62 295 ALA B N 1
ATOM 6605 C CA . ALA B 1 295 ? 0.77 28.906 10.695 1 86.62 295 ALA B CA 1
ATOM 6606 C C . ALA B 1 295 ? 0.576 29.953 11.797 1 86.62 295 ALA B C 1
ATOM 6608 O O . ALA B 1 295 ? 0.904 31.125 11.609 1 86.62 295 ALA B O 1
ATOM 6609 N N . THR B 1 296 ? 0.114 29.5 12.875 1 83.81 296 THR B N 1
ATOM 6610 C CA . THR B 1 296 ? -0.04 30.391 14.016 1 83.81 296 THR B CA 1
ATOM 6611 C C . THR B 1 296 ? 1.319 30.875 14.516 1 83.81 296 THR B C 1
ATOM 6613 O O . THR B 1 296 ? 1.49 32.062 14.828 1 83.81 296 THR B O 1
ATOM 6616 N N . LEU B 1 297 ? 2.189 29.969 14.508 1 83.12 297 LEU B N 1
ATOM 6617 C CA . LEU B 1 297 ? 3.545 30.312 14.922 1 83.12 297 LEU B CA 1
ATOM 6618 C C . LEU B 1 297 ? 4.188 31.281 13.93 1 83.12 297 LEU B C 1
ATOM 6620 O O . LEU B 1 297 ? 4.812 32.25 14.336 1 83.12 297 LEU B O 1
ATOM 6624 N N . THR B 1 298 ? 4.035 31 12.734 1 85.31 298 THR B N 1
ATOM 6625 C CA . THR B 1 298 ? 4.617 31.812 11.68 1 85.31 298 THR B CA 1
ATOM 6626 C C . THR B 1 298 ? 4.027 33.219 11.703 1 85.31 298 THR B C 1
ATOM 6628 O O . THR B 1 298 ? 4.727 34.188 11.414 1 85.31 298 THR B O 1
ATOM 6631 N N . TYR B 1 299 ? 2.846 33.281 12.047 1 76.75 299 TYR B N 1
ATOM 6632 C CA . TYR B 1 299 ? 2.199 34.562 12.156 1 76.75 299 TYR B CA 1
ATOM 6633 C C . TYR B 1 299 ? 2.762 35.375 13.328 1 76.75 299 TYR B C 1
ATOM 6635 O O . TYR B 1 299 ? 2.979 36.562 13.219 1 76.75 299 TYR B O 1
ATOM 6643 N N . GLN B 1 300 ? 3.07 34.688 14.352 1 73.62 300 GLN B N 1
ATOM 6644 C CA . GLN B 1 300 ? 3.586 35.344 15.555 1 73.62 300 GLN B CA 1
ATOM 6645 C C . GLN B 1 300 ? 5.023 35.812 15.352 1 73.62 300 GLN B C 1
ATOM 6647 O O . GLN B 1 300 ? 5.402 36.875 15.812 1 73.62 300 GLN B O 1
ATOM 6652 N N . VAL B 1 301 ? 5.715 35.062 14.578 1 78.69 301 VAL B N 1
ATOM 6653 C CA . VAL B 1 301 ? 7.137 35.344 14.438 1 78.69 301 VAL B CA 1
ATOM 6654 C C . VAL B 1 301 ? 7.379 36.125 13.141 1 78.69 301 VAL B C 1
ATOM 6656 O O . VAL B 1 301 ? 8.414 36.781 12.977 1 78.69 301 VAL B O 1
ATOM 6659 N N . GLY B 1 302 ? 6.473 36.125 12.227 1 77.94 302 GLY B N 1
ATOM 6660 C CA . GLY B 1 302 ? 6.594 36.844 10.969 1 77.94 302 GLY B CA 1
ATOM 6661 C C . GLY B 1 302 ? 7.555 36.188 10 1 77.94 302 GLY B C 1
ATOM 6662 O O . GLY B 1 302 ? 8.289 36.875 9.289 1 77.94 302 GLY B O 1
ATOM 6663 N N . ILE B 1 303 ? 7.816 34.906 10.141 1 85.5 303 ILE B N 1
ATOM 6664 C CA . ILE B 1 303 ? 8.711 34.156 9.273 1 85.5 303 ILE B CA 1
ATOM 6665 C C . ILE B 1 303 ? 7.93 33.062 8.547 1 85.5 303 ILE B C 1
ATOM 6667 O O . ILE B 1 303 ? 7.184 32.312 9.172 1 85.5 303 ILE B O 1
ATOM 6671 N N . PRO B 1 304 ? 8.125 33.031 7.23 1 84.38 304 PRO B N 1
ATOM 6672 C CA . PRO B 1 304 ? 7.453 31.953 6.512 1 84.38 304 PRO B CA 1
ATOM 6673 C C . PRO B 1 304 ? 7.926 30.578 6.953 1 84.38 304 PRO B C 1
ATOM 6675 O O . PRO B 1 304 ? 9.086 30.406 7.348 1 84.38 304 PRO B O 1
ATOM 6678 N N . PRO B 1 305 ? 7.031 29.656 6.887 1 86.88 305 PRO B N 1
ATOM 6679 C CA . PRO B 1 305 ? 7.359 28.297 7.336 1 86.88 305 PRO B CA 1
ATOM 6680 C C . PRO B 1 305 ? 8.57 27.703 6.617 1 86.88 305 PRO B C 1
ATOM 6682 O O . PRO B 1 305 ? 9.367 26.984 7.223 1 86.88 305 PRO B O 1
ATOM 6685 N N . ALA B 1 306 ? 8.758 28.047 5.422 1 83.5 306 ALA B N 1
ATOM 6686 C CA . ALA B 1 306 ? 9.852 27.5 4.621 1 83.5 306 ALA B CA 1
ATOM 6687 C C . ALA B 1 306 ? 11.203 27.953 5.156 1 83.5 306 ALA B C 1
ATOM 6689 O O . ALA B 1 306 ? 12.219 27.281 4.949 1 83.5 306 ALA B O 1
ATOM 6690 N N . GLN B 1 307 ? 11.219 29 5.891 1 88.19 307 GLN B N 1
ATOM 6691 C CA . GLN B 1 307 ? 12.477 29.578 6.344 1 88.19 307 GLN B CA 1
ATOM 6692 C C . GLN B 1 307 ? 12.734 29.266 7.812 1 88.19 307 GLN B C 1
ATOM 6694 O O . GLN B 1 307 ? 13.828 29.516 8.328 1 88.19 307 GLN B O 1
ATOM 6699 N N . LEU B 1 308 ? 11.773 28.719 8.43 1 90.19 308 LEU B N 1
ATOM 6700 C CA . LEU B 1 308 ? 11.875 28.453 9.859 1 90.19 308 LEU B CA 1
ATOM 6701 C C . LEU B 1 308 ? 12.945 27.406 10.148 1 90.19 308 LEU B C 1
ATOM 6703 O O . LEU B 1 308 ? 13.664 27.5 11.148 1 90.19 308 LEU B O 1
ATOM 6707 N N . THR B 1 309 ? 12.984 26.453 9.273 1 89.88 309 THR B N 1
ATOM 6708 C CA . THR B 1 309 ? 13.984 25.406 9.484 1 89.88 309 THR B CA 1
ATOM 6709 C C . THR B 1 309 ? 15.398 25.969 9.398 1 89.88 309 THR B C 1
ATOM 6711 O O . THR B 1 309 ? 16.25 25.641 10.211 1 89.88 309 THR B O 1
ATOM 6714 N N . GLY B 1 310 ? 15.578 26.797 8.453 1 89.25 310 GLY B N 1
ATOM 6715 C CA . GLY B 1 310 ? 16.875 27.438 8.312 1 89.25 310 GLY B CA 1
ATOM 6716 C C . GLY B 1 310 ? 17.234 28.328 9.477 1 89.25 310 GLY B C 1
ATOM 6717 O O . GLY B 1 310 ? 18.375 28.359 9.922 1 89.25 310 GLY B O 1
ATOM 6718 N N . ALA B 1 311 ? 16.297 29.047 10 1 91.44 311 ALA B N 1
ATOM 6719 C CA . ALA B 1 311 ? 16.516 29.938 11.133 1 91.44 311 ALA B CA 1
ATOM 6720 C C . ALA B 1 311 ? 16.875 29.156 12.391 1 91.44 311 ALA B C 1
ATOM 6722 O O . ALA B 1 311 ? 17.797 29.531 13.117 1 91.44 311 ALA B O 1
ATOM 6723 N N . CYS B 1 312 ? 16.172 28.078 12.578 1 92.88 312 CYS B N 1
ATOM 6724 C CA . CYS B 1 312 ? 16.469 27.25 13.75 1 92.88 312 CYS B CA 1
ATOM 6725 C C . CYS B 1 312 ? 17.844 26.625 13.641 1 92.88 312 CYS B C 1
ATOM 6727 O O . CYS B 1 312 ? 18.562 26.531 14.641 1 92.88 312 CYS B O 1
ATOM 6729 N N . THR B 1 313 ? 18.172 26.188 12.461 1 91.5 313 THR B N 1
ATOM 6730 C CA . THR B 1 313 ? 19.469 25.578 12.25 1 91.5 313 THR B CA 1
ATOM 6731 C C . THR B 1 313 ? 20.594 26.562 12.57 1 91.5 313 THR B C 1
ATOM 6733 O O . THR B 1 313 ? 21.578 26.203 13.227 1 91.5 313 THR B O 1
ATOM 6736 N N . LEU B 1 314 ? 20.453 27.75 12.164 1 91.75 314 LEU B N 1
ATOM 6737 C CA . LEU B 1 314 ? 21.453 28.766 12.422 1 91.75 314 LEU B CA 1
ATOM 6738 C C . LEU B 1 314 ? 21.547 29.062 13.914 1 91.75 314 LEU B C 1
ATOM 6740 O O . LEU B 1 314 ? 22.656 29.219 14.445 1 91.75 314 LEU B O 1
ATOM 6744 N N . LEU B 1 315 ? 20.438 29.141 14.555 1 92.56 315 LEU B N 1
ATOM 6745 C CA . LEU B 1 315 ? 20.422 29.391 16 1 92.56 315 LEU B CA 1
ATOM 6746 C C . LEU B 1 315 ? 21.156 28.281 16.734 1 92.56 315 LEU B C 1
ATOM 6748 O O . LEU B 1 315 ? 21.953 28.547 17.625 1 92.56 315 LEU B O 1
ATOM 6752 N N . LEU B 1 316 ? 20.828 27.109 16.328 1 92.44 316 LEU B N 1
ATOM 6753 C CA . LEU B 1 316 ? 21.453 25.969 16.984 1 92.44 316 LEU B CA 1
ATOM 6754 C C . LEU B 1 316 ? 22.953 25.938 16.719 1 92.44 316 LEU B C 1
ATOM 6756 O O . LEU B 1 316 ? 23.734 25.578 17.594 1 92.44 316 LEU B O 1
ATOM 6760 N N . GLU B 1 317 ? 23.359 26.375 15.602 1 91.19 317 GLU B N 1
ATOM 6761 C CA . GLU B 1 317 ? 24.781 26.453 15.266 1 91.19 317 GLU B CA 1
ATOM 6762 C C . GLU B 1 317 ? 25.484 27.516 16.109 1 91.19 317 GLU B C 1
ATOM 6764 O O . GLU B 1 317 ? 26.609 27.297 16.578 1 91.19 317 GLU B O 1
ATOM 6769 N N . PHE B 1 318 ? 24.844 28.609 16.359 1 90.44 318 PHE B N 1
ATOM 6770 C CA . PHE B 1 318 ? 25.422 29.688 17.156 1 90.44 318 PHE B CA 1
ATOM 6771 C C . PHE B 1 318 ? 25.625 29.266 18.594 1 90.44 318 PHE B C 1
ATOM 6773 O O . PHE B 1 318 ? 26.562 29.719 19.266 1 90.44 318 PHE B O 1
ATOM 6780 N N . PHE B 1 319 ? 24.781 28.344 19.031 1 91.38 319 PHE B N 1
ATOM 6781 C CA . PHE B 1 319 ? 24.812 28 20.453 1 91.38 319 PHE B CA 1
ATOM 6782 C C . PHE B 1 319 ? 25.453 26.641 20.672 1 91.38 319 PHE B C 1
ATOM 6784 O O . PHE B 1 319 ? 25.328 26.047 21.734 1 91.38 319 PHE B O 1
ATOM 6791 N N . GLU B 1 320 ? 25.984 26.016 19.672 1 86.44 320 GLU B N 1
ATOM 6792 C CA . GLU B 1 320 ? 26.688 24.75 19.781 1 86.44 320 GLU B CA 1
ATOM 6793 C C . GLU B 1 320 ? 27.891 24.859 20.719 1 86.44 320 GLU B C 1
ATOM 6795 O O . GLU B 1 320 ? 28.266 23.891 21.375 1 86.44 320 GLU B O 1
ATOM 6800 N N . GLY B 1 321 ? 28.562 26.078 20.766 1 79.94 321 GLY B N 1
ATOM 6801 C CA . GLY B 1 321 ? 29.75 26.234 21.578 1 79.94 321 GLY B CA 1
ATOM 6802 C C . GLY B 1 321 ? 29.828 27.594 22.266 1 79.94 321 GLY B C 1
ATOM 6803 O O . GLY B 1 321 ? 29.391 28.594 21.703 1 79.94 321 GLY B O 1
ATOM 6804 N N . GLU B 1 322 ? 30.234 27.578 23.516 1 76.94 322 GLU B N 1
ATOM 6805 C CA . GLU B 1 322 ? 30.359 28.828 24.281 1 76.94 322 GLU B CA 1
ATOM 6806 C C . GLU B 1 322 ? 31.562 29.641 23.797 1 76.94 322 GLU B C 1
ATOM 6808 O O . GLU B 1 322 ? 31.594 30.859 24 1 76.94 322 GLU B O 1
ATOM 6813 N N . GLY B 1 323 ? 32.406 28.938 23.062 1 75.06 323 GLY B N 1
ATOM 6814 C CA . GLY B 1 323 ? 33.625 29.625 22.656 1 75.06 323 GLY B CA 1
ATOM 6815 C C . GLY B 1 323 ? 33.562 30.203 21.266 1 75.06 323 GLY B C 1
ATOM 6816 O O . GLY B 1 323 ? 34.594 30.656 20.719 1 75.06 323 GLY B O 1
ATOM 6817 N N . GLN B 1 324 ? 32.469 30.359 20.75 1 82.44 324 GLN B N 1
ATOM 6818 C CA . GLN B 1 324 ? 32.344 30.922 19.406 1 82.44 324 GLN B CA 1
ATOM 6819 C C . GLN B 1 324 ? 32.656 32.406 19.391 1 82.44 324 GLN B C 1
ATOM 6821 O O . GLN B 1 324 ? 32.406 33.125 20.359 1 82.44 324 GLN B O 1
ATOM 6826 N N . PRO B 1 325 ? 33.25 32.906 18.312 1 81.38 325 PRO B N 1
ATOM 6827 C CA . PRO B 1 325 ? 33.656 34.312 18.219 1 81.38 325 PRO B CA 1
ATOM 6828 C C . PRO B 1 325 ? 32.5 35.281 18.406 1 81.38 325 PRO B C 1
ATOM 6830 O O . PRO B 1 325 ? 32.688 36.406 18.891 1 81.38 325 PRO B O 1
ATOM 6833 N N . ILE B 1 326 ? 31.328 34.812 18.172 1 82.12 326 ILE B N 1
ATOM 6834 C CA . ILE B 1 326 ? 30.156 35.688 18.25 1 82.12 326 ILE B CA 1
ATOM 6835 C C . ILE B 1 326 ? 29.844 36 19.703 1 82.12 326 ILE B C 1
ATOM 6837 O O . ILE B 1 326 ? 29.219 37.031 20 1 82.12 326 ILE B O 1
ATOM 6841 N N . TRP B 1 327 ? 30.406 35.25 20.578 1 85.81 327 TRP B N 1
ATOM 6842 C CA . TRP B 1 327 ? 30.031 35.406 21.984 1 85.81 327 TRP B CA 1
ATOM 6843 C C . TRP B 1 327 ? 31.156 36.094 22.781 1 85.81 327 TRP B C 1
ATOM 6845 O O . TRP B 1 327 ? 31.141 36.094 24 1 85.81 327 TRP B O 1
ATOM 6855 N N . ARG B 1 328 ? 32.094 36.625 22.047 1 80.38 328 ARG B N 1
ATOM 6856 C CA . ARG B 1 328 ? 33.188 37.312 22.734 1 80.38 328 ARG B CA 1
ATOM 6857 C C . ARG B 1 328 ? 32.656 38.438 23.594 1 80.38 328 ARG B C 1
ATOM 6859 O O . ARG B 1 328 ? 31.859 39.25 23.125 1 80.38 328 ARG B O 1
ATOM 6866 N N . GLY B 1 329 ? 33 38.469 24.875 1 75.88 329 GLY B N 1
ATOM 6867 C CA . GLY B 1 329 ? 32.625 39.562 25.75 1 75.88 329 GLY B CA 1
ATOM 6868 C C . GLY B 1 329 ? 31.375 39.281 26.578 1 75.88 329 GLY B C 1
ATOM 6869 O O . GLY B 1 329 ? 30.984 40.062 27.422 1 75.88 329 GLY B O 1
ATOM 6870 N N . ILE B 1 330 ? 30.75 38.156 26.281 1 83.62 330 ILE B N 1
ATOM 6871 C CA . ILE B 1 330 ? 29.547 37.781 27.031 1 83.62 330 ILE B CA 1
ATOM 6872 C C . ILE B 1 330 ? 29.875 36.656 27.984 1 83.62 330 ILE B C 1
ATOM 6874 O O . ILE B 1 330 ? 30.625 35.75 27.625 1 83.62 330 ILE B O 1
ATOM 6878 N N . SER B 1 331 ? 29.312 36.781 29.234 1 83.31 331 SER B N 1
ATOM 6879 C CA . SER B 1 331 ? 29.594 35.812 30.25 1 83.31 331 SER B CA 1
ATOM 6880 C C . SER B 1 331 ? 29.047 34.438 29.859 1 83.31 331 SER B C 1
ATOM 6882 O O . SER B 1 331 ? 28 34.344 29.219 1 83.31 331 SER B O 1
ATOM 6884 N N . SER B 1 332 ? 29.766 33.406 30.297 1 84.12 332 SER B N 1
ATOM 6885 C CA . SER B 1 332 ? 29.391 32.031 29.969 1 84.12 332 SER B CA 1
ATOM 6886 C C . SER B 1 332 ? 28.062 31.656 30.625 1 84.12 332 SER B C 1
ATOM 6888 O O . SER B 1 332 ? 27.312 30.844 30.078 1 84.12 332 SER B O 1
ATOM 6890 N N . ASP B 1 333 ? 27.766 32.25 31.688 1 85.5 333 ASP B N 1
ATOM 6891 C CA . ASP B 1 333 ? 26.531 31.953 32.406 1 85.5 333 ASP B CA 1
ATOM 6892 C C . ASP B 1 333 ? 25.312 32.469 31.609 1 85.5 333 ASP B C 1
ATOM 6894 O O . ASP B 1 333 ? 24.281 31.812 31.578 1 85.5 333 ASP B O 1
ATOM 6898 N N . VAL B 1 334 ? 25.531 33.594 31.031 1 83.5 334 VAL B N 1
ATOM 6899 C CA . VAL B 1 334 ? 24.469 34.188 30.234 1 83.5 334 VAL B CA 1
ATOM 6900 C C . VAL B 1 334 ? 24.234 33.344 28.984 1 83.5 334 VAL B C 1
ATOM 6902 O O . VAL B 1 334 ? 23.078 33.094 28.594 1 83.5 334 VAL B O 1
ATOM 6905 N N . ILE B 1 335 ? 25.297 32.875 28.422 1 86.75 335 ILE B N 1
ATOM 6906 C CA . ILE B 1 335 ? 25.188 32.062 27.203 1 86.75 335 ILE B CA 1
ATOM 6907 C C . ILE B 1 335 ? 24.516 30.734 27.531 1 86.75 335 ILE B C 1
ATOM 6909 O O . ILE B 1 335 ? 23.688 30.25 26.75 1 86.75 335 ILE B O 1
ATOM 6913 N N . ARG B 1 336 ? 24.875 30.188 28.625 1 88.69 336 ARG B N 1
ATOM 6914 C CA . ARG B 1 336 ? 24.281 28.922 29.031 1 88.69 336 ARG B CA 1
ATOM 6915 C C . ARG B 1 336 ? 22.781 29.078 29.297 1 88.69 336 ARG B C 1
ATOM 6917 O O . ARG B 1 336 ? 21.984 28.203 28.938 1 88.69 336 ARG B O 1
ATOM 6924 N N . GLY B 1 337 ? 22.438 30.172 29.953 1 85.94 337 GLY B N 1
ATOM 6925 C CA . GLY B 1 337 ? 21.031 30.453 30.188 1 85.94 337 GLY B CA 1
ATOM 6926 C C . GLY B 1 337 ? 20.234 30.641 28.906 1 85.94 337 GLY B C 1
ATOM 6927 O O . GLY B 1 337 ? 19.125 30.125 28.781 1 85.94 337 GLY B O 1
ATOM 6928 N N . ALA B 1 338 ? 20.797 31.391 28 1 87.06 338 ALA B N 1
ATOM 6929 C CA . ALA B 1 338 ? 20.141 31.641 26.719 1 87.06 338 ALA B CA 1
ATOM 6930 C C . ALA B 1 338 ? 20.078 30.359 25.891 1 87.06 338 ALA B C 1
ATOM 6932 O O . ALA B 1 338 ? 19.078 30.109 25.203 1 87.06 338 ALA B O 1
ATOM 6933 N N . ARG B 1 339 ? 21.141 29.594 25.953 1 90.06 339 ARG B N 1
ATOM 6934 C CA . ARG B 1 339 ? 21.203 28.359 25.188 1 90.06 339 ARG B CA 1
ATOM 6935 C C . ARG B 1 339 ? 20.062 27.422 25.578 1 90.06 339 ARG B C 1
ATOM 6937 O O . ARG B 1 339 ? 19.422 26.812 24.703 1 90.06 339 ARG B O 1
ATOM 6944 N N . SER B 1 340 ? 19.828 27.25 26.812 1 87.5 340 SER B N 1
ATOM 6945 C CA . SER B 1 340 ? 18.781 26.359 27.281 1 87.5 340 SER B CA 1
ATOM 6946 C C . SER B 1 340 ? 17.406 26.766 26.75 1 87.5 340 SER B C 1
ATOM 6948 O O . SER B 1 340 ? 16.625 25.922 26.312 1 87.5 340 SER B O 1
ATOM 6950 N N . ARG B 1 341 ? 17.188 28.062 26.719 1 86.31 341 ARG B N 1
ATOM 6951 C CA . ARG B 1 341 ? 15.914 28.562 26.234 1 86.31 341 ARG B CA 1
ATOM 6952 C C . ARG B 1 341 ? 15.797 28.422 24.719 1 86.31 341 ARG B C 1
ATOM 6954 O O . ARG B 1 341 ? 14.734 28.062 24.203 1 86.31 341 ARG B O 1
ATOM 6961 N N . VAL B 1 342 ? 16.859 28.703 24.047 1 89.94 342 VAL B N 1
ATOM 6962 C CA . VAL B 1 342 ? 16.875 28.594 22.594 1 89.94 342 VAL B CA 1
ATOM 6963 C C . VAL B 1 342 ? 16.703 27.125 22.188 1 89.94 342 VAL B C 1
ATOM 6965 O O . VAL B 1 342 ? 15.961 26.844 21.234 1 89.94 342 VAL B O 1
ATOM 6968 N N . LEU B 1 343 ? 17.359 26.25 22.875 1 89.69 343 LEU B N 1
ATOM 6969 C CA . LEU B 1 343 ? 17.25 24.828 22.562 1 89.69 343 LEU B CA 1
ATOM 6970 C C . LEU B 1 343 ? 15.812 24.344 22.75 1 89.69 343 LEU B C 1
ATOM 6972 O O . LEU B 1 343 ? 15.312 23.578 21.922 1 89.69 343 LEU B O 1
ATOM 6976 N N . GLU B 1 344 ? 15.203 24.844 23.734 1 85.75 344 GLU B N 1
ATOM 6977 C CA . GLU B 1 344 ? 13.828 24.422 24 1 85.75 344 GLU B CA 1
ATOM 6978 C C . GLU B 1 344 ? 12.875 24.953 22.938 1 85.75 344 GLU B C 1
ATOM 6980 O O . GLU B 1 344 ? 12.023 24.219 22.422 1 85.75 344 GLU B O 1
ATOM 6985 N N . LYS B 1 345 ? 13.016 26.219 22.594 1 87.44 345 LYS B N 1
ATOM 6986 C CA . LYS B 1 345 ? 12.125 26.828 21.609 1 87.44 345 LYS B CA 1
ATOM 6987 C C . LYS B 1 345 ? 12.383 26.25 20.219 1 87.44 345 LYS B C 1
ATOM 6989 O O . LYS B 1 345 ? 11.445 26.062 19.438 1 87.44 345 LYS B O 1
ATOM 6994 N N . CYS B 1 346 ? 13.648 26.016 19.906 1 91.19 346 CYS B N 1
ATOM 6995 C CA . CYS B 1 346 ? 13.977 25.391 18.641 1 91.19 346 CYS B CA 1
ATOM 6996 C C . CYS B 1 346 ? 13.43 23.969 18.578 1 91.19 346 CYS B C 1
ATOM 6998 O O . CYS B 1 346 ? 12.93 23.531 17.547 1 91.19 346 CYS B O 1
ATOM 7000 N N . ARG B 1 347 ? 13.562 23.266 19.672 1 89.31 347 ARG B N 1
ATOM 7001 C CA . ARG B 1 347 ? 13.039 21.906 19.719 1 89.31 347 ARG B CA 1
ATOM 7002 C C . ARG B 1 347 ? 11.547 21.891 19.422 1 89.31 347 ARG B C 1
ATOM 7004 O O . ARG B 1 347 ? 11.07 21.062 18.625 1 89.31 347 ARG B O 1
ATOM 7011 N N . MET B 1 348 ? 10.82 22.797 19.984 1 85.69 348 MET B N 1
ATOM 7012 C CA . MET B 1 348 ? 9.375 22.859 19.812 1 85.69 348 MET B CA 1
ATOM 7013 C C . MET B 1 348 ? 9.023 23.234 18.375 1 85.69 348 MET B C 1
ATOM 7015 O O . MET B 1 348 ? 8.117 22.641 17.781 1 85.69 348 MET B O 1
ATOM 7019 N N . THR B 1 349 ? 9.742 24.188 17.859 1 89 349 THR B N 1
ATOM 7020 C CA . THR B 1 349 ? 9.492 24.656 16.5 1 89 349 THR B CA 1
ATOM 7021 C C . THR B 1 349 ? 9.805 23.547 15.492 1 89 349 THR B C 1
ATOM 7023 O O . THR B 1 349 ? 9.008 23.281 14.586 1 89 349 THR B O 1
ATOM 7026 N N . LEU B 1 350 ? 10.922 22.922 15.703 1 90.06 350 LEU B N 1
ATOM 7027 C CA . LEU B 1 350 ? 11.336 21.859 14.797 1 90.06 350 LEU B CA 1
ATOM 7028 C C . LEU B 1 350 ? 10.406 20.641 14.906 1 90.06 350 LEU B C 1
ATOM 7030 O O . LEU B 1 350 ? 10.172 19.953 13.922 1 90.06 350 LEU B O 1
ATOM 7034 N N . ASN B 1 351 ? 9.914 20.406 16.062 1 88.38 351 ASN B N 1
ATOM 7035 C CA . ASN B 1 351 ? 8.945 19.328 16.25 1 88.38 351 ASN B CA 1
ATOM 7036 C C . ASN B 1 351 ? 7.684 19.562 15.422 1 88.38 351 ASN B C 1
ATOM 7038 O O . ASN B 1 351 ? 7.176 18.656 14.773 1 88.38 351 ASN B O 1
ATOM 7042 N N . ARG B 1 352 ? 7.211 20.781 15.469 1 88.75 352 ARG B N 1
ATOM 7043 C CA . ARG B 1 352 ? 6.016 21.125 14.711 1 88.75 352 ARG B CA 1
ATOM 7044 C C . ARG B 1 352 ? 6.266 21.016 13.211 1 88.75 352 ARG B C 1
ATOM 7046 O O . ARG B 1 352 ? 5.434 20.484 12.469 1 88.75 352 ARG B O 1
ATOM 7053 N N . LEU B 1 353 ? 7.402 21.484 12.812 1 91.12 353 LEU B N 1
ATOM 7054 C CA . LEU B 1 353 ? 7.742 21.453 11.398 1 91.12 353 LEU B CA 1
ATOM 7055 C C . LEU B 1 353 ? 7.93 20.016 10.914 1 91.12 353 LEU B C 1
ATOM 7057 O O . LEU B 1 353 ? 7.465 19.656 9.828 1 91.12 353 LEU B O 1
ATOM 7061 N N . SER B 1 354 ? 8.641 19.266 11.703 1 91.06 354 SER B N 1
ATOM 7062 C CA . SER B 1 354 ? 8.883 17.875 11.328 1 91.06 354 SER B CA 1
ATOM 7063 C C . SER B 1 354 ? 7.582 17.078 11.281 1 91.06 354 SER B C 1
ATOM 7065 O O . SER B 1 354 ? 7.406 16.219 10.422 1 91.06 354 SER B O 1
ATOM 7067 N N . THR B 1 355 ? 6.676 17.375 12.203 1 90 355 THR B N 1
ATOM 7068 C CA . THR B 1 355 ? 5.383 16.703 12.211 1 90 355 THR B CA 1
ATOM 7069 C C . THR B 1 355 ? 4.617 16.984 10.922 1 90 355 THR B C 1
ATOM 7071 O O . THR B 1 355 ? 4.035 16.078 10.32 1 90 355 THR B O 1
ATOM 7074 N N . CYS B 1 356 ? 4.613 18.219 10.477 1 92.31 356 CYS B N 1
ATOM 7075 C CA . CYS B 1 356 ? 3.977 18.578 9.211 1 92.31 356 CYS B CA 1
ATOM 7076 C C . CYS B 1 356 ? 4.609 17.812 8.055 1 92.31 356 CYS B C 1
ATOM 7078 O O . CYS B 1 356 ? 3.904 17.281 7.199 1 92.31 356 CYS B O 1
ATOM 7080 N N . MET B 1 357 ? 5.867 17.75 8.102 1 91.69 357 MET B N 1
ATOM 7081 C CA . MET B 1 357 ? 6.605 17.109 7.016 1 91.69 357 MET B CA 1
ATOM 7082 C C . MET B 1 357 ? 6.324 15.609 6.984 1 91.69 357 MET B C 1
ATOM 7084 O O . MET B 1 357 ? 6.16 15.031 5.91 1 91.69 357 MET B O 1
ATOM 7088 N N . PHE B 1 358 ? 6.285 15 8.102 1 90.62 358 PHE B N 1
ATOM 7089 C CA . PHE B 1 358 ? 6.051 13.562 8.172 1 90.62 358 PHE B CA 1
ATOM 7090 C C . PHE B 1 358 ? 4.629 13.219 7.742 1 90.62 358 PHE B C 1
ATOM 7092 O O . PHE B 1 358 ? 4.402 12.211 7.066 1 90.62 358 PHE B O 1
ATOM 7099 N N . LEU B 1 359 ? 3.701 14.047 8.164 1 93.12 359 LEU B N 1
ATOM 7100 C CA . LEU B 1 359 ? 2.318 13.828 7.754 1 93.12 359 LEU B CA 1
ATOM 7101 C C . LEU B 1 359 ? 2.156 14.023 6.25 1 93.12 359 LEU B C 1
ATOM 7103 O O . LEU B 1 359 ? 1.427 13.281 5.598 1 93.12 359 LEU B O 1
ATOM 7107 N N . GLU B 1 360 ? 2.816 15.008 5.715 1 94 360 GLU B N 1
ATOM 7108 C CA . GLU B 1 360 ? 2.785 15.188 4.266 1 94 360 GLU B CA 1
ATOM 7109 C C . GLU B 1 360 ? 3.393 13.992 3.547 1 94 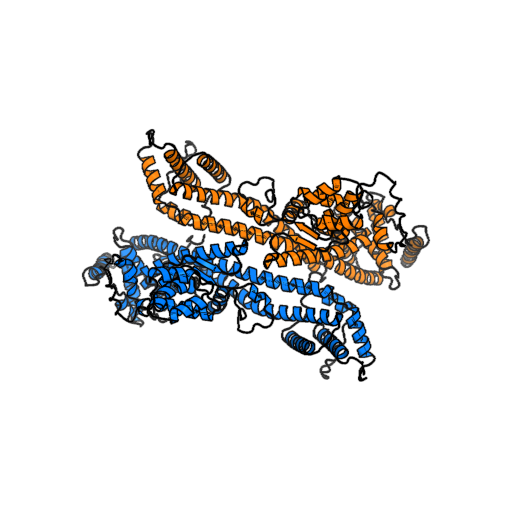360 GLU B C 1
ATOM 7111 O O . GLU B 1 360 ? 2.842 13.508 2.555 1 94 360 GLU B O 1
ATOM 7116 N N . ALA B 1 361 ? 4.539 13.57 4.039 1 92.38 361 ALA B N 1
ATOM 7117 C CA . ALA B 1 361 ? 5.195 12.406 3.441 1 92.38 361 ALA B CA 1
ATOM 7118 C C . ALA B 1 361 ? 4.281 11.18 3.475 1 92.38 361 ALA B C 1
ATOM 7120 O O . ALA B 1 361 ? 4.266 10.383 2.533 1 92.38 361 ALA B O 1
ATOM 7121 N N . GLN B 1 362 ? 3.59 11.062 4.578 1 92 362 GLN B N 1
ATOM 7122 C CA . GLN B 1 362 ? 2.648 9.953 4.68 1 92 362 GLN B CA 1
ATOM 7123 C C . GLN B 1 362 ? 1.533 10.078 3.646 1 92 362 GLN B C 1
ATOM 7125 O O . GLN B 1 362 ? 1.131 9.086 3.033 1 92 362 GLN B O 1
ATOM 7130 N N . TYR B 1 363 ? 1.003 11.25 3.438 1 94.69 363 TYR B N 1
ATOM 7131 C CA . TYR B 1 363 ? -0.003 11.492 2.41 1 94.69 363 TYR B CA 1
ATOM 7132 C C . TYR B 1 363 ? 0.526 11.109 1.031 1 94.69 363 TYR B C 1
ATOM 7134 O O . TYR B 1 363 ? -0.161 10.438 0.258 1 94.69 363 TYR B O 1
ATOM 7142 N N . LEU B 1 364 ? 1.696 11.523 0.769 1 93.5 364 LEU B N 1
ATOM 7143 C CA . LEU B 1 364 ? 2.299 11.234 -0.53 1 93.5 364 LEU B CA 1
ATOM 7144 C C . LEU B 1 364 ? 2.502 9.742 -0.72 1 93.5 364 LEU B C 1
ATOM 7146 O O . LEU B 1 364 ? 2.279 9.211 -1.812 1 93.5 364 LEU B O 1
ATOM 7150 N N . ALA B 1 365 ? 2.951 9.086 0.31 1 92.38 365 ALA B N 1
ATOM 7151 C CA . ALA B 1 365 ? 3.168 7.645 0.242 1 92.38 365 ALA B CA 1
ATOM 7152 C C . ALA B 1 365 ? 1.859 6.906 -0.021 1 92.38 365 ALA B C 1
ATOM 7154 O O . ALA B 1 365 ? 1.822 5.957 -0.808 1 92.38 365 ALA B O 1
ATOM 7155 N N . LEU B 1 366 ? 0.811 7.32 0.623 1 91.5 366 LEU B N 1
ATOM 7156 C CA . LEU B 1 366 ? -0.493 6.695 0.433 1 91.5 366 LEU B CA 1
ATOM 7157 C C . LEU B 1 366 ? -0.999 6.914 -0.989 1 91.5 366 LEU B C 1
ATOM 7159 O O . LEU B 1 366 ? -1.55 6 -1.604 1 91.5 366 LEU B O 1
ATOM 7163 N N . SER B 1 367 ? -0.843 8.109 -1.485 1 91.38 367 SER B N 1
ATOM 7164 C CA . SER B 1 367 ? -1.25 8.406 -2.855 1 91.38 367 SER B CA 1
ATOM 7165 C C . SER B 1 367 ? -0.427 7.613 -3.861 1 91.38 367 SER B C 1
ATOM 7167 O O . SER B 1 367 ? -0.967 7.098 -4.844 1 91.38 367 SER B O 1
ATOM 7169 N N . ALA B 1 368 ? 0.844 7.535 -3.623 1 91.38 368 ALA B N 1
ATOM 7170 C CA . ALA B 1 368 ? 1.727 6.766 -4.496 1 91.38 368 ALA B CA 1
ATOM 7171 C C . ALA B 1 368 ? 1.347 5.289 -4.492 1 91.38 368 ALA B C 1
ATOM 7173 O O . ALA B 1 368 ? 1.459 4.609 -5.516 1 91.38 368 ALA B O 1
ATOM 7174 N N . GLN B 1 369 ? 0.941 4.848 -3.346 1 89.38 369 GLN B N 1
ATOM 7175 C CA . GLN B 1 369 ? 0.543 3.449 -3.242 1 89.38 369 GLN B CA 1
ATOM 7176 C C . GLN B 1 369 ? -0.658 3.15 -4.133 1 89.38 369 GLN B C 1
ATOM 7178 O O . GLN B 1 369 ? -0.725 2.092 -4.762 1 89.38 369 GLN B O 1
ATOM 7183 N N . ARG B 1 370 ? -1.574 4 -4.18 1 88.62 370 ARG B N 1
ATOM 7184 C CA . ARG B 1 370 ? -2.725 3.818 -5.055 1 88.62 370 ARG B CA 1
ATOM 7185 C C . ARG B 1 370 ? -2.291 3.736 -6.516 1 88.62 370 ARG B C 1
ATOM 7187 O O . ARG B 1 370 ? -2.83 2.936 -7.285 1 88.62 370 ARG B O 1
ATOM 7194 N N . LEU B 1 371 ? -1.392 4.574 -6.859 1 90.5 371 LEU B N 1
ATOM 7195 C CA . LEU B 1 371 ? -0.872 4.562 -8.219 1 90.5 371 LEU B CA 1
ATOM 7196 C C . LEU B 1 371 ? -0.127 3.262 -8.508 1 90.5 371 LEU B C 1
ATOM 7198 O O . LEU B 1 371 ? -0.258 2.693 -9.594 1 90.5 371 LEU B O 1
ATOM 7202 N N . LEU B 1 372 ? 0.628 2.832 -7.543 1 89.69 372 LEU B N 1
ATOM 7203 C CA . LEU B 1 372 ? 1.387 1.595 -7.699 1 89.69 372 LEU B CA 1
ATOM 7204 C C . LEU B 1 372 ? 0.453 0.401 -7.863 1 89.69 372 LEU B C 1
ATOM 7206 O O . LEU B 1 372 ? 0.764 -0.54 -8.594 1 89.69 372 LEU B O 1
ATOM 7210 N N . ASP B 1 373 ? -0.667 0.454 -7.141 1 89.62 373 ASP B N 1
ATOM 7211 C CA . ASP B 1 373 ? -1.657 -0.606 -7.301 1 89.62 373 ASP B CA 1
ATOM 7212 C C . ASP B 1 373 ? -2.156 -0.679 -8.742 1 89.62 373 ASP B C 1
ATOM 7214 O O . ASP B 1 373 ? -2.309 -1.769 -9.297 1 89.62 373 ASP B O 1
ATOM 7218 N N . GLN B 1 374 ? -2.404 0.471 -9.305 1 90.56 374 GLN B N 1
ATOM 7219 C CA . GLN B 1 374 ? -2.842 0.505 -10.695 1 90.56 374 GLN B CA 1
ATOM 7220 C C . GLN B 1 374 ? -1.741 0.015 -11.633 1 90.56 374 GLN B C 1
ATOM 7222 O O . GLN B 1 374 ? -2.01 -0.723 -12.586 1 90.56 374 GLN B O 1
ATOM 7227 N N . TYR B 1 375 ? -0.594 0.454 -11.344 1 91 375 TYR B N 1
ATOM 7228 C CA . TYR B 1 375 ? 0.542 0.04 -12.164 1 91 375 TYR B CA 1
ATOM 7229 C C . TYR B 1 375 ? 0.743 -1.469 -12.094 1 91 375 TYR B C 1
ATOM 7231 O O . TYR B 1 375 ? 0.976 -2.117 -13.117 1 91 375 TYR B O 1
ATOM 7239 N N . ALA B 1 376 ? 0.624 -2.025 -10.945 1 90.25 376 ALA B N 1
ATOM 7240 C CA . ALA B 1 376 ? 0.744 -3.471 -10.766 1 90.25 376 ALA B CA 1
ATOM 7241 C C . ALA B 1 376 ? -0.376 -4.211 -11.492 1 90.25 376 ALA B C 1
ATOM 7243 O O . ALA B 1 376 ? -0.154 -5.281 -12.062 1 90.25 376 ALA B O 1
ATOM 7244 N N . LEU B 1 377 ? -1.54 -3.623 -11.445 1 90.75 377 LEU B N 1
ATOM 7245 C CA . LEU B 1 377 ? -2.662 -4.215 -12.164 1 90.75 377 LEU B CA 1
ATOM 7246 C C . LEU B 1 377 ? -2.354 -4.316 -13.656 1 90.75 377 LEU B C 1
ATOM 7248 O O . LEU B 1 377 ? -2.652 -5.332 -14.289 1 90.75 377 LEU B O 1
ATOM 7252 N N . MET B 1 378 ? -1.8 -3.268 -14.172 1 90.88 378 MET B N 1
ATOM 7253 C CA . MET B 1 378 ? -1.405 -3.275 -15.57 1 90.88 378 MET B CA 1
ATOM 7254 C C . MET B 1 378 ? -0.385 -4.375 -15.844 1 90.88 378 MET B C 1
ATOM 7256 O O . MET B 1 378 ? -0.455 -5.055 -16.875 1 90.88 378 MET B O 1
ATOM 7260 N N . TYR B 1 379 ? 0.517 -4.555 -14.906 1 90.5 379 TYR B N 1
ATOM 7261 C CA . TYR B 1 379 ? 1.544 -5.582 -15.047 1 90.5 379 TYR B CA 1
ATOM 7262 C C . TYR B 1 379 ? 0.921 -6.969 -15.117 1 90.5 379 TYR B C 1
ATOM 7264 O O . TYR B 1 379 ? 1.232 -7.75 -16.016 1 90.5 379 TYR B O 1
ATOM 7272 N N . TYR B 1 380 ? 0.049 -7.262 -14.203 1 89.75 380 TYR B N 1
ATOM 7273 C CA . TYR B 1 380 ? -0.502 -8.609 -14.117 1 89.75 380 TYR B CA 1
ATOM 7274 C C . TYR B 1 380 ? -1.481 -8.875 -15.25 1 89.75 380 TYR B C 1
ATOM 7276 O O . TYR B 1 380 ? -1.633 -10.016 -15.695 1 89.75 380 TYR B O 1
ATOM 7284 N N . ARG B 1 381 ? -2.107 -7.801 -15.727 1 88.38 381 ARG B N 1
ATOM 7285 C CA . ARG B 1 381 ? -2.938 -7.945 -16.922 1 88.38 381 ARG B CA 1
ATOM 7286 C C . ARG B 1 381 ? -2.092 -8.305 -18.125 1 88.38 381 ARG B C 1
ATOM 7288 O O . ARG B 1 381 ? -2.459 -9.195 -18.906 1 88.38 381 ARG B O 1
ATOM 7295 N N . GLY B 1 382 ? -0.997 -7.551 -18.297 1 89.38 382 GLY B N 1
ATOM 7296 C CA . GLY B 1 382 ? -0.076 -7.871 -19.375 1 89.38 382 GLY B CA 1
ATOM 7297 C C . GLY B 1 382 ? 0.524 -9.258 -19.25 1 89.38 382 GLY B C 1
ATOM 7298 O O . GLY B 1 382 ? 0.63 -9.984 -20.25 1 89.38 382 GLY B O 1
ATOM 7299 N N . PHE B 1 383 ? 0.818 -9.617 -18.047 1 87.38 383 PHE B N 1
ATOM 7300 C CA . PHE B 1 383 ? 1.389 -10.93 -17.781 1 87.38 383 PHE B CA 1
ATOM 7301 C C . PHE B 1 383 ? 0.396 -12.031 -18.125 1 87.38 383 PHE B C 1
ATOM 7303 O O . PHE B 1 383 ? 0.756 -13.016 -18.781 1 87.38 383 PHE B O 1
ATOM 7310 N N . ALA B 1 384 ? -0.815 -11.906 -17.75 1 85.19 384 ALA B N 1
ATOM 7311 C CA . ALA B 1 384 ? -1.856 -12.898 -18 1 85.19 384 ALA B CA 1
ATOM 7312 C C . ALA B 1 384 ? -2.244 -12.914 -19.469 1 85.19 384 ALA B C 1
ATOM 7314 O O . ALA B 1 384 ? -2.619 -13.961 -20.016 1 85.19 384 ALA B O 1
ATOM 7315 N N . GLY B 1 385 ? -2.189 -11.758 -20.094 1 87.88 385 GLY B N 1
ATOM 7316 C CA . GLY B 1 385 ? -2.598 -11.664 -21.484 1 87.88 385 GLY B CA 1
ATOM 7317 C C . GLY B 1 385 ? -1.745 -12.5 -22.406 1 87.88 385 GLY B C 1
ATOM 7318 O O . GLY B 1 385 ? -2.227 -12.977 -23.438 1 87.88 385 GLY B O 1
ATOM 7319 N N . ALA B 1 386 ? -0.546 -12.758 -22.078 1 87.38 386 ALA B N 1
ATOM 7320 C CA . ALA B 1 386 ? 0.369 -13.539 -22.906 1 87.38 386 ALA B CA 1
ATOM 7321 C C . ALA B 1 386 ? -0.056 -15 -22.969 1 87.38 386 ALA B C 1
ATOM 7323 O O . ALA B 1 386 ? 0.178 -15.68 -23.969 1 87.38 386 ALA B O 1
ATOM 7324 N N . THR B 1 387 ? -0.667 -15.469 -21.938 1 80 387 THR B N 1
ATOM 7325 C CA . THR B 1 387 ? -1.048 -16.875 -21.875 1 80 387 THR B CA 1
ATOM 7326 C C . THR B 1 387 ? -2.223 -17.156 -22.812 1 80 387 THR B C 1
ATOM 7328 O O . THR B 1 387 ? -2.445 -18.312 -23.203 1 80 387 THR B O 1
ATOM 7331 N N . ASP B 1 388 ? -2.994 -16.141 -23.172 1 84.38 388 ASP B N 1
ATOM 7332 C CA . ASP B 1 388 ? -4.18 -16.312 -24 1 84.38 388 ASP B CA 1
ATOM 7333 C C . ASP B 1 388 ? -3.824 -16.25 -25.484 1 84.38 388 ASP B C 1
ATOM 7335 O O . ASP B 1 388 ? -4.664 -16.516 -26.344 1 84.38 388 ASP B O 1
ATOM 7339 N N . LEU B 1 389 ? -2.588 -15.93 -25.734 1 91.62 389 LEU B N 1
ATOM 7340 C CA . LEU B 1 389 ? -2.182 -15.75 -27.125 1 91.62 389 LEU B CA 1
ATOM 7341 C C . LEU B 1 389 ? -1.969 -17.094 -27.812 1 91.62 389 LEU B C 1
ATOM 7343 O O . LEU B 1 389 ? -1.464 -18.031 -27.203 1 91.62 389 LEU B O 1
ATOM 7347 N N . ASN B 1 390 ? -2.488 -17.172 -29.016 1 91.19 390 ASN B N 1
ATOM 7348 C CA . ASN B 1 390 ? -2.303 -18.375 -29.828 1 91.19 390 ASN B CA 1
ATOM 7349 C C . ASN B 1 390 ? -1.013 -18.297 -30.641 1 91.19 390 ASN B C 1
ATOM 7351 O O . ASN B 1 390 ? -0.98 -17.703 -31.703 1 91.19 390 ASN B O 1
ATOM 7355 N N . LEU B 1 391 ? -0.055 -19.047 -30.297 1 91 391 LEU B N 1
ATOM 7356 C CA . LEU B 1 391 ? 1.259 -19.016 -30.922 1 91 391 LEU B CA 1
ATOM 7357 C C . LEU B 1 391 ? 1.227 -19.703 -32.281 1 91 391 LEU B C 1
ATOM 7359 O O . LEU B 1 391 ? 1.901 -19.266 -33.219 1 91 391 LEU B O 1
ATOM 7363 N N . ASP B 1 392 ? 0.381 -20.703 -32.375 1 91.81 392 ASP B N 1
ATOM 7364 C CA . ASP B 1 392 ? 0.306 -21.422 -33.625 1 91.81 392 ASP B CA 1
ATOM 7365 C C . ASP B 1 392 ? -0.225 -20.531 -34.75 1 91.81 392 ASP B C 1
ATOM 7367 O O . ASP B 1 392 ? 0.18 -20.672 -35.906 1 91.81 392 ASP B O 1
ATOM 7371 N N . PHE B 1 393 ? -0.997 -19.656 -34.344 1 92.44 393 PHE B N 1
ATOM 7372 C CA . PHE B 1 393 ? -1.603 -18.75 -35.281 1 92.44 393 PHE B CA 1
ATOM 7373 C C . PHE B 1 393 ? -0.539 -17.891 -35.969 1 92.44 393 PHE B C 1
ATOM 7375 O O . PHE B 1 393 ? -0.498 -17.797 -37.188 1 92.44 393 PHE B O 1
ATOM 7382 N N . VAL B 1 394 ? 0.362 -17.328 -35.188 1 91.94 394 VAL B N 1
ATOM 7383 C CA . VAL B 1 394 ? 1.35 -16.406 -35.719 1 91.94 394 VAL B CA 1
ATOM 7384 C C . VAL B 1 394 ? 2.467 -17.172 -36.406 1 91.94 394 VAL B C 1
ATOM 7386 O O . VAL B 1 394 ? 3.004 -16.719 -37.406 1 91.94 394 VAL B O 1
ATOM 7389 N N . VAL B 1 395 ? 2.768 -18.359 -35.938 1 91.44 395 VAL B N 1
ATOM 7390 C CA . VAL B 1 395 ? 3.824 -19.156 -36.531 1 91.44 395 VAL B CA 1
ATOM 7391 C C . VAL B 1 395 ? 3.373 -19.641 -37.906 1 91.44 395 VAL B C 1
ATOM 7393 O O . VAL B 1 395 ? 4.133 -19.578 -38.875 1 91.44 395 VAL B O 1
ATOM 7396 N N . ARG B 1 396 ? 2.141 -20.047 -38.031 1 91 396 ARG B N 1
ATOM 7397 C CA . ARG B 1 396 ? 1.6 -20.5 -39.312 1 91 396 ARG B CA 1
ATOM 7398 C C . ARG B 1 396 ? 1.523 -19.328 -40.281 1 91 396 ARG B C 1
ATOM 7400 O O . ARG B 1 396 ? 1.816 -19.5 -41.469 1 91 396 ARG B O 1
ATOM 7407 N N . ALA B 1 397 ? 1.089 -18.219 -39.781 1 91.25 397 ALA B N 1
ATOM 7408 C CA . ALA B 1 397 ? 0.98 -17.047 -40.625 1 91.25 397 ALA B CA 1
ATOM 7409 C C . ALA B 1 397 ? 2.35 -16.625 -41.156 1 91.25 397 ALA B C 1
ATOM 7411 O O . ALA B 1 397 ? 2.477 -16.203 -42.312 1 91.25 397 ALA B O 1
ATOM 7412 N N . ALA B 1 398 ? 3.357 -16.75 -40.344 1 89.94 398 ALA B N 1
ATOM 7413 C CA . ALA B 1 398 ? 4.715 -16.391 -40.75 1 89.94 398 ALA B CA 1
ATOM 7414 C C . ALA B 1 398 ? 5.266 -17.375 -41.781 1 89.94 398 ALA B C 1
ATOM 7416 O O . ALA B 1 398 ? 5.977 -16.969 -42.688 1 89.94 398 ALA B O 1
ATOM 7417 N N . GLU B 1 399 ? 4.941 -18.641 -41.594 1 87.75 399 GLU B N 1
ATOM 7418 C CA . GLU B 1 399 ? 5.367 -19.656 -42.562 1 87.75 399 GLU B CA 1
ATOM 7419 C C . GLU B 1 399 ? 4.711 -19.438 -43.906 1 87.75 399 GLU B C 1
ATOM 7421 O O . GLU B 1 399 ? 5.352 -19.594 -44.938 1 87.75 399 GLU B O 1
ATOM 7426 N N . LYS B 1 400 ? 3.512 -19.062 -43.906 1 85.44 400 LYS B N 1
ATOM 7427 C CA . LYS B 1 400 ? 2.791 -18.781 -45.125 1 85.44 400 LYS B CA 1
ATOM 7428 C C . LYS B 1 400 ? 3.367 -17.562 -45.844 1 85.44 400 LYS B C 1
ATOM 7430 O O . LYS B 1 400 ? 3.459 -17.531 -47.062 1 85.44 400 LYS B O 1
ATOM 7435 N N . GLU B 1 401 ? 3.697 -16.594 -45.062 1 83.69 401 GLU B N 1
ATOM 7436 C CA . GLU B 1 401 ? 4.293 -15.391 -45.625 1 83.69 401 GLU B CA 1
ATOM 7437 C C . GLU B 1 401 ? 5.645 -15.695 -46.25 1 83.69 401 GLU B C 1
ATOM 7439 O O . GLU B 1 401 ? 5.988 -15.117 -47.281 1 83.69 401 GLU B O 1
ATOM 7444 N N . ALA B 1 402 ? 6.441 -16.516 -45.625 1 80.81 402 ALA B N 1
ATOM 7445 C CA . ALA B 1 402 ? 7.766 -16.875 -46.125 1 80.81 402 ALA B CA 1
ATOM 7446 C C . ALA B 1 402 ? 7.668 -17.672 -47.438 1 80.81 402 ALA B C 1
ATOM 7448 O O . ALA B 1 402 ? 8.508 -17.516 -48.312 1 80.81 402 ALA B O 1
ATOM 7449 N N . LYS B 1 403 ? 6.727 -18.516 -47.531 1 79.75 403 LYS B N 1
ATOM 7450 C CA . LYS B 1 403 ? 6.543 -19.328 -48.719 1 79.75 403 LYS B CA 1
ATOM 7451 C C . LYS B 1 403 ? 6.008 -18.484 -49.875 1 79.75 403 LYS B C 1
ATOM 7453 O O . LYS B 1 403 ? 6.301 -18.766 -51.031 1 79.75 403 LYS B O 1
ATOM 7458 N N . HIS B 1 404 ? 5.16 -17.578 -49.625 1 69.19 404 HIS B N 1
ATOM 7459 C CA . HIS B 1 404 ? 4.574 -16.781 -50.688 1 69.19 404 HIS B CA 1
ATOM 7460 C C . HIS B 1 404 ? 4.902 -15.305 -50.531 1 69.19 404 HIS B C 1
ATOM 7462 O O . HIS B 1 404 ? 4.051 -14.523 -50.094 1 69.19 404 HIS B O 1
ATOM 7468 N N . PRO B 1 405 ? 6.273 -14.938 -50.531 1 57.06 405 PRO B N 1
ATOM 7469 C CA . PRO B 1 405 ? 6.605 -13.531 -50.312 1 57.06 405 PRO B CA 1
ATOM 7470 C C . PRO B 1 405 ? 5.762 -12.586 -51.156 1 57.06 405 PRO B C 1
ATOM 7472 O O . PRO B 1 405 ? 5.5 -11.453 -50.75 1 57.06 405 PRO B O 1
ATOM 7475 N N . SER B 1 406 ? 5.867 -12.531 -52.5 1 45.81 406 SER B N 1
ATOM 7476 C CA . SER B 1 406 ? 5.418 -11.594 -53.5 1 45.81 406 SER B CA 1
ATOM 7477 C C . SER B 1 406 ? 3.896 -11.531 -53.562 1 45.81 406 SER B C 1
ATOM 7479 O O . SER B 1 406 ? 3.332 -10.758 -54.344 1 45.81 406 SER B O 1
ATOM 7481 N N . ILE B 1 407 ? 3.053 -12.727 -53.562 1 40.31 407 ILE B N 1
ATOM 7482 C CA . ILE B 1 407 ? 1.808 -12.75 -54.344 1 40.31 407 ILE B CA 1
ATOM 7483 C C . ILE B 1 407 ? 0.761 -11.883 -53.625 1 40.31 407 ILE B C 1
ATOM 7485 O O . ILE B 1 407 ? 0.594 -11.953 -52.406 1 40.31 407 ILE B O 1
ATOM 7489 N N . GLY B 1 408 ? 0.28 -10.812 -54.281 1 38.66 408 GLY B N 1
ATOM 7490 C CA . GLY B 1 408 ? -0.984 -10.102 -54.188 1 38.66 408 GLY B CA 1
ATOM 7491 C C . GLY B 1 408 ? -2.111 -10.961 -53.656 1 38.66 408 GLY B C 1
ATOM 7492 O O . GLY B 1 408 ? -2.684 -11.773 -54.375 1 38.66 408 GLY B O 1
ATOM 7493 N N . VAL B 1 409 ? -1.971 -11.461 -52.594 1 38.75 409 VAL B N 1
ATOM 7494 C CA . VAL B 1 409 ? -3.057 -12.273 -52.062 1 38.75 409 VAL B CA 1
ATOM 7495 C C . VAL B 1 409 ? -4.398 -11.617 -52.375 1 38.75 409 VAL B C 1
ATOM 7497 O O . VAL B 1 409 ? -4.684 -10.516 -51.906 1 38.75 409 VAL B O 1
ATOM 7500 N N . GLU B 1 410 ? -4.863 -11.852 -53.406 1 41.97 410 GLU B N 1
ATOM 7501 C CA . GLU B 1 410 ? -6.281 -11.68 -53.719 1 41.97 410 GLU B CA 1
ATOM 7502 C C . GLU B 1 410 ? -7.152 -12.234 -52.594 1 41.97 410 GLU B C 1
ATOM 7504 O O . GLU B 1 410 ? -7.578 -13.391 -52.656 1 41.97 410 GLU B O 1
ATOM 7509 N N . SER B 1 411 ? -6.742 -12.266 -51.469 1 41.5 411 SER B N 1
ATOM 7510 C CA . SER B 1 411 ? -7.715 -12.773 -50.5 1 41.5 411 SER B CA 1
ATOM 7511 C C . SER B 1 411 ? -8.984 -11.922 -50.5 1 41.5 411 SER B C 1
ATOM 7513 O O . SER B 1 411 ? -8.93 -10.711 -50.75 1 41.5 411 SER B O 1
ATOM 7515 N N . LYS B 1 412 ? -9.992 -12.453 -50.625 1 50.66 412 LYS B N 1
ATOM 7516 C CA . LYS B 1 412 ? -11.359 -11.938 -50.656 1 50.66 412 LYS B CA 1
ATOM 7517 C C . LYS B 1 412 ? -11.57 -10.891 -49.562 1 50.66 412 LYS B C 1
ATOM 7519 O O . LYS B 1 412 ? -12.547 -10.141 -49.625 1 50.66 412 LYS B O 1
ATOM 7524 N N . ALA B 1 413 ? -10.672 -10.992 -48.469 1 60.53 413 ALA B N 1
ATOM 7525 C CA . ALA B 1 413 ? -10.875 -9.914 -47.5 1 60.53 413 ALA B CA 1
ATOM 7526 C C . ALA B 1 413 ? -9.562 -9.211 -47.156 1 60.53 413 ALA B C 1
ATOM 7528 O O . ALA B 1 413 ? -8.859 -9.602 -46.219 1 60.53 413 ALA B O 1
ATOM 7529 N N . PRO B 1 414 ? -9.031 -8.375 -47.938 1 66.81 414 PRO B N 1
ATOM 7530 C CA . PRO B 1 414 ? -7.762 -7.648 -47.875 1 66.81 414 PRO B CA 1
ATOM 7531 C C . PRO B 1 414 ? -7.48 -7.074 -46.469 1 66.81 414 PRO B C 1
ATOM 7533 O O . PRO B 1 414 ? -6.324 -7.043 -46.031 1 66.81 414 PRO B O 1
ATOM 7536 N N . ALA B 1 415 ? -8.57 -6.883 -45.781 1 73.19 415 ALA B N 1
ATOM 7537 C CA . ALA B 1 415 ? -8.391 -6.293 -44.469 1 73.19 415 ALA B CA 1
ATOM 7538 C C . ALA B 1 415 ? -7.816 -7.309 -43.5 1 73.19 415 ALA B C 1
ATOM 7540 O O . ALA B 1 415 ? -6.996 -6.961 -42.625 1 73.19 415 ALA B O 1
ATOM 7541 N N . ASP B 1 416 ? -8.172 -8.477 -43.719 1 76.5 416 ASP B N 1
ATOM 7542 C CA . ASP B 1 416 ? -7.707 -9.523 -42.812 1 76.5 416 ASP B CA 1
ATOM 7543 C C . ASP B 1 416 ? -6.234 -9.844 -43.062 1 76.5 416 ASP B C 1
ATOM 7545 O O . ASP B 1 416 ? -5.473 -10.047 -42.094 1 76.5 416 ASP B O 1
ATOM 7549 N N . ALA B 1 417 ? -5.938 -9.852 -44.281 1 79 417 ALA B N 1
ATOM 7550 C CA . ALA B 1 417 ? -4.539 -10.109 -44.625 1 79 417 ALA B CA 1
ATOM 7551 C C . ALA B 1 417 ? -3.637 -8.992 -44.094 1 79 417 ALA B C 1
ATOM 7553 O O . ALA B 1 417 ? -2.551 -9.258 -43.594 1 79 417 ALA B O 1
ATOM 7554 N N . ASP B 1 418 ? -4.227 -7.883 -44.188 1 85.81 418 ASP B N 1
ATOM 7555 C CA . ASP B 1 418 ? -3.455 -6.734 -43.719 1 85.81 418 ASP B CA 1
ATOM 7556 C C . ASP B 1 418 ? -3.295 -6.773 -42.219 1 85.81 418 ASP B C 1
ATOM 7558 O O . ASP B 1 418 ? -2.234 -6.434 -41.688 1 85.81 418 ASP B O 1
ATOM 7562 N N . SER B 1 419 ? -4.344 -7.238 -41.562 1 90.31 419 SER B N 1
ATOM 7563 C CA . SER B 1 419 ? -4.289 -7.285 -40.125 1 90.31 419 SER B CA 1
ATOM 7564 C C . SER B 1 419 ? -3.271 -8.312 -39.625 1 90.31 419 SER B C 1
ATOM 7566 O O . SER B 1 419 ? -2.559 -8.07 -38.656 1 90.31 419 SER B O 1
ATOM 7568 N N . ILE B 1 420 ? -3.18 -9.391 -40.312 1 91.44 420 ILE B N 1
ATOM 7569 C CA . ILE B 1 420 ? -2.223 -10.43 -39.969 1 91.44 420 ILE B CA 1
ATOM 7570 C C . ILE B 1 420 ? -0.801 -9.93 -40.219 1 91.44 420 ILE B C 1
ATOM 7572 O O . ILE B 1 420 ? 0.108 -10.195 -39.438 1 91.44 420 ILE B O 1
ATOM 7576 N N . ALA B 1 421 ? -0.678 -9.211 -41.281 1 90.75 421 ALA B N 1
ATOM 7577 C CA . ALA B 1 421 ? 0.633 -8.656 -41.594 1 90.75 421 ALA B CA 1
ATOM 7578 C C . ALA B 1 421 ? 1.098 -7.688 -40.5 1 90.75 421 ALA B C 1
ATOM 7580 O O . ALA B 1 421 ? 2.287 -7.633 -40.188 1 90.75 421 ALA B O 1
ATOM 7581 N N . LEU B 1 422 ? 0.159 -7 -40 1 93.25 422 LEU B N 1
ATOM 7582 C CA . LEU B 1 422 ? 0.485 -6.051 -38.938 1 93.25 422 LEU B CA 1
ATOM 7583 C C . LEU B 1 422 ? 0.916 -6.777 -37.688 1 93.25 422 LEU B C 1
ATOM 7585 O O . LEU B 1 422 ? 1.82 -6.32 -36.969 1 93.25 422 LEU B O 1
ATOM 7589 N N . VAL B 1 423 ? 0.238 -7.859 -37.375 1 94.44 423 VAL B N 1
ATOM 7590 C CA . VAL B 1 423 ? 0.609 -8.641 -36.188 1 94.44 423 VAL B CA 1
ATOM 7591 C C . VAL B 1 423 ? 2.043 -9.148 -36.344 1 94.44 423 VAL B C 1
ATOM 7593 O O . VAL B 1 423 ? 2.834 -9.07 -35.406 1 94.44 423 VAL B O 1
ATOM 7596 N N . LEU B 1 424 ? 2.344 -9.648 -37.531 1 92.38 424 LEU B N 1
ATOM 7597 C CA . LEU B 1 424 ? 3.672 -10.195 -37.781 1 92.38 424 LEU B CA 1
ATOM 7598 C C . LEU B 1 424 ? 4.734 -9.109 -37.688 1 92.38 424 LEU B C 1
ATOM 7600 O O . LEU B 1 424 ? 5.82 -9.344 -37.156 1 92.38 424 LEU B O 1
ATOM 7604 N N . GLN B 1 425 ? 4.371 -7.98 -38.156 1 91 425 GLN B N 1
ATOM 7605 C CA . GLN B 1 425 ? 5.293 -6.852 -38.062 1 91 425 GLN B CA 1
ATOM 7606 C C . GLN B 1 425 ? 5.57 -6.477 -36.625 1 91 425 GLN B C 1
ATOM 7608 O O . GLN B 1 425 ? 6.719 -6.23 -36.25 1 91 425 GLN B O 1
ATOM 7613 N N . ALA B 1 426 ? 4.535 -6.422 -35.812 1 92.88 426 ALA B N 1
ATOM 7614 C CA . ALA B 1 426 ? 4.676 -6.07 -34.375 1 92.88 426 ALA B CA 1
ATOM 7615 C C . ALA B 1 426 ? 5.504 -7.113 -33.656 1 92.88 426 ALA B C 1
ATOM 7617 O O . ALA B 1 426 ? 6.348 -6.77 -32.812 1 92.88 426 ALA B O 1
ATOM 7618 N N . VAL B 1 427 ? 5.285 -8.359 -33.938 1 92.06 427 VAL B N 1
ATOM 7619 C CA . VAL B 1 427 ? 6.004 -9.445 -33.281 1 92.06 427 VAL B CA 1
ATOM 7620 C C . VAL B 1 427 ? 7.484 -9.383 -33.656 1 92.06 427 VAL B C 1
ATOM 7622 O O . VAL B 1 427 ? 8.352 -9.578 -32.781 1 92.06 427 VAL B O 1
ATOM 7625 N N . ARG B 1 428 ? 7.777 -9.086 -34.906 1 89 428 ARG B N 1
ATOM 7626 C CA . ARG B 1 428 ? 9.164 -8.961 -35.344 1 89 428 ARG B CA 1
ATOM 7627 C C . ARG B 1 428 ? 9.867 -7.816 -34.625 1 89 428 ARG B C 1
ATOM 7629 O O . ARG B 1 428 ? 11.039 -7.922 -34.25 1 89 428 ARG B O 1
ATOM 7636 N N . LEU B 1 429 ? 9.125 -6.785 -34.469 1 87.5 429 LEU B N 1
ATOM 7637 C CA . LEU B 1 429 ? 9.68 -5.605 -33.812 1 87.5 429 LEU B CA 1
ATOM 7638 C C . LEU B 1 429 ? 9.953 -5.879 -32.344 1 87.5 429 LEU B C 1
ATOM 7640 O O . LEU B 1 429 ? 10.977 -5.449 -31.812 1 87.5 429 LEU B O 1
ATOM 7644 N N . LEU B 1 430 ? 9.078 -6.598 -31.641 1 88.94 430 LEU B N 1
ATOM 7645 C CA . LEU B 1 430 ? 9.148 -6.824 -30.203 1 88.94 430 LEU B CA 1
ATOM 7646 C C . LEU B 1 430 ? 10.242 -7.84 -29.859 1 88.94 430 LEU B C 1
ATOM 7648 O O . LEU B 1 430 ? 10.922 -7.711 -28.844 1 88.94 430 LEU B O 1
ATOM 7652 N N . PHE B 1 431 ? 10.344 -8.828 -30.594 1 85 431 PHE B N 1
ATOM 7653 C CA . PHE B 1 431 ? 11.227 -9.93 -30.234 1 85 431 PHE B CA 1
ATOM 7654 C C . PHE B 1 431 ? 12.414 -10 -31.188 1 85 431 PHE B C 1
ATOM 7656 O O . PHE B 1 431 ? 12.922 -11.086 -31.484 1 85 431 PHE B O 1
ATOM 7663 N N . HIS B 1 432 ? 12.852 -8.766 -31.609 1 71.25 432 HIS B N 1
ATOM 7664 C CA . HIS B 1 432 ? 14 -8.734 -32.5 1 71.25 432 HIS B CA 1
ATOM 7665 C C . HIS B 1 432 ? 15.258 -9.273 -31.812 1 71.25 432 HIS B C 1
ATOM 7667 O O . HIS B 1 432 ? 15.531 -8.922 -30.672 1 71.25 432 HIS B O 1
ATOM 7673 N N . GLN B 1 433 ? 15.625 -10.523 -31.984 1 52.91 433 GLN B N 1
ATOM 7674 C CA . GLN B 1 433 ? 16.891 -11.109 -31.531 1 52.91 433 GLN B CA 1
ATOM 7675 C C . GLN B 1 433 ? 18.078 -10.344 -32.094 1 52.91 433 GLN B C 1
ATOM 7677 O O . GLN B 1 433 ? 18.109 -10.031 -33.281 1 52.91 433 GLN B O 1
ATOM 7682 N N . PRO B 1 434 ? 18.766 -9.617 -31.188 1 43.75 434 PRO B N 1
ATOM 7683 C CA . PRO B 1 434 ? 19.969 -9.023 -31.781 1 43.75 434 PRO B CA 1
ATOM 7684 C C . PRO B 1 434 ? 20.703 -9.992 -32.719 1 43.75 434 PRO B C 1
ATOM 7686 O O . PRO B 1 434 ? 20.922 -11.156 -32.344 1 43.75 434 PRO B O 1
ATOM 7689 N N . MET B 1 435 ? 20.438 -10.039 -34 1 37.53 435 MET B N 1
ATOM 7690 C CA . MET B 1 435 ? 21.375 -10.812 -34.844 1 37.53 435 MET B CA 1
ATOM 7691 C C . MET B 1 435 ? 22.812 -10.516 -34.438 1 37.53 435 MET B C 1
ATOM 7693 O O . MET B 1 435 ? 23.141 -9.406 -34.031 1 37.53 435 MET B O 1
ATOM 7697 N N . SER B 1 436 ? 23.516 -11.594 -34.219 1 35.19 436 SER B N 1
ATOM 7698 C CA . SER B 1 436 ? 24.969 -11.5 -34.094 1 35.19 436 SER B CA 1
ATOM 7699 C C . SER B 1 436 ? 25.531 -10.375 -34.969 1 35.19 436 SER B C 1
ATOM 7701 O O . SER B 1 436 ? 24.891 -9.953 -35.938 1 35.19 436 SER B O 1
ATOM 7703 N N . HIS B 1 437 ? 26.734 -10.031 -34.75 1 34.94 437 HIS B N 1
ATOM 7704 C CA . HIS B 1 437 ? 27.703 -9.055 -35.219 1 34.94 437 HIS B CA 1
ATOM 7705 C C . HIS B 1 437 ? 27.781 -9.062 -36.75 1 34.94 437 HIS B C 1
ATOM 7707 O O . HIS B 1 437 ? 28.766 -9.555 -37.312 1 34.94 437 HIS B O 1
ATOM 7713 N N . SER B 1 438 ? 26.781 -9.43 -37.625 1 32.41 438 SER B N 1
ATOM 7714 C CA . SER B 1 438 ? 27.422 -9.234 -38.938 1 32.41 438 SER B CA 1
ATOM 7715 C C . SER B 1 438 ? 27.875 -7.789 -39.094 1 32.41 438 SER B C 1
ATOM 7717 O O . SER B 1 438 ? 27.406 -6.891 -38.406 1 32.41 438 SER B O 1
ATOM 7719 N N . MET B 1 439 ? 28.797 -7.539 -40.25 1 34.84 439 MET B N 1
ATOM 7720 C CA . MET B 1 439 ? 29.516 -6.363 -40.75 1 34.84 439 MET B CA 1
ATOM 7721 C C . MET B 1 439 ? 28.578 -5.172 -40.906 1 34.84 439 MET B C 1
ATOM 7723 O O . MET B 1 439 ? 27.391 -5.34 -41.125 1 34.84 439 MET B O 1
ATOM 7727 N N . PRO B 1 440 ? 29.109 -3.873 -40.75 1 37.12 440 PRO B N 1
ATOM 7728 C CA . PRO B 1 440 ? 28.594 -2.5 -40.75 1 37.12 440 PRO B CA 1
ATOM 7729 C C . PRO B 1 440 ? 27.547 -2.268 -41.844 1 37.12 440 PRO B C 1
ATOM 7731 O O . PRO B 1 440 ? 26.797 -1.294 -41.781 1 37.12 440 PRO B O 1
ATOM 7734 N N . GLU B 1 441 ? 27.828 -2.758 -43.156 1 37.03 441 GLU B N 1
ATOM 7735 C CA . GLU B 1 441 ? 27.328 -2.035 -44.312 1 37.03 441 GLU B CA 1
ATOM 7736 C C . GLU B 1 441 ? 25.812 -2.188 -44.438 1 37.03 441 GLU B C 1
ATOM 7738 O O . GLU B 1 441 ? 25.156 -1.348 -45.062 1 37.03 441 GLU B O 1
ATOM 7743 N N . GLN B 1 442 ? 25.344 -3.463 -44.875 1 37.28 442 GLN B N 1
ATOM 7744 C CA . GLN B 1 442 ? 24.031 -3.461 -45.531 1 37.28 442 GLN B CA 1
ATOM 7745 C C . GLN B 1 442 ? 22.922 -3.342 -44.469 1 37.28 442 GLN B C 1
ATOM 7747 O O . GLN B 1 442 ? 22.938 -4.027 -43.469 1 37.28 442 GLN B O 1
ATOM 7752 N N . PRO B 1 443 ? 22.141 -2.279 -44.625 1 35.22 443 PRO B N 1
ATOM 7753 C CA . PRO B 1 443 ? 21.062 -1.815 -43.75 1 35.22 443 PRO B CA 1
ATOM 7754 C C . PRO B 1 443 ? 20.141 -2.947 -43.281 1 35.22 443 PRO B C 1
ATOM 7756 O O . PRO B 1 443 ? 19.672 -2.939 -42.156 1 35.22 443 PRO B O 1
ATOM 7759 N N . ILE B 1 444 ? 19.531 -3.676 -44.406 1 41.31 444 ILE B N 1
ATOM 7760 C CA . ILE B 1 444 ? 18.141 -4.051 -44.25 1 41.31 444 ILE B CA 1
ATOM 7761 C C . ILE B 1 444 ? 18.016 -5.172 -43.219 1 41.31 444 ILE B C 1
ATOM 7763 O O . ILE B 1 444 ? 18.562 -6.258 -43.406 1 41.31 444 ILE B O 1
ATOM 7767 N N . ILE B 1 445 ? 17.734 -5.004 -41.938 1 40.66 445 ILE B N 1
ATOM 7768 C CA . ILE B 1 445 ? 17.453 -5.812 -40.75 1 40.66 445 ILE B CA 1
ATOM 7769 C C . ILE B 1 445 ? 16.406 -6.871 -41.062 1 40.66 445 ILE B C 1
ATOM 7771 O O . ILE B 1 445 ? 15.219 -6.559 -41.188 1 40.66 445 ILE B O 1
ATOM 7775 N N . VAL B 1 446 ? 16.375 -7.574 -42.219 1 46.75 446 VAL B N 1
ATOM 7776 C CA . VAL B 1 446 ? 15.336 -8.578 -42.438 1 46.75 446 VAL B CA 1
ATOM 7777 C C . VAL B 1 446 ? 15.242 -9.484 -41.219 1 46.75 446 VAL B C 1
ATOM 7779 O O . VAL B 1 446 ? 16.188 -10.219 -40.906 1 46.75 446 VAL B O 1
ATOM 7782 N N . THR B 1 447 ? 14.703 -9.125 -40.094 1 54 447 THR B N 1
ATOM 7783 C CA . THR B 1 447 ? 14.703 -9.797 -38.781 1 54 447 THR B CA 1
ATOM 7784 C C . THR B 1 447 ? 13.914 -11.102 -38.844 1 54 447 THR B C 1
ATOM 7786 O O . THR B 1 447 ? 12.805 -11.133 -39.406 1 54 447 THR B O 1
ATOM 7789 N N . SER B 1 448 ? 14.445 -12.344 -39.125 1 69.94 448 SER B N 1
ATOM 7790 C CA . SER B 1 448 ? 13.836 -13.664 -39 1 69.94 448 SER B CA 1
ATOM 7791 C C . SER B 1 448 ? 12.828 -13.711 -37.875 1 69.94 448 SER B C 1
ATOM 7793 O O . SER B 1 448 ? 12.984 -13 -36.875 1 69.94 448 SER B O 1
ATOM 7795 N N . PHE B 1 449 ? 11.594 -14.289 -38.406 1 84 449 PHE B N 1
ATOM 7796 C CA . PHE B 1 449 ? 10.555 -14.453 -37.406 1 84 449 PHE B CA 1
ATOM 7797 C C . PHE B 1 449 ? 10.992 -15.414 -36.312 1 84 449 PHE B C 1
ATOM 7799 O O . PHE B 1 449 ? 11.625 -16.438 -36.594 1 84 449 PHE B O 1
ATOM 7806 N N . PRO B 1 450 ? 10.789 -15.086 -35.188 1 83.5 450 PRO B N 1
ATOM 7807 C CA . PRO B 1 450 ? 11.219 -15.93 -34.062 1 83.5 450 PRO B CA 1
ATOM 7808 C C . PRO B 1 450 ? 10.57 -17.312 -34.094 1 83.5 450 PRO B C 1
ATOM 7810 O O . PRO B 1 450 ? 9.477 -17.469 -34.625 1 83.5 450 PRO B O 1
ATOM 7813 N N . THR B 1 451 ? 11.289 -18.234 -33.562 1 84.12 451 THR B N 1
ATOM 7814 C CA . THR B 1 451 ? 10.789 -19.609 -33.5 1 84.12 451 THR B CA 1
ATOM 7815 C C . THR B 1 451 ? 9.703 -19.734 -32.438 1 84.12 451 THR B C 1
ATOM 7817 O O . THR B 1 451 ? 9.57 -18.875 -31.562 1 84.12 451 THR B O 1
ATOM 7820 N N . ARG B 1 452 ? 8.922 -20.781 -32.594 1 84.31 452 ARG B N 1
ATOM 7821 C CA . ARG B 1 452 ? 7.867 -21.031 -31.625 1 84.31 452 ARG B CA 1
ATOM 7822 C C . ARG B 1 452 ? 8.438 -21.188 -30.219 1 84.31 452 ARG B C 1
ATOM 7824 O O . ARG B 1 452 ? 7.891 -20.656 -29.266 1 84.31 452 ARG B O 1
ATOM 7831 N N . ALA B 1 453 ? 9.523 -21.922 -30.141 1 75.25 453 ALA B N 1
ATOM 7832 C CA . ALA B 1 453 ? 10.148 -22.172 -28.844 1 75.25 453 ALA B CA 1
ATOM 7833 C C . ALA B 1 453 ? 10.617 -20.859 -28.203 1 75.25 453 ALA B C 1
ATOM 7835 O O . ALA B 1 453 ? 10.453 -20.656 -27 1 75.25 453 ALA B O 1
ATOM 7836 N N . PHE B 1 454 ? 11.125 -20.047 -29 1 78.06 454 PHE B N 1
ATOM 7837 C CA . PHE B 1 454 ? 11.586 -18.75 -28.5 1 78.06 454 PHE B CA 1
ATOM 7838 C C . PHE B 1 454 ? 10.406 -17.906 -28.016 1 78.06 454 PHE B C 1
ATOM 7840 O O . PHE B 1 454 ? 10.477 -17.297 -26.938 1 78.06 454 PHE B O 1
ATOM 7847 N N . LEU B 1 455 ? 9.344 -17.891 -28.766 1 86.19 455 LEU B N 1
ATOM 7848 C CA . LEU B 1 455 ? 8.18 -17.078 -28.422 1 86.19 455 LEU B CA 1
ATOM 7849 C C . LEU B 1 455 ? 7.527 -17.578 -27.141 1 86.19 455 LEU B C 1
ATOM 7851 O O . LEU B 1 455 ? 7.047 -16.781 -26.344 1 86.19 455 LEU B O 1
ATOM 7855 N N . GLU B 1 456 ? 7.566 -18.844 -26.984 1 79.5 456 GLU B N 1
ATOM 7856 C CA . GLU B 1 456 ? 6.992 -19.422 -25.781 1 79.5 456 GLU B CA 1
ATOM 7857 C C . GLU B 1 456 ? 7.734 -18.938 -24.531 1 79.5 456 GLU B C 1
ATOM 7859 O O . GLU B 1 456 ? 7.113 -18.641 -23.516 1 79.5 456 GLU B O 1
ATOM 7864 N N . THR B 1 457 ? 9.023 -18.828 -24.641 1 72 457 THR B N 1
ATOM 7865 C CA . THR B 1 457 ? 9.844 -18.375 -23.531 1 72 457 THR B CA 1
ATOM 7866 C C . THR B 1 457 ? 9.742 -16.859 -23.359 1 72 457 THR B C 1
ATOM 7868 O O . THR B 1 457 ? 9.617 -16.375 -22.234 1 72 457 THR B O 1
ATOM 7871 N N . ALA B 1 458 ? 9.781 -16.219 -24.438 1 79.38 458 ALA B N 1
ATOM 7872 C CA . ALA B 1 458 ? 9.797 -14.758 -24.406 1 79.38 458 ALA B CA 1
ATOM 7873 C C . ALA B 1 458 ? 8.477 -14.203 -23.875 1 79.38 458 ALA B C 1
ATOM 7875 O O . ALA B 1 458 ? 8.445 -13.164 -23.219 1 79.38 458 ALA B O 1
ATOM 7876 N N . LEU B 1 459 ? 7.383 -14.93 -24.141 1 85.06 459 LEU B N 1
ATOM 7877 C CA . LEU B 1 459 ? 6.059 -14.469 -23.719 1 85.06 459 LEU B CA 1
ATOM 7878 C C . LEU B 1 459 ? 5.84 -14.727 -22.234 1 85.06 459 LEU B C 1
ATOM 7880 O O . LEU B 1 459 ? 4.914 -14.18 -21.641 1 85.06 459 LEU B O 1
ATOM 7884 N N . GLY B 1 460 ? 6.727 -15.492 -21.656 1 75.94 460 GLY B N 1
ATOM 7885 C CA . GLY B 1 460 ? 6.629 -15.758 -20.234 1 75.94 460 GLY B CA 1
ATOM 7886 C C . GLY B 1 460 ? 7.148 -14.625 -19.375 1 75.94 460 GLY B C 1
ATOM 7887 O O . GLY B 1 460 ? 6.977 -14.633 -18.156 1 75.94 460 GLY B O 1
ATOM 7888 N N . ILE B 1 461 ? 7.738 -13.633 -20.109 1 77.12 461 ILE B N 1
ATOM 7889 C CA . ILE B 1 461 ? 8.312 -12.492 -19.406 1 77.12 461 ILE B CA 1
ATOM 7890 C C . ILE B 1 461 ? 7.559 -11.219 -19.797 1 77.12 461 ILE B C 1
ATOM 7892 O O . ILE B 1 461 ? 7.273 -10.992 -20.969 1 77.12 461 ILE B O 1
ATOM 7896 N N . PHE B 1 462 ? 7.191 -10.516 -18.812 1 85.75 462 PHE B N 1
ATOM 7897 C CA . PHE B 1 462 ? 6.551 -9.234 -19.078 1 85.75 462 PHE B CA 1
ATOM 7898 C C . PHE B 1 462 ? 7.262 -8.102 -18.344 1 85.75 462 PHE B C 1
ATOM 7900 O O . PHE B 1 462 ? 7.469 -8.172 -17.141 1 85.75 462 PHE B O 1
ATOM 7907 N N . PRO B 1 463 ? 7.504 -6.996 -18.922 1 83.31 463 PRO B N 1
ATOM 7908 C CA . PRO B 1 463 ? 7.422 -6.785 -20.359 1 83.31 463 PRO B CA 1
ATOM 7909 C C . PRO B 1 463 ? 8.523 -7.512 -21.125 1 83.31 463 PRO B C 1
ATOM 7911 O O . PRO B 1 463 ? 9.539 -7.902 -20.547 1 83.31 463 PRO B O 1
ATOM 7914 N N . PRO B 1 464 ? 8.18 -7.727 -22.469 1 82.75 464 PRO B N 1
ATOM 7915 C CA . PRO B 1 464 ? 9.211 -8.43 -23.234 1 82.75 464 PRO B CA 1
ATOM 7916 C C . PRO B 1 464 ? 10.578 -7.75 -23.141 1 82.75 464 PRO B C 1
ATOM 7918 O O . PRO B 1 464 ? 10.656 -6.523 -23.062 1 82.75 464 PRO B O 1
ATOM 7921 N N . SER B 1 465 ? 11.562 -8.57 -23.062 1 74.19 465 SER B N 1
ATOM 7922 C CA . SER B 1 465 ? 12.922 -8.078 -22.891 1 74.19 465 SER B CA 1
ATOM 7923 C C . SER B 1 465 ? 13.336 -7.164 -24.031 1 74.19 465 SER B C 1
ATOM 7925 O O . SER B 1 465 ? 12.984 -7.406 -25.188 1 74.19 465 SER B O 1
ATOM 7927 N N . GLY B 1 466 ? 13.945 -6.18 -23.781 1 68.88 466 GLY B N 1
ATOM 7928 C CA . GLY B 1 466 ? 14.547 -5.336 -24.797 1 68.88 466 GLY B CA 1
ATOM 7929 C C . GLY B 1 466 ? 13.633 -4.227 -25.281 1 68.88 466 GLY B C 1
ATOM 7930 O O . GLY B 1 466 ? 13.953 -3.529 -26.25 1 68.88 466 GLY B O 1
ATOM 7931 N N . ILE B 1 467 ? 12.484 -4.094 -24.703 1 78.19 467 ILE B N 1
ATOM 7932 C CA . ILE B 1 467 ? 11.547 -3.061 -25.125 1 78.19 467 ILE B CA 1
ATOM 7933 C C . ILE B 1 467 ? 12.086 -1.684 -24.766 1 78.19 467 ILE B C 1
ATOM 7935 O O . ILE B 1 467 ? 12.578 -1.482 -23.641 1 78.19 467 ILE B O 1
ATOM 7939 N N . ASN B 1 468 ? 12.227 -0.799 -25.766 1 79.25 468 ASN B N 1
ATOM 7940 C CA . ASN B 1 468 ? 12.625 0.587 -25.547 1 79.25 468 ASN B CA 1
ATOM 7941 C C . ASN B 1 468 ? 11.547 1.561 -26 1 79.25 468 ASN B C 1
ATOM 7943 O O . ASN B 1 468 ? 10.492 1.141 -26.484 1 79.25 468 ASN B O 1
ATOM 7947 N N . SER B 1 469 ? 11.742 2.801 -25.844 1 81.44 469 SER B N 1
ATOM 7948 C CA . SER B 1 469 ? 10.734 3.822 -26.125 1 81.44 469 SER B CA 1
ATOM 7949 C C . SER B 1 469 ? 10.43 3.918 -27.609 1 81.44 469 SER B C 1
ATOM 7951 O O . SER B 1 469 ? 9.289 4.145 -28.016 1 81.44 469 SER B O 1
ATOM 7953 N N . GLU B 1 470 ? 11.414 3.709 -28.406 1 84.38 470 GLU B N 1
ATOM 7954 C CA . GLU B 1 470 ? 11.227 3.785 -29.859 1 84.38 470 GLU B CA 1
ATOM 7955 C C . GLU B 1 470 ? 10.352 2.641 -30.359 1 84.38 470 GLU B C 1
ATOM 7957 O O . GLU B 1 470 ? 9.461 2.852 -31.188 1 84.38 470 GLU B O 1
ATOM 7962 N N . THR B 1 471 ? 10.68 1.462 -29.875 1 87.62 471 THR B N 1
ATOM 7963 C CA . THR B 1 471 ? 9.891 0.302 -30.266 1 87.62 471 THR B CA 1
ATOM 7964 C C . THR B 1 471 ? 8.43 0.476 -29.859 1 87.62 471 THR B C 1
ATOM 7966 O O . THR B 1 471 ? 7.523 0.101 -30.609 1 87.62 471 THR B O 1
ATOM 7969 N N . VAL B 1 472 ? 8.234 1.064 -28.781 1 88.88 472 VAL B N 1
ATOM 7970 C CA . VAL B 1 472 ? 6.879 1.237 -28.266 1 88.88 472 VAL B CA 1
ATOM 7971 C C . VAL B 1 472 ? 6.117 2.236 -29.125 1 88.88 472 VAL B C 1
ATOM 7973 O O . VAL B 1 472 ? 4.922 2.066 -29.375 1 88.88 472 VAL B O 1
ATOM 7976 N N . GLU B 1 473 ? 6.789 3.234 -29.562 1 89.12 473 GLU B N 1
ATOM 7977 C CA . GLU B 1 473 ? 6.141 4.199 -30.438 1 89.12 473 GLU B CA 1
ATOM 7978 C C . GLU B 1 473 ? 5.766 3.566 -31.781 1 89.12 473 GLU B C 1
ATOM 7980 O O . GLU B 1 473 ? 4.703 3.857 -32.344 1 89.12 473 GLU B O 1
ATOM 7985 N N . LEU B 1 474 ? 6.66 2.752 -32.25 1 91.94 474 LEU B N 1
ATOM 7986 C CA . LEU B 1 474 ? 6.371 2.059 -33.5 1 91.94 474 LEU B CA 1
ATOM 7987 C C . LEU B 1 474 ? 5.18 1.121 -33.344 1 91.94 474 LEU B C 1
ATOM 7989 O O . LEU B 1 474 ? 4.328 1.034 -34.219 1 91.94 474 LEU B O 1
ATOM 7993 N N . ILE B 1 475 ? 5.141 0.487 -32.219 1 93.19 475 ILE B N 1
ATOM 7994 C CA . ILE B 1 475 ? 4.02 -0.411 -31.938 1 93.19 475 ILE B CA 1
ATOM 7995 C C . ILE B 1 475 ? 2.729 0.394 -31.828 1 93.19 475 ILE B C 1
ATOM 7997 O O . ILE B 1 475 ? 1.674 -0.047 -32.281 1 93.19 475 ILE B O 1
ATOM 8001 N N . SER B 1 476 ? 2.809 1.503 -31.188 1 92 476 SER B N 1
ATOM 8002 C CA . SER B 1 476 ? 1.641 2.369 -31.062 1 92 476 SER B CA 1
ATOM 8003 C C . SER B 1 476 ? 1.106 2.781 -32.438 1 92 476 SER B C 1
ATOM 8005 O O . SER B 1 476 ? -0.108 2.852 -32.625 1 92 476 SER B O 1
ATOM 8007 N N . GLU B 1 477 ? 2.006 3.021 -33.344 1 93.06 477 GLU B N 1
ATOM 8008 C CA . GLU B 1 477 ? 1.604 3.363 -34.688 1 93.06 477 GLU B CA 1
ATOM 8009 C C . GLU B 1 477 ? 0.924 2.184 -35.375 1 93.06 477 GLU B C 1
ATOM 8011 O O . GLU B 1 477 ? -0.054 2.363 -36.125 1 93.06 477 GLU B O 1
ATOM 8016 N N . ILE B 1 478 ? 1.471 1.021 -35.156 1 94.31 478 ILE B N 1
ATOM 8017 C CA . ILE B 1 478 ? 0.895 -0.183 -35.75 1 94.31 478 ILE B CA 1
ATOM 8018 C C . ILE B 1 478 ? -0.511 -0.406 -35.188 1 94.31 478 ILE B C 1
ATOM 8020 O O . ILE B 1 478 ? -1.416 -0.81 -35.938 1 94.31 478 ILE B O 1
ATOM 8024 N N . ILE B 1 479 ? -0.708 -0.144 -33.938 1 93.81 479 ILE B N 1
ATOM 8025 C CA . ILE B 1 479 ? -2.016 -0.295 -33.312 1 93.81 479 ILE B CA 1
ATOM 8026 C C . ILE B 1 479 ? -3.008 0.678 -33.938 1 93.81 479 ILE B C 1
ATOM 8028 O O . ILE B 1 479 ? -4.156 0.316 -34.219 1 93.81 479 ILE B O 1
ATOM 8032 N N . GLU B 1 480 ? -2.525 1.85 -34.156 1 91.62 480 GLU B N 1
ATOM 8033 C CA . GLU B 1 480 ? -3.391 2.844 -34.781 1 91.62 480 GLU B CA 1
ATOM 8034 C C . GLU B 1 480 ? -3.793 2.418 -36.188 1 91.62 480 GLU B C 1
ATOM 8036 O O . GLU B 1 480 ? -4.934 2.631 -36.625 1 91.62 480 GLU B O 1
ATOM 8041 N N . GLN B 1 481 ? -2.848 1.859 -36.938 1 92.19 481 GLN B N 1
ATOM 8042 C CA . GLN B 1 481 ? -3.139 1.356 -38.25 1 92.19 481 GLN B CA 1
ATOM 8043 C C . GLN B 1 481 ? -4.176 0.24 -38.219 1 92.19 481 GLN B C 1
ATOM 8045 O O . GLN B 1 481 ? -5.074 0.185 -39.062 1 92.19 481 GLN B O 1
ATOM 8050 N N . TYR B 1 482 ? -4.039 -0.589 -37.219 1 93.62 482 TYR B N 1
ATOM 8051 C CA . TYR B 1 482 ? -4.984 -1.688 -37.062 1 93.62 482 TYR B CA 1
ATOM 8052 C C . TYR B 1 482 ? -6.387 -1.166 -36.75 1 93.62 482 TYR B C 1
ATOM 8054 O O . TYR B 1 482 ? -7.375 -1.689 -37.281 1 93.62 482 TYR B O 1
ATOM 8062 N N . GLU B 1 483 ? -6.441 -0.193 -35.875 1 90.38 483 GLU B N 1
ATOM 8063 C CA . GLU B 1 483 ? -7.738 0.358 -35.5 1 90.38 483 GLU B CA 1
ATOM 8064 C C . GLU B 1 483 ? -8.453 0.984 -36.688 1 90.38 483 GLU B C 1
ATOM 8066 O O . GLU B 1 483 ? -9.68 1.04 -36.719 1 90.38 483 GLU B O 1
ATOM 8071 N N . ARG B 1 484 ? -7.645 1.32 -37.656 1 89.94 484 ARG B N 1
ATOM 8072 C CA . ARG B 1 484 ? -8.227 1.904 -38.875 1 89.94 484 ARG B CA 1
ATOM 8073 C C . ARG B 1 484 ? -8.727 0.819 -39.812 1 89.94 484 ARG B C 1
ATOM 8075 O O . ARG B 1 484 ? -9.555 1.087 -40.688 1 89.94 484 ARG B O 1
ATOM 8082 N N . LEU B 1 485 ? -8.227 -0.354 -39.438 1 86.69 485 LEU B N 1
ATOM 8083 C CA . LEU B 1 485 ? -8.625 -1.459 -40.281 1 86.69 485 LEU B CA 1
ATOM 8084 C C . LEU B 1 485 ? -9.938 -2.07 -39.812 1 86.69 485 LEU B C 1
ATOM 8086 O O . LEU B 1 485 ? -10.227 -2.09 -38.625 1 86.69 485 LEU B O 1
ATOM 8090 N N . ASP B 1 486 ? -10.945 -2.281 -40.5 1 77 486 ASP B N 1
ATOM 8091 C CA . ASP B 1 486 ? -12.203 -2.939 -40.156 1 77 486 ASP B CA 1
ATOM 8092 C C . ASP B 1 486 ? -12.055 -4.457 -40.188 1 77 486 ASP B C 1
ATOM 8094 O O . ASP B 1 486 ? -12.68 -5.129 -41 1 77 486 ASP B O 1
ATOM 8098 N N . ALA B 1 487 ? -11.039 -4.938 -39.344 1 77.06 487 ALA B N 1
ATOM 8099 C CA . ALA B 1 487 ? -10.82 -6.383 -39.375 1 77.06 487 ALA B CA 1
ATOM 8100 C C . ALA B 1 487 ? -11.547 -7.059 -38.219 1 77.06 487 ALA B C 1
ATOM 8102 O O . ALA B 1 487 ? -11.758 -6.449 -37.156 1 77.06 487 ALA B O 1
ATOM 8103 N N . ASP B 1 488 ? -12.109 -8.234 -38.406 1 79 488 ASP B N 1
ATOM 8104 C CA . ASP B 1 488 ? -12.898 -8.953 -37.406 1 79 488 ASP B CA 1
ATOM 8105 C C . ASP B 1 488 ? -12.297 -10.328 -37.125 1 79 488 ASP B C 1
ATOM 8107 O O . ASP B 1 488 ? -12.961 -11.352 -37.312 1 79 488 ASP B O 1
ATOM 8111 N N . GLN B 1 489 ? -11.047 -10.453 -36.875 1 87.62 489 GLN B N 1
ATOM 8112 C CA . GLN B 1 489 ? -10.453 -11.727 -36.469 1 87.62 489 GLN B CA 1
ATOM 8113 C C . GLN B 1 489 ? -10.164 -11.766 -34.969 1 87.62 489 GLN B C 1
ATOM 8115 O O . GLN B 1 489 ? -9.336 -11 -34.469 1 87.62 489 GLN B O 1
ATOM 8120 N N . PRO B 1 490 ? -10.758 -12.688 -34.312 1 90.81 490 PRO B N 1
ATOM 8121 C CA . PRO B 1 490 ? -10.625 -12.719 -32.875 1 90.81 490 PRO B CA 1
ATOM 8122 C C . PRO B 1 490 ? -9.188 -12.953 -32.406 1 90.81 490 PRO B C 1
ATOM 8124 O O . PRO B 1 490 ? -8.75 -12.375 -31.406 1 90.81 490 PRO B O 1
ATOM 8127 N N . GLU B 1 491 ? -8.477 -13.773 -33.156 1 91.94 491 GLU B N 1
ATOM 8128 C CA . GLU B 1 491 ? -7.094 -14.047 -32.781 1 91.94 491 GLU B CA 1
ATOM 8129 C C . GLU B 1 491 ? -6.23 -12.797 -32.906 1 91.94 491 GLU B C 1
ATOM 8131 O O . GLU B 1 491 ? -5.355 -12.547 -32.062 1 91.94 491 GLU B O 1
ATOM 8136 N N . VAL B 1 492 ? -6.496 -12.078 -33.938 1 93.56 492 VAL B N 1
ATOM 8137 C CA . VAL B 1 492 ? -5.75 -10.852 -34.156 1 93.56 492 VAL B CA 1
ATOM 8138 C C . VAL B 1 492 ? -6.09 -9.828 -33.094 1 93.56 492 VAL B C 1
ATOM 8140 O O . VAL B 1 492 ? -5.211 -9.102 -32.594 1 93.56 492 VAL B O 1
ATOM 8143 N N . ASP B 1 493 ? -7.328 -9.82 -32.719 1 93.88 493 ASP B N 1
ATOM 8144 C CA . ASP B 1 493 ? -7.766 -8.906 -31.672 1 93.88 493 ASP B CA 1
ATOM 8145 C C . ASP B 1 493 ? -7.043 -9.18 -30.359 1 93.88 493 ASP B C 1
ATOM 8147 O O . ASP B 1 493 ? -6.699 -8.25 -29.625 1 93.88 493 ASP B O 1
ATOM 8151 N N . LEU B 1 494 ? -6.793 -10.43 -30.031 1 94.62 494 LEU B N 1
ATOM 8152 C CA . LEU B 1 494 ? -6.102 -10.805 -28.797 1 94.62 494 LEU B CA 1
ATOM 8153 C C . LEU B 1 494 ? -4.656 -10.312 -28.812 1 94.62 494 LEU B C 1
ATOM 8155 O O . LEU B 1 494 ? -4.152 -9.828 -27.797 1 94.62 494 LEU B O 1
ATOM 8159 N N . TRP B 1 495 ? -4.059 -10.43 -29.953 1 95.12 495 TRP B N 1
ATOM 8160 C CA . TRP B 1 495 ? -2.682 -9.961 -30.078 1 95.12 495 TRP B CA 1
ATOM 8161 C C . TRP B 1 495 ? -2.607 -8.445 -29.922 1 95.12 495 TRP B C 1
ATOM 8163 O O . TRP B 1 495 ? -1.738 -7.934 -29.203 1 95.12 495 TRP B O 1
ATOM 8173 N N . PHE B 1 496 ? -3.475 -7.766 -30.516 1 94.94 496 PHE B N 1
ATOM 8174 C CA . PHE B 1 496 ? -3.428 -6.309 -30.453 1 94.94 496 PHE B CA 1
ATOM 8175 C C . PHE B 1 496 ? -3.832 -5.812 -29.078 1 94.94 496 PHE B C 1
ATOM 8177 O O . PHE B 1 496 ? -3.332 -4.785 -28.609 1 94.94 496 PHE B O 1
ATOM 8184 N N . ARG B 1 497 ? -4.684 -6.523 -28.422 1 93.88 497 ARG B N 1
ATOM 8185 C CA . ARG B 1 497 ? -4.957 -6.199 -27.016 1 93.88 497 ARG B CA 1
ATOM 8186 C C . ARG B 1 497 ? -3.691 -6.293 -26.172 1 93.88 497 ARG B C 1
ATOM 8188 O O . ARG B 1 497 ? -3.439 -5.441 -25.328 1 93.88 497 ARG B O 1
ATOM 8195 N N . TRP B 1 498 ? -2.967 -7.293 -26.438 1 94.88 498 TRP B N 1
ATOM 8196 C CA . TRP B 1 498 ? -1.733 -7.492 -25.672 1 94.88 498 TRP B CA 1
ATOM 8197 C C . TRP B 1 498 ? -0.701 -6.43 -26.031 1 94.88 498 TRP B C 1
ATOM 8199 O O . TRP B 1 498 ? 0.028 -5.945 -25.172 1 94.88 498 TRP B O 1
ATOM 8209 N N . PHE B 1 499 ? -0.626 -6.047 -27.344 1 94.25 499 PHE B N 1
ATOM 8210 C CA . PHE B 1 499 ? 0.256 -4.957 -27.75 1 94.25 499 PHE B CA 1
ATOM 8211 C C . PHE B 1 499 ? -0.114 -3.664 -27.031 1 94.25 499 PHE B C 1
ATOM 8213 O O . PHE B 1 499 ? 0.764 -2.906 -26.609 1 94.25 499 PHE B O 1
ATOM 8220 N N . ARG B 1 500 ? -1.351 -3.48 -26.938 1 92.81 500 ARG B N 1
ATOM 8221 C CA . ARG B 1 500 ? -1.821 -2.289 -26.234 1 92.81 500 ARG B CA 1
ATOM 8222 C C . ARG B 1 500 ? -1.384 -2.299 -24.781 1 92.81 500 ARG B C 1
ATOM 8224 O O . ARG B 1 500 ? -1.001 -1.262 -24.234 1 92.81 500 ARG B O 1
ATOM 8231 N N . ASP B 1 501 ? -1.471 -3.443 -24.156 1 91.94 501 ASP B N 1
ATOM 8232 C CA . ASP B 1 501 ? -1.042 -3.561 -22.766 1 91.94 501 ASP B CA 1
ATOM 8233 C C . ASP B 1 501 ? 0.435 -3.205 -22.625 1 91.94 501 ASP B C 1
ATOM 8235 O O . ASP B 1 501 ? 0.837 -2.619 -21.609 1 91.94 501 ASP B O 1
ATOM 8239 N N . ILE B 1 502 ? 1.22 -3.562 -23.578 1 92.19 502 ILE B N 1
ATOM 8240 C CA . ILE B 1 502 ? 2.646 -3.26 -23.547 1 92.19 502 ILE B CA 1
ATOM 8241 C C . ILE B 1 502 ? 2.857 -1.751 -23.641 1 92.19 502 ILE B C 1
ATOM 8243 O O . ILE B 1 502 ? 3.654 -1.185 -22.891 1 92.19 502 ILE B O 1
ATOM 8247 N N . VAL B 1 503 ? 2.143 -1.135 -24.531 1 91.44 503 VAL B N 1
ATOM 8248 C CA . VAL B 1 503 ? 2.27 0.306 -24.734 1 91.44 503 VAL B CA 1
ATOM 8249 C C . VAL B 1 503 ? 1.839 1.041 -23.469 1 91.44 503 VAL B C 1
ATOM 8251 O O . VAL B 1 503 ? 2.531 1.95 -23 1 91.44 503 VAL B O 1
ATOM 8254 N N . VAL B 1 504 ? 0.734 0.635 -22.938 1 90.25 504 VAL B N 1
ATOM 8255 C CA . VAL B 1 504 ? 0.198 1.264 -21.75 1 90.25 504 VAL B CA 1
ATOM 8256 C C . VAL B 1 504 ? 1.183 1.094 -20.594 1 90.25 504 VAL B C 1
ATOM 8258 O O . VAL B 1 504 ? 1.408 2.027 -19.812 1 90.25 504 VAL B O 1
ATOM 8261 N N . TRP B 1 505 ? 1.778 -0.053 -20.484 1 90.62 505 TRP B N 1
ATOM 8262 C CA . TRP B 1 505 ? 2.752 -0.331 -19.438 1 90.62 505 TRP B CA 1
ATOM 8263 C C . TRP B 1 505 ? 3.941 0.62 -19.531 1 90.62 505 TRP B C 1
ATOM 8265 O O . TRP B 1 505 ? 4.375 1.186 -18.531 1 90.62 505 TRP B O 1
ATOM 8275 N N . GLN B 1 506 ? 4.43 0.8 -20.703 1 88.94 506 GLN B N 1
ATOM 8276 C CA . GLN B 1 506 ? 5.609 1.639 -20.891 1 88.94 506 GLN B CA 1
ATOM 8277 C C . GLN B 1 506 ? 5.293 3.105 -20.609 1 88.94 506 GLN B C 1
ATOM 8279 O O . GLN B 1 506 ? 6.082 3.803 -19.969 1 88.94 506 GLN B O 1
ATOM 8284 N N . ARG B 1 507 ? 4.227 3.547 -21.078 1 87.38 507 ARG B N 1
ATOM 8285 C CA . ARG B 1 507 ? 3.848 4.941 -20.859 1 87.38 507 ARG B CA 1
ATOM 8286 C C . ARG B 1 507 ? 3.576 5.219 -19.391 1 87.38 507 ARG B C 1
ATOM 8288 O O . ARG B 1 507 ? 3.949 6.277 -18.875 1 87.38 507 ARG B O 1
ATOM 8295 N N . ALA B 1 508 ? 2.885 4.27 -18.734 1 88.88 508 ALA B N 1
ATOM 8296 C CA . ALA B 1 508 ? 2.645 4.402 -17.297 1 88.88 508 ALA B CA 1
ATOM 8297 C C . ALA B 1 508 ? 3.957 4.41 -16.516 1 88.88 508 ALA B C 1
ATOM 8299 O O . ALA B 1 508 ? 4.078 5.098 -15.508 1 88.88 508 ALA B O 1
ATOM 8300 N N . GLY B 1 509 ? 4.91 3.613 -17.047 1 87.44 509 GLY B N 1
ATOM 8301 C CA . GLY B 1 509 ? 6.211 3.574 -16.406 1 87.44 509 GLY B CA 1
ATOM 8302 C C . GLY B 1 509 ? 6.914 4.918 -16.391 1 87.44 509 GLY B C 1
ATOM 8303 O O . GLY B 1 509 ? 7.555 5.277 -15.398 1 87.44 509 GLY B O 1
ATOM 8304 N N . ILE B 1 510 ? 6.707 5.664 -17.344 1 85.5 510 ILE B N 1
ATOM 8305 C CA . ILE B 1 510 ? 7.309 6.988 -17.438 1 85.5 510 ILE B CA 1
ATOM 8306 C C . ILE B 1 510 ? 6.664 7.926 -16.422 1 85.5 510 ILE B C 1
ATOM 8308 O O . ILE B 1 510 ? 7.352 8.711 -15.758 1 85.5 510 ILE B O 1
ATOM 8312 N N . GLU B 1 511 ? 5.387 7.809 -16.281 1 84.62 511 GLU B N 1
ATOM 8313 C CA . GLU B 1 511 ? 4.676 8.633 -15.312 1 84.62 511 GLU B CA 1
ATOM 8314 C C . GLU B 1 511 ? 5.09 8.289 -13.883 1 84.62 511 GLU B C 1
ATOM 8316 O O . GLU B 1 511 ? 5.211 9.172 -13.031 1 84.62 511 GLU B O 1
ATOM 8321 N N . MET B 1 512 ? 5.34 7.078 -13.648 1 88.44 512 MET B N 1
ATOM 8322 C CA . MET B 1 512 ? 5.676 6.602 -12.312 1 88.44 512 MET B CA 1
ATOM 8323 C C . MET B 1 512 ? 7.059 7.086 -11.891 1 88.44 512 MET B C 1
ATOM 8325 O O . MET B 1 512 ? 7.363 7.16 -10.703 1 88.44 512 MET B O 1
ATOM 8329 N N . GLU B 1 513 ? 7.867 7.488 -12.875 1 86.06 513 GLU B N 1
ATOM 8330 C CA . GLU B 1 513 ? 9.18 8.023 -12.547 1 86.06 513 GLU B CA 1
ATOM 8331 C C . GLU B 1 513 ? 9.07 9.328 -11.766 1 86.06 513 GLU B C 1
ATOM 8333 O O . GLU B 1 513 ? 9.852 9.586 -10.852 1 86.06 513 GLU B O 1
ATOM 8338 N N . GLY B 1 514 ? 8.125 10.125 -12.125 1 83.56 514 GLY B N 1
ATOM 8339 C CA . GLY B 1 514 ? 7.879 11.352 -11.383 1 83.56 514 GLY B CA 1
ATOM 8340 C C . GLY B 1 514 ? 7.465 11.109 -9.945 1 83.56 514 GLY B C 1
ATOM 8341 O O . GLY B 1 514 ? 7.895 11.828 -9.039 1 83.56 514 GLY B O 1
ATOM 8342 N N . VAL B 1 515 ? 6.719 10.078 -9.758 1 87.81 515 VAL B N 1
ATOM 8343 C CA . VAL B 1 515 ? 6.25 9.734 -8.422 1 87.81 515 VAL B CA 1
ATOM 8344 C C . VAL B 1 515 ? 7.414 9.219 -7.578 1 87.81 515 VAL B C 1
ATOM 8346 O O . VAL B 1 515 ? 7.535 9.555 -6.398 1 87.81 515 VAL B O 1
ATOM 8349 N N . LYS B 1 516 ? 8.25 8.453 -8.242 1 87.81 516 LYS B N 1
ATOM 8350 C CA . LYS B 1 516 ? 9.438 7.945 -7.555 1 87.81 516 LYS B CA 1
ATOM 8351 C C . LYS B 1 516 ? 10.344 9.086 -7.105 1 87.81 516 LYS B C 1
ATOM 8353 O O . LYS B 1 516 ? 10.859 9.07 -5.988 1 87.81 516 LYS B O 1
ATOM 8358 N N . GLU B 1 517 ? 10.43 10.016 -7.93 1 87 517 GLU B N 1
ATOM 8359 C CA . GLU B 1 517 ? 11.266 11.172 -7.613 1 87 517 GLU B CA 1
ATOM 8360 C C . GLU B 1 517 ? 10.664 11.984 -6.465 1 87 517 GLU B C 1
ATOM 8362 O O . GLU B 1 517 ? 11.391 12.461 -5.59 1 87 517 GLU B O 1
ATOM 8367 N N . LEU B 1 518 ? 9.414 12.102 -6.508 1 87.81 518 LEU B N 1
ATOM 8368 C CA . LEU B 1 518 ? 8.727 12.82 -5.445 1 87.81 518 LEU B CA 1
ATOM 8369 C C . LEU B 1 518 ? 8.945 12.148 -4.094 1 87.81 518 LEU B C 1
ATOM 8371 O O . LEU B 1 518 ? 9.227 12.82 -3.1 1 87.81 518 LEU B O 1
ATOM 8375 N N . LEU B 1 519 ? 8.852 10.859 -4.047 1 89.06 519 LEU B N 1
ATOM 8376 C CA . LEU B 1 519 ? 9.031 10.117 -2.803 1 89.06 519 LEU B CA 1
ATOM 8377 C C . LEU B 1 519 ? 10.469 10.203 -2.318 1 89.06 519 LEU B C 1
ATOM 8379 O O . LEU B 1 519 ? 10.719 10.336 -1.119 1 89.06 519 LEU B O 1
ATOM 8383 N N . ARG B 1 520 ? 11.375 10.148 -3.303 1 87.06 520 ARG B N 1
ATOM 8384 C CA . ARG B 1 520 ? 12.781 10.281 -2.949 1 87.06 520 ARG B CA 1
ATOM 8385 C C . ARG B 1 520 ? 13.07 11.641 -2.326 1 87.06 520 ARG B C 1
ATOM 8387 O O . ARG B 1 520 ? 13.75 11.734 -1.304 1 87.06 520 ARG B O 1
ATOM 8394 N N . LYS B 1 521 ? 12.547 12.609 -2.838 1 87.5 521 LYS B N 1
ATOM 8395 C CA . LYS B 1 521 ? 12.75 13.961 -2.334 1 87.5 521 LYS B CA 1
ATOM 8396 C C . LYS B 1 521 ? 12.086 14.148 -0.97 1 87.5 521 LYS B C 1
ATOM 8398 O O . LYS B 1 521 ? 12.625 14.836 -0.103 1 87.5 521 LYS B O 1
ATOM 8403 N N . SER B 1 522 ? 10.93 13.594 -0.845 1 87.44 522 SER B N 1
ATOM 8404 C CA . SER B 1 522 ? 10.242 13.672 0.441 1 87.44 522 SER B CA 1
ATOM 8405 C C . SER B 1 522 ? 11.055 13.008 1.544 1 87.44 522 SER B C 1
ATOM 8407 O O . SER B 1 522 ? 11.148 13.523 2.656 1 87.44 522 SER B O 1
ATOM 8409 N N . MET B 1 523 ? 11.648 11.906 1.238 1 85.75 523 MET B N 1
ATOM 8410 C CA . MET B 1 523 ? 12.484 11.203 2.209 1 85.75 523 MET B CA 1
ATOM 8411 C C . MET B 1 523 ? 13.734 12.016 2.539 1 85.75 523 MET B C 1
ATOM 8413 O O . MET B 1 523 ? 14.188 12.031 3.686 1 85.75 523 MET B O 1
ATOM 8417 N N . ALA B 1 524 ? 14.219 12.633 1.523 1 86.31 524 ALA B N 1
ATOM 8418 C CA . ALA B 1 524 ? 15.398 13.469 1.739 1 86.31 524 ALA B CA 1
ATOM 8419 C C . ALA B 1 524 ? 15.078 14.617 2.691 1 86.31 524 ALA B C 1
ATOM 8421 O O . ALA B 1 524 ? 15.914 14.992 3.525 1 86.31 524 ALA B O 1
ATOM 8422 N N . ARG B 1 525 ? 13.953 15.188 2.592 1 87.25 525 ARG B N 1
ATOM 8423 C CA . ARG B 1 525 ? 13.539 16.281 3.471 1 87.25 525 ARG B CA 1
ATOM 8424 C C . ARG B 1 525 ? 13.375 15.789 4.906 1 87.25 525 ARG B C 1
ATOM 8426 O O . ARG B 1 525 ? 13.734 16.5 5.852 1 87.25 525 ARG B O 1
ATOM 8433 N N . MET B 1 526 ? 12.82 14.633 5.039 1 86.88 526 MET B N 1
ATOM 8434 C CA . MET B 1 526 ? 12.695 14.047 6.371 1 86.88 526 MET B CA 1
ATOM 8435 C C . MET B 1 526 ? 14.062 13.789 6.988 1 86.88 526 MET B C 1
ATOM 8437 O O . MET B 1 526 ? 14.242 13.945 8.195 1 86.88 526 MET B O 1
ATOM 8441 N N . GLU B 1 527 ? 14.961 13.453 6.074 1 85.75 527 GLU B N 1
ATOM 8442 C CA . GLU B 1 527 ? 16.312 13.164 6.547 1 85.75 527 GLU B CA 1
ATOM 8443 C C . GLU B 1 527 ? 16.984 14.422 7.078 1 85.75 527 GLU B C 1
ATOM 8445 O O . GLU B 1 527 ? 17.859 14.344 7.941 1 85.75 527 GLU B O 1
ATOM 8450 N N . VAL B 1 528 ? 16.609 15.531 6.605 1 87.56 528 VAL B N 1
ATOM 8451 C CA . VAL B 1 528 ? 17.141 16.797 7.113 1 87.56 528 VAL B CA 1
ATOM 8452 C C . VAL B 1 528 ? 16.797 16.922 8.602 1 87.56 528 VAL B C 1
ATOM 8454 O O . VAL B 1 528 ? 17.656 17.297 9.406 1 87.56 528 VAL B O 1
ATOM 8457 N N . PHE B 1 529 ? 15.625 16.625 8.977 1 89.06 529 PHE B N 1
ATOM 8458 C CA . PHE B 1 529 ? 15.211 16.719 10.375 1 89.06 529 PHE B CA 1
ATOM 8459 C C . PHE B 1 529 ? 15.906 15.664 11.219 1 89.06 529 PHE B C 1
ATOM 8461 O O . PHE B 1 529 ? 16.328 15.945 12.352 1 89.06 529 PHE B O 1
ATOM 8468 N N . ARG B 1 530 ? 16.062 14.516 10.641 1 87.06 530 ARG B N 1
ATOM 8469 C CA . ARG B 1 530 ? 16.781 13.469 11.359 1 87.06 530 ARG B CA 1
ATOM 8470 C C . ARG B 1 530 ? 18.25 13.852 11.555 1 87.06 530 ARG B C 1
ATOM 8472 O O . ARG B 1 530 ? 18.828 13.594 12.609 1 87.06 530 ARG B O 1
ATOM 8479 N N . GLY B 1 531 ? 18.797 14.43 10.5 1 85.88 531 GLY B N 1
ATOM 8480 C CA . GLY B 1 531 ? 20.156 14.906 10.586 1 85.88 531 GLY B CA 1
ATOM 8481 C C . GLY B 1 531 ? 20.344 15.977 11.641 1 85.88 531 GLY B C 1
ATOM 8482 O O . GLY B 1 531 ? 21.359 15.977 12.352 1 85.88 531 GLY B O 1
ATOM 8483 N N . MET B 1 532 ? 19.406 16.812 11.797 1 88.12 532 MET B N 1
ATOM 8484 C CA . MET B 1 532 ? 19.469 17.844 12.812 1 88.12 532 MET B CA 1
ATOM 8485 C C . MET B 1 532 ? 19.422 17.25 14.211 1 88.12 532 MET B C 1
ATOM 8487 O O . MET B 1 532 ? 20.141 17.688 15.109 1 88.12 532 MET B O 1
ATOM 8491 N N . GLN B 1 533 ? 18.547 16.234 14.344 1 88.69 533 GLN B N 1
ATOM 8492 C CA . GLN B 1 533 ? 18.453 15.555 15.633 1 88.69 533 GLN B CA 1
ATOM 8493 C C . GLN B 1 533 ? 19.797 14.938 16.016 1 88.69 533 GLN B C 1
ATOM 8495 O O . GLN B 1 533 ? 20.234 15.031 17.172 1 88.69 533 GLN B O 1
ATOM 8500 N N . ARG B 1 534 ? 20.453 14.367 15.07 1 86.88 534 ARG B N 1
ATOM 8501 C CA . ARG B 1 534 ? 21.734 13.719 15.32 1 86.88 534 ARG B CA 1
ATOM 8502 C C . ARG B 1 534 ? 22.828 14.75 15.594 1 86.88 534 ARG B C 1
ATOM 8504 O O . ARG B 1 534 ? 23.609 14.594 16.516 1 86.88 534 ARG B O 1
ATOM 8511 N N . ARG B 1 535 ? 22.844 15.789 14.883 1 86.81 535 ARG B N 1
ATOM 8512 C CA . ARG B 1 535 ? 23.891 16.797 14.953 1 86.81 535 ARG B CA 1
ATOM 8513 C C . ARG B 1 535 ? 23.828 17.562 16.266 1 86.81 535 ARG B C 1
ATOM 8515 O O . ARG B 1 535 ? 24.859 17.844 16.891 1 86.81 535 ARG B O 1
ATOM 8522 N N . PHE B 1 536 ? 22.625 17.859 16.75 1 88.19 536 PHE B N 1
ATOM 8523 C CA . PHE B 1 536 ? 22.484 18.734 17.891 1 88.19 536 PHE B CA 1
ATOM 8524 C C . PHE B 1 536 ? 22.031 17.969 19.125 1 88.19 536 PHE B C 1
ATOM 8526 O O . PHE B 1 536 ? 21.781 18.547 20.172 1 88.19 536 PHE B O 1
ATOM 8533 N N . GLY B 1 537 ? 21.844 16.594 18.953 1 80.38 537 GLY B N 1
ATOM 8534 C CA . GLY B 1 537 ? 21.484 15.758 20.094 1 80.38 537 GLY B CA 1
ATOM 8535 C C . GLY B 1 537 ? 20.125 16.094 20.688 1 80.38 537 GLY B C 1
ATOM 8536 O O . GLY B 1 537 ? 19.969 16.141 21.906 1 80.38 537 GLY B O 1
ATOM 8537 N N . MET B 1 538 ? 19.25 16.562 19.875 1 82.88 538 MET B N 1
ATOM 8538 C CA . MET B 1 538 ? 17.906 16.906 20.328 1 82.88 538 MET B CA 1
ATOM 8539 C C . MET B 1 538 ? 16.906 15.875 19.812 1 82.88 538 MET B C 1
ATOM 8541 O O . MET B 1 538 ? 17.125 15.242 18.781 1 82.88 538 MET B O 1
ATOM 8545 N N . VAL B 1 539 ? 15.898 15.555 20.594 1 78.62 539 VAL B N 1
ATOM 8546 C CA . VAL B 1 539 ? 14.836 14.641 20.188 1 78.62 539 VAL B CA 1
ATOM 8547 C C . VAL B 1 539 ? 13.539 15.406 19.953 1 78.62 539 VAL B C 1
ATOM 8549 O O . VAL B 1 539 ? 12.922 15.891 20.906 1 78.62 539 VAL B O 1
ATOM 8552 N N . PHE B 1 540 ? 13.328 15.625 18.656 1 76.5 540 PHE B N 1
ATOM 8553 C CA . PHE B 1 540 ? 12.102 16.359 18.359 1 76.5 540 PHE B CA 1
ATOM 8554 C C . PHE B 1 540 ? 11.25 15.602 17.344 1 76.5 540 PHE B C 1
ATOM 8556 O O . PHE B 1 540 ? 10.117 16 17.062 1 76.5 540 PHE B O 1
ATOM 8563 N N . ILE B 1 541 ? 11.922 14.539 16.641 1 71.19 541 ILE B N 1
ATOM 8564 C CA . ILE B 1 541 ? 11.164 13.727 15.703 1 71.19 541 ILE B CA 1
ATOM 8565 C C . ILE B 1 541 ? 10.484 12.578 16.438 1 71.19 541 ILE B C 1
ATOM 8567 O O . ILE B 1 541 ? 11.141 11.805 17.141 1 71.19 541 ILE B O 1
ATOM 8571 N N . ASP B 1 542 ? 9.203 12.594 16.516 1 57.88 542 ASP B N 1
ATOM 8572 C CA . ASP B 1 542 ? 8.508 11.5 17.188 1 57.88 542 ASP B CA 1
ATOM 8573 C C . ASP B 1 542 ? 7.992 10.484 16.172 1 57.88 542 ASP B C 1
ATOM 8575 O O . ASP B 1 542 ? 7.582 10.852 15.062 1 57.88 542 ASP B O 1
#

Foldseek 3Di:
DPPDDPPPPLPPVVVVLVVVVVCVVPDPCCPDPACNPPPPLPPDFDPVSLVVLLSVLLSLLLLQLDPPNPCNLVSVLSNLVSLLVNLCVVVVHRPPLPPPPPSPVVVVPPVVDDPPPPPPPPPDPDDCPVPPPLVCLLVVLLPPDDLVVLVVQLPPDDSSVVSSLLVSLQEDEQQALVSLVVVLVVLVVDCVVDPHLSLQSYAEYEWEQHPADFLAGGDPPLQVLLSRQATNVLSNCLNPVVPDQFLFADVSLLSSLQRNVNYQFYAYPVDPPDPLRVVLRVLRRVLSVLSNVLNVVCVSSVHDLRSSVSSLLSVLVVLLDCPDPSCPSPDSSSSVSSNVVSLVVSLVNLLSRLSSLVSNLVSLVSSLVSSVVSLVVLQVCLQVLLVVADLCVLVVLLVVCVVPVDDPPPDPAVLQNVLSVLLQVLQLLLPQDPPPDDDDDDPPSPRDRDDSVSSVVQSNDPPRPPDDPVSLVVLVVSLVVNVVRPDDDPNSVSSSVSSSSNSSSVVSVVSSVSSVVSSVSSVVSSVVSVVSCVVSVHDSHD/DDDDPPPPPLPPVVVVLVVVVVCVVPPPCCPDDDCNPPPPLPPDFDDVSLVVLLSVLLSLLLLQLDPPNPCNLVSVLSNLVSLLCNLCVVVVHGPPLPPPPPSPVVVVPPVVDDPPPPPPPPPDDDDCPVPPPLVCLLVVLLPPDDLVVLVVQLPPDDSSVVSSLLVSLQEDEQQALVSLVVVLVVLVVDCVVDPHLSLQSYAEYEWEDQHQAFLAGRDPPLQVLLSRQATNVLSNCLNPVVPDQFLFADVSLLSSLQRNVNYQFYAYHPDPPDPLRVVLRVLRRVLSVLSNVLNVVCVSSVHDLRSSVSSLLSVLVVLLDCPDPSNPSPDSSSSVSSSVVSLVVSLQNLLSRLSSLVSNLVSLVSSLVSSVVSLVVLQVCLQVLLVPADLVVLVVLVVVCVVVVDDPPPPVAVLQNVLSVLLQVLQCLQPQDPPPDDDDDDPDCPRPRDDSVSSVVQSNDPPRPPDDPVSLVVLVVSLVVNVPRPDDDPNSVSSSVSSSSNSSSVVSVVSSVSSVVSSVSSVVSSVVSVVVCVVSVHDSHD

pLDDT: mean 74.47, std 21.61, range [23.3, 95.12]

Secondary structure (DSSP, 8-state):
----------STHHHHHHHHHHHHHHSS---SSS---THHHHT--STHHHHHHHHHHHHHHHHHH-TT-TTHHHHHHHHHHHHHHHHHHHHT------S---GGGGHHHH-----------------------TTTHHHHHTT-SSHHHHHHHHTT-HHHHHHHHHHHTTS-B--SHHHHHHHHHHHHS-GGGSSS-HHHH--EEEEPPPSS--SSSS--TT-HHHHTT--HHHHHHHHHHTT---SS--HHHHHHHHH-TT--EEEETT-TTSHHHHHHHHHHHHHHHHHHHHHHHHHHHT--HHHHHHHHHHHHHHTS-TT-GGGTTS-HHHHHHHHHHHHHHHHHHHHHHHHHHHHHHHHHHHHHHHHHHHHHHHHHHHHHHHHT--HHHHHHHHHHHHHSSS-----S-HHHHHHHHHHHHHHHHHT--------SS-------PPPHHHHHHHTTSSSPTT--HHHHHHHHHHHHHHHHS----HHHHHHHHHHHHHHHHHHHHHHHHHHHHHHHHHHHHHHHHHHHHHHHT-----/----------STHHHHHHHHHHHHHHSS---SSS---THHHHT--SSHHHHHHHHHHHHHHHHHH-TT-TTHHHHHHHHHHHHHHHHHHHHT------S---GGGGHHHH-----------------------TTTHHHHHTT-SSHHHHHHHHTT-HHHHHHHHHHHTTS-B--SHHHHHHHHHHHHS-GGGSSS-HHHH--EEEE-SSPSS-SSSS--TT-HHHHTT--HHHHHHHHHHTT---SS--HHHHHHHHH-TT--EEEETT-TTSHHHHHHHHHHHHHHHHHHHHHHHHHHHT--HHHHHHHHHHHHHHTS-TT-GGGTTS-HHHHHHHHHHHHHHHHHHHHHHHHHHHHHHHHHHHHHHHHHHHHHHHHHHHHHHGGG--HHHHHHHHHHHHHSSS-----S-HHHHHHHHHHHHHHHHHT--------SS-------PPPHHHHHHHTTSSSPTT--HHHHHHHHHHHHHHHHS----HHHHHHHHHHHHHHHHHHHHHHHHHHHHHHHHHHHHHHHHHHHHHHHT-----

InterPro domains:
  IPR001810 F-box domain [PF12937] (132-173)
  IPR036047 F-box-like domain superfamily [SSF81383] (114-164)

Nearest PDB structures (foldseek):
  8omv-assembly1_A  TM=2.623E-01  e=5.908E-01  Homo sapiens
  6grj-assembly1_E  TM=2.125E-01  e=1.725E+00  Aeromonas hydrophila
  7nmq-assembly1_A  TM=2.669E-01  e=5.037E+00  Bacillus cereus
  6h2f-assembly1_I  TM=1.970E-01  e=2.500E+00  Aeromonas hydrophila subsp. hydrophila AL09-71
  6grk-assembly2_I  TM=2.894E-01  e=8.969E+00  Aeromonas hydrophila